Protein 6T5A (pdb70)

Organism: Human herpesvirus 1 (NCBI:txid10298)

B-factor: mean 45.21, std 16.69, range [22.16, 148.95]

InterPro domains:
  IPR007625 Herpesvirus UL51 [PF04540] (8-165)

Foldseek 3Di:
DDDDCVRPNDDDDDDDDDDDDPDDPPQDPCNVVVVVVLVVVVVVLVVLVVLLVVLVVQLVVLVVVDPPDCPSVVSNVVSVVSNVVSVVVVCVSVVD/DDDDCVRPNDDDDDDDDDDDDPDDPPQDPCNVVVVVVLVVVVVVLVVLVVLLVVLVVQLVVLVVVDPPDCVSVVSNVVSVVSNVVSVVVVCVSVVD/DDDDCVRPNDDDDDDDDDDDDPDDPPQDPCNVVVVVVLVVVVVVLVVLVVLLVVLVVQLVVLVVVDPPDCVSVVSNVVSVVSNVVSVVVVCVSVVD/DDDDCVRPNDDDDDDDDDDDDPDDPPQDPCNVVVVVVLVVVVVVLVVLVVLLVVLVVQLVVLVVVDPPDCPSVVSNVVSVVSNVVSVVVVCVSVVD/DVVVLVCVCVVVVNDSVRSVCVVLLQKAKALKFWWFADDLDQIATHLQQFQDWFADPVRFIWTQTPPHPPPDIDGLVRVLVVLVPDPRTQAIKIFMDGLVQQLQLAGVAFLVRSLVRIFGEDDPDSLSSVLSNLLSCLLQPFPVQLDPVNLVSLVVSLVVLVVVDDVVQPLSVNSSSNNLLSSQLSCVLNVHHGPDPVSNRVNSNVCCVQVVPPHDVVSCVSRPSYHGRPRRNNNSNVVDPSNVVSVSCSVVPVPPGHYSSCPDDDDDDDDDDDDD/DVVVLVCVCVVVVNDSVRSVCVVLLQKAKDPKWWWFADDLDQIATALQQFQDWFADPVRFIWTQGPPHPPPDIDGLVRVLVVLVPDPRTQAIKIFMDGLLQQLQLAGVAFLVRSLVRIFGEDDPDSLSSVLSNLLSCLLQPFPVQLDPVNLVSLVVSLVVLVVVDDVVQPLSVNSSSNNLLSSQLSCVLNVHHGPDPVSNRVNSNVCCVQVVPPHDVVSCVSRPSYHGRPRRNNNSNVVDPSNVVSVSCSVNPVDDGHYSSCPDDDDDDDDDDDDD/DVVVLVCVCVVVVNDSVRSVCVVLLQKAKAPKWWWFDDDPDQIATHLQQFQDWFADPVRFIWTQTPPHPPPDIDGLVRVLVVLVPDPRTQAIKIFMDGLVQQLQLAGVAFLVRSLVRIFGEDDPDSLSSVLSNLLSCLLQPFPVQLDPVNLVSLVVSLVVLVVVDDVVQVLSVNSSSNSLLSSQLSCVLNVHHGPDPVSNRVNSNVCCVQVVPPHDVVSCVSRPSYHGRPRRNNNSNVVDPSNVVSVSCSVVPVPPGHYSSCPDDDDDDDDDDDDD/DVVVLVCVCVVVVNDSVRSVCVVLLQKAKDPKWWWFDDDLDQIATALQQFQDWFADPVRFIWGQTPPHPPPDIDGLVRVLVVLVPDPRTQAIKIFMDGLVQQLQLAGVAFLVRSLVRIFGEDDPDSLSSVLSNLLSCLLQHFPVQLDPVNLVSLVVSLVVLVVVDDVVQPLSVNSSSNNLLSSQLSCVLNVHHGPDPVSNRVNSNVCCVQVVPPHDVVSCVSRPSYHGRPRRNNNSNVVDPSNVVSVSVSVSDPPDGHYSSCPDDDDDDDDDDDDD

Sequence (1488 aa):
AAVPPSEAEPRLQEALVVVNALLPAPITLDDDALGSLDDTRRLVKARALARTYHACMVNLERLARHHTIDGAVAAHQDKMRRLADTCMATILQMYMSAAVPPSEAEPRLQEALVVVNALLPAPITLDDDALGSLDDTRRLVKARALARTYHACMVNLERLARHHTIDGAVAAHQDKMRRLADTCMATILQMYMSAAVPPSEAEPRLQEALVVVVNALLPAPITLDDDALGSLDDTRRLVKARALARTYHACMVNLERLARHHTIDGAVAAHQDKMRRLADTCMATILQMYMSAAVPPSEAEPRLQEALVVVNALLPAPITLDDDALGSLDDTRRLVKARALARTYHACMVNLERLARHHTIDGAVAAHQDKMRRLADTCMATILQMYMSSAATILKQAIAGDRSLVEAAEAISQQTLLRLACEVRQVGDRQPRFTATSIARVDVAPGCRLRFVLDGSPEDAYVTSEDYFKRCCGQSSYRGFAVAVLTANEDHVHSLAVPPLVLLHRFSLFNPRDLLDFELACLLMYLENCPRSHATPSTFAKVLAWLGVAGRRTSPFERVRCLFLRSCHWVLNTLMFMVHVKPFDDEFVLPHWYMARYLLANNPPPVLSALFCCVAYNPAGIMGSCWASEEVRAPLVYWWLLSSEETTPPKKRQQTSSLFYQFCGSLEVLFQSAATILKQAIAGDRSLVEAAEAISQQTLLRLACEVRQVGDRQPRFTATSIARVDVAPGCRLRFVLDGSPEDAYVTSEDYFKRCCGQSSYRGFAVAVLTANEDHVHSLAVPPLVLLHRFSLFNPRDLLDFELACLLMYLENCPRSHATPSTFAKVLAWLGVAGRRTSPFERVRCLFLRSCHWVLNTLMFMVHVKPFDDEFVLPHWYMARYLLANNPPPVLSALFCCVAYNPAGIMGSCWASEEVRAPLVYWWLLSSEETTPPKKRQQTSSLFYQFCGSLEVLFQSAATILKQAIAGDRSLVEAAEAISQQTLLRLACEVRQVGDRQPRFTATSIARVDVAPGCRLRFVLDGSPEDAYVTSEDYFKRCCGQSSYRGFAVAVLTANEDHVHSLAVPPLVLLHRFSLFNPRDLLDFELACLLMYLENCPRSHATPSTFAKVLAWLGVAGRRTSPFERVRCLFLRSCHWVLNTLMFMVHVKPFDDEFVLPHWYMARYLLANNPPPVLSALFCCVAYNPAGIMGSCWASEEVRAPLVYWWLLSSEETTPPKKRQQTSSLFYQFCGSLEVLFQSAATILKQAIAGDRSLVEAAEAISQQTLLRLACEVRQVGDRQPRFTATSIARVDVAPGCRLRFVLDGSPEDAYVTSEDYFKRCCGQSSYRGFAVAVLTANEDHVHSLAVPPLVLLHRFSLFNPRDLLDFELACLLMYLENCPRSHATPSTFAKVLAWLGVAGRRTSPFERVRCLFLRSCHWVLNTLMFMVHVKPFDDEFVLPHWYMARYLLANNPPPVLSALFCCVAYNPAGIMGSCWASEEVRAPLVYWWLLSSEETTPPKKRQQTSSLFYQFCGSLEVLFQ

Nearest PDB structures (foldseek):
  6t5a-assembly1_A  TM=1.010E+00  e=5.845E-13  Human alphaherpesvirus 1
  6lqo-assembly2_I  TM=7.777E-01  e=2.747E-01  human gammaherpesvirus 4
  4biz-assembly3_B  TM=5.412E-01  e=2.516E+00  Escherichia coli K-12
  8tsh-assembly1_L  TM=7.565E-01  e=7.847E+00  Caldimonas thermodepolymerans
  7qhm-assembly1_J  TM=3.185E-01  e=4.313E+00  Corynebacterium glutamicum ATCC 13032

Radius of gyration: 37.14 Å; Cα contacts (8 Å, |Δi|>4): 2619; chains: 8; bounding box: 62×136×136 Å

Solvent-accessible surface area: 65880 Å² total; per-residue (Å²): 156,56,78,41,1,71,142,30,101,13,162,46,104,99,18,14,10,1,25,5,10,12,11,0,28,48,11,52,0,45,52,0,18,32,0,10,80,53,14,113,111,9,66,159,4,14,57,50,0,108,52,10,61,51,3,74,53,55,26,95,146,29,64,192,142,139,168,192,101,47,54,43,60,66,102,35,64,128,26,128,160,76,4,87,82,6,25,59,60,0,31,136,39,47,130,112,156,55,76,42,1,71,141,30,101,13,162,45,105,95,18,15,9,1,26,5,10,15,11,0,28,50,12,52,0,61,49,0,18,33,0,10,81,52,13,112,112,9,64,160,4,16,58,50,0,106,54,8,60,50,2,75,52,54,26,97,147,28,64,191,143,139,168,193,102,48,53,42,60,64,103,35,64,129,24,128,159,76,4,84,84,5,28,59,60,0,29,138,38,48,131,111,157,56,78,43,1,70,138,31,100,13,165,46,101,99,18,14,9,1,25,5,9,12,12,0,29,52,12,52,0,57,49,0,18,32,0,10,81,52,13,113,112,9,64,160,5,12,57,50,0,106,54,8,60,47,2,75,53,56,26,96,148,26,64,193,141,137,168,192,101,48,54,44,61,65,102,35,65,130,25,128,161,76,4,85,84,5,26,60,60,0,30,136,38,47,130,109,156,57,76,42,1,71,139,30,100,13,164,45,103,97,18,13,9,1,25,5,10,15,11,0,29,50,12,51,0,42,53,0,16,32,0,10,82,53,12,113,110,9,64,158,6,15,58,51,0,105,53,8,59,49,2,75,54,55,26,96,146,28,64,191,144,137,167,192,102,46,53,44,60,65,102,34,64,130,24,128,159,77,4,85,83,6,26,59,60,0,29,135,39,47,130,108,17,0,54,42,0,36,133,46,0,86,88,41,55,133,4,16,99,64,6,10,67,30,0,13,71,10,0,0,0,0,1,0,1,0,0,40,13,77,54,144,174,140,2,116,1,29,2,32,14,8,39,58,6,20,33,28,146,67,54,67,3,90,0,4,14,95,84,46,100,120,112,41,52,34,74,2,82,82,8,27,129,127,1,33,60,55,120,19,10,42,0,0,0,0,0,2,0,2,0,24,22,0,31,4,77,20,17,52,8,19,20,42,19,0,28,67,22,4,3,26,0,18,7,90,53,30,6,2,1,0,1,0,0,0,0,0,4,0,1,7,1,27,152,81,42,8,48,93,70,14,1,56,62,3,63,59,4,2,24,52,3,30,190,133,19,49,81,73,34,44,8,38,29,0,1,14,27,0,0,45,6,0,0,1,0,0,5,8,31,20,132,45,187,20,91,58,72,135,34,2,0,2,10,3,19,0,4,40,28,2,37,68,122,138,40,42,115,65,0,39,72,20,0,115,76,28,46,56,38,125,63,8,32,0,2,26,0,2,60,24,112,85,2,59,48,5,0,32,111,20,19,109,41,160,62,86,54,104,58,0,39,66,4,21,119,58,17,10,0,24,46,3,29,0,52,88,23,0,54,43,0,35,133,46,0,88,89,43,56,135,4,15,102,65,6,10,68,29,0,13,72,10,0,0,0,0,1,0,0,0,0,38,12,76,55,142,174,136,2,114,1,29,1,30,14,8,38,57,6,24,35,28,152,67,32,69,4,88,0,4,15,94,84,46,100,119,114,39,50,35,73,1,82,81,9,27,127,125,1,32,61,55,120,18,10,40,0,0,0,0,0,2,0,2,0,24,22,0,34,4,78,19,17,50,8,19,21,42,19,0,25,68,21,5,2,26,1,16,7,93,54,32,6,2,1,0,1,0,0,1,0,0,5,0,1,7,1,26,156,82,42,8,49,92,71,14,1,56,59,3,62,57,4,2,24,55,2,29,186,134,20,52,79,59,48,41,9,35,30,0,1,15,26,0,0,45,6,0,0,1,0,0,4,8,31,20,131,47,185,19,90,59,72,137,35,3,0,3,9,3,18,0,3,40,28,3,39,67,124,140,40,40,115,63,0,39,76,20,0,115,75,28,46,57,39,126,64,8,32,0,2,27,0,1,60,25,111,84,2,59,48,7,0,33,115,18,18,103,40,149,54,90,56,104,58,0,39,66,4,21,117,54,21,10,0,25,47,4,28,1,53,88,21,0,54,42,0,35,131,46,0,86,88,46,60,134,4,15,101,58,5,10,65,29,0,12,70,10,0,0,0,0,1,0,0,0,0,33,14,82,57,143,176,138,1,134,0,30,1,34,15,9,39,56,6,26,35,22,151,69,31,64,2,79,0,4,14,96,84,46,101,120,112,39,54,35,66,1,83,79,8,26,127,128,0,30,58,55,121,20,10,40,0,0,0,0,0,2,0,2,0,24,23,0,35,4,76,19,18,50,9,22,21,45,18,0,28,69,21,5,2,26,0,17,8,90,54,32,5,2,1,0,1,0,0,0,0,0,5,1,1,7,1,27,156,81,42,9,50,95,70,15,1,56,61,4,62,58,4,2,25,53,2,30,187,137,20,49,78,54,47,40,8,36,30,0,2,16,25,0,0,44,5,0,0,1,0,0,4,10,32,20,131,49,184,17,89,58,72,136,34,3,0,2,9,3,18,0,3,41,28,3,37,68,123,138,38,41,115,64,0,32,72,19,0,108,75,27,46,58,37,125,64,7,31,0,2,27,0,2,60,24,113,87,2,60,48,6,0,34,115,18,19,103,40,178,69,94,53,106,57,0,38,65,4,20,117,53,20,10,0,24,48,4,28,1,51,89,18,0,53,41,0,36,130,44,0,87,90,41,56,136,5,15,102,63,6,10,66,30,0,13,71,10,0,0,0,0,0,0,0,0,0,36,11,80,55,140,176,139,3,117,1,28,1,31,12,8,38,58,6,23,34,28,151,67,32,66,3,84,0,4,14,94,84,47,100,122,112,39,52,36,70,1,84,83,9,27,128,125,1,32,60,54,120,20,10,39,0,0,0,0,0,2,0,2,0,24,22,0,32,5,78,21,18,52,8,20,21,43,18,0,19,52,20,5,2,26,0,16,8,91,53,31,7,2,1,0,0,0,0,0,0,0,4,0,1,6,1,26,154,82,42,9,49,93,71,15,1,56,62,3,61,57,4,2,23,53,2,30,186,133,19,53,78,74,33,42,9,36,31,0,2,16,27,0,0,46,5,0,0,1,0,0,4,9,31,20,130,46,182,19,90,60,72,134,35,2,0,3,9,2,18,0,3,40,28,3,37,67,123,138,41,40,115,64,0,39,74,20,1,114,74,27,45,57,39,124,63,8,31,0,2,27,0,1,60,25,112,82,2,59,48,6,0,35,103,2,19,110,50,56,84,72,52,97,54,0,38,68,4,20,116,60,20,9,0,26,47,4,28,1,53,89

Secondary structure (DSSP, 8-state):
-PPPTTTS--EEEEEEEEEEESS-TT--HHHHHHHHHHHHHHHHTHHHHHHHHHHHHHHHHHHHH-----HHHHHHHHHHHHHHHHHHHHHHHH--/-PPPTTTS--EEEEEEEEEEESS-TT--HHHHHHHHHHHHHHHHTHHHHHHHHHHHHHHHHHHHH-----HHHHHHHHHHHHHHHHHHHHHHHH--/-PPPTTTS--EEEEEEEEEEESS-TT--HHHHHHHHHHHHHHHHTHHHHHHHHHHHHHHHHHHHH-----HHHHHHHHHHHHHHHHHHHHHHHH--/-PPPTTTS--EEEEEEEEEEESS-TT--HHHHHHHHHHHHHHHHTHHHHHHHHHHHHHHHHHHHH-----HHHHHHHHHHHHHHHHHHHHHHHH--/-HHHHHHHHHHHT--HHHHHHHHHTTEEEEEEEEEE--TTS--EEES-SEEEEEE-TTS-EEEEETTS-TT-EEEHHHHHHHHHT-TTEEEEEEEEEEGGGB-SSSBSS-HHHHGGGEEEE--SSHHHHHHHHHHHHHHH--GGG-SHHHHHHHHHHHHHHHHH--TT-HHHHHHHHHHHHHHHHHHHHTT---S-GGGS-HHHHHHHHHTSSS--HHHHTTT--EE--TT-GGGGGGG-HHHHHHHHHHHH-SSPPPBGGGSS-EEEEEEEEEE-/-HHHHHHHHHHHT--HHHHHHHHHTTEEEEEEEEEE-STTS--EEES-SEEEEEE-TTS-EEEEETTS-TT-EEEHHHHHHHHHT-TTEEEEEEEEEEGGGB-SSSBSS-HHHHGGGEEEE--SSHHHHHHHHHHHHHHH--GGG-SHHHHHHHHHHHHHHHHT--TT-HHHHHHHHHHHHHHHHHHHHTT---S-GGGS-HHHHHHHHHTSSS--HHHHTTT--EE--TT-GGGGGGG-HHHHHHHHHHHH-SSPPPBGGGSS-EEEEEEEEEE-/-HHHHHHHHHHHT--HHHHHHHHHTTEEEEEEEEEE--TTS--EEES-SEEEEEE-TTS-EEEEETTS-TT-EEEHHHHHHHHHT-TTEEEEEEEEEEGGGB-SSSBSS-HHHHTTTEEEE--SSHHHHHHHHHHHHHHH--GGG-SHHHHHHHHHHHHHHHHH--TT-HHHHHHHHHHHHHHHHHHHHTT---S-GGGS-HHHHHHHHHTSSS--HHHHTTT--EE--TT-GGGGGGG-HHHHHHHHHHHH-SSPPPBGGGSS-EEEEEEEEEE-/-HHHHHHHHHHHT--HHHHHHHHHTTEEEEEEEEEE-STTS--EEES-SEEEEEE-TTS-EEEEETTS-TT-EEEHHHHHHHHHT-TTEEEEEEEEEEGGGB-SSSBSS-HHHHTTTEEEE--SSHHHHHHHHHHHHHHH--GGG-SHHHHHHHHHHHHHHHHH--TT-HHHHHHHHHHHHHHHHHHHHTT---S-GGGS-HHHHHHHHHTSSS--HHHHTTT--EE--TT-GGGGGGG-HHHHHHHHHHHHH-SSPPBGGGSS-EEEEEEEEEE-

Structure (mmCIF, N/CA/C/O backbone):
data_6T5A
#
_entry.id   6T5A
#
_cell.length_a   79.51
_cell.length_b   106.3
_cell.length_c   106.01
_cell.angle_alpha   90
_cell.angle_beta   92.05
_cell.angle_gamma   90
#
_symmetry.space_group_name_H-M   'P 1 21 1'
#
loop_
_entity.id
_entity.type
_entity.pdbx_description
1 polymer 'Tegument protein UL51'
2 polymer 'Cytoplasmic envelopment protein 1'
3 non-polymer GLYCEROL
4 non-polymer 'CHLORIDE ION'
5 water water
#
loop_
_atom_site.group_PDB
_atom_site.id
_atom_site.type_symbol
_atom_site.label_atom_id
_atom_site.label_alt_id
_atom_site.label_comp_id
_atom_site.label_asym_id
_atom_site.label_entity_id
_atom_site.label_seq_id
_atom_site.pdbx_PDB_ins_code
_atom_site.Cartn_x
_atom_site.Cartn_y
_atom_site.Cartn_z
_atom_site.occupancy
_atom_site.B_iso_or_equiv
_atom_site.auth_seq_id
_atom_site.auth_comp_id
_atom_site.auth_asym_id
_atom_site.auth_atom_id
_atom_site.pdbx_PDB_model_num
ATOM 1 N N . ALA A 1 18 ? 30.194 57.601 86.096 1 64.08 24 ALA A N 1
ATOM 2 C CA . ALA A 1 18 ? 29.754 56.597 85.128 1 63.32 24 ALA A CA 1
ATOM 3 C C . ALA A 1 18 ? 29.456 55.235 85.778 1 65.33 24 ALA A C 1
ATOM 4 O O . ALA A 1 18 ? 28.605 54.494 85.273 1 65.4 24 ALA A O 1
ATOM 6 N N . ALA A 1 19 ? 30.173 54.91 86.877 1 58.61 25 ALA A N 1
ATOM 7 C CA . ALA A 1 19 ? 30.091 53.646 87.609 1 56.52 25 ALA A CA 1
ATOM 8 C C . ALA A 1 19 ? 28.718 53.328 88.184 1 52.68 25 ALA A C 1
ATOM 9 O O . ALA A 1 19 ? 28.088 54.174 88.827 1 52.66 25 ALA A O 1
ATOM 11 N N . VAL A 1 20 ? 28.258 52.095 87.947 1 42.58 26 VAL A N 1
ATOM 12 C CA . VAL A 1 20 ? 26.98 51.607 88.468 1 38.82 26 VAL A CA 1
ATOM 13 C C . VAL A 1 20 ? 27.273 50.895 89.804 1 34.9 26 VAL A C 1
ATOM 14 O O . VAL A 1 20 ? 28.022 49.921 89.822 1 34.18 26 VAL A O 1
ATOM 18 N N . PRO A 1 21 ? 26.751 51.396 90.934 1 28.79 27 PRO A N 1
ATOM 19 C CA . PRO A 1 21 ? 27.054 50.741 92.223 1 28.29 27 PRO A CA 1
ATOM 20 C C . PRO A 1 21 ? 26.339 49.395 92.372 1 28.81 27 PRO A C 1
ATOM 21 O O . PRO A 1 21 ? 25.275 49.213 91.772 1 28.24 27 PRO A O 1
ATOM 25 N N . PRO A 1 22 ? 26.845 48.478 93.223 1 27.14 28 PRO A N 1
ATOM 26 C CA . PRO A 1 22 ? 26.15 47.191 93.439 1 26.54 28 PRO A CA 1
ATOM 27 C C . PRO A 1 22 ? 24.682 47.357 93.828 1 31.79 28 PRO A C 1
ATOM 28 O O . PRO A 1 22 ? 23.861 46.58 93.374 1 29.76 28 PRO A O 1
ATOM 32 N N . SER A 1 23 ? 24.335 48.407 94.615 1 29.36 29 SER A N 1
ATOM 33 C CA . SER A 1 23 ? 22.952 48.646 95.038 1 29.01 29 SER A CA 1
ATOM 34 C C . SER A 1 23 ? 21.982 48.801 93.861 1 32.93 29 SER A C 1
ATOM 35 O O . SER A 1 23 ? 20.812 48.478 94.005 1 32.49 29 SER A O 1
ATOM 38 N N . GLU A 1 24 ? 22.479 49.23 92.69 1 30.77 30 GLU A N 1
ATOM 39 C CA . GLU A 1 24 ? 21.682 49.341 91.465 1 31.28 30 GLU A CA 1
ATOM 40 C C . GLU A 1 24 ? 21.851 48.135 90.527 1 34.62 30 GLU A C 1
ATOM 41 O O . GLU A 1 24 ? 20.923 47.786 89.818 1 35.33 30 GLU A O 1
ATOM 47 N N . ALA A 1 25 ? 23.024 47.506 90.502 1 30.28 31 ALA A N 1
ATOM 48 C CA . ALA A 1 25 ? 23.263 46.345 89.651 1 28.49 31 ALA A CA 1
ATOM 49 C C . ALA A 1 25 ? 24.169 45.416 90.425 1 31.7 31 ALA A C 1
ATOM 50 O O . ALA A 1 25 ? 25.402 45.549 90.404 1 30.25 31 ALA A O 1
ATOM 52 N N . GLU A 1 26 ? 23.534 44.524 91.198 1 28.45 32 GLU A N 1
ATOM 53 C CA . GLU A 1 26 ? 24.241 43.606 92.088 1 27.04 32 GLU A CA 1
ATOM 54 C C . GLU A 1 26 ? 25.2 42.72 91.346 1 29.99 32 GLU A C 1
ATOM 55 O O . GLU A 1 26 ? 24.823 42.115 90.341 1 29.33 32 GLU A O 1
ATOM 61 N N . PRO A 1 27 ? 26.458 42.653 91.808 1 27.05 33 PRO A N 1
ATOM 62 C CA . PRO A 1 27 ? 27.418 41.765 91.138 1 27.87 33 PRO A CA 1
ATOM 63 C C . PRO A 1 27 ? 27.088 40.294 91.368 1 34.28 33 PRO A C 1
ATOM 64 O O . PRO A 1 27 ? 26.404 39.933 92.335 1 33.39 33 PRO A O 1
ATOM 68 N N . ARG A 1 28 ? 27.561 39.448 90.449 1 32.25 34 ARG A N 1
ATOM 69 C CA . ARG A 1 28 ? 27.387 37.996 90.48 1 32.01 34 ARG A CA 1
ATOM 70 C C . ARG A 1 28 ? 28.795 37.396 90.525 1 35.78 34 ARG A C 1
ATOM 71 O O . ARG A 1 28 ? 29.728 37.923 89.896 1 33.11 34 ARG A O 1
ATOM 79 N N . LEU A 1 29 ? 28.944 36.323 91.289 1 33.18 35 LEU A N 1
ATOM 80 C CA . LEU A 1 29 ? 30.176 35.569 91.379 1 32.41 35 LEU A CA 1
ATOM 81 C C . LEU A 1 29 ? 29.893 34.138 90.932 1 35.23 35 LEU A C 1
ATOM 82 O O . LEU A 1 29 ? 29.057 33.471 91.54 1 34.58 35 LEU A O 1
ATOM 87 N N . GLN A 1 30 ? 30.587 33.677 89.877 1 30.37 36 GLN A N 1
ATOM 88 C CA . GLN A 1 30 ? 30.461 32.309 89.365 1 30.2 36 GLN A CA 1
ATOM 89 C C . GLN A 1 30 ? 31.78 31.611 89.598 1 33.33 36 GLN A C 1
ATOM 90 O O . GLN A 1 30 ? 32.834 32.216 89.372 1 31.03 36 GLN A O 1
ATOM 96 N N . GLU A 1 31 ? 31.738 30.34 90.057 1 31.14 37 GLU A N 1
ATOM 97 C CA . GLU A 1 31 ? 32.951 29.585 90.373 1 31.35 37 GLU A CA 1
ATOM 98 C C . GLU A 1 31 ? 32.923 28.229 89.71 1 33.73 37 GLU A C 1
ATOM 99 O O . GLU A 1 31 ? 31.866 27.608 89.604 1 34.34 37 GLU A O 1
ATOM 105 N N . ALA A 1 32 ? 34.095 27.745 89.3 1 26.64 38 ALA A N 1
ATOM 106 C CA . ALA A 1 32 ? 34.211 26.444 88.662 1 25.13 38 ALA A CA 1
ATOM 107 C C . ALA A 1 32 ? 35.599 25.89 88.861 1 28.82 38 ALA A C 1
ATOM 108 O O . ALA A 1 32 ? 36.538 26.625 89.147 1 27.08 38 ALA A O 1
ATOM 110 N N . LEU A 1 33 ? 35.741 24.601 88.611 1 25.68 39 LEU A N 1
ATOM 111 C CA . LEU A 1 33 ? 37.024 23.952 88.561 1 27.16 39 LEU A CA 1
ATOM 112 C C . LEU A 1 33 ? 37.245 23.811 87.041 1 30.12 39 LEU A C 1
ATOM 113 O O . LEU A 1 33 ? 36.331 23.425 86.319 1 27.08 39 LEU A O 1
ATOM 118 N N . VAL A 1 34 ? 38.406 24.218 86.548 1 27.78 40 VAL A N 1
ATOM 119 C CA . VAL A 1 34 ? 38.694 24.126 85.113 1 27.85 40 VAL A CA 1
ATOM 120 C C . VAL A 1 34 ? 39.867 23.189 84.851 1 29.43 40 VAL A C 1
ATOM 121 O O . VAL A 1 34 ? 40.805 23.137 85.653 1 29.44 40 VAL A O 1
ATOM 125 N N . VAL A 1 35 ? 39.787 22.41 83.76 1 23.63 41 VAL A N 1
ATOM 126 C CA . VAL A 1 35 ? 40.86 21.513 83.344 1 24.12 41 VAL A CA 1
ATOM 127 C C . VAL A 1 35 ? 41.117 21.832 81.873 1 28.27 41 VAL A C 1
ATOM 128 O O . VAL A 1 35 ? 40.216 21.751 81.04 1 28.65 41 VAL A O 1
ATOM 132 N N . VAL A 1 36 ? 42.349 22.217 81.572 1 26.36 42 VAL A N 1
ATOM 133 C CA . VAL A 1 36 ? 42.776 22.599 80.228 1 25.54 42 VAL A CA 1
ATOM 134 C C . VAL A 1 36 ? 43.92 21.683 79.828 1 28.31 42 VAL A C 1
ATOM 135 O O . VAL A 1 36 ? 44.844 21.484 80.626 1 28.42 42 VAL A O 1
ATOM 139 N N . ASN A 1 37 ? 43.857 21.101 78.614 1 24.16 43 ASN A N 1
ATOM 140 C CA . ASN A 1 37 ? 44.923 20.23 78.11 1 23.82 43 ASN A CA 1
ATOM 141 C C . ASN A 1 37 ? 45.16 20.533 76.63 1 28.32 43 ASN A C 1
ATOM 142 O O . ASN A 1 37 ? 44.216 20.49 75.847 1 27 43 ASN A O 1
ATOM 147 N N . ALA A 1 38 ? 46.417 20.764 76.236 1 26.14 44 ALA A N 1
ATOM 148 C CA . ALA A 1 38 ? 46.76 20.973 74.83 1 26.38 44 ALA A CA 1
ATOM 149 C C . ALA A 1 38 ? 46.444 19.706 74.026 1 30.05 44 ALA A C 1
ATOM 150 O O . ALA A 1 38 ? 46.603 18.583 74.516 1 29.1 44 ALA A O 1
ATOM 152 N N . LEU A 1 39 ? 45.984 19.877 72.8 1 28.13 45 LEU A N 1
ATOM 153 C CA . LEU A 1 39 ? 45.693 18.734 71.951 1 28.11 45 LEU A CA 1
ATOM 154 C C . LEU A 1 39 ? 46.977 18.162 71.375 1 30.07 45 LEU A C 1
ATOM 155 O O . LEU A 1 39 ? 47.102 16.953 71.191 1 29.65 45 LEU A O 1
ATOM 160 N N . LEU A 1 40 ? 47.919 19.045 71.05 1 25.41 46 LEU A N 1
ATOM 161 C CA . LEU A 1 40 ? 49.127 18.671 70.331 1 24.71 46 LEU A CA 1
ATOM 162 C C . LEU A 1 40 ? 50.41 18.927 71.107 1 30.15 46 LEU A C 1
ATOM 163 O O . LEU A 1 40 ? 50.459 19.867 71.917 1 27.47 46 LEU A O 1
ATOM 168 N N . PRO A 1 41 ? 51.46 18.108 70.839 1 28.89 47 PRO A N 1
ATOM 169 C CA . PRO A 1 41 ? 52.753 18.326 71.509 1 30.01 47 PRO A CA 1
ATOM 170 C C . PRO A 1 41 ? 53.473 19.556 70.951 1 35.2 47 PRO A C 1
ATOM 171 O O . PRO A 1 41 ? 53.581 19.717 69.723 1 33.28 47 PRO A O 1
ATOM 175 N N . ALA A 1 42 ? 53.983 20.416 71.859 1 31.85 48 ALA A N 1
ATOM 176 C CA . ALA A 1 42 ? 54.725 21.625 71.48 1 32.32 48 ALA A CA 1
ATOM 177 C C . ALA A 1 42 ? 56.019 21.224 70.74 1 36.56 48 ALA A C 1
ATOM 178 O O . ALA A 1 42 ? 56.608 20.195 71.087 1 35.96 48 ALA A O 1
ATOM 180 N N . PRO A 1 43 ? 56.47 21.98 69.711 1 34.57 49 PRO A N 1
ATOM 181 C CA . PRO A 1 43 ? 55.898 23.234 69.186 1 34.72 49 PRO A CA 1
ATOM 182 C C . PRO A 1 43 ? 54.936 23.04 67.999 1 37.91 49 PRO A C 1
ATOM 183 O O . PRO A 1 43 ? 54.779 23.968 67.209 1 38.39 49 PRO A O 1
ATOM 187 N N . ILE A 1 44 ? 54.315 21.84 67.847 1 33.29 50 ILE A N 1
ATOM 188 C CA . ILE A 1 44 ? 53.413 21.556 66.718 1 31.17 50 ILE A CA 1
ATOM 189 C C . ILE A 1 44 ? 52.153 22.394 66.869 1 33.43 50 ILE A C 1
ATOM 190 O O . ILE A 1 44 ? 51.527 22.38 67.932 1 31.33 50 ILE A O 1
ATOM 195 N N . THR A 1 45 ? 51.792 23.118 65.8 1 29.84 51 THR A N 1
ATOM 196 C CA . THR A 1 45 ? 50.614 23.994 65.809 1 29.81 51 THR A CA 1
ATOM 197 C C . THR A 1 45 ? 49.416 23.258 65.204 1 35.26 51 THR A C 1
ATOM 198 O O . THR A 1 45 ? 49.59 22.256 64.5 1 33.81 51 THR A O 1
ATOM 202 N N . LEU A 1 46 ? 48.204 23.794 65.418 1 31.81 52 LEU A N 1
ATOM 203 C CA . LEU A 1 46 ? 47.006 23.228 64.808 1 31.38 52 LEU A CA 1
ATOM 204 C C . LEU A 1 46 ? 47.113 23.262 63.263 1 34.05 52 LEU A C 1
ATOM 205 O O . LEU A 1 46 ? 46.74 22.274 62.619 1 33.26 52 LEU A O 1
ATOM 210 N N . ASP A 1 47 ? 47.664 24.373 62.68 1 30.58 53 ASP A N 1
ATOM 211 C CA A ASP A 1 47 ? 47.86 24.506 61.232 0.45 30.52 53 ASP A CA 1
ATOM 212 C CA B ASP A 1 47 ? 47.863 24.505 61.233 0.55 30.13 53 ASP A CA 1
ATOM 213 C C . ASP A 1 47 ? 48.778 23.393 60.721 1 33.49 53 ASP A C 1
ATOM 214 O O . ASP A 1 47 ? 48.542 22.857 59.64 1 32.06 53 ASP A O 1
ATOM 223 N N . ASP A 1 48 ? 49.847 23.061 61.489 1 31.25 54 ASP A N 1
ATOM 224 C CA . ASP A 1 48 ? 50.796 22.003 61.103 1 30.85 54 ASP A CA 1
ATOM 225 C C . ASP A 1 48 ? 50.094 20.649 61.024 1 31.95 54 ASP A C 1
ATOM 226 O O . ASP A 1 48 ? 50.292 19.911 60.072 1 30.64 54 ASP A O 1
ATOM 231 N N . ALA A 1 49 ? 49.332 20.302 62.071 1 29.1 55 ALA A N 1
ATOM 232 C CA . ALA A 1 49 ? 48.657 19.018 62.135 1 28.87 55 ALA A CA 1
ATOM 233 C C . ALA A 1 49 ? 47.517 18.923 61.127 1 31.15 55 ALA A C 1
ATOM 234 O O . ALA A 1 49 ? 47.345 17.861 60.546 1 30.47 55 ALA A O 1
ATOM 236 N N . LEU A 1 50 ? 46.79 20.038 60.85 1 27.76 56 LEU A N 1
ATOM 237 C CA . LEU A 1 50 ? 45.726 20.033 59.829 1 27.98 56 LEU A CA 1
ATOM 238 C C . LEU A 1 50 ? 46.332 19.912 58.423 1 30.8 56 LEU A C 1
ATOM 239 O O . LEU A 1 50 ? 45.755 19.233 57.576 1 30.38 56 LEU A O 1
ATOM 244 N N . GLY A 1 51 ? 47.49 20.551 58.202 1 28.08 57 GLY A N 1
ATOM 245 C CA . GLY A 1 51 ? 48.218 20.475 56.926 1 27.46 57 GLY A CA 1
ATOM 246 C C . GLY A 1 51 ? 48.713 19.059 56.687 1 30.85 57 GLY A C 1
ATOM 247 O O . GLY A 1 51 ? 48.633 18.55 55.567 1 28.39 57 GLY A O 1
ATOM 248 N N . SER A 1 52 ? 49.157 18.381 57.772 1 27.56 58 SER A N 1
ATOM 249 C CA . SER A 1 52 ? 49.61 16.987 57.714 1 27.11 58 SER A CA 1
ATOM 250 C C . SER A 1 52 ? 48.44 16.065 57.419 1 32.14 58 SER A C 1
ATOM 251 O O . SER A 1 52 ? 48.568 15.189 56.579 1 32.55 58 SER A O 1
ATOM 254 N N . LEU A 1 53 ? 47.282 16.296 58.062 1 29.59 59 LEU A N 1
ATOM 255 C CA . LEU A 1 53 ? 46.102 15.466 57.817 1 29.54 59 LEU A CA 1
ATOM 256 C C . LEU A 1 53 ? 45.675 15.585 56.344 1 31.76 59 LEU A C 1
ATOM 257 O O . LEU A 1 53 ? 45.31 14.584 55.746 1 31.34 59 LEU A O 1
ATOM 262 N N . ASP A 1 54 ? 45.772 16.79 55.761 1 28.9 60 ASP A N 1
ATOM 263 C CA . ASP A 1 54 ? 45.412 17.041 54.369 1 30.47 60 ASP A CA 1
ATOM 264 C C . ASP A 1 54 ? 46.402 16.386 53.416 1 34.45 60 ASP A C 1
ATOM 265 O O . ASP A 1 54 ? 45.978 15.788 52.435 1 35.31 60 ASP A O 1
ATOM 270 N N . ASP A 1 55 ? 47.716 16.512 53.689 1 29.21 61 ASP A N 1
ATOM 271 C CA . ASP A 1 55 ? 48.763 15.879 52.88 1 28.7 61 ASP A CA 1
ATOM 272 C C . ASP A 1 55 ? 48.6 14.357 52.905 1 33.16 61 ASP A C 1
ATOM 273 O O . ASP A 1 55 ? 48.68 13.714 51.845 1 32.6 61 ASP A O 1
ATOM 278 N N . THR A 1 56 ? 48.396 13.779 54.11 1 29.57 62 THR A N 1
ATOM 279 C CA . THR A 1 56 ? 48.216 12.34 54.298 1 29.25 62 THR A CA 1
ATOM 280 C C . THR A 1 56 ? 47.016 11.844 53.519 1 35.13 62 THR A C 1
ATOM 281 O O . THR A 1 56 ? 47.133 10.822 52.836 1 35.52 62 THR A O 1
ATOM 285 N N . ARG A 1 57 ? 45.879 12.572 53.578 1 32.36 63 ARG A N 1
ATOM 286 C CA . ARG A 1 57 ? 44.687 12.165 52.815 1 33.71 63 ARG A CA 1
ATOM 287 C C . ARG A 1 57 ? 44.942 12.194 51.292 1 38.56 63 ARG A C 1
ATOM 288 O O . ARG A 1 57 ? 44.529 11.264 50.592 1 39.16 63 ARG A O 1
ATOM 296 N N . ARG A 1 58 ? 45.701 13.185 50.803 1 35.65 64 ARG A N 1
ATOM 297 C CA . ARG A 1 58 ? 46.068 13.273 49.378 1 35.85 64 ARG A CA 1
ATOM 298 C C . ARG A 1 58 ? 47.029 12.131 48.996 1 38.99 64 ARG A C 1
ATOM 299 O O . ARG A 1 58 ? 46.9 11.56 47.913 1 37.68 64 ARG A O 1
ATOM 307 N N . LEU A 1 59 ? 47.973 11.792 49.904 1 33.7 65 LEU A N 1
ATOM 308 C CA . LEU A 1 59 ? 48.936 10.717 49.691 1 33.64 65 LEU A CA 1
ATOM 309 C C . LEU A 1 59 ? 48.302 9.324 49.76 1 36.88 65 LEU A C 1
ATOM 310 O O . LEU A 1 59 ? 48.764 8.428 49.07 1 34.87 65 LEU A O 1
ATOM 315 N N . VAL A 1 60 ? 47.254 9.147 50.589 1 35.3 66 VAL A N 1
ATOM 316 C CA . VAL A 1 60 ? 46.502 7.89 50.693 1 35.56 66 VAL A CA 1
ATOM 317 C C . VAL A 1 60 ? 45.768 7.667 49.354 1 40.16 66 VAL A C 1
ATOM 318 O O . VAL A 1 60 ? 45.764 6.543 48.841 1 39.98 66 VAL A O 1
ATOM 322 N N . LYS A 1 61 ? 45.207 8.742 48.768 1 37.45 67 LYS A N 1
ATOM 323 C CA . LYS A 1 61 ? 44.563 8.669 47.448 1 37.64 67 LYS A CA 1
ATOM 324 C C . LYS A 1 61 ? 45.597 8.358 46.364 1 41.13 67 LYS A C 1
ATOM 325 O O . LYS A 1 61 ? 45.331 7.532 45.489 1 41.9 67 LYS A O 1
ATOM 331 N N . ALA A 1 62 ? 46.808 8.96 46.471 1 35.66 68 ALA A N 1
ATOM 332 C CA . ALA A 1 62 ? 47.915 8.775 45.529 1 34.01 68 ALA A CA 1
ATOM 333 C C . ALA A 1 62 ? 48.509 7.359 45.533 1 36.47 68 ALA A C 1
ATOM 334 O O . ALA A 1 62 ? 49.321 7.059 44.658 1 35.78 68 ALA A O 1
ATOM 336 N N . ARG A 1 63 ? 48.123 6.495 46.501 1 33.25 69 ARG A N 1
ATOM 337 C CA . ARG A 1 63 ? 48.598 5.102 46.562 1 32.54 69 ARG A CA 1
ATOM 338 C C . ARG A 1 63 ? 48.241 4.382 45.262 1 36.06 69 ARG A C 1
ATOM 339 O O . ARG A 1 63 ? 49.045 3.597 44.783 1 35.72 69 ARG A O 1
ATOM 347 N N . ALA A 1 64 ? 47.074 4.71 44.656 1 32.92 70 ALA A N 1
ATOM 348 C CA . ALA A 1 64 ? 46.615 4.144 43.378 1 33.18 70 ALA A CA 1
ATOM 349 C C . ALA A 1 64 ? 47.631 4.389 42.257 1 38.08 70 ALA A C 1
ATOM 350 O O . ALA A 1 64 ? 47.881 3.478 41.458 1 37.51 70 ALA A O 1
ATOM 352 N N . LEU A 1 65 ? 48.24 5.597 42.229 1 34.47 71 LEU A N 1
ATOM 353 C CA . LEU A 1 65 ? 49.258 5.989 41.251 1 34.96 71 LEU A CA 1
ATOM 354 C C . LEU A 1 65 ? 50.566 5.243 41.457 1 35.09 71 LEU A C 1
ATOM 355 O O . LEU A 1 65 ? 51.187 4.829 40.476 1 33.35 71 LEU A O 1
ATOM 360 N N . ALA A 1 66 ? 51.007 5.104 42.726 1 31.15 72 ALA A N 1
ATOM 361 C CA . ALA A 1 66 ? 52.246 4.389 43.057 1 30.95 72 ALA A CA 1
ATOM 362 C C . ALA A 1 66 ? 52.08 2.878 42.718 1 33.19 72 ALA A C 1
ATOM 363 O O . ALA A 1 66 ? 52.998 2.258 42.19 1 31.59 72 ALA A O 1
ATOM 365 N N . ARG A 1 67 ? 50.891 2.312 42.998 1 30.22 73 ARG A N 1
ATOM 366 C CA . ARG A 1 67 ? 50.565 0.919 42.689 1 29.99 73 ARG A CA 1
ATOM 367 C C . ARG A 1 67 ? 50.547 0.692 41.154 1 33.59 73 ARG A C 1
ATOM 368 O O . ARG A 1 67 ? 51.068 -0.317 40.685 1 32.88 73 ARG A O 1
ATOM 376 N N . THR A 1 68 ? 49.964 1.637 40.389 1 30.6 74 THR A N 1
ATOM 377 C CA . THR A 1 68 ? 49.882 1.555 38.927 1 29.93 74 THR A CA 1
ATOM 378 C C . THR A 1 68 ? 51.277 1.63 38.307 1 34.12 74 THR A C 1
ATOM 379 O O . THR A 1 68 ? 51.6 0.831 37.426 1 32.22 74 THR A O 1
ATOM 383 N N . TYR A 1 69 ? 52.114 2.549 38.809 1 31.23 75 TYR A N 1
ATOM 384 C CA . TYR A 1 69 ? 53.504 2.695 38.372 1 30.43 75 TYR A CA 1
ATOM 385 C C . TYR A 1 69 ? 54.236 1.371 38.599 1 31.58 75 TYR A C 1
ATOM 386 O O . TYR A 1 69 ? 54.915 0.877 37.698 1 27.33 75 TYR A O 1
ATOM 395 N N . HIS A 1 70 ? 54.082 0.79 39.81 1 29.35 76 HIS A N 1
ATOM 396 C CA . HIS A 1 70 ? 54.689 -0.491 40.151 1 28.89 76 HIS A CA 1
ATOM 397 C C . HIS A 1 70 ? 54.242 -1.614 39.197 1 31.21 76 HIS A C 1
ATOM 398 O O . HIS A 1 70 ? 55.084 -2.395 38.76 1 30.3 76 HIS A O 1
ATOM 405 N N . ALA A 1 71 ? 52.934 -1.683 38.856 1 26.42 77 ALA A N 1
ATOM 406 C CA . ALA A 1 71 ? 52.43 -2.697 37.924 1 26.21 77 ALA A CA 1
ATOM 407 C C . ALA A 1 71 ? 53.093 -2.568 36.542 1 30.19 77 ALA A C 1
ATOM 408 O O . ALA A 1 71 ? 53.463 -3.589 35.935 1 29.23 77 ALA A O 1
ATOM 410 N N . CYS A 1 72 ? 53.292 -1.312 36.07 1 27.55 78 CYS A N 1
ATOM 411 C CA . CYS A 1 72 ? 53.982 -1.031 34.804 1 28.44 78 CYS A CA 1
ATOM 412 C C . CYS A 1 72 ? 55.382 -1.558 34.856 1 32.5 78 CYS A C 1
ATOM 413 O O . CYS A 1 72 ? 55.831 -2.155 33.879 1 29.69 78 CYS A O 1
ATOM 416 N N . MET A 1 73 ? 56.08 -1.319 35.98 1 29.92 79 MET A N 1
ATOM 417 C CA . MET A 1 73 ? 57.48 -1.729 36.143 1 31.12 79 MET A CA 1
ATOM 418 C C . MET A 1 73 ? 57.603 -3.261 36.21 1 35.79 79 MET A C 1
ATOM 419 O O . MET A 1 73 ? 58.53 -3.813 35.634 1 36.09 79 MET A O 1
ATOM 424 N N . VAL A 1 74 ? 56.642 -3.947 36.869 1 32.22 80 VAL A N 1
ATOM 425 C CA . VAL A 1 74 ? 56.626 -5.426 36.91 1 30.83 80 VAL A CA 1
ATOM 426 C C . VAL A 1 74 ? 56.407 -5.94 35.476 1 32.71 80 VAL A C 1
ATOM 427 O O . VAL A 1 74 ? 57.112 -6.856 35.042 1 29.71 80 VAL A O 1
ATOM 431 N N . ASN A 1 75 ? 55.454 -5.331 34.737 1 31.14 81 ASN A N 1
ATOM 432 C CA . ASN A 1 75 ? 55.191 -5.732 33.348 1 31.56 81 ASN A CA 1
ATOM 433 C C . ASN A 1 75 ? 56.415 -5.542 32.478 1 36.59 81 ASN A C 1
ATOM 434 O O . ASN A 1 75 ? 56.695 -6.405 31.667 1 37.99 81 ASN A O 1
ATOM 439 N N . LEU A 1 76 ? 57.176 -4.46 32.69 1 33.67 82 LEU A N 1
ATOM 440 C CA . LEU A 1 76 ? 58.427 -4.207 31.962 1 32.99 82 LEU A CA 1
ATOM 441 C C . LEU A 1 76 ? 59.472 -5.287 32.258 1 37.88 82 LEU A C 1
ATOM 442 O O . LEU A 1 76 ? 60.133 -5.76 31.336 1 36.85 82 LEU A O 1
ATOM 447 N N . GLU A 1 77 ? 59.58 -5.717 33.533 1 36.44 83 GLU A N 1
ATOM 448 C CA . GLU A 1 77 ? 60.499 -6.789 33.935 1 36.03 83 GLU A CA 1
ATOM 449 C C . GLU A 1 77 ? 60.07 -8.123 33.3 1 39.42 83 GLU A C 1
ATOM 450 O O . GLU A 1 77 ? 60.924 -8.858 32.801 1 40.25 83 GLU A O 1
ATOM 456 N N . ARG A 1 78 ? 58.748 -8.418 33.287 1 34.68 84 ARG A N 1
ATOM 457 C CA . ARG A 1 78 ? 58.207 -9.643 32.684 1 34.55 84 ARG A CA 1
ATOM 458 C C . ARG A 1 78 ? 58.491 -9.692 31.172 1 41.17 84 ARG A C 1
ATOM 459 O O . ARG A 1 78 ? 58.828 -10.759 30.641 1 40.73 84 ARG A O 1
ATOM 467 N N . LEU A 1 79 ? 58.376 -8.535 30.494 1 39.27 85 LEU A N 1
ATOM 468 C CA . LEU A 1 79 ? 58.634 -8.425 29.057 1 41.45 85 LEU A CA 1
ATOM 469 C C . LEU A 1 79 ? 60.112 -8.635 28.735 1 48.43 85 LEU A C 1
ATOM 470 O O . LEU A 1 79 ? 60.43 -9.307 27.747 1 48.69 85 LEU A O 1
ATOM 475 N N . ALA A 1 80 ? 61.008 -8.086 29.581 1 46.24 86 ALA A N 1
ATOM 476 C CA . ALA A 1 80 ? 62.46 -8.205 29.403 1 47.28 86 ALA A CA 1
ATOM 477 C C . ALA A 1 80 ? 62.975 -9.619 29.713 1 55.26 86 ALA A C 1
ATOM 478 O O . ALA A 1 80 ? 63.867 -10.097 29.02 1 56.2 86 ALA A O 1
ATOM 480 N N . ARG A 1 81 ? 62.406 -10.289 30.733 1 54.4 87 ARG A N 1
ATOM 481 C CA . ARG A 1 81 ? 62.808 -11.634 31.154 1 55.46 87 ARG A CA 1
ATOM 482 C C . ARG A 1 81 ? 62.346 -12.741 30.205 1 62.54 87 ARG A C 1
ATOM 483 O O . ARG A 1 81 ? 63.113 -13.668 29.95 1 62.74 87 ARG A O 1
ATOM 491 N N . HIS A 1 82 ? 61.102 -12.661 29.702 1 61.11 88 HIS A N 1
ATOM 492 C CA . HIS A 1 82 ? 60.519 -13.669 28.806 1 62.11 88 HIS A CA 1
ATOM 493 C C . HIS A 1 82 ? 61.032 -13.611 27.364 1 65.23 88 HIS A C 1
ATOM 494 O O . HIS A 1 82 ? 60.792 -14.553 26.6 1 65.83 88 HIS A O 1
ATOM 501 N N . HIS A 1 83 ? 61.724 -12.516 26.985 1 60.32 89 HIS A N 1
ATOM 502 C CA . HIS A 1 83 ? 62.237 -12.322 25.627 1 71.93 89 HIS A CA 1
ATOM 503 C C . HIS A 1 83 ? 63.686 -11.833 25.639 1 101.32 89 HIS A C 1
ATOM 504 O O . HIS A 1 83 ? 63.954 -10.671 25.94 1 65.68 89 HIS A O 1
ATOM 511 N N . THR A 1 90 ? 65.612 -7.822 14.82 1 48.83 96 THR A N 1
ATOM 512 C CA . THR A 1 90 ? 64.254 -8.353 14.719 1 46.89 96 THR A CA 1
ATOM 513 C C . THR A 1 90 ? 63.345 -7.509 13.835 1 45.71 96 THR A C 1
ATOM 514 O O . THR A 1 90 ? 63.472 -6.288 13.815 1 44.66 96 THR A O 1
ATOM 518 N N . ILE A 1 91 ? 62.395 -8.162 13.139 1 39.02 97 ILE A N 1
ATOM 519 C CA . ILE A 1 91 ? 61.373 -7.471 12.348 1 37.32 97 ILE A CA 1
ATOM 520 C C . ILE A 1 91 ? 60.015 -7.587 13.04 1 40.36 97 ILE A C 1
ATOM 521 O O . ILE A 1 91 ? 59.012 -7.07 12.548 1 39.7 97 ILE A O 1
ATOM 526 N N . ASP A 1 92 ? 59.988 -8.301 14.168 1 35.64 98 ASP A N 1
ATOM 527 C CA . ASP A 1 92 ? 58.796 -8.514 14.967 1 34.55 98 ASP A CA 1
ATOM 528 C C . ASP A 1 92 ? 58.775 -7.427 16.064 1 37.13 98 ASP A C 1
ATOM 529 O O . ASP A 1 92 ? 59.505 -7.538 17.06 1 35.5 98 ASP A O 1
ATOM 534 N N . GLY A 1 93 ? 57.938 -6.404 15.876 1 32.46 99 GLY A N 1
ATOM 535 C CA . GLY A 1 93 ? 57.85 -5.305 16.834 1 31.63 99 GLY A CA 1
ATOM 536 C C . GLY A 1 93 ? 56.911 -5.478 18.012 1 34.69 99 GLY A C 1
ATOM 537 O O . GLY A 1 93 ? 56.666 -4.496 18.709 1 33.35 99 GLY A O 1
ATOM 538 N N . ALA A 1 94 ? 56.329 -6.697 18.228 1 30.69 100 ALA A N 1
ATOM 539 C CA . ALA A 1 94 ? 55.324 -6.949 19.278 1 31.58 100 ALA A CA 1
ATOM 540 C C . ALA A 1 94 ? 55.785 -6.633 20.71 1 36.22 100 ALA A C 1
ATOM 541 O O . ALA A 1 94 ? 55.077 -5.926 21.435 1 35.25 100 ALA A O 1
ATOM 543 N N . VAL A 1 95 ? 56.964 -7.14 21.111 1 34.08 101 VAL A N 1
ATOM 544 C CA . VAL A 1 95 ? 57.512 -6.915 22.46 1 34.3 101 VAL A CA 1
ATOM 545 C C . VAL A 1 95 ? 57.771 -5.416 22.654 1 38.47 101 VAL A C 1
ATOM 546 O O . VAL A 1 95 ? 57.328 -4.853 23.656 1 38.11 101 VAL A O 1
ATOM 550 N N . ALA A 1 96 ? 58.413 -4.765 21.653 1 35.24 102 ALA A N 1
ATOM 551 C CA . ALA A 1 96 ? 58.691 -3.327 21.689 1 35.64 102 ALA A CA 1
ATOM 552 C C . ALA A 1 96 ? 57.414 -2.49 21.806 1 40.14 102 ALA A C 1
ATOM 553 O O . ALA A 1 96 ? 57.413 -1.52 22.557 1 39.57 102 ALA A O 1
ATOM 555 N N . ALA A 1 97 ? 56.314 -2.893 21.114 1 37.63 103 ALA A N 1
ATOM 556 C CA . ALA A 1 97 ? 55.027 -2.19 21.202 1 37.26 103 ALA A CA 1
ATOM 557 C C . ALA A 1 97 ? 54.46 -2.28 22.625 1 40.92 103 ALA A C 1
ATOM 558 O O . ALA A 1 97 ? 53.995 -1.273 23.14 1 40.05 103 ALA A O 1
ATOM 560 N N . HIS A 1 98 ? 54.557 -3.456 23.273 1 38.95 104 HIS A N 1
ATOM 561 C CA . HIS A 1 98 ? 54.109 -3.663 24.661 1 39.71 104 HIS A CA 1
ATOM 562 C C . HIS A 1 98 ? 54.938 -2.824 25.628 1 40.43 104 HIS A C 1
ATOM 563 O O . HIS A 1 98 ? 54.368 -2.175 26.493 1 38.88 104 HIS A O 1
ATOM 570 N N . GLN A 1 99 ? 56.285 -2.826 25.464 1 37 105 GLN A N 1
ATOM 571 C CA . GLN A 1 99 ? 57.201 -2.041 26.286 1 36.83 105 GLN A CA 1
ATOM 572 C C . GLN A 1 99 ? 56.888 -0.552 26.189 1 42.41 105 GLN A C 1
ATOM 573 O O . GLN A 1 99 ? 56.858 0.114 27.223 1 42.87 105 GLN A O 1
ATOM 579 N N . ASP A 1 100 ? 56.596 -0.044 24.969 1 38.9 106 ASP A N 1
ATOM 580 C CA . ASP A 1 100 ? 56.24 1.366 24.758 1 39.17 106 ASP A CA 1
ATOM 581 C C . ASP A 1 100 ? 54.98 1.75 25.535 1 40.48 106 ASP A C 1
ATOM 582 O O . ASP A 1 100 ? 54.956 2.806 26.149 1 38.17 106 ASP A O 1
ATOM 587 N N . LYS A 1 101 ? 53.95 0.883 25.523 1 37.55 107 LYS A N 1
ATOM 588 C CA . LYS A 1 101 ? 52.687 1.102 26.231 1 37.49 107 LYS A CA 1
ATOM 589 C C . LYS A 1 101 ? 52.907 1.182 27.756 1 40.14 107 LYS A C 1
ATOM 590 O O . LYS A 1 101 ? 52.339 2.055 28.413 1 39.84 107 LYS A O 1
ATOM 596 N N . MET A 1 102 ? 53.723 0.264 28.308 1 36.02 108 MET A N 1
ATOM 597 C CA . MET A 1 102 ? 54.028 0.222 29.735 1 35.88 108 MET A CA 1
ATOM 598 C C . MET A 1 102 ? 54.868 1.407 30.168 1 40.61 108 MET A C 1
ATOM 599 O O . MET A 1 102 ? 54.625 1.958 31.254 1 38.37 108 MET A O 1
ATOM 604 N N . ARG A 1 103 ? 55.841 1.808 29.311 1 38.57 109 ARG A N 1
ATOM 605 C CA . ARG A 1 103 ? 56.711 2.964 29.56 1 39.34 109 ARG A CA 1
ATOM 606 C C . ARG A 1 103 ? 55.904 4.256 29.577 1 42.78 109 ARG A C 1
ATOM 607 O O . ARG A 1 103 ? 56.116 5.082 30.46 1 41.4 109 ARG A O 1
ATOM 615 N N . ARG A 1 104 ? 54.949 4.41 28.645 1 40.26 110 ARG A N 1
ATOM 616 C CA . ARG A 1 104 ? 54.097 5.605 28.582 1 40 110 ARG A CA 1
ATOM 617 C C . ARG A 1 104 ? 53.148 5.718 29.785 1 44.27 110 ARG A C 1
ATOM 618 O O . ARG A 1 104 ? 52.975 6.821 30.317 1 43.96 110 ARG A O 1
ATOM 626 N N . LEU A 1 105 ? 52.531 4.595 30.209 1 39.92 111 LEU A N 1
ATOM 627 C CA . LEU A 1 105 ? 51.628 4.62 31.357 1 39.95 111 LEU A CA 1
ATOM 628 C C . LEU A 1 105 ? 52.401 4.929 32.645 1 42.7 111 LEU A C 1
ATOM 629 O O . LEU A 1 105 ? 51.935 5.755 33.435 1 42.26 111 LEU A O 1
ATOM 634 N N . ALA A 1 106 ? 53.609 4.332 32.82 1 37.47 112 ALA A N 1
ATOM 635 C CA . ALA A 1 106 ? 54.473 4.599 33.977 1 37.27 112 ALA A CA 1
ATOM 636 C C . ALA A 1 106 ? 54.87 6.086 33.994 1 40.81 112 ALA A C 1
ATOM 637 O O . ALA A 1 106 ? 54.804 6.716 35.05 1 39.83 112 ALA A O 1
ATOM 639 N N . ASP A 1 107 ? 55.221 6.658 32.813 1 38.02 113 ASP A N 1
ATOM 640 C CA . ASP A 1 107 ? 55.566 8.08 32.686 1 38.27 113 ASP A CA 1
ATOM 641 C C . ASP A 1 107 ? 54.404 8.978 33.117 1 42.37 113 ASP A C 1
ATOM 642 O O . ASP A 1 107 ? 54.627 9.954 33.827 1 40.81 113 ASP A O 1
ATOM 647 N N . THR A 1 108 ? 53.163 8.62 32.722 1 40.31 114 THR A N 1
ATOM 648 C CA . THR A 1 108 ? 51.942 9.354 33.091 1 40.83 114 THR A CA 1
ATOM 649 C C . THR A 1 108 ? 51.732 9.336 34.617 1 44.76 114 THR A C 1
ATOM 650 O O . THR A 1 108 ? 51.447 10.383 35.204 1 43.9 114 THR A O 1
ATOM 654 N N . CYS A 1 109 ? 51.921 8.158 35.255 1 42.08 115 CYS A N 1
ATOM 655 C CA . CYS A 1 109 ? 51.805 7.991 36.709 1 41.9 115 CYS A CA 1
ATOM 656 C C . CYS A 1 109 ? 52.823 8.841 37.41 1 46.86 115 CYS A C 1
ATOM 657 O O . CYS A 1 109 ? 52.486 9.526 38.371 1 45.81 115 CYS A O 1
ATOM 660 N N . MET A 1 110 ? 54.073 8.786 36.93 1 45.24 116 MET A N 1
ATOM 661 C CA . MET A 1 110 ? 55.191 9.535 37.475 1 46.47 116 MET A CA 1
ATOM 662 C C . MET A 1 110 ? 54.924 11.035 37.382 1 49.2 116 MET A C 1
ATOM 663 O O . MET A 1 110 ? 55.098 11.712 38.389 1 48.6 116 MET A O 1
ATOM 668 N N . ALA A 1 111 ? 54.443 11.533 36.208 1 45.72 117 ALA A N 1
ATOM 669 C CA . ALA A 1 111 ? 54.108 12.946 35.987 1 45.04 117 ALA A CA 1
ATOM 670 C C . ALA A 1 111 ? 53.05 13.457 36.979 1 48.32 117 ALA A C 1
ATOM 671 O O . ALA A 1 111 ? 53.207 14.556 37.506 1 47.8 117 ALA A O 1
ATOM 673 N N . THR A 1 112 ? 51.99 12.656 37.244 1 44.32 118 THR A N 1
ATOM 674 C CA . THR A 1 112 ? 50.914 13.007 38.183 1 44.04 118 THR A CA 1
ATOM 675 C C . THR A 1 112 ? 51.423 13.066 39.632 1 46.9 118 THR A C 1
ATOM 676 O O . THR A 1 112 ? 51.018 13.957 40.387 1 47.39 118 THR A O 1
ATOM 680 N N . ILE A 1 113 ? 52.301 12.111 40.017 1 41.37 119 ILE A N 1
ATOM 681 C CA . ILE A 1 113 ? 52.896 12.056 41.356 1 39.52 119 ILE A CA 1
ATOM 682 C C . ILE A 1 113 ? 53.796 13.282 41.551 1 43.28 119 ILE A C 1
ATOM 683 O O . ILE A 1 113 ? 53.699 13.941 42.587 1 42.23 119 ILE A O 1
ATOM 688 N N . LEU A 1 114 ? 54.628 13.61 40.539 1 42.13 120 LEU A N 1
ATOM 689 C CA . LEU A 1 114 ? 55.527 14.768 40.595 1 43.47 120 LEU A CA 1
ATOM 690 C C . LEU A 1 114 ? 54.781 16.092 40.724 1 49.82 120 LEU A C 1
ATOM 691 O O . LEU A 1 114 ? 55.259 16.973 41.434 1 50.9 120 LEU A O 1
ATOM 696 N N . GLN A 1 115 ? 53.612 16.222 40.068 1 46.38 121 GLN A N 1
ATOM 697 C CA . GLN A 1 115 ? 52.772 17.42 40.119 1 47.01 121 GLN A CA 1
ATOM 698 C C . GLN A 1 115 ? 52.216 17.629 41.535 1 52.62 121 GLN A C 1
ATOM 699 O O . GLN A 1 115 ? 52.214 18.76 42.029 1 53.27 121 GLN A O 1
ATOM 705 N N . MET A 1 116 ? 51.789 16.535 42.199 1 49.42 122 MET A N 1
ATOM 706 C CA . MET A 1 116 ? 51.299 16.565 43.581 1 48.51 122 MET A CA 1
ATOM 707 C C . MET A 1 116 ? 52.426 16.95 44.558 1 52.12 122 MET A C 1
ATOM 708 O O . MET A 1 116 ? 52.2 17.781 45.434 1 52.15 122 MET A O 1
ATOM 713 N N . TYR A 1 117 ? 53.63 16.367 44.395 1 47.55 123 TYR A N 1
ATOM 714 C CA . TYR A 1 117 ? 54.778 16.659 45.252 1 47.87 123 TYR A CA 1
ATOM 715 C C . TYR A 1 117 ? 55.334 18.063 45.022 1 60.24 123 TYR A C 1
ATOM 716 O O . TYR A 1 117 ? 55.524 18.813 45.981 1 59.77 123 TYR A O 1
ATOM 725 N N . MET A 1 118 ? 55.6 18.407 43.754 1 63.24 124 MET A N 1
ATOM 726 C CA . MET A 1 118 ? 56.14 19.701 43.332 1 66.24 124 MET A CA 1
ATOM 727 C C . MET A 1 118 ? 54.992 20.558 42.801 1 72.61 124 MET A C 1
ATOM 728 O O . MET A 1 118 ? 54.808 20.687 41.583 1 73.66 124 MET A O 1
ATOM 733 N N . SER A 1 119 ? 54.187 21.1 43.73 1 69.15 125 SER A N 1
ATOM 734 C CA . SER A 1 119 ? 53.037 21.949 43.422 1 103.97 125 SER A CA 1
ATOM 735 C C . SER A 1 119 ? 53.463 23.363 43.019 1 142.44 125 SER A C 1
ATOM 736 O O . SER A 1 119 ? 54.545 23.822 43.386 1 106.95 125 SER A O 1
ATOM 739 N N . ALA B 1 18 ? 29.275 24.24 105.576 1 65.79 24 ALA B N 1
ATOM 740 C CA . ALA B 1 18 ? 28.8 25.204 104.585 1 65.2 24 ALA B CA 1
ATOM 741 C C . ALA B 1 18 ? 28.671 24.597 103.177 1 67.51 24 ALA B C 1
ATOM 742 O O . ALA B 1 18 ? 27.849 25.072 102.388 1 68.27 24 ALA B O 1
ATOM 744 N N . ALA B 1 19 ? 29.489 23.567 102.863 1 60.92 25 ALA B N 1
ATOM 745 C CA . ALA B 1 19 ? 29.539 22.895 101.559 1 58.82 25 ALA B CA 1
ATOM 746 C C . ALA B 1 19 ? 28.234 22.21 101.161 1 55.34 25 ALA B C 1
ATOM 747 O O . ALA B 1 19 ? 27.626 21.502 101.965 1 56.26 25 ALA B O 1
ATOM 749 N N . VAL B 1 20 ? 27.815 22.424 99.911 1 44.69 26 VAL B N 1
ATOM 750 C CA . VAL B 1 20 ? 26.596 21.83 99.369 1 40.58 26 VAL B CA 1
ATOM 751 C C . VAL B 1 20 ? 26.979 20.508 98.674 1 35.32 26 VAL B C 1
ATOM 752 O O . VAL B 1 20 ? 27.755 20.528 97.72 1 33.4 26 VAL B O 1
ATOM 756 N N . PRO B 1 21 ? 26.482 19.354 99.154 1 30.82 27 PRO B N 1
ATOM 757 C CA . PRO B 1 21 ? 26.851 18.083 98.507 1 30.2 27 PRO B CA 1
ATOM 758 C C . PRO B 1 21 ? 26.186 17.909 97.137 1 29.54 27 PRO B C 1
ATOM 759 O O . PRO B 1 21 ? 25.107 18.48 96.912 1 28.51 27 PRO B O 1
ATOM 763 N N . PRO B 1 22 ? 26.752 17.072 96.249 1 27.47 28 PRO B N 1
ATOM 764 C CA . PRO B 1 22 ? 26.115 16.84 94.935 1 26.91 28 PRO B CA 1
ATOM 765 C C . PRO B 1 22 ? 24.662 16.382 95.044 1 31.33 28 PRO B C 1
ATOM 766 O O . PRO B 1 22 ? 23.852 16.812 94.245 1 29.75 28 PRO B O 1
ATOM 770 N N . SER B 1 23 ? 24.313 15.58 96.084 1 28.56 29 SER B N 1
ATOM 771 C CA . SER B 1 23 ? 22.935 15.094 96.271 1 27.53 29 SER B CA 1
ATOM 772 C C . SER B 1 23 ? 21.916 16.249 96.387 1 31.77 29 SER B C 1
ATOM 773 O O . SER B 1 23 ? 20.764 16.073 95.996 1 32.44 29 SER B O 1
ATOM 776 N N . GLU B 1 24 ? 22.357 17.432 96.84 1 29.25 30 GLU B N 1
ATOM 777 C CA . GLU B 1 24 ? 21.507 18.638 96.931 1 30.41 30 GLU B CA 1
ATOM 778 C C . GLU B 1 24 ? 21.685 19.597 95.733 1 35.79 30 GLU B C 1
ATOM 779 O O . GLU B 1 24 ? 20.745 20.281 95.355 1 36.83 30 GLU B O 1
ATOM 785 N N . ALA B 1 25 ? 22.872 19.662 95.144 1 31.59 31 ALA B N 1
ATOM 786 C CA . ALA B 1 25 ? 23.115 20.521 93.986 1 29.94 31 ALA B CA 1
ATOM 787 C C . ALA B 1 25 ? 24.083 19.766 93.085 1 32.52 31 ALA B C 1
ATOM 788 O O . ALA B 1 25 ? 25.309 19.832 93.262 1 30.14 31 ALA B O 1
ATOM 790 N N . GLU B 1 26 ? 23.514 18.972 92.174 1 28.33 32 GLU B N 1
ATOM 791 C CA . GLU B 1 26 ? 24.302 18.113 91.283 1 27.72 32 GLU B CA 1
ATOM 792 C C . GLU B 1 26 ? 25.267 18.903 90.431 1 31.61 32 GLU B C 1
ATOM 793 O O . GLU B 1 26 ? 24.879 19.9 89.818 1 30.2 32 GLU B O 1
ATOM 799 N N . PRO B 1 27 ? 26.545 18.504 90.419 1 29.59 33 PRO B N 1
ATOM 800 C CA . PRO B 1 27 ? 27.503 19.221 89.565 1 30.44 33 PRO B CA 1
ATOM 801 C C . PRO B 1 27 ? 27.233 18.995 88.079 1 34.98 33 PRO B C 1
ATOM 802 O O . PRO B 1 27 ? 26.622 17.993 87.684 1 34.94 33 PRO B O 1
ATOM 806 N N . ARG B 1 28 ? 27.681 19.95 87.262 1 31.67 34 ARG B N 1
ATOM 807 C CA . ARG B 1 28 ? 27.59 19.942 85.801 1 31.51 34 ARG B CA 1
ATOM 808 C C . ARG B 1 28 ? 29.015 19.948 85.26 1 35.14 34 ARG B C 1
ATOM 809 O O . ARG B 1 28 ? 29.91 20.592 85.836 1 31.69 34 ARG B O 1
ATOM 817 N N . LEU B 1 29 ? 29.228 19.193 84.176 1 32.84 35 LEU B N 1
ATOM 818 C CA . LEU B 1 29 ? 30.493 19.14 83.481 1 32.27 35 LEU B CA 1
ATOM 819 C C . LEU B 1 29 ? 30.246 19.549 82.039 1 35.07 35 LEU B C 1
ATOM 820 O O . LEU B 1 29 ? 29.458 18.907 81.366 1 35.03 35 LEU B O 1
ATOM 825 N N . GLN B 1 30 ? 30.908 20.615 81.579 1 30.42 36 GLN B N 1
ATOM 826 C CA . GLN B 1 30 ? 30.817 21.113 80.2 1 29.87 36 GLN B CA 1
ATOM 827 C C . GLN B 1 30 ? 32.188 20.946 79.586 1 34.3 36 GLN B C 1
ATOM 828 O O . GLN B 1 30 ? 33.195 21.225 80.25 1 32.49 36 GLN B O 1
ATOM 834 N N . GLU B 1 31 ? 32.237 20.476 78.327 1 31.47 37 GLU B N 1
ATOM 835 C CA . GLU B 1 31 ? 33.476 20.2 77.614 1 31.32 37 GLU B CA 1
ATOM 836 C C . GLU B 1 31 ? 33.473 20.849 76.251 1 33.22 37 GLU B C 1
ATOM 837 O O . GLU B 1 31 ? 32.447 20.865 75.571 1 32.42 37 GLU B O 1
ATOM 843 N N . ALA B 1 32 ? 34.626 21.364 75.847 1 27.36 38 ALA B N 1
ATOM 844 C CA . ALA B 1 32 ? 34.766 21.997 74.546 1 26.63 38 ALA B CA 1
ATOM 845 C C . ALA B 1 32 ? 36.175 21.858 74.04 1 30.77 38 ALA B C 1
ATOM 846 O O . ALA B 1 32 ? 37.104 21.659 74.815 1 28.96 38 ALA B O 1
ATOM 848 N N . LEU B 1 33 ? 36.335 22.063 72.731 1 27.36 39 LEU B N 1
ATOM 849 C CA . LEU B 1 33 ? 37.626 22.177 72.119 1 28.47 39 LEU B CA 1
ATOM 850 C C . LEU B 1 33 ? 37.785 23.706 71.993 1 31.11 39 LEU B C 1
ATOM 851 O O . LEU B 1 33 ? 36.859 24.384 71.559 1 30.01 39 LEU B O 1
ATOM 856 N N . VAL B 1 34 ? 38.917 24.246 72.429 1 27.46 40 VAL B N 1
ATOM 857 C CA . VAL B 1 34 ? 39.16 25.694 72.363 1 26.93 40 VAL B CA 1
ATOM 858 C C . VAL B 1 34 ? 40.353 25.999 71.475 1 28.85 40 VAL B C 1
ATOM 859 O O . VAL B 1 34 ? 41.318 25.233 71.455 1 27.89 40 VAL B O 1
ATOM 863 N N . VAL B 1 35 ? 40.268 27.094 70.72 1 24.39 41 VAL B N 1
ATOM 864 C CA . VAL B 1 35 ? 41.341 27.555 69.844 1 24.29 41 VAL B CA 1
ATOM 865 C C . VAL B 1 35 ? 41.543 29.016 70.159 1 28.35 41 VAL B C 1
ATOM 866 O O . VAL B 1 35 ? 40.614 29.811 70.048 1 28.19 41 VAL B O 1
ATOM 870 N N . VAL B 1 36 ? 42.754 29.363 70.57 1 26.35 42 VAL B N 1
ATOM 871 C CA . VAL B 1 36 ? 43.104 30.73 70.958 1 27.55 42 VAL B CA 1
ATOM 872 C C . VAL B 1 36 ? 44.263 31.181 70.082 1 29.6 42 VAL B C 1
ATOM 873 O O . VAL B 1 36 ? 45.213 30.424 69.905 1 29.01 42 VAL B O 1
ATOM 877 N N . ASN B 1 37 ? 44.176 32.395 69.518 1 26.18 43 ASN B N 1
ATOM 878 C CA . ASN B 1 37 ? 45.233 32.956 68.67 1 25.95 43 ASN B CA 1
ATOM 879 C C . ASN B 1 37 ? 45.393 34.427 68.977 1 29.96 43 ASN B C 1
ATOM 880 O O . ASN B 1 37 ? 44.409 35.162 68.902 1 29.56 43 ASN B O 1
ATOM 885 N N . ALA B 1 38 ? 46.631 34.869 69.28 1 24.99 44 ALA B N 1
ATOM 886 C CA . ALA B 1 38 ? 46.923 36.286 69.489 1 24.14 44 ALA B CA 1
ATOM 887 C C . ALA B 1 38 ? 46.642 37.068 68.208 1 28.6 44 ALA B C 1
ATOM 888 O O . ALA B 1 38 ? 46.904 36.594 67.097 1 28.16 44 ALA B O 1
ATOM 890 N N . LEU B 1 39 ? 46.111 38.277 68.358 1 25.3 45 LEU B N 1
ATOM 891 C CA . LEU B 1 39 ? 45.816 39.114 67.208 1 24.16 45 LEU B CA 1
ATOM 892 C C . LEU B 1 39 ? 47.095 39.761 66.691 1 28.55 45 LEU B C 1
ATOM 893 O O . LEU B 1 39 ? 47.261 39.931 65.483 1 29 45 LEU B O 1
ATOM 898 N N . LEU B 1 40 ? 47.993 40.131 67.616 1 24.07 46 LEU B N 1
ATOM 899 C CA . LEU B 1 40 ? 49.176 40.913 67.293 1 23.78 46 LEU B CA 1
ATOM 900 C C . LEU B 1 40 ? 50.489 40.198 67.58 1 30.41 46 LEU B C 1
ATOM 901 O O . LEU B 1 40 ? 50.547 39.389 68.511 1 28.53 46 LEU B O 1
ATOM 906 N N . PRO B 1 41 ? 51.551 40.507 66.786 1 29.29 47 PRO B N 1
ATOM 907 C CA . PRO B 1 41 ? 52.866 39.879 67.037 1 29.62 47 PRO B CA 1
ATOM 908 C C . PRO B 1 41 ? 53.527 40.447 68.289 1 34.49 47 PRO B C 1
ATOM 909 O O . PRO B 1 41 ? 53.607 41.667 68.451 1 32.5 47 PRO B O 1
ATOM 913 N N . ALA B 1 42 ? 54.044 39.553 69.161 1 32.37 48 ALA B N 1
ATOM 914 C CA . ALA B 1 42 ? 54.729 39.954 70.393 1 32.21 48 ALA B CA 1
ATOM 915 C C . ALA B 1 42 ? 56.005 40.75 70.037 1 34.85 48 ALA B C 1
ATOM 916 O O . ALA B 1 42 ? 56.643 40.422 69.037 1 34.81 48 ALA B O 1
ATOM 918 N N . PRO B 1 43 ? 56.397 41.784 70.824 1 31.62 49 PRO B N 1
ATOM 919 C CA . PRO B 1 43 ? 55.756 42.277 72.059 1 31.45 49 PRO B CA 1
ATOM 920 C C . PRO B 1 43 ? 54.759 43.429 71.832 1 33.98 49 PRO B C 1
ATOM 921 O O . PRO B 1 43 ? 54.543 44.216 72.752 1 33.27 49 PRO B O 1
ATOM 925 N N . ILE B 1 44 ? 54.174 43.557 70.614 1 30.57 50 ILE B N 1
ATOM 926 C CA . ILE B 1 44 ? 53.224 44.645 70.316 1 28.92 50 ILE B CA 1
ATOM 927 C C . ILE B 1 44 ? 51.952 44.456 71.119 1 31.25 50 ILE B C 1
ATOM 928 O O . ILE B 1 44 ? 51.357 43.381 71.077 1 29.89 50 ILE B O 1
ATOM 933 N N . THR B 1 45 ? 51.536 45.51 71.837 1 29.13 51 THR B N 1
ATOM 934 C CA . THR B 1 45 ? 50.337 45.478 72.675 1 28.65 51 THR B CA 1
ATOM 935 C C . THR B 1 45 ? 49.147 46.039 71.9 1 32.61 51 THR B C 1
ATOM 936 O O . THR B 1 45 ? 49.331 46.749 70.901 1 31.62 51 THR B O 1
ATOM 940 N N . LEU B 1 46 ? 47.93 45.782 72.396 1 29.74 52 LEU B N 1
ATOM 941 C CA . LEU B 1 46 ? 46.724 46.341 71.782 1 29.59 52 LEU B CA 1
ATOM 942 C C . LEU B 1 46 ? 46.772 47.891 71.824 1 32.51 52 LEU B C 1
ATOM 943 O O . LEU B 1 46 ? 46.415 48.527 70.829 1 32.08 52 LEU B O 1
ATOM 948 N N . ASP B 1 47 ? 47.259 48.485 72.955 1 29.88 53 ASP B N 1
ATOM 949 C CA A ASP B 1 47 ? 47.394 49.945 73.087 0.67 29.5 53 ASP B CA 1
ATOM 950 C CA B ASP B 1 47 ? 47.396 49.944 73.087 0.33 29.71 53 ASP B CA 1
ATOM 951 C C . ASP B 1 47 ? 48.325 50.492 72.002 1 32.09 53 ASP B C 1
ATOM 952 O O . ASP B 1 47 ? 48.055 51.551 71.449 1 30.06 53 ASP B O 1
ATOM 961 N N . ASP B 1 48 ? 49.437 49.783 71.719 1 28.86 54 ASP B N 1
ATOM 962 C CA . ASP B 1 48 ? 50.413 50.203 70.692 1 28.84 54 ASP B CA 1
ATOM 963 C C . ASP B 1 48 ? 49.764 50.248 69.307 1 30.53 54 ASP B C 1
ATOM 964 O O . ASP B 1 48 ? 49.956 51.202 68.567 1 29.7 54 ASP B O 1
ATOM 969 N N . ALA B 1 49 ? 49.041 49.186 68.943 1 26.8 55 ALA B N 1
ATOM 970 C CA . ALA B 1 49 ? 48.414 49.086 67.633 1 26.57 55 ALA B CA 1
ATOM 971 C C . ALA B 1 49 ? 47.249 50.046 67.489 1 30.14 55 ALA B C 1
ATOM 972 O O . ALA B 1 49 ? 47.097 50.626 66.418 1 30.14 55 ALA B O 1
ATOM 974 N N . LEU B 1 50 ? 46.487 50.302 68.576 1 26.66 56 LEU B N 1
ATOM 975 C CA . LEU B 1 50 ? 45.379 51.274 68.529 1 27.23 56 LEU B CA 1
ATOM 976 C C . LEU B 1 50 ? 45.925 52.702 68.428 1 30.81 56 LEU B C 1
ATOM 977 O O . LEU B 1 50 ? 45.338 53.52 67.724 1 29.5 56 LEU B O 1
ATOM 982 N N . GLY B 1 51 ? 47.042 52.974 69.116 1 27.03 57 GLY B N 1
ATOM 983 C CA . GLY B 1 51 ? 47.716 54.277 69.062 1 26.62 57 GLY B CA 1
ATOM 984 C C . GLY B 1 51 ? 48.254 54.532 67.663 1 29.67 57 GLY B C 1
ATOM 985 O O . GLY B 1 51 ? 48.17 55.652 67.147 1 27.28 57 GLY B O 1
ATOM 986 N N . SER B 1 52 ? 48.78 53.467 67.011 1 26.29 58 SER B N 1
ATOM 987 C CA . SER B 1 52 ? 49.27 53.553 65.634 1 25.24 58 SER B CA 1
ATOM 988 C C . SER B 1 52 ? 48.119 53.801 64.67 1 28.69 58 SER B C 1
ATOM 989 O O . SER B 1 52 ? 48.23 54.644 63.791 1 29.05 58 SER B O 1
ATOM 992 N N . LEU B 1 53 ? 46.992 53.112 64.853 1 25.92 59 LEU B N 1
ATOM 993 C CA . LEU B 1 53 ? 45.832 53.313 63.987 1 27.12 59 LEU B CA 1
ATOM 994 C C . LEU B 1 53 ? 45.323 54.768 64.099 1 31.98 59 LEU B C 1
ATOM 995 O O . LEU B 1 53 ? 44.968 55.358 63.085 1 31.54 59 LEU B O 1
ATOM 1000 N N . ASP B 1 54 ? 45.346 55.347 65.318 1 28.43 60 ASP B N 1
ATOM 1001 C CA . ASP B 1 54 ? 44.937 56.726 65.555 1 28.93 60 ASP B CA 1
ATOM 1002 C C . ASP B 1 54 ? 45.912 57.718 64.93 1 32.64 60 ASP B C 1
ATOM 1003 O O . ASP B 1 54 ? 45.463 58.671 64.314 1 33.33 60 ASP B O 1
ATOM 1008 N N . ASP B 1 55 ? 47.237 57.505 65.104 1 28.66 61 ASP B N 1
ATOM 1009 C CA . ASP B 1 55 ? 48.273 58.349 64.507 1 28.86 61 ASP B CA 1
ATOM 1010 C C . ASP B 1 55 ? 48.169 58.318 62.978 1 32.52 61 ASP B C 1
ATOM 1011 O O . ASP B 1 55 ? 48.224 59.367 62.338 1 31.08 61 ASP B O 1
ATOM 1016 N N . THR B 1 56 ? 48.021 57.121 62.402 1 29.95 62 THR B N 1
ATOM 1017 C CA . THR B 1 56 ? 47.905 56.925 60.953 1 30.05 62 THR B CA 1
ATOM 1018 C C . THR B 1 56 ? 46.69 57.661 60.415 1 35.67 62 THR B C 1
ATOM 1019 O O . THR B 1 56 ? 46.812 58.346 59.396 1 34.71 62 THR B O 1
ATOM 1023 N N . ARG B 1 57 ? 45.532 57.562 61.112 1 33.55 63 ARG B N 1
ATOM 1024 C CA . ARG B 1 57 ? 44.324 58.276 60.659 1 34.74 63 ARG B CA 1
ATOM 1025 C C . ARG B 1 57 ? 44.521 59.809 60.702 1 38.87 63 ARG B C 1
ATOM 1026 O O . ARG B 1 57 ? 44.116 60.5 59.766 1 39.37 63 ARG B O 1
ATOM 1034 N N . ARG B 1 58 ? 45.238 60.319 61.716 1 35.72 64 ARG B N 1
ATOM 1035 C CA . ARG B 1 58 ? 45.544 61.755 61.818 1 35.52 64 ARG B CA 1
ATOM 1036 C C . ARG B 1 58 ? 46.529 62.183 60.717 1 37.48 64 ARG B C 1
ATOM 1037 O O . ARG B 1 58 ? 46.375 63.263 60.145 1 37.23 64 ARG B O 1
ATOM 1045 N N . LEU B 1 59 ? 47.529 61.332 60.423 1 32.64 65 LEU B N 1
ATOM 1046 C CA . LEU B 1 59 ? 48.529 61.587 59.389 1 32.98 65 LEU B CA 1
ATOM 1047 C C . LEU B 1 59 ? 47.951 61.489 57.97 1 37.34 65 LEU B C 1
ATOM 1048 O O . LEU B 1 59 ? 48.436 62.183 57.081 1 36.3 65 LEU B O 1
ATOM 1053 N N . VAL B 1 60 ? 46.929 60.632 57.757 1 34.65 66 VAL B N 1
ATOM 1054 C CA . VAL B 1 60 ? 46.222 60.501 56.465 1 34.6 66 VAL B CA 1
ATOM 1055 C C . VAL B 1 60 ? 45.448 61.809 56.22 1 40.27 66 VAL B C 1
ATOM 1056 O O . VAL B 1 60 ? 45.465 62.33 55.101 1 40.7 66 VAL B O 1
ATOM 1060 N N . LYS B 1 61 ? 44.823 62.366 57.274 1 37.96 67 LYS B N 1
ATOM 1061 C CA . LYS B 1 61 ? 44.126 63.656 57.177 1 38.52 67 LYS B CA 1
ATOM 1062 C C . LYS B 1 61 ? 45.136 64.791 56.907 1 40.86 67 LYS B C 1
ATOM 1063 O O . LYS B 1 61 ? 44.867 65.663 56.079 1 41 67 LYS B O 1
ATOM 1069 N N . ALA B 1 62 ? 46.323 64.732 57.56 1 35.42 68 ALA B N 1
ATOM 1070 C CA . ALA B 1 62 ? 47.401 65.715 57.421 1 34.48 68 ALA B CA 1
ATOM 1071 C C . ALA B 1 62 ? 48.059 65.728 56.027 1 36.99 68 ALA B C 1
ATOM 1072 O O . ALA B 1 62 ? 48.846 66.635 55.752 1 36.09 68 ALA B O 1
ATOM 1074 N N . ARG B 1 63 ? 47.746 64.742 55.151 1 33.03 69 ARG B N 1
ATOM 1075 C CA . ARG B 1 63 ? 48.278 64.703 53.778 1 32.92 69 ARG B CA 1
ATOM 1076 C C . ARG B 1 63 ? 47.907 65.998 53.049 1 37.73 69 ARG B C 1
ATOM 1077 O O . ARG B 1 63 ? 48.733 66.513 52.303 1 37.15 69 ARG B O 1
ATOM 1085 N N . ALA B 1 64 ? 46.7 66.559 53.328 1 34.9 70 ALA B N 1
ATOM 1086 C CA . ALA B 1 64 ? 46.222 67.821 52.751 1 34.94 70 ALA B CA 1
ATOM 1087 C C . ALA B 1 64 ? 47.189 68.98 53.044 1 38.84 70 ALA B C 1
ATOM 1088 O O . ALA B 1 64 ? 47.454 69.793 52.158 1 38.33 70 ALA B O 1
ATOM 1090 N N . LEU B 1 65 ? 47.742 69.021 54.27 1 34.66 71 LEU B N 1
ATOM 1091 C CA . LEU B 1 65 ? 48.704 70.045 54.705 1 34.62 71 LEU B CA 1
ATOM 1092 C C . LEU B 1 65 ? 50.053 69.892 54.016 1 35.63 71 LEU B C 1
ATOM 1093 O O . LEU B 1 65 ? 50.651 70.899 53.623 1 34.08 71 LEU B O 1
ATOM 1098 N N . ALA B 1 66 ? 50.545 68.635 53.886 1 31.2 72 ALA B N 1
ATOM 1099 C CA . ALA B 1 66 ? 51.82 68.356 53.223 1 31.23 72 ALA B CA 1
ATOM 1100 C C . ALA B 1 66 ? 51.707 68.704 51.713 1 33.03 72 ALA B C 1
ATOM 1101 O O . ALA B 1 66 ? 52.631 69.268 51.125 1 31.26 72 ALA B O 1
ATOM 1103 N N . ARG B 1 67 ? 50.552 68.394 51.11 1 30.02 73 ARG B N 1
ATOM 1104 C CA . ARG B 1 67 ? 50.27 68.688 49.693 1 30.41 73 ARG B CA 1
ATOM 1105 C C . ARG B 1 67 ? 50.196 70.206 49.471 1 32.98 73 ARG B C 1
ATOM 1106 O O . ARG B 1 67 ? 50.736 70.697 48.48 1 31.98 73 ARG B O 1
ATOM 1114 N N . THR B 1 68 ? 49.543 70.945 50.396 1 29.32 74 THR B N 1
ATOM 1115 C CA . THR B 1 68 ? 49.407 72.408 50.3 1 29.11 74 THR B CA 1
ATOM 1116 C C . THR B 1 68 ? 50.774 73.082 50.428 1 35.28 74 THR B C 1
ATOM 1117 O O . THR B 1 68 ? 51.095 73.973 49.632 1 34.99 74 THR B O 1
ATOM 1121 N N . TYR B 1 69 ? 51.593 72.625 51.39 1 31.22 75 TYR B N 1
ATOM 1122 C CA . TYR B 1 69 ? 52.951 73.123 51.583 1 30.47 75 TYR B CA 1
ATOM 1123 C C . TYR B 1 69 ? 53.744 72.922 50.285 1 33.69 75 TYR B C 1
ATOM 1124 O O . TYR B 1 69 ? 54.412 73.845 49.816 1 33.65 75 TYR B O 1
ATOM 1133 N N . HIS B 1 70 ? 53.655 71.714 49.7 1 30.34 76 HIS B N 1
ATOM 1134 C CA . HIS B 1 70 ? 54.329 71.386 48.446 1 29.71 76 HIS B CA 1
ATOM 1135 C C . HIS B 1 70 ? 53.895 72.319 47.304 1 31.08 76 HIS B C 1
ATOM 1136 O O . HIS B 1 70 ? 54.743 72.783 46.556 1 29.71 76 HIS B O 1
ATOM 1143 N N . ALA B 1 71 ? 52.584 72.609 47.181 1 27.97 77 ALA B N 1
ATOM 1144 C CA . ALA B 1 71 ? 52.076 73.528 46.151 1 26.88 77 ALA B CA 1
ATOM 1145 C C . ALA B 1 71 ? 52.699 74.92 46.302 1 31.61 77 ALA B C 1
ATOM 1146 O O . ALA B 1 71 ? 53.085 75.528 45.294 1 31.28 77 ALA B O 1
ATOM 1148 N N . CYS B 1 72 ? 52.831 75.41 47.558 1 28.5 78 CYS B N 1
ATOM 1149 C CA . CYS B 1 72 ? 53.455 76.697 47.865 1 29.56 78 CYS B CA 1
ATOM 1150 C C . CYS B 1 72 ? 54.896 76.7 47.411 1 32.95 78 CYS B C 1
ATOM 1151 O O . CYS B 1 72 ? 55.341 77.681 46.83 1 31.93 78 CYS B O 1
ATOM 1154 N N . MET B 1 73 ? 55.625 75.604 47.683 1 30.96 79 MET B N 1
ATOM 1155 C CA . MET B 1 73 ? 57.038 75.482 47.325 1 31.11 79 MET B CA 1
ATOM 1156 C C . MET B 1 73 ? 57.219 75.421 45.793 1 34.75 79 MET B C 1
ATOM 1157 O O . MET B 1 73 ? 58.144 76.034 45.27 1 35.1 79 MET B O 1
ATOM 1162 N N . VAL B 1 74 ? 56.317 74.73 45.076 1 31.01 80 VAL B N 1
ATOM 1163 C CA . VAL B 1 74 ? 56.362 74.684 43.594 1 30.11 80 VAL B CA 1
ATOM 1164 C C . VAL B 1 74 ? 56.094 76.105 43.062 1 33.76 80 VAL B C 1
ATOM 1165 O O . VAL B 1 74 ? 56.81 76.563 42.172 1 32.87 80 VAL B O 1
ATOM 1169 N N . ASN B 1 75 ? 55.087 76.806 43.63 1 31.31 81 ASN B N 1
ATOM 1170 C CA . ASN B 1 75 ? 54.783 78.187 43.219 1 31.98 81 ASN B CA 1
ATOM 1171 C C . ASN B 1 75 ? 55.963 79.108 43.461 1 35.9 81 ASN B C 1
ATOM 1172 O O . ASN B 1 75 ? 56.242 79.94 42.613 1 37.3 81 ASN B O 1
ATOM 1177 N N . LEU B 1 76 ? 56.69 78.922 44.569 1 33.72 82 LEU B N 1
ATOM 1178 C CA . LEU B 1 76 ? 57.901 79.702 44.866 1 33.11 82 LEU B CA 1
ATOM 1179 C C . LEU B 1 76 ? 58.99 79.442 43.83 1 36.68 82 LEU B C 1
ATOM 1180 O O . LEU B 1 76 ? 59.633 80.387 43.386 1 37.11 82 LEU B O 1
ATOM 1185 N N . GLU B 1 77 ? 59.174 78.17 43.412 1 33.96 83 GLU B N 1
ATOM 1186 C CA . GLU B 1 77 ? 60.14 77.804 42.365 1 33.62 83 GLU B CA 1
ATOM 1187 C C . GLU B 1 77 ? 59.744 78.436 41.025 1 38.2 83 GLU B C 1
ATOM 1188 O O . GLU B 1 77 ? 60.609 78.972 40.33 1 38.46 83 GLU B O 1
ATOM 1194 N N . ARG B 1 78 ? 58.438 78.395 40.67 1 34.24 84 ARG B N 1
ATOM 1195 C CA . ARG B 1 78 ? 57.926 78.989 39.432 1 34.32 84 ARG B CA 1
ATOM 1196 C C . ARG B 1 78 ? 58.159 80.51 39.4 1 41.94 84 ARG B C 1
ATOM 1197 O O . ARG B 1 78 ? 58.527 81.054 38.351 1 40.47 84 ARG B O 1
ATOM 1205 N N . LEU B 1 79 ? 57.97 81.179 40.553 1 41.56 85 LEU B N 1
ATOM 1206 C CA . LEU B 1 79 ? 58.167 82.625 40.679 1 43.86 85 LEU B CA 1
ATOM 1207 C C . LEU B 1 79 ? 59.639 83.005 40.542 1 51.12 85 LEU B C 1
ATOM 1208 O O . LEU B 1 79 ? 59.947 84.002 39.886 1 51.79 85 LEU B O 1
ATOM 1213 N N . ALA B 1 80 ? 60.54 82.201 41.133 1 49.08 86 ALA B N 1
ATOM 1214 C CA . ALA B 1 80 ? 61.988 82.428 41.086 1 49.54 86 ALA B CA 1
ATOM 1215 C C . ALA B 1 80 ? 62.584 82.145 39.701 1 57.89 86 ALA B C 1
ATOM 1216 O O . ALA B 1 80 ? 63.473 82.871 39.275 1 57.9 86 ALA B O 1
ATOM 1218 N N . ARG B 1 81 ? 62.084 81.111 38.996 1 58.29 87 ARG B N 1
ATOM 1219 C CA . ARG B 1 81 ? 62.57 80.713 37.671 1 59.71 87 ARG B CA 1
ATOM 1220 C C . ARG B 1 81 ? 62.131 81.648 36.548 1 67.39 87 ARG B C 1
ATOM 1221 O O . ARG B 1 81 ? 62.932 81.937 35.658 1 67.92 87 ARG B O 1
ATOM 1229 N N . HIS B 1 82 ? 60.865 82.1 36.57 1 65.84 88 HIS B N 1
ATOM 1230 C CA . HIS B 1 82 ? 60.301 82.975 35.536 1 66.66 88 HIS B CA 1
ATOM 1231 C C . HIS B 1 82 ? 60.755 84.437 35.625 1 70.31 88 HIS B C 1
ATOM 1232 O O . HIS B 1 82 ? 60.53 85.195 34.68 1 70.23 88 HIS B O 1
ATOM 1239 N N . HIS B 1 83 ? 61.375 84.837 36.753 1 66.7 89 HIS B N 1
ATOM 1240 C CA . HIS B 1 83 ? 61.825 86.212 36.982 1 89.82 89 HIS B CA 1
ATOM 1241 C C . HIS B 1 83 ? 63.245 86.255 37.545 1 111.66 89 HIS B C 1
ATOM 1242 O O . HIS B 1 83 ? 63.464 85.959 38.718 1 72.21 89 HIS B O 1
ATOM 1249 N N . THR B 1 90 ? 64.632 97.082 41.551 1 50.91 96 THR B N 1
ATOM 1250 C CA . THR B 1 90 ? 63.291 97.156 40.96 1 49.38 96 THR B CA 1
ATOM 1251 C C . THR B 1 90 ? 62.314 98.003 41.78 1 48.87 96 THR B C 1
ATOM 1252 O O . THR B 1 90 ? 62.382 98.007 43.009 1 48.17 96 THR B O 1
ATOM 1256 N N . ILE B 1 91 ? 61.378 98.681 41.093 1 41.88 97 ILE B N 1
ATOM 1257 C CA . ILE B 1 91 ? 60.3 99.437 41.734 1 39.54 97 ILE B CA 1
ATOM 1258 C C . ILE B 1 91 ? 58.968 98.702 41.545 1 41.53 97 ILE B C 1
ATOM 1259 O O . ILE B 1 91 ? 57.926 99.168 42.008 1 40.56 97 ILE B O 1
ATOM 1264 N N . ASP B 1 92 ? 59.007 97.574 40.829 1 36.93 98 ASP B N 1
ATOM 1265 C CA . ASP B 1 92 ? 57.846 96.727 40.57 1 36.21 98 ASP B CA 1
ATOM 1266 C C . ASP B 1 92 ? 57.816 95.636 41.666 1 40.2 98 ASP B C 1
ATOM 1267 O O . ASP B 1 92 ? 58.588 94.677 41.601 1 38.47 98 ASP B O 1
ATOM 1272 N N . GLY B 1 93 ? 56.928 95.791 42.646 1 36.12 99 GLY B N 1
ATOM 1273 C CA . GLY B 1 93 ? 56.844 94.829 43.746 1 36.31 99 GLY B CA 1
ATOM 1274 C C . GLY B 1 93 ? 55.945 93.621 43.552 1 38.6 99 GLY B C 1
ATOM 1275 O O . GLY B 1 93 ? 55.688 92.913 44.527 1 37.79 99 GLY B O 1
ATOM 1276 N N . ALA B 1 94 ? 55.422 93.381 42.311 1 33.86 100 ALA B N 1
ATOM 1277 C CA . ALA B 1 94 ? 54.469 92.293 42.029 1 33.49 100 ALA B CA 1
ATOM 1278 C C . ALA B 1 94 ? 54.971 90.878 42.363 1 36.55 100 ALA B C 1
ATOM 1279 O O . ALA B 1 94 ? 54.266 90.133 43.045 1 35.01 100 ALA B O 1
ATOM 1281 N N . VAL B 1 95 ? 56.182 90.518 41.907 1 34.33 101 VAL B N 1
ATOM 1282 C CA . VAL B 1 95 ? 56.761 89.189 42.159 1 34.07 101 VAL B CA 1
ATOM 1283 C C . VAL B 1 95 ? 56.974 89.006 43.668 1 40.49 101 VAL B C 1
ATOM 1284 O O . VAL B 1 95 ? 56.547 87.988 44.22 1 40.16 101 VAL B O 1
ATOM 1288 N N . ALA B 1 96 ? 57.553 90.03 44.343 1 38.67 102 ALA B N 1
ATOM 1289 C CA . ALA B 1 96 ? 57.775 90.007 45.789 1 38.5 102 ALA B CA 1
ATOM 1290 C C . ALA B 1 96 ? 56.474 89.837 46.577 1 41.59 102 ALA B C 1
ATOM 1291 O O . ALA B 1 96 ? 56.463 89.077 47.549 1 40.81 102 ALA B O 1
ATOM 1293 N N . ALA B 1 97 ? 55.368 90.483 46.128 1 38.5 103 ALA B N 1
ATOM 1294 C CA . ALA B 1 97 ? 54.053 90.351 46.768 1 38.55 103 ALA B CA 1
ATOM 1295 C C . ALA B 1 97 ? 53.538 88.905 46.655 1 41.36 103 ALA B C 1
ATOM 1296 O O . ALA B 1 97 ? 53.046 88.367 47.644 1 38.88 103 ALA B O 1
ATOM 1298 N N . HIS B 1 98 ? 53.708 88.264 45.48 1 40.14 104 HIS B N 1
ATOM 1299 C CA . HIS B 1 98 ? 53.322 86.861 45.253 1 41.41 104 HIS B CA 1
ATOM 1300 C C . HIS B 1 98 ? 54.154 85.923 46.127 1 41.83 104 HIS B C 1
ATOM 1301 O O . HIS B 1 98 ? 53.593 85.034 46.757 1 41.18 104 HIS B O 1
ATOM 1308 N N . GLN B 1 99 ? 55.487 86.138 46.182 1 37.33 105 GLN B N 1
ATOM 1309 C CA . GLN B 1 99 ? 56.402 85.34 47.003 1 37.24 105 GLN B CA 1
ATOM 1310 C C . GLN B 1 99 ? 56.031 85.421 48.483 1 43.3 105 GLN B C 1
ATOM 1311 O O . GLN B 1 99 ? 56.008 84.386 49.149 1 42.94 105 GLN B O 1
ATOM 1317 N N . ASP B 1 100 ? 55.677 86.63 48.98 1 40.24 106 ASP B N 1
ATOM 1318 C CA . ASP B 1 100 ? 55.257 86.823 50.373 1 40.61 106 ASP B CA 1
ATOM 1319 C C . ASP B 1 100 ? 54.01 85.993 50.701 1 43.47 106 ASP B C 1
ATOM 1320 O O . ASP B 1 100 ? 53.965 85.372 51.761 1 43.05 106 ASP B O 1
ATOM 1325 N N . LYS B 1 101 ? 53.017 85.969 49.789 1 39.15 107 LYS B N 1
ATOM 1326 C CA . LYS B 1 101 ? 51.774 85.214 49.957 1 39.37 107 LYS B CA 1
ATOM 1327 C C . LYS B 1 101 ? 52.046 83.702 50.043 1 42.55 107 LYS B C 1
ATOM 1328 O O . LYS B 1 101 ? 51.46 83.023 50.896 1 42.85 107 LYS B O 1
ATOM 1334 N N . MET B 1 102 ? 52.924 83.182 49.158 1 37.18 108 MET B N 1
ATOM 1335 C CA . MET B 1 102 ? 53.28 81.764 49.125 1 36.58 108 MET B CA 1
ATOM 1336 C C . MET B 1 102 ? 54.095 81.355 50.344 1 41.31 108 MET B C 1
ATOM 1337 O O . MET B 1 102 ? 53.876 80.261 50.886 1 39.35 108 MET B O 1
ATOM 1342 N N . ARG B 1 103 ? 55.019 82.239 50.779 1 38.78 109 ARG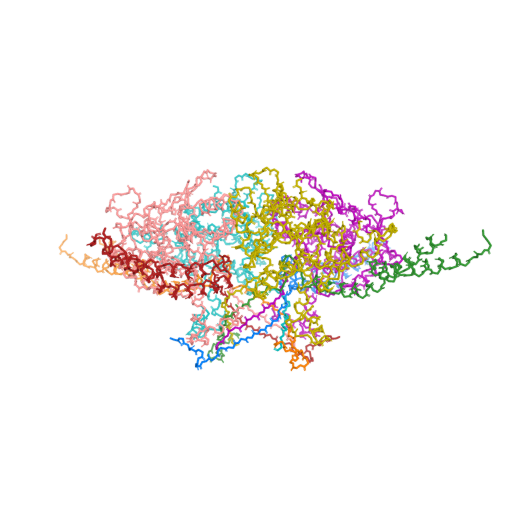 B N 1
ATOM 1343 C CA . ARG B 1 103 ? 55.845 82.017 51.971 1 39.86 109 ARG B CA 1
ATOM 1344 C C . ARG B 1 103 ? 54.99 81.974 53.233 1 42.35 109 ARG B C 1
ATOM 1345 O O . ARG B 1 103 ? 55.209 81.1 54.07 1 40.85 109 ARG B O 1
ATOM 1353 N N . ARG B 1 104 ? 53.989 82.874 53.348 1 39.73 110 ARG B N 1
ATOM 1354 C CA . ARG B 1 104 ? 53.085 82.901 54.507 1 39.72 110 ARG B CA 1
ATOM 1355 C C . ARG B 1 104 ? 52.18 81.664 54.578 1 43.36 110 ARG B C 1
ATOM 1356 O O . ARG B 1 104 ? 51.979 81.122 55.672 1 43.1 110 ARG B O 1
ATOM 1364 N N . LEU B 1 105 ? 51.632 81.22 53.432 1 39.52 111 LEU B N 1
ATOM 1365 C CA . LEU B 1 105 ? 50.77 80.039 53.414 1 39.72 111 LEU B CA 1
ATOM 1366 C C . LEU B 1 105 ? 51.574 78.781 53.757 1 42.49 111 LEU B C 1
ATOM 1367 O O . LEU B 1 105 ? 51.103 77.981 54.567 1 43.27 111 LEU B O 1
ATOM 1372 N N . ALA B 1 106 ? 52.807 78.652 53.218 1 38.11 112 ALA B N 1
ATOM 1373 C CA . ALA B 1 106 ? 53.702 77.529 53.525 1 38.02 112 ALA B CA 1
ATOM 1374 C C . ALA B 1 106 ? 54.036 77.527 55.031 1 41.81 112 ALA B C 1
ATOM 1375 O O . ALA B 1 106 ? 53.972 76.471 55.662 1 39.65 112 ALA B O 1
ATOM 1377 N N . ASP B 1 107 ? 54.308 78.718 55.618 1 39.59 113 ASP B N 1
ATOM 1378 C CA . ASP B 1 107 ? 54.587 78.861 57.053 1 40.14 113 ASP B CA 1
ATOM 1379 C C . ASP B 1 107 ? 53.406 78.381 57.895 1 44.32 113 ASP B C 1
ATOM 1380 O O . ASP B 1 107 ? 53.616 77.676 58.881 1 43.34 113 ASP B O 1
ATOM 1385 N N . THR B 1 108 ? 52.167 78.727 57.483 1 41.56 114 THR B N 1
ATOM 1386 C CA . THR B 1 108 ? 50.925 78.303 58.152 1 41.96 114 THR B CA 1
ATOM 1387 C C . THR B 1 108 ? 50.782 76.772 58.138 1 44.18 114 THR B C 1
ATOM 1388 O O . THR B 1 108 ? 50.481 76.178 59.179 1 42.92 114 THR B O 1
ATOM 1392 N N . CYS B 1 109 ? 51.041 76.14 56.968 1 41.31 115 CYS B N 1
ATOM 1393 C CA . CYS B 1 109 ? 51 74.684 56.793 1 40.68 115 CYS B CA 1
ATOM 1394 C C . CYS B 1 109 ? 52.017 74.028 57.673 1 45.09 115 CYS B C 1
ATOM 1395 O O . CYS B 1 109 ? 51.709 73.044 58.334 1 45.6 115 CYS B O 1
ATOM 1398 N N . MET B 1 110 ? 53.238 74.558 57.65 1 43.07 116 MET B N 1
ATOM 1399 C CA . MET B 1 110 ? 54.367 74.093 58.434 1 44.99 116 MET B CA 1
ATOM 1400 C C . MET B 1 110 ? 54.023 74.136 59.934 1 48.48 116 MET B C 1
ATOM 1401 O O . MET B 1 110 ? 54.18 73.123 60.605 1 47.9 116 MET B O 1
ATOM 1406 N N . ALA B 1 111 ? 53.485 75.279 60.428 1 45.29 117 ALA B N 1
ATOM 1407 C CA . ALA B 1 111 ? 53.09 75.467 61.827 1 44.81 117 ALA B CA 1
ATOM 1408 C C . ALA B 1 111 ? 52.053 74.433 62.296 1 47.56 117 ALA B C 1
ATOM 1409 O O . ALA B 1 111 ? 52.193 73.899 63.395 1 47.83 117 ALA B O 1
ATOM 1411 N N . THR B 1 112 ? 51.038 74.132 61.457 1 42.82 118 THR B N 1
ATOM 1412 C CA . THR B 1 112 ? 49.983 73.157 61.763 1 42.49 118 THR B CA 1
ATOM 1413 C C . THR B 1 112 ? 50.536 71.728 61.826 1 46.09 118 THR B C 1
ATOM 1414 O O . THR B 1 112 ? 50.127 70.951 62.701 1 46.37 118 THR B O 1
ATOM 1418 N N . ILE B 1 113 ? 51.461 71.382 60.905 1 40.39 119 ILE B N 1
ATOM 1419 C CA . ILE B 1 113 ? 52.096 70.059 60.869 1 38.85 119 ILE B CA 1
ATOM 1420 C C . ILE B 1 113 ? 52.951 69.881 62.127 1 43.77 119 ILE B C 1
ATOM 1421 O O . ILE B 1 113 ? 52.87 68.833 62.774 1 42.29 119 ILE B O 1
ATOM 1426 N N . LEU B 1 114 ? 53.748 70.913 62.481 1 42.02 120 LEU B N 1
ATOM 1427 C CA . LEU B 1 114 ? 54.611 70.881 63.667 1 43.01 120 LEU B CA 1
ATOM 1428 C C . LEU B 1 114 ? 53.827 70.717 64.961 1 48.91 120 LEU B C 1
ATOM 1429 O O . LEU B 1 114 ? 54.301 70.018 65.849 1 49.42 120 LEU B O 1
ATOM 1434 N N . GLN B 1 115 ? 52.634 71.339 65.057 1 46.41 121 GLN B N 1
ATOM 1435 C CA . GLN B 1 115 ? 51.761 71.267 66.231 1 47.09 121 GLN B CA 1
ATOM 1436 C C . GLN B 1 115 ? 51.241 69.835 66.418 1 53.25 121 GLN B C 1
ATOM 1437 O O . GLN B 1 115 ? 51.217 69.336 67.546 1 53.18 121 GLN B O 1
ATOM 1443 N N . MET B 1 116 ? 50.872 69.169 65.308 1 50.8 122 MET B N 1
ATOM 1444 C CA . MET B 1 116 ? 50.413 67.772 65.306 1 50.54 122 MET B CA 1
ATOM 1445 C C . MET B 1 116 ? 51.545 66.82 65.734 1 54.46 122 MET B C 1
ATOM 1446 O O . MET B 1 116 ? 51.305 65.915 66.533 1 55.37 122 MET B O 1
ATOM 1451 N N . TYR B 1 117 ? 52.763 67.018 65.196 1 49.59 123 TYR B N 1
ATOM 1452 C CA . TYR B 1 117 ? 53.919 66.183 65.524 1 48.99 123 TYR B CA 1
ATOM 1453 C C . TYR B 1 117 ? 54.417 66.427 66.945 1 60.48 123 TYR B C 1
ATOM 1454 O O . TYR B 1 117 ? 54.599 65.475 67.7 1 59.6 123 TYR B O 1
ATOM 1463 N N . MET B 1 118 ? 54.651 67.705 67.294 1 63.48 124 MET B N 1
ATOM 1464 C CA . MET B 1 118 ? 55.143 68.144 68.601 1 66.01 124 MET B CA 1
ATOM 1465 C C . MET B 1 118 ? 53.958 68.645 69.424 1 71.68 124 MET B C 1
ATOM 1466 O O . MET B 1 118 ? 53.744 69.856 69.552 1 71.97 124 MET B O 1
ATOM 1471 N N . SER B 1 119 ? 53.161 67.691 69.944 1 68.66 125 SER B N 1
ATOM 1472 C CA . SER B 1 119 ? 51.982 67.966 70.763 1 103.25 125 SER B CA 1
ATOM 1473 C C . SER B 1 119 ? 52.367 68.37 72.189 1 148.04 125 SER B C 1
ATOM 1474 O O . SER B 1 119 ? 53.446 68.024 72.671 1 115.02 125 SER B O 1
ATOM 1477 N N . ALA C 1 18 ? 31.279 38.414 52.8 1 64.12 24 ALA C N 1
ATOM 1478 C CA . ALA C 1 18 ? 30.749 37.434 53.75 1 63.41 24 ALA C CA 1
ATOM 1479 C C . ALA C 1 18 ? 30.488 38.036 55.143 1 64.93 24 ALA C C 1
ATOM 1480 O O . ALA C 1 18 ? 29.621 37.539 55.867 1 64.72 24 ALA C O 1
ATOM 1482 N N . ALA C 1 19 ? 31.259 39.081 55.518 1 58.31 25 ALA C N 1
ATOM 1483 C CA . ALA C 1 19 ? 31.191 39.741 56.824 1 56.04 25 ALA C CA 1
ATOM 1484 C C . ALA C 1 19 ? 29.851 40.406 57.121 1 52.73 25 ALA C C 1
ATOM 1485 O O . ALA C 1 19 ? 29.286 41.1 56.273 1 52.57 25 ALA C O 1
ATOM 1487 N N . VAL C 1 20 ? 29.347 40.178 58.337 1 44.22 26 VAL C N 1
ATOM 1488 C CA . VAL C 1 20 ? 28.084 40.753 58.796 1 40.9 26 VAL C CA 1
ATOM 1489 C C . VAL C 1 20 ? 28.39 42.075 59.507 1 37.23 26 VAL C C 1
ATOM 1490 O O . VAL C 1 20 ? 29.109 42.066 60.505 1 33.7 26 VAL C O 1
ATOM 1494 N N . PRO C 1 21 ? 27.913 43.224 58.985 1 32.81 27 PRO C N 1
ATOM 1495 C CA . PRO C 1 21 ? 28.222 44.5 59.653 1 32.65 27 PRO C CA 1
ATOM 1496 C C . PRO C 1 21 ? 27.46 44.664 60.973 1 32.97 27 PRO C C 1
ATOM 1497 O O . PRO C 1 21 ? 26.368 44.097 61.11 1 31.53 27 PRO C O 1
ATOM 1501 N N . PRO C 1 22 ? 27.964 45.486 61.911 1 30.57 28 PRO C N 1
ATOM 1502 C CA . PRO C 1 22 ? 27.237 45.716 63.176 1 29.87 28 PRO C CA 1
ATOM 1503 C C . PRO C 1 22 ? 25.79 46.167 62.963 1 34.48 28 PRO C C 1
ATOM 1504 O O . PRO C 1 22 ? 24.929 45.735 63.704 1 33.5 28 PRO C O 1
ATOM 1508 N N . SER C 1 23 ? 25.509 46.971 61.907 1 30.17 29 SER C N 1
ATOM 1509 C CA . SER C 1 23 ? 24.151 47.46 61.625 1 28.9 29 SER C CA 1
ATOM 1510 C C . SER C 1 23 ? 23.143 46.311 61.429 1 34.34 29 SER C C 1
ATOM 1511 O O . SER C 1 23 ? 21.966 46.491 61.731 1 33.69 29 SER C O 1
ATOM 1514 N N . GLU C 1 24 ? 23.619 45.118 61.012 1 31.25 30 GLU C N 1
ATOM 1515 C CA . GLU C 1 24 ? 22.782 43.914 60.86 1 31.34 30 GLU C CA 1
ATOM 1516 C C . GLU C 1 24 ? 22.878 42.962 62.062 1 35.58 30 GLU C C 1
ATOM 1517 O O . GLU C 1 24 ? 21.923 42.277 62.364 1 36.16 30 GLU C O 1
ATOM 1523 N N . ALA C 1 25 ? 24.023 42.89 62.731 1 32.24 31 ALA C N 1
ATOM 1524 C CA . ALA C 1 25 ? 24.183 42.03 63.9 1 31.51 31 ALA C CA 1
ATOM 1525 C C . ALA C 1 25 ? 25.075 42.78 64.871 1 34.19 31 ALA C C 1
ATOM 1526 O O . ALA C 1 25 ? 26.305 42.72 64.769 1 32.46 31 ALA C O 1
ATOM 1528 N N . GLU C 1 26 ? 24.444 43.585 65.741 1 31.04 32 GLU C N 1
ATOM 1529 C CA . GLU C 1 26 ? 25.168 44.433 66.684 1 29.87 32 GLU C CA 1
ATOM 1530 C C . GLU C 1 26 ? 26.081 43.639 67.585 1 32.79 32 GLU C C 1
ATOM 1531 O O . GLU C 1 26 ? 25.655 42.647 68.167 1 31.61 32 GLU C O 1
ATOM 1537 N N . PRO C 1 27 ? 27.352 44.044 67.702 1 30.29 33 PRO C N 1
ATOM 1538 C CA . PRO C 1 27 ? 28.244 43.317 68.613 1 30.18 33 PRO C CA 1
ATOM 1539 C C . PRO C 1 27 ? 27.878 43.559 70.074 1 34.7 33 PRO C C 1
ATOM 1540 O O . PRO C 1 27 ? 27.237 44.557 70.409 1 33.77 33 PRO C O 1
ATOM 1544 N N . ARG C 1 28 ? 28.27 42.619 70.935 1 31.25 34 ARG C N 1
ATOM 1545 C CA . ARG C 1 28 ? 28.044 42.661 72.387 1 30.57 34 ARG C CA 1
ATOM 1546 C C . ARG C 1 28 ? 29.429 42.637 73.037 1 33.52 34 ARG C C 1
ATOM 1547 O O . ARG C 1 28 ? 30.343 41.964 72.543 1 29.97 34 ARG C O 1
ATOM 1555 N N . LEU C 1 29 ? 29.578 43.391 74.119 1 31 35 LEU C N 1
ATOM 1556 C CA . LEU C 1 29 ? 30.791 43.433 74.905 1 30.82 35 LEU C CA 1
ATOM 1557 C C . LEU C 1 29 ? 30.435 43.011 76.325 1 35.06 35 LEU C C 1
ATOM 1558 O O . LEU C 1 29 ? 29.582 43.641 76.947 1 35.01 35 LEU C O 1
ATOM 1563 N N . GLN C 1 30 ? 31.077 41.942 76.823 1 30.24 36 GLN C N 1
ATOM 1564 C CA . GLN C 1 30 ? 30.873 41.432 78.18 1 29.79 36 GLN C CA 1
ATOM 1565 C C . GLN C 1 30 ? 32.186 41.62 78.915 1 33.05 36 GLN C C 1
ATOM 1566 O O . GLN C 1 30 ? 33.246 41.358 78.346 1 31 36 GLN C O 1
ATOM 1572 N N . GLU C 1 31 ? 32.118 42.084 80.171 1 31.26 37 GLU C N 1
ATOM 1573 C CA . GLU C 1 31 ? 33.298 42.363 80.991 1 30.93 37 GLU C CA 1
ATOM 1574 C C . GLU C 1 31 ? 33.165 41.692 82.341 1 32.46 37 GLU C C 1
ATOM 1575 O O . GLU C 1 31 ? 32.072 41.614 82.898 1 31.14 37 GLU C O 1
ATOM 1581 N N . ALA C 1 32 ? 34.293 41.233 82.882 1 26.21 38 ALA C N 1
ATOM 1582 C CA . ALA C 1 32 ? 34.325 40.567 84.177 1 25.48 38 ALA C CA 1
ATOM 1583 C C . ALA C 1 32 ? 35.709 40.689 84.767 1 29.8 38 ALA C C 1
ATOM 1584 O O . ALA C 1 32 ? 36.688 40.902 84.052 1 27.47 38 ALA C O 1
ATOM 1586 N N . LEU C 1 33 ? 35.785 40.5 86.066 1 27.5 39 LEU C N 1
ATOM 1587 C CA . LEU C 1 33 ? 37.024 40.382 86.791 1 28.97 39 LEU C CA 1
ATOM 1588 C C . LEU C 1 33 ? 37.172 38.847 86.934 1 32.32 39 LEU C C 1
ATOM 1589 O O . LEU C 1 33 ? 36.212 38.167 87.286 1 32.85 39 LEU C O 1
ATOM 1594 N N . VAL C 1 34 ? 38.345 38.314 86.616 1 26.85 40 VAL C N 1
ATOM 1595 C CA A VAL C 1 34 ? 38.592 36.872 86.701 0.58 26.07 40 VAL C CA 1
ATOM 1596 C CA B VAL C 1 34 ? 38.594 36.879 86.668 0.42 26.24 40 VAL C CA 1
ATOM 1597 C C . VAL C 1 34 ? 39.725 36.568 87.657 1 29.07 40 VAL C C 1
ATOM 1598 O O . VAL C 1 34 ? 40.675 37.348 87.756 1 28.44 40 VAL C O 1
ATOM 1605 N N . VAL C 1 35 ? 39.592 35.456 88.422 1 24.57 41 VAL C N 1
ATOM 1606 C CA . VAL C 1 35 ? 40.613 35.007 89.362 1 24.3 41 VAL C CA 1
ATOM 1607 C C . VAL C 1 35 ? 40.84 33.548 89.052 1 28.34 41 VAL C C 1
ATOM 1608 O O . VAL C 1 35 ? 39.9 32.759 89.081 1 27.31 41 VAL C O 1
ATOM 1612 N N . VAL C 1 36 ? 42.08 33.194 88.755 1 26.41 42 VAL C N 1
ATOM 1613 C CA . VAL C 1 36 ? 42.463 31.835 88.395 1 26.37 42 VAL C CA 1
ATOM 1614 C C . VAL C 1 36 ? 43.552 31.382 89.352 1 28.37 42 VAL C C 1
ATOM 1615 O O . VAL C 1 36 ? 44.501 32.129 89.571 1 27.85 42 VAL C O 1
ATOM 1619 N N . ASN C 1 37 ? 43.407 30.175 89.933 1 23.91 43 ASN C N 1
ATOM 1620 C CA . ASN C 1 37 ? 44.406 29.61 90.84 1 23.63 43 ASN C CA 1
ATOM 1621 C C . ASN C 1 37 ? 44.579 28.135 90.545 1 28.27 43 ASN C C 1
ATOM 1622 O O . ASN C 1 37 ? 43.594 27.395 90.578 1 28.4 43 ASN C O 1
ATOM 1627 N N . ALA C 1 38 ? 45.838 27.692 90.344 1 24.45 44 ALA C N 1
ATOM 1628 C CA . ALA C 1 38 ? 46.15 26.277 90.125 1 23.35 44 ALA C CA 1
ATOM 1629 C C . ALA C 1 38 ? 45.773 25.472 91.364 1 27.9 44 ALA C C 1
ATOM 1630 O O . ALA C 1 38 ? 45.929 25.946 92.498 1 26.9 44 ALA C O 1
ATOM 1632 N N . LEU C 1 39 ? 45.271 24.255 91.161 1 23.8 45 LEU C N 1
ATOM 1633 C CA . LEU C 1 39 ? 44.909 23.408 92.295 1 23.31 45 LEU C CA 1
ATOM 1634 C C . LEU C 1 39 ? 46.16 22.788 92.895 1 27.79 45 LEU C C 1
ATOM 1635 O O . LEU C 1 39 ? 46.249 22.608 94.11 1 27.61 45 LEU C O 1
ATOM 1640 N N . LEU C 1 40 ? 47.107 22.414 92.032 1 24.29 46 LEU C N 1
ATOM 1641 C CA . LEU C 1 40 ? 48.288 21.66 92.455 1 23.68 46 LEU C CA 1
ATOM 1642 C C . LEU C 1 40 ? 49.616 22.396 92.261 1 30.45 46 LEU C C 1
ATOM 1643 O O . LEU C 1 40 ? 49.736 23.209 91.341 1 29.31 46 LEU C O 1
ATOM 1648 N N . PRO C 1 41 ? 50.632 22.083 93.111 1 28.28 47 PRO C N 1
ATOM 1649 C CA . PRO C 1 41 ? 51.957 22.711 92.938 1 28.78 47 PRO C CA 1
ATOM 1650 C C . PRO C 1 41 ? 52.692 22.133 91.724 1 33.34 47 PRO C C 1
ATOM 1651 O O . PRO C 1 41 ? 52.724 20.91 91.529 1 32.17 47 PRO C O 1
ATOM 1655 N N . ALA C 1 42 ? 53.3 23.01 90.917 1 29.76 48 ALA C N 1
ATOM 1656 C CA . ALA C 1 42 ? 54.058 22.595 89.739 1 30.51 48 ALA C CA 1
ATOM 1657 C C . ALA C 1 42 ? 55.309 21.795 90.197 1 32.46 48 ALA C C 1
ATOM 1658 O O . ALA C 1 42 ? 55.872 22.126 91.238 1 31.92 48 ALA C O 1
ATOM 1660 N N . PRO C 1 43 ? 55.755 20.756 89.451 1 30.33 49 PRO C N 1
ATOM 1661 C CA . PRO C 1 43 ? 55.216 20.257 88.166 1 29.86 49 PRO C CA 1
ATOM 1662 C C . PRO C 1 43 ? 54.2 19.117 88.307 1 33.47 49 PRO C C 1
ATOM 1663 O O . PRO C 1 43 ? 54.051 18.341 87.36 1 33.53 49 PRO C O 1
ATOM 1667 N N . ILE C 1 44 ? 53.535 18.976 89.49 1 28.37 50 ILE C N 1
ATOM 1668 C CA . ILE C 1 44 ? 52.566 17.895 89.729 1 26.15 50 ILE C CA 1
ATOM 1669 C C . ILE C 1 44 ? 51.348 18.089 88.851 1 31.11 50 ILE C C 1
ATOM 1670 O O . ILE C 1 44 ? 50.745 19.174 88.857 1 30.19 50 ILE C O 1
ATOM 1675 N N . THR C 1 45 ? 50.981 17.033 88.116 1 28.69 51 THR C N 1
ATOM 1676 C CA . THR C 1 45 ? 49.836 17.08 87.205 1 28.43 51 THR C CA 1
ATOM 1677 C C . THR C 1 45 ? 48.592 16.514 87.883 1 31.56 51 THR C C 1
ATOM 1678 O O . THR C 1 45 ? 48.697 15.805 88.89 1 30.59 51 THR C O 1
ATOM 1682 N N . LEU C 1 46 ? 47.41 16.777 87.301 1 27.82 52 LEU C N 1
ATOM 1683 C CA . LEU C 1 46 ? 46.167 16.215 87.819 1 27.9 52 LEU C CA 1
ATOM 1684 C C . LEU C 1 46 ? 46.228 14.66 87.782 1 31.86 52 LEU C C 1
ATOM 1685 O O . LEU C 1 46 ? 45.797 14.022 88.753 1 30.47 52 LEU C O 1
ATOM 1690 N N . ASP C 1 47 ? 46.8 14.066 86.69 1 28.83 53 ASP C N 1
ATOM 1691 C CA A ASP C 1 47 ? 46.947 12.609 86.572 0.61 29.26 53 ASP C CA 1
ATOM 1692 C CA B ASP C 1 47 ? 46.947 12.609 86.572 0.39 29.43 53 ASP C CA 1
ATOM 1693 C C . ASP C 1 47 ? 47.797 12.062 87.724 1 32.14 53 ASP C C 1
ATOM 1694 O O . ASP C 1 47 ? 47.502 10.995 88.246 1 31.26 53 ASP C O 1
ATOM 1703 N N . ASP C 1 48 ? 48.878 12.781 88.098 1 28.33 54 ASP C N 1
ATOM 1704 C CA . ASP C 1 48 ? 49.772 12.363 89.192 1 28.25 54 ASP C CA 1
ATOM 1705 C C . ASP C 1 48 ? 49.017 12.316 90.521 1 30.98 54 ASP C C 1
ATOM 1706 O O . ASP C 1 48 ? 49.151 11.355 91.27 1 28.86 54 ASP C O 1
ATOM 1711 N N . ALA C 1 49 ? 48.262 13.388 90.83 1 26.49 55 ALA C N 1
ATOM 1712 C CA . ALA C 1 49 ? 47.533 13.474 92.086 1 26.03 55 ALA C CA 1
ATOM 1713 C C . ALA C 1 49 ? 46.357 12.504 92.129 1 29.78 55 ALA C C 1
ATOM 1714 O O . ALA C 1 49 ? 46.115 11.922 93.179 1 30.47 55 ALA C O 1
ATOM 1716 N N . LEU C 1 50 ? 45.679 12.254 90.985 1 26.14 56 LEU C N 1
ATOM 1717 C CA . LEU C 1 50 ? 44.58 11.27 90.939 1 26.2 56 LEU C CA 1
ATOM 1718 C C . LEU C 1 50 ? 45.13 9.85 91.09 1 29.89 56 LEU C C 1
ATOM 1719 O O . LEU C 1 50 ? 44.505 9.029 91.759 1 28.94 56 LEU C O 1
ATOM 1724 N N . GLY C 1 51 ? 46.294 9.585 90.487 1 28.62 57 GLY C N 1
ATOM 1725 C CA . GLY C 1 51 ? 46.97 8.28 90.594 1 28.7 57 GLY C CA 1
ATOM 1726 C C . GLY C 1 51 ? 47.398 8.025 92.032 1 32.07 57 GLY C C 1
ATOM 1727 O O . GLY C 1 51 ? 47.27 6.908 92.537 1 30.38 57 GLY C O 1
ATOM 1728 N N . SER C 1 52 ? 47.87 9.09 92.72 1 28.48 58 SER C N 1
ATOM 1729 C CA . SER C 1 52 ? 48.264 9.011 94.131 1 27.84 58 SER C CA 1
ATOM 1730 C C . SER C 1 52 ? 47.051 8.76 95.009 1 29.86 58 SER C C 1
ATOM 1731 O O . SER C 1 52 ? 47.116 7.917 95.891 1 28.96 58 SER C O 1
ATOM 1734 N N . LEU C 1 53 ? 45.927 9.438 94.735 1 27.43 59 LEU C N 1
ATOM 1735 C CA . LEU C 1 53 ? 44.707 9.233 95.517 1 27.84 59 LEU C CA 1
ATOM 1736 C C . LEU C 1 53 ? 44.228 7.781 95.383 1 31.25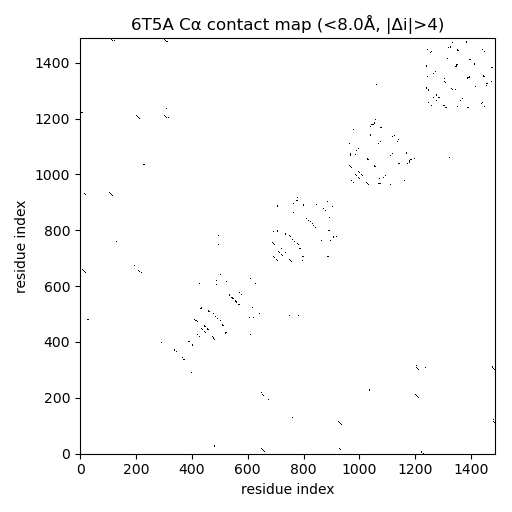 59 LEU C C 1
ATOM 1737 O O . LEU C 1 53 ? 43.8 7.202 96.371 1 30.32 59 LEU C O 1
ATOM 1742 N N . ASP C 1 54 ? 44.346 7.196 94.178 1 28.75 60 ASP C N 1
ATOM 1743 C CA . ASP C 1 54 ? 43.958 5.817 93.913 1 29.97 60 ASP C CA 1
ATOM 1744 C C . ASP C 1 54 ? 44.896 4.831 94.609 1 33.21 60 ASP C C 1
ATOM 1745 O O . ASP C 1 54 ? 44.42 3.864 95.189 1 34.14 60 ASP C O 1
ATOM 1750 N N . ASP C 1 55 ? 46.219 5.057 94.529 1 28.29 61 ASP C N 1
ATOM 1751 C CA . ASP C 1 55 ? 47.218 4.211 95.202 1 27.99 61 ASP C CA 1
ATOM 1752 C C . ASP C 1 55 ? 47.002 4.251 96.718 1 32.01 61 ASP C C 1
ATOM 1753 O O . ASP C 1 55 ? 47.014 3.205 97.359 1 32.25 61 ASP C O 1
ATOM 1758 N N . THR C 1 56 ? 46.799 5.453 97.282 1 29.04 62 THR C N 1
ATOM 1759 C CA . THR C 1 56 ? 46.575 5.655 98.721 1 29.39 62 THR C CA 1
ATOM 1760 C C . THR C 1 56 ? 45.331 4.91 99.17 1 34.52 62 THR C C 1
ATOM 1761 O O . THR C 1 56 ? 45.379 4.242 100.208 1 33.5 62 THR C O 1
ATOM 1765 N N . ARG C 1 57 ? 44.227 4.992 98.391 1 32.09 63 ARG C N 1
ATOM 1766 C CA . ARG C 1 57 ? 42.999 4.278 98.758 1 33.18 63 ARG C CA 1
ATOM 1767 C C . ARG C 1 57 ? 43.209 2.749 98.747 1 37.39 63 ARG C C 1
ATOM 1768 O O . ARG C 1 57 ? 42.745 2.063 99.664 1 36.12 63 ARG C O 1
ATOM 1776 N N . ARG C 1 58 ? 43.994 2.234 97.78 1 34.36 64 ARG C N 1
ATOM 1777 C CA . ARG C 1 58 ? 44.321 0.801 97.708 1 33.71 64 ARG C CA 1
ATOM 1778 C C . ARG C 1 58 ? 45.231 0.39 98.882 1 35.91 64 ARG C C 1
ATOM 1779 O O . ARG C 1 58 ? 45.049 -0.684 99.451 1 34.99 64 ARG C O 1
ATOM 1787 N N . LEU C 1 59 ? 46.191 1.258 99.245 1 31.86 65 LEU C N 1
ATOM 1788 C CA . LEU C 1 59 ? 47.124 1.011 100.352 1 32 65 LEU C CA 1
ATOM 1789 C C . LEU C 1 59 ? 46.456 1.117 101.728 1 36.17 65 LEU C C 1
ATOM 1790 O O . LEU C 1 59 ? 46.892 0.438 102.65 1 35.6 65 LEU C O 1
ATOM 1795 N N . VAL C 1 60 ? 45.406 1.961 101.865 1 33.54 66 VAL C N 1
ATOM 1796 C CA . VAL C 1 60 ? 44.619 2.095 103.099 1 34.11 66 VAL C CA 1
ATOM 1797 C C . VAL C 1 60 ? 43.843 0.778 103.295 1 38.35 66 VAL C C 1
ATOM 1798 O O . VAL C 1 60 ? 43.781 0.266 104.421 1 36.78 66 VAL C O 1
ATOM 1802 N N . LYS C 1 61 ? 43.301 0.209 102.199 1 36.35 67 LYS C N 1
ATOM 1803 C CA . LYS C 1 61 ? 42.599 -1.085 102.254 1 36.83 67 LYS C CA 1
ATOM 1804 C C . LYS C 1 61 ? 43.588 -2.21 102.602 1 40.38 67 LYS C C 1
ATOM 1805 O O . LYS C 1 61 ? 43.265 -3.071 103.42 1 40.4 67 LYS C O 1
ATOM 1811 N N . ALA C 1 62 ? 44.811 -2.152 102.038 1 36.06 68 ALA C N 1
ATOM 1812 C CA . ALA C 1 62 ? 45.891 -3.123 102.264 1 34.69 68 ALA C CA 1
ATOM 1813 C C . ALA C 1 62 ? 46.445 -3.121 103.704 1 35.6 68 ALA C C 1
ATOM 1814 O O . ALA C 1 62 ? 47.219 -4.013 104.045 1 33.79 68 ALA C O 1
ATOM 1816 N N . ARG C 1 63 ? 46.058 -2.137 104.548 1 32.49 69 ARG C N 1
ATOM 1817 C CA . ARG C 1 63 ? 46.504 -2.093 105.952 1 31.74 69 ARG C CA 1
ATOM 1818 C C . ARG C 1 63 ? 46.077 -3.389 106.66 1 35.69 69 ARG C C 1
ATOM 1819 O O . ARG C 1 63 ? 46.841 -3.901 107.466 1 34.63 69 ARG C O 1
ATOM 1827 N N . ALA C 1 64 ? 44.889 -3.947 106.299 1 31.86 70 ALA C N 1
ATOM 1828 C CA . ALA C 1 64 ? 44.37 -5.214 106.837 1 31.9 70 ALA C CA 1
ATOM 1829 C C . ALA C 1 64 ? 45.365 -6.367 106.624 1 36.2 70 ALA C C 1
ATOM 1830 O O . ALA C 1 64 ? 45.555 -7.178 107.534 1 34.46 70 ALA C O 1
ATOM 1832 N N . LEU C 1 65 ? 46.014 -6.413 105.434 1 33.19 71 LEU C N 1
ATOM 1833 C CA . LEU C 1 65 ? 47.005 -7.431 105.079 1 32.64 71 LEU C CA 1
ATOM 1834 C C . LEU C 1 65 ? 48.291 -7.273 105.865 1 31.83 71 LEU C C 1
ATOM 1835 O O . LEU C 1 65 ? 48.858 -8.274 106.297 1 30.18 71 LEU C O 1
ATOM 1840 N N . ALA C 1 66 ? 48.773 -6.022 106.027 1 27.49 72 ALA C N 1
ATOM 1841 C CA . ALA C 1 66 ? 50.007 -5.753 106.778 1 27.49 72 ALA C CA 1
ATOM 1842 C C . ALA C 1 66 ? 49.772 -6.081 108.288 1 30.6 72 ALA C C 1
ATOM 1843 O O . ALA C 1 66 ? 50.642 -6.639 108.945 1 29.59 72 ALA C O 1
ATOM 1845 N N . ARG C 1 67 ? 48.578 -5.757 108.808 1 28.15 73 ARG C N 1
ATOM 1846 C CA . ARG C 1 67 ? 48.186 -6.054 110.193 1 28.18 73 ARG C CA 1
ATOM 1847 C C . ARG C 1 67 ? 48.098 -7.578 110.417 1 31.99 73 ARG C C 1
ATOM 1848 O O . ARG C 1 67 ? 48.552 -8.067 111.45 1 31.17 73 ARG C O 1
ATOM 1856 N N . THR C 1 68 ? 47.525 -8.319 109.447 1 29.79 74 THR C N 1
ATOM 1857 C CA . THR C 1 68 ? 47.384 -9.786 109.533 1 29.33 74 THR C CA 1
ATOM 1858 C C . THR C 1 68 ? 48.749 -10.459 109.492 1 32.58 74 THR C C 1
ATOM 1859 O O . THR C 1 68 ? 49.005 -11.351 110.295 1 31.7 74 THR C O 1
ATOM 1863 N N . TYR C 1 69 ? 49.633 -10.004 108.601 1 29.34 75 TYR C N 1
ATOM 1864 C CA . TYR C 1 69 ? 51.01 -10.499 108.504 1 28.4 75 TYR C CA 1
ATOM 1865 C C . TYR C 1 69 ? 51.71 -10.279 109.859 1 30.87 75 TYR C C 1
ATOM 1866 O O . TYR C 1 69 ? 52.354 -11.179 110.371 1 29.54 75 TYR C O 1
ATOM 1875 N N . HIS C 1 70 ? 51.578 -9.07 110.431 1 28.05 76 HIS C N 1
ATOM 1876 C CA . HIS C 1 70 ? 52.157 -8.733 111.73 1 26.49 76 HIS C CA 1
ATOM 1877 C C . HIS C 1 70 ? 51.644 -9.675 112.83 1 28.05 76 HIS C C 1
ATOM 1878 O O . HIS C 1 70 ? 52.454 -10.164 113.62 1 26.08 76 HIS C O 1
ATOM 1885 N N . ALA C 1 71 ? 50.321 -9.97 112.84 1 24.38 77 ALA C N 1
ATOM 1886 C CA . ALA C 1 71 ? 49.7 -10.907 113.792 1 23.37 77 ALA C CA 1
ATOM 1887 C C . ALA C 1 71 ? 50.347 -12.304 113.701 1 28.48 77 ALA C C 1
ATOM 1888 O O . ALA C 1 71 ? 50.644 -12.913 114.737 1 27.57 77 ALA C O 1
ATOM 1890 N N . CYS C 1 72 ? 50.573 -12.794 112.466 1 25.52 78 CYS C N 1
ATOM 1891 C CA . CYS C 1 72 ? 51.236 -14.085 112.219 1 27.33 78 CYS C CA 1
ATOM 1892 C C . CYS C 1 72 ? 52.634 -14.053 112.772 1 31.04 78 CYS C C 1
ATOM 1893 O O . CYS C 1 72 ? 53.047 -15.021 113.39 1 30.82 78 CYS C O 1
ATOM 1896 N N . MET C 1 73 ? 53.387 -12.967 112.511 1 28.5 79 MET C N 1
ATOM 1897 C CA . MET C 1 73 ? 54.771 -12.852 112.994 1 27.96 79 MET C CA 1
ATOM 1898 C C . MET C 1 73 ? 54.821 -12.809 114.547 1 30.07 79 MET C C 1
ATOM 1899 O O . MET C 1 73 ? 55.747 -13.352 115.135 1 29.25 79 MET C O 1
ATOM 1904 N N . VAL C 1 74 ? 53.855 -12.145 115.201 1 26.7 80 VAL C N 1
ATOM 1905 C CA . VAL C 1 74 ? 53.816 -12.091 116.684 1 26.08 80 VAL C CA 1
ATOM 1906 C C . VAL C 1 74 ? 53.515 -13.506 117.192 1 30.14 80 VAL C C 1
ATOM 1907 O O . VAL C 1 74 ? 54.172 -13.97 118.134 1 28.77 80 VAL C O 1
ATOM 1911 N N . ASN C 1 75 ? 52.549 -14.204 116.543 1 27.8 81 ASN C N 1
ATOM 1912 C CA . ASN C 1 75 ? 52.223 -15.589 116.94 1 28.75 81 ASN C CA 1
ATOM 1913 C C . ASN C 1 75 ? 53.417 -16.513 116.795 1 33.95 81 ASN C C 1
ATOM 1914 O O . ASN C 1 75 ? 53.628 -17.342 117.666 1 34.64 81 ASN C O 1
ATOM 1919 N N . LEU C 1 76 ? 54.225 -16.331 115.737 1 32.3 82 LEU C N 1
ATOM 1920 C CA . LEU C 1 76 ? 55.449 -17.109 115.526 1 31.26 82 LEU C CA 1
ATOM 1921 C C . LEU C 1 76 ? 56.467 -16.845 116.637 1 35.24 82 LEU C C 1
ATOM 1922 O O . LEU C 1 76 ? 57.086 -17.786 117.128 1 33.46 82 LEU C O 1
ATOM 1927 N N . GLU C 1 77 ? 56.61 -15.575 117.07 1 33.09 83 GLU C N 1
ATOM 1928 C CA . GLU C 1 77 ? 57.508 -15.217 118.173 1 32.89 83 GLU C CA 1
ATOM 1929 C C . GLU C 1 77 ? 57.013 -15.843 119.491 1 37.37 83 GLU C C 1
ATOM 1930 O O . GLU C 1 77 ? 57.825 -16.376 120.245 1 37.57 83 GLU C O 1
ATOM 1936 N N . ARG C 1 78 ? 55.686 -15.812 119.745 1 33.12 84 ARG C N 1
ATOM 1937 C CA . ARG C 1 78 ? 55.087 -16.393 120.952 1 33.73 84 ARG C CA 1
ATOM 1938 C C . ARG C 1 78 ? 55.314 -17.914 121 1 39.18 84 ARG C C 1
ATOM 1939 O O . ARG C 1 78 ? 55.622 -18.459 122.07 1 38.64 84 ARG C O 1
ATOM 1947 N N . LEU C 1 79 ? 55.206 -18.582 119.838 1 37.77 85 LEU C N 1
ATOM 1948 C CA . LEU C 1 79 ? 55.416 -20.03 119.726 1 39.77 85 LEU C CA 1
ATOM 1949 C C . LEU C 1 79 ? 56.877 -20.408 119.968 1 47.91 85 LEU C C 1
ATOM 1950 O O . LEU C 1 79 ? 57.139 -21.409 120.639 1 48.28 85 LEU C O 1
ATOM 1955 N N . ALA C 1 80 ? 57.819 -19.598 119.442 1 46.08 86 ALA C N 1
ATOM 1956 C CA . ALA C 1 80 ? 59.257 -19.829 119.588 1 46.92 86 ALA C CA 1
ATOM 1957 C C . ALA C 1 80 ? 59.757 -19.552 121.009 1 54.39 86 ALA C C 1
ATOM 1958 O O . ALA C 1 80 ? 60.621 -20.277 121.491 1 53.99 86 ALA C O 1
ATOM 1960 N N . ARG C 1 81 ? 59.212 -18.515 121.677 1 54.21 87 ARG C N 1
ATOM 1961 C CA . ARG C 1 81 ? 59.605 -18.117 123.031 1 55.33 87 ARG C CA 1
ATOM 1962 C C . ARG C 1 81 ? 59.091 -19.058 124.118 1 62.71 87 ARG C C 1
ATOM 1963 O O . ARG C 1 81 ? 59.831 -19.351 125.057 1 62.65 87 ARG C O 1
ATOM 1971 N N . HIS C 1 82 ? 57.828 -19.508 124.01 1 61.91 88 HIS C N 1
ATOM 1972 C CA . HIS C 1 82 ? 57.192 -20.38 125.002 1 63.64 88 HIS C CA 1
ATOM 1973 C C . HIS C 1 82 ? 57.644 -21.843 124.943 1 68.45 88 HIS C C 1
ATOM 1974 O O . HIS C 1 82 ? 57.351 -22.599 125.871 1 69.08 88 HIS C O 1
ATOM 1981 N N . HIS C 1 83 ? 58.342 -22.245 123.864 1 65.01 89 HIS C N 1
ATOM 1982 C CA . HIS C 1 83 ? 58.798 -23.622 123.664 1 87.91 89 HIS C CA 1
ATOM 1983 C C . HIS C 1 83 ? 60.252 -23.67 123.192 1 109.16 89 HIS C C 1
ATOM 1984 O O . HIS C 1 83 ? 60.544 -23.383 122.033 1 69.92 89 HIS C O 1
ATOM 1991 N N . THR C 1 90 ? 61.858 -34.635 119.397 1 49.18 96 THR C N 1
ATOM 1992 C CA . THR C 1 90 ? 60.471 -34.666 119.858 1 47.29 96 THR C CA 1
ATOM 1993 C C . THR C 1 90 ? 59.563 -35.512 118.963 1 45.93 96 THR C C 1
ATOM 1994 O O . THR C 1 90 ? 59.741 -35.542 117.749 1 46.28 96 THR C O 1
ATOM 1998 N N . ILE C 1 91 ? 58.564 -36.161 119.566 1 38.41 97 ILE C N 1
ATOM 1999 C CA . ILE C 1 91 ? 57.534 -36.922 118.846 1 36.61 97 ILE C CA 1
ATOM 2000 C C . ILE C 1 91 ? 56.209 -36.175 118.911 1 39.59 97 ILE C C 1
ATOM 2001 O O . ILE C 1 91 ? 55.215 -36.634 118.359 1 38.68 97 ILE C O 1
ATOM 2006 N N . ASP C 1 92 ? 56.195 -35.04 119.622 1 35.57 98 ASP C N 1
ATOM 2007 C CA . ASP C 1 92 ? 55.026 -34.187 119.788 1 35.64 98 ASP C CA 1
ATOM 2008 C C . ASP C 1 92 ? 55.091 -33.091 118.7 1 39.66 98 ASP C C 1
ATOM 2009 O O . ASP C 1 92 ? 55.861 -32.142 118.833 1 39.01 98 ASP C O 1
ATOM 2014 N N . GLY C 1 93 ? 54.284 -33.229 117.646 1 35.75 99 GLY C N 1
ATOM 2015 C CA . GLY C 1 93 ? 54.3 -32.262 116.55 1 35.2 99 GLY C CA 1
ATOM 2016 C C . GLY C 1 93 ? 53.383 -31.055 116.682 1 37.42 99 GLY C C 1
ATOM 2017 O O . GLY C 1 93 ? 53.205 -30.336 115.696 1 35.48 99 GLY C O 1
ATOM 2018 N N . ALA C 1 94 ? 52.771 -30.82 117.886 1 33.4 100 ALA C N 1
ATOM 2019 C CA . ALA C 1 94 ? 51.793 -29.73 118.097 1 34.17 100 ALA C CA 1
ATOM 2020 C C . ALA C 1 94 ? 52.314 -28.318 117.799 1 38.53 100 ALA C C 1
ATOM 2021 O O . ALA C 1 94 ? 51.652 -27.563 117.072 1 38.24 100 ALA C O 1
ATOM 2023 N N . VAL C 1 95 ? 53.486 -27.961 118.356 1 35.03 101 VAL C N 1
ATOM 2024 C CA . VAL C 1 95 ? 54.079 -26.624 118.156 1 34.85 101 VAL C CA 1
ATOM 2025 C C . VAL C 1 95 ? 54.408 -26.43 116.672 1 39.45 101 VAL C C 1
ATOM 2026 O O . VAL C 1 95 ? 54.023 -25.408 116.099 1 39.46 101 VAL C O 1
ATOM 2030 N N . ALA C 1 96 ? 55.035 -27.451 116.038 1 36.33 102 ALA C N 1
ATOM 2031 C CA . ALA C 1 96 ? 55.37 -27.421 114.612 1 36.04 102 ALA C CA 1
ATOM 2032 C C . ALA C 1 96 ? 54.125 -27.255 113.723 1 39.88 102 ALA C C 1
ATOM 2033 O O . ALA C 1 96 ? 54.179 -26.503 112.752 1 39.28 102 ALA C O 1
ATOM 2035 N N . ALA C 1 97 ? 52.996 -27.898 114.084 1 37.4 103 ALA C N 1
ATOM 2036 C CA . ALA C 1 97 ? 51.737 -27.756 113.339 1 37.31 103 ALA C CA 1
ATOM 2037 C C . ALA C 1 97 ? 51.215 -26.311 113.419 1 42.13 103 ALA C C 1
ATOM 2038 O O . ALA C 1 97 ? 50.799 -25.768 112.398 1 41.62 103 ALA C O 1
ATOM 2040 N N . HIS C 1 98 ? 51.297 -25.672 114.607 1 39.51 104 HIS C N 1
ATOM 2041 C CA . HIS C 1 98 ? 50.899 -24.272 114.805 1 40.78 104 HIS C CA 1
ATOM 2042 C C . HIS C 1 98 ? 51.795 -23.331 114.001 1 39.84 104 HIS C C 1
ATOM 2043 O O . HIS C 1 98 ? 51.285 -22.433 113.342 1 38.48 104 HIS C O 1
ATOM 2050 N N . GLN C 1 99 ? 53.127 -23.548 114.047 1 34.99 105 GLN C N 1
ATOM 2051 C CA . GLN C 1 99 ? 54.104 -22.753 113.303 1 35.42 105 GLN C CA 1
ATOM 2052 C C . GLN C 1 99 ? 53.855 -22.835 111.802 1 40.18 105 GLN C C 1
ATOM 2053 O O . GLN C 1 99 ? 53.886 -21.798 111.142 1 40.21 105 GLN C O 1
ATOM 2059 N N . ASP C 1 100 ? 53.542 -24.047 111.274 1 36.98 106 ASP C N 1
ATOM 2060 C CA . ASP C 1 100 ? 53.23 -24.234 109.851 1 37.45 106 ASP C CA 1
ATOM 2061 C C . ASP C 1 100 ? 52.014 -23.403 109.424 1 41.9 106 ASP C C 1
ATOM 2062 O O . ASP C 1 100 ? 52.058 -22.785 108.362 1 41.59 106 ASP C O 1
ATOM 2067 N N . LYS C 1 101 ? 50.949 -23.377 110.255 1 37.96 107 LYS C N 1
ATOM 2068 C CA . LYS C 1 101 ? 49.72 -22.618 109.996 1 37.46 107 LYS C CA 1
ATOM 2069 C C . LYS C 1 101 ? 50.001 -21.112 109.927 1 40.45 107 LYS C C 1
ATOM 2070 O O . LYS C 1 101 ? 49.49 -20.439 109.028 1 40.99 107 LYS C O 1
ATOM 2076 N N . MET C 1 102 ? 50.797 -20.586 110.882 1 35.03 108 MET C N 1
ATOM 2077 C CA . MET C 1 102 ? 51.152 -19.172 110.944 1 34.03 108 MET C CA 1
ATOM 2078 C C . MET C 1 102 ? 52.055 -18.769 109.801 1 37.84 108 MET C C 1
ATOM 2079 O O . MET C 1 102 ? 51.876 -17.674 109.245 1 35.71 108 MET C O 1
ATOM 2084 N N . ARG C 1 103 ? 53.015 -19.656 109.438 1 35.52 109 ARG C N 1
ATOM 2085 C CA . ARG C 1 103 ? 53.934 -19.427 108.316 1 37.24 109 ARG C CA 1
ATOM 2086 C C . ARG C 1 103 ? 53.182 -19.371 106.994 1 39.8 109 ARG C C 1
ATOM 2087 O O . ARG C 1 103 ? 53.458 -18.492 106.184 1 39.87 109 ARG C O 1
ATOM 2095 N N . ARG C 1 104 ? 52.203 -20.272 106.793 1 36.92 110 ARG C N 1
ATOM 2096 C CA . ARG C 1 104 ? 51.396 -20.298 105.568 1 36.61 110 ARG C CA 1
ATOM 2097 C C . ARG C 1 104 ? 50.493 -19.062 105.433 1 40.3 110 ARG C C 1
ATOM 2098 O O . ARG C 1 104 ? 50.389 -18.514 104.333 1 39.49 110 ARG C O 1
ATOM 2106 N N . LEU C 1 105 ? 49.842 -18.626 106.536 1 36.47 111 LEU C N 1
ATOM 2107 C CA . LEU C 1 105 ? 48.983 -17.444 106.477 1 36.19 111 LEU C CA 1
ATOM 2108 C C . LEU C 1 105 ? 49.824 -16.181 106.208 1 39.49 111 LEU C C 1
ATOM 2109 O O . LEU C 1 105 ? 49.426 -15.369 105.367 1 39.2 111 LEU C O 1
ATOM 2114 N N . ALA C 1 106 ? 51.017 -16.058 106.851 1 35.91 112 ALA C N 1
ATOM 2115 C CA . ALA C 1 106 ? 51.92 -14.923 106.626 1 35.63 112 ALA C CA 1
ATOM 2116 C C . ALA C 1 106 ? 52.374 -14.912 105.154 1 39.39 112 ALA C C 1
ATOM 2117 O O . ALA C 1 106 ? 52.361 -13.853 104.527 1 37.2 112 ALA C O 1
ATOM 2119 N N . ASP C 1 107 ? 52.701 -16.097 104.586 1 37.65 113 ASP C N 1
ATOM 2120 C CA . ASP C 1 107 ? 53.094 -16.227 103.176 1 37.76 113 ASP C CA 1
ATOM 2121 C C . ASP C 1 107 ? 51.974 -15.76 102.245 1 41.53 113 ASP C C 1
ATOM 2122 O O . ASP C 1 107 ? 52.25 -15.062 101.281 1 41.04 113 ASP C O 1
ATOM 2127 N N . THR C 1 108 ? 50.71 -16.118 102.555 1 39.88 114 THR C N 1
ATOM 2128 C CA . THR C 1 108 ? 49.523 -15.703 101.785 1 40.18 114 THR C CA 1
ATOM 2129 C C . THR C 1 108 ? 49.364 -14.163 101.813 1 43.14 114 THR C C 1
ATOM 2130 O O . THR C 1 108 ? 49.142 -13.567 100.758 1 41.9 114 THR C O 1
ATOM 2134 N N . CYS C 1 109 ? 49.516 -13.524 103.007 1 40.13 115 CYS C N 1
ATOM 2135 C CA . CYS C 1 109 ? 49.458 -12.055 103.141 1 39.52 115 CYS C CA 1
ATOM 2136 C C . CYS C 1 109 ? 50.553 -11.418 102.335 1 43.12 115 CYS C C 1
ATOM 2137 O O . CYS C 1 109 ? 50.296 -10.457 101.621 1 43.82 115 CYS C O 1
ATOM 2140 N N . MET C 1 110 ? 51.777 -11.935 102.475 1 41.23 116 MET C N 1
ATOM 2141 C CA . MET C 1 110 ? 52.957 -11.455 101.763 1 43.25 116 MET C CA 1
ATOM 2142 C C . MET C 1 110 ? 52.742 -11.519 100.244 1 46.4 116 MET C C 1
ATOM 2143 O O . MET C 1 110 ? 52.979 -10.521 99.576 1 44.76 116 MET C O 1
ATOM 2148 N N . ALA C 1 111 ? 52.229 -12.66 99.724 1 44.34 117 ALA C N 1
ATOM 2149 C CA . ALA C 1 111 ? 51.938 -12.854 98.301 1 44.05 117 ALA C CA 1
ATOM 2150 C C . ALA C 1 111 ? 50.932 -11.826 97.762 1 47.95 117 ALA C C 1
ATOM 2151 O O . ALA C 1 111 ? 51.142 -11.296 96.67 1 48.97 117 ALA C O 1
ATOM 2153 N N . THR C 1 112 ? 49.859 -11.528 98.53 1 43.26 118 THR C N 1
ATOM 2154 C CA . THR C 1 112 ? 48.818 -10.564 98.141 1 42.74 118 THR C CA 1
ATOM 2155 C C . THR C 1 112 ? 49.368 -9.133 98.103 1 45.73 118 THR C C 1
ATOM 2156 O O . THR C 1 112 ? 49.026 -8.371 97.19 1 46.02 118 THR C O 1
ATOM 2160 N N . ILE C 1 113 ? 50.215 -8.772 99.089 1 39.89 119 ILE C N 1
ATOM 2161 C CA . ILE C 1 113 ? 50.841 -7.447 99.162 1 38.34 119 ILE C CA 1
ATOM 2162 C C . ILE C 1 113 ? 51.79 -7.281 97.972 1 41.85 119 ILE C C 1
ATOM 2163 O O . ILE C 1 113 ? 51.752 -6.244 97.317 1 41.25 119 ILE C O 1
ATOM 2168 N N . LEU C 1 114 ? 52.61 -8.308 97.682 1 40.08 120 LEU C N 1
ATOM 2169 C CA . LEU C 1 114 ? 53.557 -8.27 96.561 1 41.53 120 LEU C CA 1
ATOM 2170 C C . LEU C 1 114 ? 52.873 -8.117 95.21 1 47.79 120 LEU C C 1
ATOM 2171 O O . LEU C 1 114 ? 53.412 -7.421 94.354 1 48.4 120 LEU C O 1
ATOM 2176 N N . GLN C 1 115 ? 51.692 -8.745 95.027 1 45.07 121 GLN C N 1
ATOM 2177 C CA . GLN C 1 115 ? 50.907 -8.677 93.794 1 46.19 121 GLN C CA 1
ATOM 2178 C C . GLN C 1 115 ? 50.401 -7.247 93.567 1 52.25 121 GLN C C 1
ATOM 2179 O O . GLN C 1 115 ? 50.461 -6.755 92.439 1 53.07 121 GLN C O 1
ATOM 2185 N N . MET C 1 116 ? 49.945 -6.576 94.646 1 48.62 122 MET C N 1
ATOM 2186 C CA . MET C 1 116 ? 49.484 -5.185 94.611 1 47.62 122 MET C CA 1
ATOM 2187 C C . MET C 1 116 ? 50.643 -4.228 94.271 1 50.33 122 MET C C 1
ATOM 2188 O O . MET C 1 116 ? 50.464 -3.325 93.455 1 50.52 122 MET C O 1
ATOM 2193 N N . TYR C 1 117 ? 51.815 -4.422 94.9 1 45.19 123 TYR C N 1
ATOM 2194 C CA . TYR C 1 117 ? 52.987 -3.582 94.666 1 44.78 123 TYR C CA 1
ATOM 2195 C C . TYR C 1 117 ? 53.593 -3.823 93.287 1 56.61 123 TYR C C 1
ATOM 2196 O O . TYR C 1 117 ? 53.832 -2.868 92.554 1 55.52 123 TYR C O 1
ATOM 2205 N N . MET C 1 118 ? 53.856 -5.097 92.954 1 60.67 124 MET C N 1
ATOM 2206 C CA . MET C 1 118 ? 54.447 -5.529 91.683 1 64.41 124 MET C CA 1
ATOM 2207 C C . MET C 1 118 ? 53.332 -6.038 90.773 1 72.52 124 MET C C 1
ATOM 2208 O O . MET C 1 118 ? 53.134 -7.251 90.63 1 73.66 124 MET C O 1
ATOM 2213 N N . SER C 1 119 ? 52.567 -5.09 90.2 1 70.47 125 SER C N 1
ATOM 2214 C CA . SER C 1 119 ? 51.452 -5.372 89.296 1 106.01 125 SER C CA 1
ATOM 2215 C C . SER C 1 119 ? 51.939 -5.777 87.902 1 148.95 125 SER C C 1
ATOM 2216 O O . SER C 1 119 ? 53.042 -5.412 87.493 1 114.83 125 SER C O 1
ATOM 2219 N N . ALA D 1 18 ? 30.465 4.914 72.238 1 68.33 24 ALA D N 1
ATOM 2220 C CA . ALA D 1 18 ? 30.014 5.922 73.198 1 67.49 24 ALA D CA 1
ATOM 2221 C C . ALA D 1 18 ? 29.875 7.323 72.57 1 68.94 24 ALA D C 1
ATOM 2222 O O . ALA D 1 18 ? 29.067 8.125 73.047 1 69.02 24 ALA D O 1
ATOM 2224 N N . ALA D 1 19 ? 30.677 7.62 71.524 1 61.92 25 ALA D N 1
ATOM 2225 C CA . ALA D 1 19 ? 30.699 8.92 70.845 1 59.34 25 ALA D CA 1
ATOM 2226 C C . ALA D 1 19 ? 29.397 9.261 70.124 1 56.03 25 ALA D C 1
ATOM 2227 O O . ALA D 1 19 ? 28.837 8.423 69.408 1 56.88 25 ALA D O 1
ATOM 2229 N N . VAL D 1 20 ? 28.919 10.494 70.321 1 45.5 26 VAL D N 1
ATOM 2230 C CA . VAL D 1 20 ? 27.691 10.968 69.687 1 42.05 26 VAL D CA 1
ATOM 2231 C C . VAL D 1 20 ? 28.084 11.662 68.364 1 37.01 26 VAL D C 1
ATOM 2232 O O . VAL D 1 20 ? 28.825 12.644 68.396 1 34.18 26 VAL D O 1
ATOM 2236 N N . PRO D 1 21 ? 27.645 11.15 67.198 1 30.73 27 PRO D N 1
ATOM 2237 C CA . PRO D 1 21 ? 28.03 11.809 65.93 1 30.55 27 PRO D CA 1
ATOM 2238 C C . PRO D 1 21 ? 27.325 13.156 65.735 1 31.34 27 PRO D C 1
ATOM 2239 O O . PRO D 1 21 ? 26.217 13.338 66.26 1 31.15 27 PRO D O 1
ATOM 2243 N N . PRO D 1 22 ? 27.895 14.065 64.921 1 28.78 28 PRO D N 1
ATOM 2244 C CA . PRO D 1 22 ? 27.236 15.362 64.664 1 28.52 28 PRO D CA 1
ATOM 2245 C C . PRO D 1 22 ? 25.801 15.216 64.164 1 32.62 28 PRO D C 1
ATOM 2246 O O . PRO D 1 22 ? 24.96 15.998 64.562 1 31.76 28 PRO D O 1
ATOM 2250 N N . SER D 1 23 ? 25.506 14.18 63.348 1 30.09 29 SER D N 1
ATOM 2251 C CA . SER D 1 23 ? 24.155 13.953 62.816 1 29.03 29 SER D CA 1
ATOM 2252 C C . SER D 1 23 ? 23.098 13.803 63.928 1 34.14 29 SER D C 1
ATOM 2253 O O . SER D 1 23 ? 21.936 14.138 63.699 1 34.32 29 SER D O 1
ATOM 2256 N N . GLU D 1 24 ? 23.513 13.371 65.136 1 32.17 30 GLU D N 1
ATOM 2257 C CA . GLU D 1 24 ? 22.629 13.251 66.308 1 32.97 30 GLU D CA 1
ATOM 2258 C C . GLU D 1 24 ? 22.73 14.453 67.254 1 36.99 30 GLU D C 1
ATOM 2259 O O . GLU D 1 24 ? 21.752 14.81 67.888 1 38.2 30 GLU D O 1
ATOM 2265 N N . ALA D 1 25 ? 23.902 15.08 67.364 1 32.79 31 ALA D N 1
ATOM 2266 C CA . ALA D 1 25 ? 24.081 16.24 68.228 1 31.91 31 ALA D CA 1
ATOM 2267 C C . ALA D 1 25 ? 25.053 17.157 67.518 1 34.61 31 ALA D C 1
ATOM 2268 O O . ALA D 1 25 ? 26.28 17.003 67.63 1 33.14 31 ALA D O 1
ATOM 2270 N N . GLU D 1 26 ? 24.485 18.055 66.696 1 29.98 32 GLU D N 1
ATOM 2271 C CA . GLU D 1 26 ? 25.273 18.967 65.871 1 29.05 32 GLU D CA 1
ATOM 2272 C C . GLU D 1 26 ? 26.181 19.841 66.689 1 34.3 32 GLU D C 1
ATOM 2273 O O . GLU D 1 26 ? 25.731 20.44 67.671 1 34.22 32 GLU D O 1
ATOM 2279 N N . PRO D 1 27 ? 27.478 19.887 66.338 1 31.81 33 PRO D N 1
ATOM 2280 C CA . PRO D 1 27 ? 28.383 20.778 67.08 1 32.51 33 PRO D CA 1
ATOM 2281 C C . PRO D 1 27 ? 28.06 22.253 66.837 1 36.98 33 PRO D C 1
ATOM 2282 O O . PRO D 1 27 ? 27.448 22.616 65.825 1 35.38 33 PRO D O 1
ATOM 2286 N N . ARG D 1 28 ? 28.435 23.091 67.8 1 34.49 34 ARG D N 1
ATOM 2287 C CA . ARG D 1 28 ? 28.252 24.547 67.762 1 33.41 34 ARG D CA 1
ATOM 2288 C C . ARG D 1 28 ? 29.642 25.164 67.819 1 35.84 34 ARG D C 1
ATOM 2289 O O . ARG D 1 28 ? 30.525 24.642 68.507 1 32.59 34 ARG D O 1
ATOM 2297 N N . LEU D 1 29 ? 29.845 26.239 67.058 1 33.94 35 LEU D N 1
ATOM 2298 C CA . LEU D 1 29 ? 31.08 26.993 67.058 1 33.94 35 LEU D CA 1
ATOM 2299 C C . LEU D 1 29 ? 30.763 28.426 67.458 1 37.72 35 LEU D C 1
ATOM 2300 O O . LEU D 1 29 ? 29.978 29.085 66.784 1 38.44 35 LEU D O 1
ATOM 2305 N N . GLN D 1 30 ? 31.374 28.899 68.556 1 32.44 36 GLN D N 1
ATOM 2306 C CA . GLN D 1 30 ? 31.211 30.266 69.057 1 31.8 36 GLN D CA 1
ATOM 2307 C C . GLN D 1 30 ? 32.549 30.949 68.928 1 35.18 36 GLN D C 1
ATOM 2308 O O . GLN D 1 30 ? 33.573 30.344 69.242 1 32.37 36 GLN D O 1
ATOM 2314 N N . GLU D 1 31 ? 32.556 32.199 68.43 1 33.69 37 GLU D N 1
ATOM 2315 C CA . GLU D 1 31 ? 33.785 32.961 68.21 1 32.81 37 GLU D CA 1
ATOM 2316 C C . GLU D 1 31 ? 33.697 34.322 68.868 1 32.98 37 GLU D C 1
ATOM 2317 O O . GLU D 1 31 ? 32.638 34.948 68.876 1 32.9 37 GLU D O 1
ATOM 2323 N N . ALA D 1 32 ? 34.816 34.792 69.403 1 26.46 38 ALA D N 1
ATOM 2324 C CA . ALA D 1 32 ? 34.868 36.102 70.038 1 25.36 38 ALA D CA 1
ATOM 2325 C C . ALA D 1 32 ? 36.271 36.659 69.952 1 30.64 38 ALA D C 1
ATOM 2326 O O . ALA D 1 32 ? 37.228 35.925 69.74 1 30.61 38 ALA D O 1
ATOM 2328 N N . LEU D 1 33 ? 36.384 37.956 70.179 1 27.84 39 LEU D N 1
ATOM 2329 C CA . LEU D 1 33 ? 37.638 38.638 70.337 1 29.42 39 LEU D CA 1
ATOM 2330 C C . LEU D 1 33 ? 37.738 38.769 71.87 1 31.5 39 LEU D C 1
ATOM 2331 O O . LEU D 1 33 ? 36.776 39.17 72.511 1 29.83 39 LEU D O 1
ATOM 2336 N N . VAL D 1 34 ? 38.86 38.372 72.456 1 28.07 40 VAL D N 1
ATOM 2337 C CA . VAL D 1 34 ? 39.029 38.478 73.914 1 28.17 40 VAL D CA 1
ATOM 2338 C C . VAL D 1 34 ? 40.197 39.398 74.261 1 29.99 40 VAL D C 1
ATOM 2339 O O . VAL D 1 34 ? 41.171 39.446 73.52 1 29.76 40 VAL D O 1
ATOM 2343 N N . VAL D 1 35 ? 40.068 40.161 75.356 1 24.32 41 VAL D N 1
ATOM 2344 C CA . VAL D 1 35 ? 41.116 41.057 75.839 1 23.72 41 VAL D CA 1
ATOM 2345 C C . VAL D 1 35 ? 41.27 40.737 77.316 1 27.79 41 VAL D C 1
ATOM 2346 O O . VAL D 1 35 ? 40.311 40.824 78.072 1 27.52 41 VAL D O 1
ATOM 2350 N N . VAL D 1 36 ? 42.476 40.345 77.711 1 25.85 42 VAL D N 1
ATOM 2351 C CA . VAL D 1 36 ? 42.792 39.979 79.096 1 26.24 42 VAL D CA 1
ATOM 2352 C C . VAL D 1 36 ? 43.898 40.894 79.582 1 28.48 42 VAL D C 1
ATOM 2353 O O . VAL D 1 36 ? 44.861 41.096 78.847 1 28.82 42 VAL D O 1
ATOM 2357 N N . ASN D 1 37 ? 43.753 41.484 80.794 1 24.29 43 ASN D N 1
ATOM 2358 C CA . ASN D 1 37 ? 44.768 42.353 81.375 1 24.03 43 ASN D CA 1
ATOM 2359 C C . ASN D 1 37 ? 44.883 42.05 82.867 1 29.15 43 ASN D C 1
ATOM 2360 O O . ASN D 1 37 ? 43.88 42.11 83.573 1 27.24 43 ASN D O 1
ATOM 2365 N N . ALA D 1 38 ? 46.111 41.807 83.356 1 25.86 44 ALA D N 1
ATOM 2366 C CA . ALA D 1 38 ? 46.344 41.611 84.783 1 25.44 44 ALA D CA 1
ATOM 2367 C C . ALA D 1 38 ? 45.957 42.874 85.562 1 28.29 44 ALA D C 1
ATOM 2368 O O . ALA D 1 38 ? 46.17 44.006 85.103 1 26.7 44 ALA D O 1
ATOM 2370 N N . LEU D 1 39 ? 45.381 42.691 86.75 1 24.9 45 LEU D N 1
ATOM 2371 C CA . LEU D 1 39 ? 45.017 43.838 87.576 1 24.18 45 LEU D CA 1
ATOM 2372 C C . LEU D 1 39 ? 46.258 44.406 88.247 1 28.08 45 LEU D C 1
ATOM 2373 O O . LEU D 1 39 ? 46.373 45.616 88.423 1 28.16 45 LEU D O 1
ATOM 2378 N N . LEU D 1 40 ? 47.175 43.522 88.648 1 23.41 46 LEU D N 1
ATOM 2379 C CA . LEU D 1 40 ? 48.328 43.893 89.447 1 23.83 46 LEU D CA 1
ATOM 2380 C C . LEU D 1 40 ? 49.673 43.662 88.787 1 29.01 46 LEU D C 1
ATOM 2381 O O . LEU D 1 40 ? 49.8 42.734 87.99 1 29.01 46 LEU D O 1
ATOM 2386 N N . PRO D 1 41 ? 50.694 44.491 89.132 1 26.86 47 PRO D N 1
ATOM 2387 C CA . PRO D 1 41 ? 52.038 44.279 88.569 1 26.9 47 PRO D CA 1
ATOM 2388 C C . PRO D 1 41 ? 52.716 43.049 89.183 1 31.69 47 PRO D C 1
ATOM 2389 O O . PRO D 1 41 ? 52.714 42.87 90.413 1 29.95 47 PRO D O 1
ATOM 2393 N N . ALA D 1 42 ? 53.306 42.208 88.321 1 28.71 48 ALA D N 1
ATOM 2394 C CA . ALA D 1 42 ? 54.017 41 88.743 1 29.53 48 ALA D CA 1
ATOM 2395 C C . ALA D 1 42 ? 55.254 41.396 89.557 1 33.05 48 ALA D C 1
ATOM 2396 O O . ALA D 1 42 ? 55.865 42.43 89.248 1 31.34 48 ALA D O 1
ATOM 2398 N N . PRO D 1 43 ? 55.633 40.626 90.608 1 29.9 49 PRO D N 1
ATOM 2399 C CA . PRO D 1 43 ? 55.028 39.368 91.105 1 29.23 49 PRO D CA 1
ATOM 2400 C C . PRO D 1 43 ? 53.977 39.56 92.218 1 32.63 49 PRO D C 1
ATOM 2401 O O . PRO D 1 43 ? 53.765 38.638 93.009 1 33.3 49 PRO D O 1
ATOM 2405 N N . ILE D 1 44 ? 53.355 40.759 92.326 1 28.02 50 ILE D N 1
ATOM 2406 C CA . ILE D 1 44 ? 52.36 41.023 93.387 1 26.09 50 ILE D CA 1
ATOM 2407 C C . ILE D 1 44 ? 51.119 40.175 93.137 1 28.98 50 ILE D C 1
ATOM 2408 O O . ILE D 1 44 ? 50.611 40.145 92.013 1 27.99 50 ILE D O 1
ATOM 2413 N N . THR D 1 45 ? 50.653 39.486 94.183 1 25.91 51 THR D N 1
ATOM 2414 C CA . THR D 1 45 ? 49.485 38.612 94.097 1 25.68 51 THR D CA 1
ATOM 2415 C C . THR D 1 45 ? 48.249 39.326 94.612 1 30.04 51 THR D C 1
ATOM 2416 O O . THR D 1 45 ? 48.368 40.328 95.327 1 28.78 51 THR D O 1
ATOM 2420 N N . LEU D 1 46 ? 47.053 38.791 94.302 1 28.02 52 LEU D N 1
ATOM 2421 C CA . LEU D 1 46 ? 45.813 39.349 94.822 1 28.22 52 LEU D CA 1
ATOM 2422 C C . LEU D 1 46 ? 45.809 39.307 96.379 1 30.5 52 LEU D C 1
ATOM 2423 O O . LEU D 1 46 ? 45.398 40.285 97.001 1 29.42 52 LEU D O 1
ATOM 2428 N N . ASP D 1 47 ? 46.31 38.197 96.986 1 28.58 53 ASP D N 1
ATOM 2429 C CA A ASP D 1 47 ? 46.391 38.051 98.445 0.44 29.14 53 ASP D CA 1
ATOM 2430 C CA B ASP D 1 47 ? 46.394 38.053 98.445 0.56 28.73 53 ASP D CA 1
ATOM 2431 C C . ASP D 1 47 ? 47.263 39.166 99.035 1 31.48 53 ASP D C 1
ATOM 2432 O O . ASP D 1 47 ? 46.93 39.705 100.084 1 30.98 53 ASP D O 1
ATOM 2441 N N . ASP D 1 48 ? 48.389 39.501 98.359 1 28.15 54 ASP D N 1
ATOM 2442 C CA . ASP D 1 48 ? 49.314 40.558 98.818 1 27.91 54 ASP D CA 1
ATOM 2443 C C . ASP D 1 48 ? 48.613 41.915 98.842 1 31.19 54 ASP D C 1
ATOM 2444 O O . ASP D 1 48 ? 48.743 42.652 99.813 1 29.32 54 ASP D O 1
ATOM 2449 N N . ALA D 1 49 ? 47.93 42.263 97.74 1 28.67 55 ALA D N 1
ATOM 2450 C CA . ALA D 1 49 ? 47.261 43.549 97.613 1 27.65 55 ALA D CA 1
ATOM 2451 C C . ALA D 1 49 ? 46.053 43.656 98.521 1 30.17 55 ALA D C 1
ATOM 2452 O O . ALA D 1 49 ? 45.838 44.724 99.083 1 29.24 55 ALA D O 1
ATOM 2454 N N . LEU D 1 50 ? 45.307 42.544 98.744 1 27.27 56 LEU D N 1
ATOM 2455 C CA . LEU D 1 50 ? 44.171 42.551 99.683 1 27.77 56 LEU D CA 1
ATOM 2456 C C . LEU D 1 50 ? 44.656 42.68 101.126 1 30.48 56 LEU D C 1
ATOM 2457 O O . LEU D 1 50 ? 44.017 43.367 101.921 1 30.09 56 LEU D O 1
ATOM 2462 N N . GLY D 1 51 ? 45.778 42.027 101.442 1 26.63 57 GLY D N 1
ATOM 2463 C CA . GLY D 1 51 ? 46.395 42.111 102.768 1 26.15 57 GLY D CA 1
ATOM 2464 C C . GLY D 1 51 ? 46.892 43.521 103.039 1 29.7 57 GLY D C 1
ATOM 2465 O O . GLY D 1 51 ? 46.744 44.025 104.156 1 27.34 57 GLY D O 1
ATOM 2466 N N . SER D 1 52 ? 47.423 44.193 101.991 1 26.31 58 SER D N 1
ATOM 2467 C CA . SER D 1 52 ? 47.89 45.58 102.089 1 26.17 58 SER D CA 1
ATOM 2468 C C . SER D 1 52 ? 46.71 46.518 102.291 1 29.71 58 SER D C 1
ATOM 2469 O O . SER D 1 52 ? 46.777 47.392 103.14 1 29.45 58 SER D O 1
ATOM 2472 N N . LEU D 1 53 ? 45.606 46.301 101.557 1 27.51 59 LEU D N 1
ATOM 2473 C CA . LEU D 1 53 ? 44.419 47.135 101.713 1 27.12 59 LEU D CA 1
ATOM 2474 C C . LEU D 1 53 ? 43.868 47.007 103.149 1 31.15 59 LEU D C 1
ATOM 2475 O O . LEU D 1 53 ? 43.469 48.012 103.734 1 30.24 59 LEU D O 1
ATOM 2480 N N . ASP D 1 54 ? 43.907 45.793 103.732 1 27.73 60 ASP D N 1
ATOM 2481 C CA . ASP D 1 54 ? 43.451 45.553 105.099 1 28.9 60 ASP D CA 1
ATOM 2482 C C . ASP D 1 54 ? 44.38 46.201 106.125 1 32.68 60 ASP D C 1
ATOM 2483 O O . ASP D 1 54 ? 43.889 46.809 107.065 1 32.33 60 ASP D O 1
ATOM 2488 N N . ASP D 1 55 ? 45.712 46.055 105.966 1 29.71 61 ASP D N 1
ATOM 2489 C CA . ASP D 1 55 ? 46.697 46.686 106.849 1 29.43 61 ASP D CA 1
ATOM 2490 C C . ASP D 1 55 ? 46.539 48.21 106.813 1 32.36 61 ASP D C 1
ATOM 2491 O O . ASP D 1 55 ? 46.533 48.836 107.871 1 33.05 61 ASP D O 1
ATOM 2496 N N . THR D 1 56 ? 46.433 48.802 105.599 1 29.01 62 THR D N 1
ATOM 2497 C CA . THR D 1 56 ? 46.284 50.242 105.394 1 28.68 62 THR D CA 1
ATOM 2498 C C . THR D 1 56 ? 45.026 50.747 106.073 1 34.4 62 THR D C 1
ATOM 2499 O O . THR D 1 56 ? 45.083 51.781 106.747 1 32.99 62 THR D O 1
ATOM 2503 N N . ARG D 1 57 ? 43.893 50.007 105.936 1 31.65 63 ARG D N 1
ATOM 2504 C CA . ARG D 1 57 ? 42.65 50.428 106.597 1 33.39 63 ARG D CA 1
ATOM 2505 C C . ARG D 1 57 ? 42.791 50.399 108.137 1 38.53 63 ARG D C 1
ATOM 2506 O O . ARG D 1 57 ? 42.331 51.333 108.812 1 38.65 63 ARG D O 1
ATOM 2514 N N . ARG D 1 58 ? 43.521 49.405 108.676 1 34.18 64 ARG D N 1
ATOM 2515 C CA . ARG D 1 58 ? 43.771 49.317 110.13 1 34.35 64 ARG D CA 1
ATOM 2516 C C . ARG D 1 58 ? 44.703 50.458 110.588 1 36.18 64 ARG D C 1
ATOM 2517 O O . ARG D 1 58 ? 44.501 51.026 111.66 1 33.86 64 ARG D O 1
ATOM 2525 N N . LEU D 1 59 ? 45.714 50.789 109.761 1 32.04 65 LEU D N 1
ATOM 2526 C CA . LEU D 1 59 ? 46.672 51.852 110.054 1 32.17 65 LEU D CA 1
ATOM 2527 C C . LEU D 1 59 ? 46.057 53.251 109.934 1 37.31 65 LEU D C 1
ATOM 2528 O O . LEU D 1 59 ? 46.476 54.149 110.656 1 36.31 65 LEU D O 1
ATOM 2533 N N . VAL D 1 60 ? 45.057 53.431 109.041 1 34.76 66 VAL D N 1
ATOM 2534 C CA . VAL D 1 60 ? 44.315 54.694 108.881 1 34.62 66 VAL D CA 1
ATOM 2535 C C . VAL D 1 60 ? 43.483 54.91 110.162 1 39.28 66 VAL D C 1
ATOM 2536 O O . VAL D 1 60 ? 43.443 56.033 110.686 1 38.07 66 VAL D O 1
ATOM 2540 N N . LYS D 1 61 ? 42.877 53.832 110.7 1 36.71 67 LYS D N 1
ATOM 2541 C CA . LYS D 1 61 ? 42.125 53.908 111.962 1 37.24 67 LYS D CA 1
ATOM 2542 C C . LYS D 1 61 ? 43.068 54.23 113.13 1 39.56 67 LYS D C 1
ATOM 2543 O O . LYS D 1 61 ? 42.737 55.078 113.966 1 39.04 67 LYS D O 1
ATOM 2549 N N . ALA D 1 62 ? 44.273 53.614 113.131 1 34.13 68 ALA D N 1
ATOM 2550 C CA . ALA D 1 62 ? 45.313 53.797 114.15 1 33.1 68 ALA D CA 1
ATOM 2551 C C . ALA D 1 62 ? 45.921 55.208 114.179 1 36.66 68 ALA D C 1
ATOM 2552 O O . ALA D 1 62 ? 46.674 55.506 115.103 1 37 68 ALA D O 1
ATOM 2554 N N . ARG D 1 63 ? 45.621 56.069 113.182 1 33.8 69 ARG D N 1
ATOM 2555 C CA . ARG D 1 63 ? 46.113 57.461 113.149 1 33.71 69 ARG D CA 1
ATOM 2556 C C . ARG D 1 63 ? 45.674 58.19 114.426 1 36.42 69 ARG D C 1
ATOM 2557 O O . ARG D 1 63 ? 46.459 58.961 114.979 1 34.88 69 ARG D O 1
ATOM 2565 N N . ALA D 1 64 ? 44.463 57.875 114.935 1 33.08 70 ALA D N 1
ATOM 2566 C CA . ALA D 1 64 ? 43.917 58.442 116.184 1 33.16 70 ALA D CA 1
ATOM 2567 C C . ALA D 1 64 ? 44.86 58.184 117.378 1 37.99 70 ALA D C 1
ATOM 2568 O O . ALA D 1 64 ? 45.071 59.084 118.186 1 37.43 70 ALA D O 1
ATOM 2570 N N . LEU D 1 65 ? 45.454 56.974 117.445 1 35.38 71 LEU D N 1
ATOM 2571 C CA . LEU D 1 65 ? 46.389 56.575 118.503 1 35.47 71 LEU D CA 1
ATOM 2572 C C . LEU D 1 65 ? 47.718 57.308 118.392 1 34.49 71 LEU D C 1
ATOM 2573 O O . LEU D 1 65 ? 48.266 57.714 119.413 1 33.12 71 LEU D O 1
ATOM 2578 N N . ALA D 1 66 ? 48.253 57.447 117.156 1 30.45 72 ALA D N 1
ATOM 2579 C CA . ALA D 1 66 ? 49.517 58.138 116.921 1 29.88 72 ALA D CA 1
ATOM 2580 C C . ALA D 1 66 ? 49.345 59.652 117.246 1 31.8 72 ALA D C 1
ATOM 2581 O O . ALA D 1 66 ? 50.234 60.272 117.834 1 29.85 72 ALA D O 1
ATOM 2583 N N . ARG D 1 67 ? 48.189 60.223 116.882 1 28.27 73 ARG D N 1
ATOM 2584 C CA . ARG D 1 67 ? 47.857 61.629 117.162 1 28.05 73 ARG D CA 1
ATOM 2585 C C . ARG D 1 67 ? 47.726 61.858 118.68 1 30.36 73 ARG D C 1
ATOM 2586 O O . ARG D 1 67 ? 48.194 62.876 119.179 1 30.1 73 ARG D O 1
ATOM 2594 N N . THR D 1 68 ? 47.075 60.92 119.402 1 26.97 74 THR D N 1
ATOM 2595 C CA . THR D 1 68 ? 46.888 61.012 120.858 1 26.36 74 THR D CA 1
ATOM 2596 C C . THR D 1 68 ? 48.236 60.921 121.578 1 31.1 74 THR D C 1
ATOM 2597 O O . THR D 1 68 ? 48.504 61.725 122.477 1 29.7 74 THR D O 1
ATOM 2601 N N . TYR D 1 69 ? 49.097 59.994 121.139 1 27.69 75 TYR D N 1
ATOM 2602 C CA . TYR D 1 69 ? 50.45 59.836 121.681 1 27.33 75 TYR D CA 1
ATOM 2603 C C . TYR D 1 69 ? 51.215 61.148 121.51 1 30.66 75 TYR D C 1
ATOM 2604 O O . TYR D 1 69 ? 51.832 61.63 122.459 1 28.49 75 TYR D O 1
ATOM 2613 N N . HIS D 1 70 ? 51.153 61.733 120.296 1 27.74 76 HIS D N 1
ATOM 2614 C CA . HIS D 1 70 ? 51.787 63.008 119.998 1 26.75 76 HIS D CA 1
ATOM 2615 C C . HIS D 1 70 ? 51.281 64.142 120.921 1 29.06 76 HIS D C 1
ATOM 2616 O O . HIS D 1 70 ? 52.097 64.911 121.411 1 28.99 76 HIS D O 1
ATOM 2623 N N . ALA D 1 71 ? 49.959 64.236 121.168 1 25.87 77 ALA D N 1
ATOM 2624 C CA . ALA D 1 71 ? 49.391 65.245 122.084 1 26.14 77 ALA D CA 1
ATOM 2625 C C . ALA D 1 71 ? 49.944 65.099 123.514 1 29.23 77 ALA D C 1
ATOM 2626 O O . ALA D 1 71 ? 50.245 66.107 124.164 1 28.89 77 ALA D O 1
ATOM 2628 N N . CYS D 1 72 ? 50.116 63.857 123.987 1 26.15 78 CYS D N 1
ATOM 2629 C CA . CYS D 1 72 ? 50.693 63.582 125.302 1 28.42 78 CYS D CA 1
ATOM 2630 C C . CYS D 1 72 ? 52.128 64.073 125.326 1 32.58 78 CYS D C 1
ATOM 2631 O O . CYS D 1 72 ? 52.542 64.645 126.326 1 32.26 78 CYS D O 1
ATOM 2634 N N . MET D 1 73 ? 52.883 63.85 124.236 1 28.77 79 MET D N 1
ATOM 2635 C CA . MET D 1 73 ? 54.299 64.247 124.167 1 29.17 79 MET D CA 1
ATOM 2636 C C . MET D 1 73 ? 54.434 65.774 124.123 1 33.16 79 MET D C 1
ATOM 2637 O O . MET D 1 73 ? 55.322 66.317 124.77 1 32.4 79 MET D O 1
ATOM 2642 N N . VAL D 1 74 ? 53.533 66.469 123.403 1 29.18 80 VAL D N 1
ATOM 2643 C CA . VAL D 1 74 ? 53.526 67.945 123.356 1 28.57 80 VAL D CA 1
ATOM 2644 C C . VAL D 1 74 ? 53.199 68.46 124.767 1 31.54 80 VAL D C 1
ATOM 2645 O O . VAL D 1 74 ? 53.873 69.371 125.25 1 31.8 80 VAL D O 1
ATOM 2649 N N . ASN D 1 75 ? 52.191 67.854 125.435 1 27.83 81 ASN D N 1
ATOM 2650 C CA . ASN D 1 75 ? 51.832 68.259 126.812 1 28.35 81 ASN D CA 1
ATOM 2651 C C . ASN D 1 75 ? 52.982 68.064 127.762 1 32.9 81 ASN D C 1
ATOM 2652 O O . ASN D 1 75 ? 53.198 68.925 128.6 1 34.14 81 ASN D O 1
ATOM 2657 N N . LEU D 1 76 ? 53.753 66.981 127.602 1 30.72 82 LEU D N 1
ATOM 2658 C CA . LEU D 1 76 ? 54.946 66.724 128.417 1 30.8 82 LEU D CA 1
ATOM 2659 C C . LEU D 1 76 ? 56.011 67.796 128.195 1 34.99 82 LEU D C 1
ATOM 2660 O O . LEU D 1 76 ? 56.61 68.266 129.161 1 35.23 82 LEU D O 1
ATOM 2665 N N . GLU D 1 77 ? 56.219 68.218 126.927 1 31.67 83 GLU D N 1
ATOM 2666 C CA . GLU D 1 77 ? 57.169 69.286 126.593 1 31.18 83 GLU D CA 1
ATOM 2667 C C . GLU D 1 77 ? 56.708 70.62 127.205 1 34.95 83 GLU D C 1
ATOM 2668 O O . GLU D 1 77 ? 57.53 71.341 127.769 1 35.94 83 GLU D O 1
ATOM 2674 N N . ARG D 1 78 ? 55.392 70.931 127.121 1 31.15 84 ARG D N 1
ATOM 2675 C CA . ARG D 1 78 ? 54.817 72.158 127.683 1 31.7 84 ARG D CA 1
ATOM 2676 C C . ARG D 1 78 ? 54.987 72.202 129.21 1 39.48 84 ARG D C 1
ATOM 2677 O O . ARG D 1 78 ? 55.3 73.264 129.758 1 39 84 ARG D O 1
ATOM 2685 N N . LEU D 1 79 ? 54.816 71.045 129.882 1 37.41 85 LEU D N 1
ATOM 2686 C CA . LEU D 1 79 ? 54.963 70.935 131.333 1 39.36 85 LEU D CA 1
ATOM 2687 C C . LEU D 1 79 ? 56.413 71.129 131.762 1 47.12 85 LEU D C 1
ATOM 2688 O O . LEU D 1 79 ? 56.663 71.794 132.774 1 47.23 85 LEU D O 1
ATOM 2693 N N . ALA D 1 80 ? 57.364 70.57 130.985 1 44.3 86 ALA D N 1
ATOM 2694 C CA . ALA D 1 80 ? 58.798 70.67 131.273 1 44.97 86 ALA D CA 1
ATOM 2695 C C . ALA D 1 80 ? 59.354 72.072 131.007 1 53.46 86 ALA D C 1
ATOM 2696 O O . ALA D 1 80 ? 60.205 72.531 131.763 1 53.8 86 ALA D O 1
ATOM 2698 N N . ARG D 1 81 ? 58.867 72.756 129.949 1 53.33 87 ARG D N 1
ATOM 2699 C CA . ARG D 1 81 ? 59.314 74.098 129.562 1 54.71 87 ARG D CA 1
ATOM 2700 C C . ARG D 1 81 ? 58.797 75.209 130.476 1 63.47 87 ARG D C 1
ATOM 2701 O O . ARG D 1 81 ? 59.552 76.126 130.795 1 63.99 87 ARG D O 1
ATOM 2709 N N . HIS D 1 82 ? 57.52 75.138 130.886 1 62.49 88 HIS D N 1
ATOM 2710 C CA . HIS D 1 82 ? 56.885 76.149 131.741 1 63.6 88 HIS D CA 1
ATOM 2711 C C . HIS D 1 82 ? 57.29 76.079 133.218 1 67.27 88 HIS D C 1
ATOM 2712 O O . HIS D 1 82 ? 56.998 77.015 133.968 1 67.47 88 HIS D O 1
ATOM 2719 N N . HIS D 1 83 ? 57.943 74.979 133.64 1 63.24 89 HIS D N 1
ATOM 2720 C CA . HIS D 1 83 ? 58.351 74.77 135.033 1 85.07 89 HIS D CA 1
ATOM 2721 C C . HIS D 1 83 ? 59.789 74.26 135.127 1 109.27 89 HIS D C 1
ATOM 2722 O O . HIS D 1 83 ? 60.06 73.094 134.842 1 70.47 89 HIS D O 1
ATOM 2729 N N . THR D 1 90 ? 60.887 70.417 146.064 1 52.95 96 THR D N 1
ATOM 2730 C CA . THR D 1 90 ? 59.516 70.938 146.066 1 51.28 96 THR D CA 1
ATOM 2731 C C . THR D 1 90 ? 58.549 70.082 146.876 1 49.77 96 THR D C 1
ATOM 2732 O O . THR D 1 90 ? 58.676 68.862 146.892 1 49.76 96 THR D O 1
ATOM 2736 N N . ILE D 1 91 ? 57.56 70.725 147.516 1 42.73 97 ILE D N 1
ATOM 2737 C CA . ILE D 1 91 ? 56.483 70.033 148.235 1 40.62 97 ILE D CA 1
ATOM 2738 C C . ILE D 1 91 ? 55.174 70.16 147.449 1 41.83 97 ILE D C 1
ATOM 2739 O O . ILE D 1 91 ? 54.141 69.644 147.867 1 40.03 97 ILE D O 1
ATOM 2744 N N . ASP D 1 92 ? 55.227 70.87 146.314 1 37.55 98 ASP D N 1
ATOM 2745 C CA . ASP D 1 92 ? 54.085 71.077 145.435 1 36.88 98 ASP D CA 1
ATOM 2746 C C . ASP D 1 92 ? 54.137 69.992 144.339 1 39.93 98 ASP D C 1
ATOM 2747 O O . ASP D 1 92 ? 54.923 70.113 143.396 1 38.53 98 ASP D O 1
ATOM 2752 N N . GLY D 1 93 ? 53.294 68.96 144.461 1 35.13 99 GLY D N 1
ATOM 2753 C CA . GLY D 1 93 ? 53.306 67.869 143.485 1 35.44 99 GLY D CA 1
ATOM 2754 C C . GLY D 1 93 ? 52.434 68.03 142.25 1 38.07 99 GLY D C 1
ATOM 2755 O O . GLY D 1 93 ? 52.239 67.048 141.536 1 36.81 99 GLY D O 1
ATOM 2756 N N . ALA D 1 94 ? 51.869 69.244 141.994 1 33.37 100 ALA D N 1
ATOM 2757 C CA . ALA D 1 94 ? 50.933 69.487 140.878 1 33.49 100 ALA D CA 1
ATOM 2758 C C . ALA D 1 94 ? 51.497 69.17 139.478 1 37.58 100 ALA D C 1
ATOM 2759 O O . ALA D 1 94 ? 50.838 68.47 138.703 1 35.81 100 ALA D O 1
ATOM 2761 N N . VAL D 1 95 ? 52.704 69.675 139.161 1 34.8 101 VAL D N 1
ATOM 2762 C CA . VAL D 1 95 ? 53.347 69.441 137.856 1 34.74 101 VAL D CA 1
ATOM 2763 C C . VAL D 1 95 ? 53.615 67.945 137.682 1 40.46 101 VAL D C 1
ATOM 2764 O O . VAL D 1 95 ? 53.246 67.382 136.646 1 40.1 101 VAL D O 1
ATOM 2768 N N . ALA D 1 96 ? 54.179 67.29 138.732 1 38.43 102 ALA D N 1
ATOM 2769 C CA . ALA D 1 96 ? 54.452 65.846 138.717 1 38.58 102 ALA D CA 1
ATOM 2770 C C . ALA D 1 96 ? 53.179 65.017 138.506 1 43.03 102 ALA D C 1
ATOM 2771 O O . ALA D 1 96 ? 53.222 64.038 137.758 1 43.08 102 ALA D O 1
ATOM 2773 N N . ALA D 1 97 ? 52.041 65.432 139.11 1 39.2 103 ALA D N 1
ATOM 2774 C CA . ALA D 1 97 ? 50.759 64.74 138.925 1 38.79 103 ALA D CA 1
ATOM 2775 C C . ALA D 1 97 ? 50.298 64.833 137.464 1 42.71 103 ALA D C 1
ATOM 2776 O O . ALA D 1 97 ? 49.853 63.829 136.915 1 42.76 103 ALA D O 1
ATOM 2778 N N . HIS D 1 98 ? 50.457 66.009 136.823 1 40.37 104 HIS D N 1
ATOM 2779 C CA . HIS D 1 98 ? 50.108 66.216 135.41 1 41.29 104 HIS D CA 1
ATOM 2780 C C . HIS D 1 98 ? 51.003 65.366 134.505 1 41.89 104 HIS D C 1
ATOM 2781 O O . HIS D 1 98 ? 50.499 64.73 133.591 1 41.07 104 HIS D O 1
ATOM 2788 N N . GLN D 1 99 ? 52.33 65.352 134.77 1 37.13 105 GLN D N 1
ATOM 2789 C CA . GLN D 1 99 ? 53.299 64.564 134.013 1 36.85 105 GLN D CA 1
ATOM 2790 C C . GLN D 1 99 ? 52.975 63.081 134.085 1 41.64 105 GLN D C 1
ATOM 2791 O O . GLN D 1 99 ? 53.018 62.415 133.051 1 40.71 105 GLN D O 1
ATOM 2797 N N . ASP D 1 100 ? 52.593 62.572 135.289 1 38.17 106 ASP D N 1
ATOM 2798 C CA . ASP D 1 100 ? 52.212 61.169 135.47 1 38.63 106 ASP D CA 1
ATOM 2799 C C . ASP D 1 100 ? 51.006 60.792 134.604 1 42.09 106 ASP D C 1
ATOM 2800 O O . ASP D 1 100 ? 51.021 59.729 133.985 1 41.58 106 ASP D O 1
ATOM 2805 N N . LYS D 1 101 ? 49.985 61.665 134.544 1 37.84 107 LYS D N 1
ATOM 2806 C CA . LYS D 1 101 ? 48.779 61.456 133.736 1 37.87 107 LYS D CA 1
ATOM 2807 C C . LYS D 1 101 ? 49.112 61.37 132.232 1 41.34 107 LYS D C 1
ATOM 2808 O O . LYS D 1 101 ? 48.582 60.498 131.537 1 42.15 107 LYS D O 1
ATOM 2814 N N . MET D 1 102 ? 49.975 62.278 131.741 1 35.77 108 MET D N 1
ATOM 2815 C CA . MET D 1 102 ? 50.383 62.318 130.337 1 35.1 108 MET D CA 1
ATOM 2816 C C . MET D 1 102 ? 51.249 61.126 129.969 1 38.59 108 MET D C 1
ATOM 2817 O O . MET D 1 102 ? 51.084 60.567 128.878 1 37.06 108 MET D O 1
ATOM 2822 N N . ARG D 1 103 ? 52.15 60.725 130.89 1 35.71 109 ARG D N 1
ATOM 2823 C CA . ARG D 1 103 ? 53.028 59.563 130.708 1 36.76 109 ARG D CA 1
ATOM 2824 C C . ARG D 1 103 ? 52.217 58.275 130.637 1 40.61 109 ARG D C 1
ATOM 2825 O O . ARG D 1 103 ? 52.505 57.441 129.787 1 40.1 109 ARG D O 1
ATOM 2833 N N . ARG D 1 104 ? 51.189 58.127 131.501 1 38.29 110 ARG D N 1
ATOM 2834 C CA . ARG D 1 104 ? 50.328 56.938 131.507 1 39.25 110 ARG D CA 1
ATOM 2835 C C . ARG D 1 104 ? 49.472 56.827 130.238 1 43.48 110 ARG D C 1
ATOM 2836 O O . ARG D 1 104 ? 49.333 55.728 129.696 1 43.03 110 ARG D O 1
ATOM 2844 N N . LEU D 1 105 ? 48.893 57.947 129.772 1 40.16 111 LEU D N 1
ATOM 2845 C CA . LEU D 1 105 ? 48.078 57.928 128.555 1 39.77 111 LEU D CA 1
ATOM 2846 C C . LEU D 1 105 ? 48.95 57.615 127.329 1 42.01 111 LEU D C 1
ATOM 2847 O O . LEU D 1 105 ? 48.544 56.79 126.508 1 41.23 111 LEU D O 1
ATOM 2852 N N . ALA D 1 106 ? 50.172 58.205 127.249 1 37.21 112 ALA D N 1
ATOM 2853 C CA . ALA D 1 106 ? 51.116 57.924 126.149 1 36.59 112 ALA D CA 1
ATOM 2854 C C . ALA D 1 106 ? 51.503 56.436 126.167 1 40 112 ALA D C 1
ATOM 2855 O O . ALA D 1 106 ? 51.515 55.804 125.11 1 37.64 112 ALA D O 1
ATOM 2857 N N . ASP D 1 107 ? 51.751 55.862 127.373 1 39.14 113 ASP D N 1
ATOM 2858 C CA . ASP D 1 107 ? 52.081 54.438 127.527 1 39.09 113 ASP D CA 1
ATOM 2859 C C . ASP D 1 107 ? 50.946 53.555 127.008 1 43.34 113 ASP D C 1
ATOM 2860 O O . ASP D 1 107 ? 51.211 52.575 126.31 1 42.33 113 ASP D O 1
ATOM 2865 N N . THR D 1 108 ? 49.68 53.924 127.321 1 41.66 114 THR D N 1
ATOM 2866 C CA . THR D 1 108 ? 48.479 53.201 126.87 1 41.93 114 THR D CA 1
ATOM 2867 C C . THR D 1 108 ? 48.38 53.212 125.333 1 44.67 114 THR D C 1
ATOM 2868 O O . THR D 1 108 ? 48.136 52.166 124.73 1 44.11 114 THR D O 1
ATOM 2872 N N . CYS D 1 109 ? 48.641 54.379 124.714 1 40.93 115 CYS D N 1
ATOM 2873 C CA . CYS D 1 109 ? 48.636 54.54 123.259 1 40.39 115 CYS D CA 1
ATOM 2874 C C . CYS D 1 109 ? 49.698 53.682 122.64 1 42.85 115 CYS D C 1
ATOM 2875 O O . CYS D 1 109 ? 49.44 53.015 121.642 1 42.25 115 CYS D O 1
ATOM 2878 N N . MET D 1 110 ? 50.904 53.733 123.218 1 40.32 116 MET D N 1
ATOM 2879 C CA . MET D 1 110 ? 52.062 52.965 122.772 1 42.2 116 MET D CA 1
ATOM 2880 C C . MET D 1 110 ? 51.762 51.471 122.827 1 45.03 116 MET D C 1
ATOM 2881 O O . MET D 1 110 ? 52.017 50.788 121.846 1 44.28 116 MET D O 1
ATOM 2886 N N . ALA D 1 111 ? 51.182 50.98 123.951 1 42.69 117 ALA D N 1
ATOM 2887 C CA . ALA D 1 111 ? 50.822 49.573 124.136 1 42.62 117 ALA D CA 1
ATOM 2888 C C . ALA D 1 111 ? 49.839 49.083 123.057 1 47.46 117 ALA D C 1
ATOM 2889 O O . ALA D 1 111 ? 50.031 47.992 122.526 1 48.62 117 ALA D O 1
ATOM 2891 N N . THR D 1 112 ? 48.81 49.888 122.726 1 43.51 118 THR D N 1
ATOM 2892 C CA . THR D 1 112 ? 47.799 49.556 121.711 1 43.16 118 THR D CA 1
ATOM 2893 C C . THR D 1 112 ? 48.402 49.494 120.296 1 45.08 118 THR D C 1
ATOM 2894 O O . THR D 1 112 ? 48.044 48.609 119.517 1 45.31 118 THR D O 1
ATOM 2898 N N . ILE D 1 113 ? 49.305 50.432 119.97 1 39.3 119 ILE D N 1
ATOM 2899 C CA . ILE D 1 113 ? 49.989 50.487 118.678 1 37.61 119 ILE D CA 1
ATOM 2900 C C . ILE D 1 113 ? 50.897 49.265 118.54 1 41.59 119 ILE D C 1
ATOM 2901 O O . ILE D 1 113 ? 50.883 48.614 117.496 1 40.51 119 ILE D O 1
ATOM 2906 N N . LEU D 1 114 ? 51.661 48.944 119.602 1 41.47 120 LEU D N 1
ATOM 2907 C CA . LEU D 1 114 ? 52.562 47.78 119.6 1 42.96 120 LEU D CA 1
ATOM 2908 C C . LEU D 1 114 ? 51.825 46.459 119.417 1 48.3 120 LEU D C 1
ATOM 2909 O O . LEU D 1 114 ? 52.351 45.576 118.745 1 48.6 120 LEU D O 1
ATOM 2914 N N . GLN D 1 115 ? 50.615 46.33 119.999 1 46.02 121 GLN D N 1
ATOM 2915 C CA . GLN D 1 115 ? 49.777 45.134 119.896 1 46.9 121 GLN D CA 1
ATOM 2916 C C . GLN D 1 115 ? 49.317 44.926 118.447 1 51.8 121 GLN D C 1
ATOM 2917 O O . GLN D 1 115 ? 49.347 43.798 117.958 1 52.74 121 GLN D O 1
ATOM 2923 N N . MET D 1 116 ? 48.933 46.014 117.762 1 48.4 122 MET D N 1
ATOM 2924 C CA . MET D 1 116 ? 48.529 46.001 116.349 1 47.3 122 MET D CA 1
ATOM 2925 C C . MET D 1 116 ? 49.709 45.609 115.44 1 50.64 122 MET D C 1
ATOM 2926 O O . MET D 1 116 ? 49.531 44.795 114.53 1 51.08 122 MET D O 1
ATOM 2931 N N . TYR D 1 117 ? 50.897 46.188 115.679 1 45.12 123 TYR D N 1
ATOM 2932 C CA . TYR D 1 117 ? 52.089 45.895 114.887 1 45.06 123 TYR D CA 1
ATOM 2933 C C . TYR D 1 117 ? 52.625 44.493 115.151 1 57.99 123 TYR D C 1
ATOM 2934 O O . TYR D 1 117 ? 52.86 43.742 114.204 1 57.56 123 TYR D O 1
ATOM 2943 N N . MET D 1 118 ? 52.828 44.154 116.435 1 61.22 124 MET D N 1
ATOM 2944 C CA . MET D 1 118 ? 53.348 42.863 116.892 1 64.33 124 MET D CA 1
ATOM 2945 C C . MET D 1 118 ? 52.173 42.001 117.362 1 70.68 124 MET D C 1
ATOM 2946 O O . MET D 1 118 ? 51.921 41.873 118.568 1 71.05 124 MET D O 1
ATOM 2951 N N . SER D 1 119 ? 51.421 41.458 116.389 1 67.83 125 SER D N 1
ATOM 2952 C CA . SER D 1 119 ? 50.26 40.603 116.631 1 102.86 125 SER D CA 1
ATOM 2953 C C . SER D 1 119 ? 50.68 39.191 117.049 1 143.35 125 SER D C 1
ATOM 2954 O O . SER D 1 119 ? 51.779 38.739 116.724 1 107.93 125 SER D O 1
ATOM 2957 N N . SER E 2 11 ? 40.882 27.914 61.759 1 45.16 11 SER E N 1
ATOM 2958 C CA . SER E 2 11 ? 41.167 26.492 61.897 1 42.65 11 SER E CA 1
ATOM 2959 C C . SER E 2 11 ? 40.077 25.735 62.67 1 39.14 11 SER E C 1
ATOM 2960 O O . SER E 2 11 ? 39.876 24.566 62.37 1 36.85 11 SER E O 1
ATOM 2963 N N . ALA E 2 12 ? 39.352 26.38 63.633 1 34.13 12 ALA E N 1
ATOM 2964 C CA . ALA E 2 12 ? 38.247 25.71 64.353 1 33.72 12 ALA E CA 1
ATOM 2965 C C . ALA E 2 12 ? 37.08 25.43 63.408 1 35.13 12 ALA E C 1
ATOM 2966 O O . ALA E 2 12 ? 36.424 24.398 63.549 1 33.46 12 ALA E O 1
ATOM 2968 N N . ALA E 2 13 ? 36.843 26.336 62.428 1 31.87 13 ALA E N 1
ATOM 2969 C CA . ALA E 2 13 ? 35.814 26.164 61.391 1 30.88 13 ALA E CA 1
ATOM 2970 C C . ALA E 2 13 ? 36.171 24.936 60.519 1 32.61 13 ALA E C 1
ATOM 2971 O O . ALA E 2 13 ? 35.276 24.24 60.073 1 30.54 13 ALA E O 1
ATOM 2973 N N . THR E 2 14 ? 37.47 24.648 60.325 1 30.22 14 THR E N 1
ATOM 2974 C CA . THR E 2 14 ? 37.942 23.479 59.573 1 30.66 14 THR E CA 1
ATOM 2975 C C . THR E 2 14 ? 37.61 22.196 60.335 1 34.82 14 THR E C 1
ATOM 2976 O O . THR E 2 14 ? 37.135 21.243 59.727 1 33.81 14 THR E O 1
ATOM 2980 N N . ILE E 2 15 ? 37.822 22.186 61.67 1 31.66 15 ILE E N 1
ATOM 2981 C CA . ILE E 2 15 ? 37.506 21.027 62.513 1 30.78 15 ILE E CA 1
ATOM 2982 C C . ILE E 2 15 ? 36.003 20.754 62.451 1 32.48 15 ILE E C 1
ATOM 2983 O O . ILE E 2 15 ? 35.599 19.604 62.313 1 31.84 15 ILE E O 1
ATOM 2988 N N . LEU E 2 16 ? 35.189 21.814 62.577 1 28.79 16 LEU E N 1
ATOM 2989 C CA . LEU E 2 16 ? 33.733 21.735 62.53 1 28.8 16 LEU E CA 1
ATOM 2990 C C . LEU E 2 16 ? 33.291 21.13 61.193 1 30.8 16 LEU E C 1
ATOM 2991 O O . LEU E 2 16 ? 32.481 20.204 61.181 1 29.85 16 LEU E O 1
ATOM 2996 N N . LYS E 2 17 ? 33.817 21.651 60.08 1 28.89 17 LYS E N 1
ATOM 2997 C CA . LYS E 2 17 ? 33.502 21.15 58.723 1 29.7 17 LYS E CA 1
ATOM 2998 C C . LYS E 2 17 ? 33.892 19.66 58.586 1 33.28 17 LYS E C 1
ATOM 2999 O O . LYS E 2 17 ? 33.105 18.869 58.078 1 33.04 17 LYS E O 1
ATOM 3005 N N . GLN E 2 18 ? 35.08 19.282 59.072 1 29.18 18 GLN E N 1
ATOM 3006 C CA . GLN E 2 18 ? 35.56 17.89 59.02 1 28.96 18 GLN E CA 1
ATOM 3007 C C . GLN E 2 18 ? 34.708 16.956 59.866 1 31.99 18 GLN E C 1
ATOM 3008 O O . GLN E 2 18 ? 34.389 15.861 59.422 1 32.81 18 GLN E O 1
ATOM 3014 N N . ALA E 2 19 ? 34.318 17.386 61.075 1 29.06 19 ALA E N 1
ATOM 3015 C CA . ALA E 2 19 ? 33.485 16.587 61.96 1 27.21 19 ALA E CA 1
ATOM 3016 C C . ALA E 2 19 ? 32.129 16.318 61.285 1 30.98 19 ALA E C 1
ATOM 3017 O O . ALA E 2 19 ? 31.707 15.167 61.215 1 30.6 19 ALA E O 1
ATOM 3019 N N . ILE E 2 20 ? 31.482 17.354 60.741 1 28.5 20 ILE E N 1
ATOM 3020 C CA . ILE E 2 20 ? 30.184 17.209 60.058 1 28.58 20 ILE E CA 1
ATOM 3021 C C . ILE E 2 20 ? 30.305 16.356 58.785 1 33.82 20 ILE E C 1
ATOM 3022 O O . ILE E 2 20 ? 29.501 15.435 58.59 1 32.54 20 ILE E O 1
ATOM 3027 N N . ALA E 2 21 ? 31.28 16.672 57.917 1 31.5 21 ALA E N 1
ATOM 3028 C CA . ALA E 2 21 ? 31.467 15.966 56.635 1 31.76 21 ALA E CA 1
ATOM 3029 C C . ALA E 2 21 ? 31.725 14.457 56.789 1 35.19 21 ALA E C 1
ATOM 3030 O O . ALA E 2 21 ? 31.231 13.675 55.978 1 34.96 21 ALA E O 1
ATOM 3032 N N . GLY E 2 22 ? 32.484 14.064 57.818 1 31.89 22 GLY E N 1
ATOM 3033 C CA . GLY E 2 22 ? 32.787 12.663 58.073 1 31.64 22 GLY E CA 1
ATOM 3034 C C . GLY E 2 22 ? 31.854 12.019 59.078 1 34.8 22 GLY E C 1
ATOM 3035 O O . GLY E 2 22 ? 31.921 10.815 59.288 1 33.82 22 GLY E O 1
ATOM 3036 N N . ASP E 2 23 ? 30.933 12.807 59.652 1 31.12 23 ASP E N 1
ATOM 3037 C CA . ASP E 2 23 ? 30.009 12.43 60.739 1 31.61 23 ASP E CA 1
ATOM 3038 C C . ASP E 2 23 ? 30.808 11.875 61.927 1 33.25 23 ASP E C 1
ATOM 3039 O O . ASP E 2 23 ? 30.499 10.816 62.472 1 31.59 23 ASP E O 1
ATOM 3044 N N . ARG E 2 24 ? 31.907 12.565 62.261 1 29.62 24 ARG E N 1
ATOM 3045 C CA . ARG E 2 24 ? 32.787 12.169 63.366 1 28.36 24 ARG E CA 1
ATOM 3046 C C . ARG E 2 24 ? 32.539 13.111 64.527 1 31.16 24 ARG E C 1
ATOM 3047 O O . ARG E 2 24 ? 32.441 14.311 64.308 1 29.39 24 ARG E O 1
ATOM 3055 N N . SER E 2 25 ? 32.432 12.587 65.762 1 26.7 25 SER E N 1
ATOM 3056 C CA . SER E 2 25 ? 32.241 13.437 66.949 1 26.61 25 SER E CA 1
ATOM 3057 C C . SER E 2 25 ? 33.437 14.405 67.044 1 30.95 25 SER E C 1
ATOM 3058 O O . SER E 2 25 ? 34.46 14.166 66.403 1 30.1 25 SER E O 1
ATOM 3061 N N . LEU E 2 26 ? 33.327 15.48 67.826 1 28.97 26 LEU E N 1
ATOM 3062 C CA . LEU E 2 26 ? 34.473 16.402 67.971 1 28.87 26 LEU E CA 1
ATOM 3063 C C . LEU E 2 26 ? 35.698 15.693 68.571 1 33.9 26 LEU E C 1
ATOM 3064 O O . LEU E 2 26 ? 36.823 16.025 68.212 1 32.67 26 LEU E O 1
ATOM 3069 N N . VAL E 2 27 ? 35.472 14.693 69.455 1 33.16 27 VAL E N 1
ATOM 3070 C CA . VAL E 2 27 ? 36.531 13.872 70.063 1 34.2 27 VAL E CA 1
ATOM 3071 C C . VAL E 2 27 ? 37.249 13.086 68.945 1 33.34 27 VAL E C 1
ATOM 3072 O O . VAL E 2 27 ? 38.476 13.079 68.888 1 32.07 27 VAL E O 1
ATOM 3076 N N . GLU E 2 28 ? 36.486 12.47 68.042 1 28.75 28 GLU E N 1
ATOM 3077 C CA . GLU E 2 28 ? 37.04 11.71 66.912 1 27.79 28 GLU E CA 1
ATOM 3078 C C . GLU E 2 28 ? 37.754 12.633 65.93 1 31.7 28 GLU E C 1
ATOM 3079 O O . GLU E 2 28 ? 38.837 12.295 65.449 1 31.69 28 GLU E O 1
ATOM 3085 N N . ALA E 2 29 ? 37.177 13.814 65.662 1 27.56 29 ALA E N 1
ATOM 3086 C CA . ALA E 2 29 ? 37.803 14.768 64.733 1 28.06 29 ALA E CA 1
ATOM 3087 C C . ALA E 2 29 ? 39.144 15.253 65.304 1 32.59 29 ALA E C 1
ATOM 3088 O O . ALA E 2 29 ? 40.132 15.312 64.577 1 31.5 29 ALA E O 1
ATOM 3090 N N . ALA E 2 30 ? 39.191 15.541 66.624 1 30.1 30 ALA E N 1
ATOM 3091 C CA . ALA E 2 30 ? 40.418 16.003 67.288 1 29.37 30 ALA E CA 1
ATOM 3092 C C . ALA E 2 30 ? 41.465 14.888 67.323 1 32.54 30 ALA E C 1
ATOM 3093 O O . ALA E 2 30 ? 42.653 15.158 67.128 1 31.55 30 ALA E O 1
ATOM 3095 N N . GLU E 2 31 ? 41.03 13.637 67.578 1 29.02 31 GLU E N 1
ATOM 3096 C CA . GLU E 2 31 ? 41.934 12.478 67.595 1 29.68 31 GLU E CA 1
ATOM 3097 C C . GLU E 2 31 ? 42.6 12.263 66.222 1 32.39 31 GLU E C 1
ATOM 3098 O O . GLU E 2 31 ? 43.793 11.958 66.176 1 32.16 31 GLU E O 1
ATOM 3104 N N . ALA E 2 32 ? 41.856 12.462 65.114 1 28.87 32 ALA E N 1
ATOM 3105 C CA . ALA E 2 32 ? 42.419 12.311 63.753 1 28.16 32 ALA E CA 1
ATOM 3106 C C . ALA E 2 32 ? 43.531 13.34 63.512 1 32.79 32 ALA E C 1
ATOM 3107 O O . ALA E 2 32 ? 44.543 13.026 62.895 1 31.74 32 ALA E O 1
ATOM 3109 N N . ILE E 2 33 ? 43.364 14.556 64.051 1 29.94 33 ILE E N 1
ATOM 3110 C CA . ILE E 2 33 ? 44.36 15.622 63.95 1 28.5 33 ILE E CA 1
ATOM 3111 C C . ILE E 2 33 ? 45.582 15.268 64.815 1 31.55 33 ILE E C 1
ATOM 3112 O O . ILE E 2 33 ? 46.707 15.297 64.299 1 30.63 33 ILE E O 1
ATOM 3117 N N . SER E 2 34 ? 45.378 14.926 66.114 1 28.11 34 SER E N 1
ATOM 3118 C CA . SER E 2 34 ? 46.513 14.586 66.99 1 27.96 34 SER E CA 1
ATOM 3119 C C . SER E 2 34 ? 47.276 13.329 66.547 1 32.5 34 SER E C 1
ATOM 3120 O O . SER E 2 34 ? 48.488 13.238 66.765 1 29.94 34 SER E O 1
ATOM 3123 N N . GLN E 2 35 ? 46.586 12.389 65.878 1 31.45 35 GLN E N 1
ATOM 3124 C CA . GLN E 2 35 ? 47.211 11.16 65.372 1 30.7 35 GLN E CA 1
ATOM 3125 C C . GLN E 2 35 ? 48.245 11.413 64.272 1 32.64 35 GLN E C 1
ATOM 3126 O O . GLN E 2 35 ? 49.056 10.536 64.004 1 31.07 35 GLN E O 1
ATOM 3132 N N . GLN E 2 36 ? 48.281 12.645 63.701 1 29.59 36 GLN E N 1
ATOM 3133 C CA . GLN E 2 36 ? 49.284 13.015 62.696 1 28.62 36 GLN E CA 1
ATOM 3134 C C . GLN E 2 36 ? 50.642 13.288 63.343 1 31.94 36 GLN E C 1
ATOM 3135 O O . GLN E 2 36 ? 51.634 13.368 62.63 1 30.48 36 GLN E O 1
ATOM 3141 N N . THR E 2 37 ? 50.695 13.431 64.683 1 27.91 37 THR E N 1
ATOM 3142 C CA . THR E 2 37 ? 51.956 13.716 65.377 1 26.43 37 THR E CA 1
ATOM 3143 C C . THR E 2 37 ? 52.595 12.428 65.875 1 29.69 37 THR E C 1
ATOM 3144 O O . THR E 2 37 ? 51.901 11.475 66.243 1 28.97 37 THR E O 1
ATOM 3148 N N . LEU E 2 38 ? 53.933 12.404 65.889 1 25.98 38 LEU E N 1
ATOM 3149 C CA . LEU E 2 38 ? 54.669 11.246 66.37 1 24.76 38 LEU E CA 1
ATOM 3150 C C . LEU E 2 38 ? 56.033 11.729 66.765 1 28.54 38 LEU E C 1
ATOM 3151 O O . LEU E 2 38 ? 56.431 12.842 66.406 1 27.03 38 LEU E O 1
ATOM 3156 N N . LEU E 2 39 ? 56.744 10.881 67.482 1 26.56 39 LEU E N 1
ATOM 3157 C CA . LEU E 2 39 ? 58.126 11.082 67.873 1 26.05 39 LEU E CA 1
ATOM 3158 C C . LEU E 2 39 ? 58.99 10.2 67.003 1 31.51 39 LEU E C 1
ATOM 3159 O O . LEU E 2 39 ? 58.589 9.087 66.662 1 33.58 39 LEU E O 1
ATOM 3164 N N . ARG E 2 40 ? 60.16 10.708 66.624 1 29.17 40 ARG E N 1
ATOM 3165 C CA . ARG E 2 40 ? 61.117 9.974 65.8 1 29.77 40 ARG E CA 1
ATOM 3166 C C . ARG E 2 40 ? 62.495 10.252 66.332 1 32.35 40 ARG E C 1
ATOM 3167 O O . ARG E 2 40 ? 62.645 11.13 67.18 1 32.13 40 ARG E O 1
ATOM 3175 N N . LEU E 2 41 ? 63.513 9.528 65.828 1 31.22 41 LEU E N 1
ATOM 3176 C CA . LEU E 2 41 ? 64.922 9.74 66.185 1 31.95 41 LEU E CA 1
ATOM 3177 C C . LEU E 2 41 ? 65.191 9.502 67.671 1 35.94 41 LEU E C 1
ATOM 3178 O O . LEU E 2 41 ? 65.986 10.212 68.3 1 36.49 41 LEU E O 1
ATOM 3183 N N . ALA E 2 42 ? 64.545 8.476 68.222 1 31.87 42 ALA E N 1
ATOM 3184 C CA . ALA E 2 42 ? 64.7 8.102 69.62 1 31.65 42 ALA E CA 1
ATOM 3185 C C . ALA E 2 42 ? 66.109 7.584 69.851 1 36.09 42 ALA E C 1
ATOM 3186 O O . ALA E 2 42 ? 66.593 6.735 69.104 1 35.11 42 ALA E O 1
ATOM 3188 N N . CYS E 2 43 ? 66.789 8.138 70.848 1 33.93 43 CYS E N 1
ATOM 3189 C CA . CYS E 2 43 ? 68.157 7.736 71.175 1 34.21 43 CYS E CA 1
ATOM 3190 C C . CYS E 2 43 ? 68.473 8.038 72.619 1 40.76 43 CYS E C 1
ATOM 3191 O O . CYS E 2 43 ? 67.908 8.971 73.2 1 40.72 43 CYS E O 1
ATOM 3194 N N . GLU E 2 44 ? 69.389 7.261 73.193 1 36.91 44 GLU E N 1
ATOM 3195 C CA . GLU E 2 44 ? 69.831 7.469 74.561 1 37.43 44 GLU E CA 1
ATOM 3196 C C . GLU E 2 44 ? 70.965 8.488 74.551 1 42.81 44 GLU E C 1
ATOM 3197 O O . GLU E 2 44 ? 71.875 8.389 73.715 1 42.08 44 GLU E O 1
ATOM 3203 N N . VAL E 2 45 ? 70.92 9.46 75.488 1 39.72 45 VAL E N 1
ATOM 3204 C CA . VAL E 2 45 ? 71.958 10.491 75.604 1 38.9 45 VAL E CA 1
ATOM 3205 C C . VAL E 2 45 ? 72.862 10.176 76.781 1 43.04 45 VAL E C 1
ATOM 3206 O O . VAL E 2 45 ? 72.379 10.014 77.901 1 41.48 45 VAL E O 1
ATOM 3210 N N . ARG E 2 46 ? 74.178 10.098 76.521 1 41.76 46 ARG E N 1
ATOM 3211 C CA . ARG E 2 46 ? 75.187 9.882 77.551 1 42.54 46 ARG E CA 1
ATOM 3212 C C . ARG E 2 46 ? 76.241 10.957 77.427 1 49.23 46 ARG E C 1
ATOM 3213 O O . ARG E 2 46 ? 76.737 11.204 76.324 1 47.19 46 ARG E O 1
ATOM 3221 N N . GLN E 2 47 ? 76.583 11.604 78.556 1 49.53 47 GLN E N 1
ATOM 3222 C CA . GLN E 2 47 ? 77.599 12.651 78.583 1 50.97 47 GLN E CA 1
ATOM 3223 C C . GLN E 2 47 ? 78.289 12.688 79.934 1 60.39 47 GLN E C 1
ATOM 3224 O O . GLN E 2 47 ? 77.618 12.794 80.969 1 59.48 47 GLN E O 1
ATOM 3230 N N . VAL E 2 48 ? 79.638 12.606 79.914 1 61.71 48 VAL E N 1
ATOM 3231 C CA . VAL E 2 48 ? 80.48 12.642 81.11 1 63.47 48 VAL E CA 1
ATOM 3232 C C . VAL E 2 48 ? 80.912 14.098 81.303 1 73.02 48 VAL E C 1
ATOM 3233 O O . VAL E 2 48 ? 81.751 14.598 80.55 1 73.45 48 VAL E O 1
ATOM 3237 N N . GLY E 2 49 ? 80.292 14.767 82.278 1 72.68 49 GLY E N 1
ATOM 3238 C CA . GLY E 2 49 ? 80.545 16.169 82.597 1 73.96 49 GLY E CA 1
ATOM 3239 C C . GLY E 2 49 ? 80.195 17.083 81.441 1 80.78 49 GLY E C 1
ATOM 3240 O O . GLY E 2 49 ? 79.053 17.081 80.966 1 80.11 49 GLY E O 1
ATOM 3241 N N . ASP E 2 50 ? 81.198 17.839 80.953 1 79.4 50 ASP E N 1
ATOM 3242 C CA . ASP E 2 50 ? 81.033 18.743 79.814 1 79.8 50 ASP E CA 1
ATOM 3243 C C . ASP E 2 50 ? 81.764 18.228 78.551 1 82.02 50 ASP E C 1
ATOM 3244 O O . ASP E 2 50 ? 81.917 18.971 77.576 1 82.59 50 ASP E O 1
ATOM 3249 N N . ARG E 2 51 ? 82.167 16.938 78.559 1 75.62 51 ARG E N 1
ATOM 3250 C CA . ARG E 2 51 ? 82.853 16.279 77.442 1 74.05 51 ARG E CA 1
ATOM 3251 C C . ARG E 2 51 ? 81.896 16.032 76.258 1 74.25 51 ARG E C 1
ATOM 3252 O O . ARG E 2 51 ? 80.724 16.416 76.327 1 73.7 51 ARG E O 1
ATOM 3260 N N . GLN E 2 52 ? 82.409 15.425 75.164 1 67.94 52 GLN E N 1
ATOM 3261 C CA . GLN E 2 52 ? 81.649 15.134 73.951 1 66.22 52 GLN E CA 1
ATOM 3262 C C . GLN E 2 52 ? 80.479 14.173 74.25 1 65.61 52 GLN E C 1
ATOM 3263 O O . GLN E 2 52 ? 80.714 13.093 74.803 1 65.01 52 GLN E O 1
ATOM 3269 N N . PRO E 2 53 ? 79.213 14.575 73.968 1 58.94 53 PRO E N 1
ATOM 3270 C CA . PRO E 2 53 ? 78.077 13.674 74.249 1 56.81 53 PRO E CA 1
ATOM 3271 C C . PRO E 2 53 ? 77.982 12.529 73.248 1 56.97 53 PRO E C 1
ATOM 3272 O O . PRO E 2 53 ? 78.528 12.623 72.15 1 56.62 53 PRO E O 1
ATOM 3276 N N . ARG E 2 54 ? 77.255 11.467 73.616 1 51.22 54 ARG E N 1
ATOM 3277 C CA . ARG E 2 54 ? 77.021 10.289 72.778 1 49.52 54 ARG E CA 1
ATOM 3278 C C . ARG E 2 54 ? 75.521 10.065 72.654 1 48.99 54 ARG E C 1
ATOM 3279 O O . ARG E 2 54 ? 74.803 10.101 73.654 1 47.55 54 ARG E O 1
ATOM 3287 N N . PHE E 2 55 ? 75.062 9.836 71.422 1 42.82 55 PHE E N 1
ATOM 3288 C CA . PHE E 2 55 ? 73.667 9.596 71.067 1 41.19 55 PHE E CA 1
ATOM 3289 C C . PHE E 2 55 ? 73.622 8.18 70.497 1 44.05 55 PHE E C 1
ATOM 3290 O O . PHE E 2 55 ? 74.213 7.914 69.444 1 43.31 55 PHE E O 1
ATOM 3298 N N . THR E 2 56 ? 73.011 7.252 71.253 1 39.22 56 THR E N 1
ATOM 3299 C CA . THR E 2 56 ? 72.965 5.837 70.898 1 38.92 56 THR E CA 1
ATOM 3300 C C . THR E 2 56 ? 71.544 5.355 70.68 1 42.4 56 THR E C 1
ATOM 3301 O O . THR E 2 56 ? 70.726 5.403 71.603 1 42.01 56 THR E O 1
ATOM 3305 N N . ALA E 2 57 ? 71.28 4.822 69.487 1 38.05 57 ALA E N 1
ATOM 3306 C CA . ALA E 2 57 ? 69.972 4.276 69.125 1 38.37 57 ALA E CA 1
ATOM 3307 C C . ALA E 2 57 ? 70.082 2.757 68.865 1 42.35 57 ALA E C 1
ATOM 3308 O O . ALA E 2 57 ? 69.098 2.111 68.507 1 41.73 57 ALA E O 1
ATOM 3310 N N . THR E 2 58 ? 71.276 2.191 69.081 1 40.69 58 THR E N 1
ATOM 3311 C CA . THR E 2 58 ? 71.576 0.773 68.829 1 41.14 58 THR E CA 1
ATOM 3312 C C . THR E 2 58 ? 71.576 -0.139 70.066 1 47.84 58 THR E C 1
ATOM 3313 O O . THR E 2 58 ? 71.794 -1.354 69.924 1 46.53 58 THR E O 1
ATOM 3317 N N . SER E 2 59 ? 71.357 0.437 71.268 1 46.16 59 SER E N 1
ATOM 3318 C CA . SER E 2 59 ? 71.418 -0.26 72.569 1 46.43 59 SER E CA 1
ATOM 3319 C C . SER E 2 59 ? 70.61 -1.55 72.672 1 51.7 59 SER E C 1
ATOM 3320 O O . SER E 2 59 ? 71.051 -2.472 73.349 1 51.96 59 SER E O 1
ATOM 3323 N N . ILE E 2 60 ? 69.435 -1.613 72.035 1 50.48 60 ILE E N 1
ATOM 3324 C CA . ILE E 2 60 ? 68.583 -2.807 72.081 1 50.9 60 ILE E CA 1
ATOM 3325 C C . ILE E 2 60 ? 68.611 -3.546 70.741 1 54.89 60 ILE E C 1
ATOM 3326 O O . ILE E 2 60 ? 68.093 -3.05 69.734 1 53.41 60 ILE E O 1
ATOM 3331 N N . ALA E 2 61 ? 69.232 -4.729 70.749 1 52.4 61 ALA E N 1
ATOM 3332 C CA . ALA E 2 61 ? 69.379 -5.595 69.583 1 52.93 61 ALA E CA 1
ATOM 3333 C C . ALA E 2 61 ? 68.143 -6.463 69.349 1 58.12 61 ALA E C 1
ATOM 3334 O O . ALA E 2 61 ? 67.826 -6.771 68.2 1 58.11 61 ALA E O 1
ATOM 3336 N N . ARG E 2 62 ? 67.461 -6.88 70.431 1 55.35 62 ARG E N 1
ATOM 3337 C CA . ARG E 2 62 ? 66.292 -7.753 70.349 1 55.41 62 ARG E CA 1
ATOM 3338 C C . ARG E 2 62 ? 65.282 -7.441 71.446 1 60.16 62 ARG E C 1
ATOM 3339 O O . ARG E 2 62 ? 65.663 -7.017 72.536 1 59.57 62 ARG E O 1
ATOM 3347 N N . VAL E 2 63 ? 63.99 -7.656 71.153 1 57.94 63 VAL E N 1
ATOM 3348 C CA . VAL E 2 63 ? 62.888 -7.449 72.096 1 58.3 63 VAL E CA 1
ATOM 3349 C C . VAL E 2 63 ? 62.059 -8.742 72.196 1 65.21 63 VAL E C 1
ATOM 3350 O O . VAL E 2 63 ? 61.846 -9.412 71.188 1 65.54 63 VAL E O 1
ATOM 3354 N N . ASP E 2 64 ? 61.633 -9.105 73.419 1 63.24 64 ASP E N 1
ATOM 3355 C CA . ASP E 2 64 ? 60.76 -10.25 73.689 1 63.93 64 ASP E CA 1
ATOM 3356 C C . ASP E 2 64 ? 59.777 -9.898 74.813 1 69.64 64 ASP E C 1
ATOM 3357 O O . ASP E 2 64 ? 60.051 -9.006 75.62 1 68.36 64 ASP E O 1
ATOM 3362 N N . VAL E 2 65 ? 58.619 -10.57 74.83 1 69.11 65 VAL E N 1
ATOM 3363 C CA . VAL E 2 65 ? 57.564 -10.353 75.82 1 70.6 65 VAL E CA 1
ATOM 3364 C C . VAL E 2 65 ? 57.527 -11.535 76.808 1 79.23 65 VAL E C 1
ATOM 3365 O O . VAL E 2 65 ? 57.372 -12.687 76.391 1 78.58 65 VAL E O 1
ATOM 3369 N N . ALA E 2 66 ? 57.693 -11.238 78.115 1 79.42 66 ALA E N 1
ATOM 3370 C CA . ALA E 2 66 ? 57.687 -12.212 79.217 1 80.74 66 ALA E CA 1
ATOM 3371 C C . ALA E 2 66 ? 56.271 -12.816 79.456 1 87.98 66 ALA E C 1
ATOM 3372 O O . ALA E 2 66 ? 55.299 -12.23 78.964 1 87.12 66 ALA E O 1
ATOM 3374 N N . PRO E 2 67 ? 56.108 -13.951 80.213 1 87.25 67 PRO E N 1
ATOM 3375 C CA . PRO E 2 67 ? 54.75 -14.504 80.432 1 87.73 67 PRO E CA 1
ATOM 3376 C C . PRO E 2 67 ? 53.719 -13.525 81.014 1 92.8 67 PRO E C 1
ATOM 3377 O O . PRO E 2 67 ? 52.552 -13.571 80.614 1 92.94 67 PRO E O 1
ATOM 3381 N N . GLY E 2 68 ? 54.165 -12.635 81.908 1 89.14 68 GLY E N 1
ATOM 3382 C CA . GLY E 2 68 ? 53.32 -11.618 82.532 1 88.93 68 GLY E CA 1
ATOM 3383 C C . GLY E 2 68 ? 53.256 -10.314 81.757 1 92.58 68 GLY E C 1
ATOM 3384 O O . GLY E 2 68 ? 53.066 -9.248 82.353 1 92.59 68 GLY E O 1
ATOM 3385 N N . CYS E 2 69 ? 53.413 -10.4 80.414 1 88.18 69 CYS E N 1
ATOM 3386 C CA . CYS E 2 69 ? 53.41 -9.309 79.427 1 87.53 69 CYS E CA 1
ATOM 3387 C C . CYS E 2 69 ? 54.31 -8.105 79.814 1 86.97 69 CYS E C 1
ATOM 3388 O O . CYS E 2 69 ? 53.891 -6.945 79.743 1 86.41 69 CYS E O 1
ATOM 3391 N N . ARG E 2 70 ? 55.558 -8.405 80.212 1 79.88 70 ARG E N 1
ATOM 3392 C CA . ARG E 2 70 ? 56.586 -7.415 80.539 1 77.7 70 ARG E CA 1
ATOM 3393 C C . ARG E 2 70 ? 57.673 -7.528 79.477 1 75.5 70 ARG E C 1
ATOM 3394 O O . ARG E 2 70 ? 57.966 -8.63 79.004 1 75.27 70 ARG E O 1
ATOM 3402 N N . LEU E 2 71 ? 58.268 -6.401 79.102 1 66.47 71 LEU E N 1
ATOM 3403 C CA . LEU E 2 71 ? 59.304 -6.379 78.077 1 63.74 71 LEU E CA 1
ATOM 3404 C C . LEU E 2 71 ? 60.667 -6.861 78.576 1 62.45 71 LEU E C 1
ATOM 3405 O O . LEU E 2 71 ? 61.057 -6.565 79.704 1 60.74 71 LEU E O 1
ATOM 3410 N N . ARG E 2 72 ? 61.376 -7.627 77.739 1 56.49 72 ARG E N 1
ATOM 3411 C CA . ARG E 2 72 ? 62.743 -8.083 78.014 1 54.92 72 ARG E CA 1
ATOM 3412 C C . ARG E 2 72 ? 63.619 -7.804 76.791 1 55.17 72 ARG E C 1
ATOM 3413 O O . ARG E 2 72 ? 63.117 -7.8 75.659 1 53.07 72 ARG E O 1
ATOM 3421 N N . PHE E 2 73 ? 64.897 -7.47 77.017 1 50.78 73 PHE E N 1
ATOM 3422 C CA . PHE E 2 73 ? 65.762 -7.086 75.901 1 50.29 73 PHE E CA 1
ATOM 3423 C C . PHE E 2 73 ? 67.079 -7.818 75.831 1 55.48 73 PHE E C 1
ATOM 3424 O O . PHE E 2 73 ? 67.654 -8.176 76.856 1 56.09 73 PHE E O 1
ATOM 3432 N N . VAL E 2 74 ? 67.606 -7.945 74.612 1 52.14 74 VAL E N 1
ATOM 3433 C CA . VAL E 2 74 ? 68.958 -8.433 74.393 1 52.2 74 VAL E CA 1
ATOM 3434 C C . VAL E 2 74 ? 69.67 -7.139 74.035 1 56.63 74 VAL E C 1
ATOM 3435 O O . VAL E 2 74 ? 69.275 -6.465 73.08 1 57.02 74 VAL E O 1
ATOM 3439 N N . LEU E 2 75 ? 70.65 -6.746 74.843 1 53.24 75 LEU E N 1
ATOM 3440 C CA . LEU E 2 75 ? 71.383 -5.508 74.605 1 53.78 75 LEU E CA 1
ATOM 3441 C C . LEU E 2 75 ? 72.461 -5.694 73.541 1 61.62 75 LEU E C 1
ATOM 3442 O O . LEU E 2 75 ? 72.865 -6.83 73.273 1 61.37 75 LEU E O 1
ATOM 3447 N N . ASP E 2 76 ? 72.898 -4.586 72.908 1 60.59 76 ASP E N 1
ATOM 3448 C CA . ASP E 2 76 ? 73.94 -4.596 71.883 1 61.75 76 ASP E CA 1
ATOM 3449 C C . ASP E 2 76 ? 75.268 -5.075 72.476 1 70.05 76 ASP E C 1
ATOM 3450 O O . ASP E 2 76 ? 75.713 -4.544 73.496 1 70.4 76 ASP E O 1
ATOM 3455 N N . GLY E 2 77 ? 75.86 -6.089 71.847 1 68.98 77 GLY E N 1
ATOM 3456 C CA . GLY E 2 77 ? 77.121 -6.676 72.283 1 70.39 77 GLY E CA 1
ATOM 3457 C C . GLY E 2 77 ? 76.974 -7.893 73.175 1 77.63 77 GLY E C 1
ATOM 3458 O O . GLY E 2 77 ? 77.949 -8.623 73.384 1 78.35 77 GLY E O 1
ATOM 3459 N N . SER E 2 78 ? 75.759 -8.118 73.718 1 75.36 78 SER E N 1
ATOM 3460 C CA . SER E 2 78 ? 75.446 -9.25 74.595 1 75.68 78 SER E CA 1
ATOM 3461 C C . SER E 2 78 ? 75.147 -10.525 73.782 1 80.92 78 SER E C 1
ATOM 3462 O O . SER E 2 78 ? 74.69 -10.4 72.644 1 80.44 78 SER E O 1
ATOM 3465 N N . PRO E 2 79 ? 75.351 -11.754 74.335 1 78.95 79 PRO E N 1
ATOM 3466 C CA . PRO E 2 79 ? 75.024 -12.975 73.561 1 79.35 79 PRO E CA 1
ATOM 3467 C C . PRO E 2 79 ? 73.565 -13.006 73.093 1 84.75 79 PRO E C 1
ATOM 3468 O O . PRO E 2 79 ? 72.685 -12.488 73.787 1 84.35 79 PRO E O 1
ATOM 3472 N N . GLU E 2 80 ? 73.332 -13.582 71.897 1 81.91 80 GLU E N 1
ATOM 3473 C CA . GLU E 2 80 ? 72.057 -13.694 71.171 1 82 80 GLU E CA 1
ATOM 3474 C C . GLU E 2 80 ? 70.813 -13.963 72.038 1 85.67 80 GLU E C 1
ATOM 3475 O O . GLU E 2 80 ? 69.759 -13.381 71.772 1 84.97 80 GLU E O 1
ATOM 3481 N N . ASP E 2 81 ? 70.934 -14.846 73.042 1 82.46 81 ASP E N 1
ATOM 3482 C CA . ASP E 2 81 ? 69.839 -15.239 73.934 1 82.43 81 ASP E CA 1
ATOM 3483 C C . ASP E 2 81 ? 70.048 -14.795 75.395 1 85.11 81 ASP E C 1
ATOM 3484 O O . ASP E 2 81 ? 69.484 -15.409 76.308 1 85.72 81 ASP E O 1
ATOM 3489 N N . ALA E 2 82 ? 70.852 -13.738 75.617 1 79.41 82 ALA E N 1
ATOM 3490 C CA . ALA E 2 82 ? 71.104 -13.216 76.96 1 77.96 82 ALA E CA 1
ATOM 3491 C C . ALA E 2 82 ? 70.227 -11.986 77.21 1 78.27 82 ALA E C 1
ATOM 3492 O O . ALA E 2 82 ? 70.636 -10.845 76.974 1 77.6 82 ALA E O 1
ATOM 3494 N N . TYR E 2 83 ? 68.988 -12.247 77.65 1 72.22 83 TYR E N 1
ATOM 3495 C CA . TYR E 2 83 ? 67.986 -11.226 77.934 1 70.55 83 TYR E CA 1
ATOM 3496 C C . TYR E 2 83 ? 68.161 -10.582 79.296 1 71.77 83 TYR E C 1
ATOM 3497 O O . TYR E 2 83 ? 68.595 -11.225 80.247 1 71.4 83 TYR E O 1
ATOM 3506 N N . VAL E 2 84 ? 67.796 -9.307 79.378 1 66.67 84 VAL E N 1
ATOM 3507 C CA . VAL E 2 84 ? 67.755 -8.508 80.596 1 65.39 84 VAL E CA 1
ATOM 3508 C C . VAL E 2 84 ? 66.306 -8.021 80.7 1 65.1 84 VAL E C 1
ATOM 3509 O O . VAL E 2 84 ? 65.69 -7.73 79.67 1 63.94 84 VAL E O 1
ATOM 3513 N N . THR E 2 85 ? 65.743 -7.968 81.915 1 58.78 85 THR E N 1
ATOM 3514 C CA . THR E 2 85 ? 64.378 -7.456 82.073 1 56.76 85 THR E CA 1
ATOM 3515 C C . THR E 2 85 ? 64.436 -5.947 81.819 1 56.43 85 THR E C 1
ATOM 3516 O O . THR E 2 85 ? 65.487 -5.337 82.04 1 54.66 85 THR E O 1
ATOM 3520 N N . SER E 2 86 ? 63.326 -5.352 81.343 1 51.5 86 SER E N 1
ATOM 3521 C CA . SER E 2 86 ? 63.263 -3.91 81.106 1 50.46 86 SER E CA 1
ATOM 3522 C C . SER E 2 86 ? 63.496 -3.153 82.421 1 54.63 86 SER E C 1
ATOM 3523 O O . SER E 2 86 ? 64.11 -2.09 82.402 1 54.03 86 SER E O 1
ATOM 3526 N N . GLU E 2 87 ? 63.06 -3.741 83.561 1 51.81 87 GLU E N 1
ATOM 3527 C CA . GLU E 2 87 ? 63.247 -3.187 84.897 1 51.51 87 GLU E CA 1
ATOM 3528 C C . GLU E 2 87 ? 64.737 -3.088 85.253 1 54.74 87 GLU E C 1
ATOM 3529 O O . GLU E 2 87 ? 65.169 -2.033 85.722 1 54.37 87 GLU E O 1
ATOM 3535 N N . ASP E 2 88 ? 65.515 -4.174 85.031 1 50.06 88 ASP E N 1
ATOM 3536 C CA . ASP E 2 88 ? 66.957 -4.182 85.303 1 49.71 88 ASP E CA 1
ATOM 3537 C C . ASP E 2 88 ? 67.698 -3.152 84.411 1 51.46 88 ASP E C 1
ATOM 3538 O O . ASP E 2 88 ? 68.581 -2.455 84.906 1 50.49 88 ASP E O 1
ATOM 3543 N N . TYR E 2 89 ? 67.293 -3.014 83.126 1 47.51 89 TYR E N 1
ATOM 3544 C CA . TYR E 2 89 ? 67.888 -2.024 82.213 1 46.29 89 TYR E CA 1
ATOM 3545 C C . TYR E 2 89 ? 67.516 -0.578 82.625 1 49.73 89 TYR E C 1
ATOM 3546 O O . TYR E 2 89 ? 68.353 0.325 82.526 1 49.24 89 TYR E O 1
ATOM 3555 N N . PHE E 2 90 ? 66.289 -0.383 83.15 1 46.86 90 PHE E N 1
ATOM 3556 C CA . PHE E 2 90 ? 65.813 0.905 83.68 1 47.14 90 PHE E CA 1
ATOM 3557 C C . PHE E 2 90 ? 66.658 1.315 84.897 1 51.78 90 PHE E C 1
ATOM 3558 O O . PHE E 2 90 ? 67.132 2.453 84.945 1 50.22 90 PHE E O 1
ATOM 3566 N N . LYS E 2 91 ? 66.903 0.367 85.838 1 50.64 91 LYS E N 1
ATOM 3567 C CA . LYS E 2 91 ? 67.717 0.595 87.045 1 51.03 91 LYS E CA 1
ATOM 3568 C C . LYS E 2 91 ? 69.177 0.918 86.691 1 55.79 91 LYS E C 1
ATOM 3569 O O . LYS E 2 91 ? 69.767 1.817 87.287 1 55.14 91 LYS E O 1
ATOM 3575 N N . ARG E 2 92 ? 69.752 0.176 85.724 1 52.83 92 ARG E N 1
ATOM 3576 C CA . ARG E 2 92 ? 71.123 0.355 85.239 1 52.22 92 ARG E CA 1
ATOM 3577 C C . ARG E 2 92 ? 71.302 1.774 84.655 1 53.55 92 ARG E C 1
ATOM 3578 O O . ARG E 2 92 ? 72.282 2.442 84.983 1 52.77 92 ARG E O 1
ATOM 3586 N N . CYS E 2 93 ? 70.35 2.232 83.821 1 48.14 93 CYS E N 1
ATOM 3587 C CA . CYS E 2 93 ? 70.387 3.568 83.216 1 47.15 93 CYS E CA 1
ATOM 3588 C C . CYS E 2 93 ? 70.234 4.665 84.272 1 51.87 93 CYS E C 1
ATOM 3589 O O . CYS E 2 93 ? 70.997 5.631 84.247 1 52.07 93 CYS E O 1
ATOM 3592 N N . CYS E 2 94 ? 69.297 4.487 85.235 1 48.29 94 CYS E N 1
ATOM 3593 C CA . CYS E 2 94 ? 69.07 5.441 86.33 1 48.47 94 CYS E CA 1
ATOM 3594 C C . CYS E 2 94 ? 70.292 5.577 87.24 1 54.3 94 CYS E C 1
ATOM 3595 O O . CYS E 2 94 ? 70.51 6.644 87.817 1 55.21 94 CYS E O 1
ATOM 3598 N N . GLY E 2 95 ? 71.075 4.504 87.336 1 51.08 95 GLY E N 1
ATOM 3599 C CA . GLY E 2 95 ? 72.292 4.436 88.136 1 50.73 95 GLY E CA 1
ATOM 3600 C C . GLY E 2 95 ? 73.551 4.927 87.446 1 55.65 95 GLY E C 1
ATOM 3601 O O . GLY E 2 95 ? 74.595 5.044 88.099 1 54.97 95 GLY E O 1
ATOM 3602 N N . GLN E 2 96 ? 73.481 5.203 86.126 1 53.17 96 GLN E N 1
ATOM 3603 C CA . GLN E 2 96 ? 74.618 5.709 85.341 1 53.25 96 GLN E CA 1
ATOM 3604 C C . GLN E 2 96 ? 74.65 7.237 85.421 1 55.78 96 GLN E C 1
ATOM 3605 O O . GLN E 2 96 ? 73.709 7.89 84.96 1 54.06 96 GLN E O 1
ATOM 3611 N N . SER E 2 97 ? 75.734 7.804 85.984 1 51.87 97 SER E N 1
ATOM 3612 C CA . SER E 2 97 ? 75.897 9.255 86.129 1 51.61 97 SER E CA 1
ATOM 3613 C C . SER E 2 97 ? 75.945 10.003 84.786 1 54.22 97 SER E C 1
ATOM 3614 O O . SER E 2 97 ? 75.491 11.148 84.715 1 54.68 97 SER E O 1
ATOM 3617 N N . SER E 2 98 ? 76.443 9.344 83.719 1 48.74 98 SER E N 1
ATOM 3618 C CA . SER E 2 98 ? 76.526 9.934 82.382 1 47.28 98 SER E CA 1
ATOM 3619 C C . SER E 2 98 ? 75.19 9.934 81.652 1 50.46 98 SER E C 1
ATOM 3620 O O . SER E 2 98 ? 75.025 10.725 80.725 1 50.42 98 SER E O 1
ATOM 3623 N N . TYR E 2 99 ? 74.257 9.03 82.034 1 45.22 99 TYR E N 1
ATOM 3624 C CA . TYR E 2 99 ? 72.939 8.895 81.407 1 44.35 99 TYR E CA 1
ATOM 3625 C C . TYR E 2 99 ? 72.081 10.145 81.611 1 45.5 99 TYR E C 1
ATOM 3626 O O . TYR E 2 99 ? 71.902 10.591 82.745 1 44.75 99 TYR E O 1
ATOM 3635 N N . ARG E 2 100 ? 71.57 10.72 80.507 1 40.08 100 ARG E N 1
ATOM 3636 C CA . ARG E 2 100 ? 70.782 11.956 80.546 1 39.15 100 ARG E CA 1
ATOM 3637 C C . ARG E 2 100 ? 69.322 11.792 80.146 1 41.88 100 ARG E C 1
ATOM 3638 O O . ARG E 2 100 ? 68.546 12.74 80.286 1 41.75 100 ARG E O 1
ATOM 3646 N N . GLY E 2 101 ? 68.962 10.597 79.69 1 36.42 101 GLY E N 1
ATOM 3647 C CA . GLY E 2 101 ? 67.615 10.271 79.234 1 35.17 101 GLY E CA 1
ATOM 3648 C C . GLY E 2 101 ? 67.589 10 77.743 1 35.69 101 GLY E C 1
ATOM 3649 O O . GLY E 2 101 ? 68.62 9.687 77.156 1 34.31 101 GLY E O 1
ATOM 3650 N N . PHE E 2 102 ? 66.411 10.129 77.117 1 31.14 102 PHE E N 1
ATOM 3651 C CA . PHE E 2 102 ? 66.256 9.919 75.676 1 31.03 102 PHE E CA 1
ATOM 3652 C C . PHE E 2 102 ? 66.025 11.238 74.936 1 35.8 102 PHE E C 1
ATOM 3653 O O . PHE E 2 102 ? 65.249 12.069 75.393 1 35.39 102 PHE E O 1
ATOM 3661 N N . ALA E 2 103 ? 66.656 11.406 73.771 1 31.96 103 ALA E N 1
ATOM 3662 C CA . ALA E 2 103 ? 66.367 12.564 72.933 1 31.66 103 ALA E CA 1
ATOM 3663 C C . ALA E 2 103 ? 65.368 12.049 71.903 1 33.83 103 ALA E C 1
ATOM 3664 O O . ALA E 2 103 ? 65.482 10.9 71.455 1 31.8 103 ALA E O 1
ATOM 3666 N N . VAL E 2 104 ? 64.359 12.862 71.588 1 31.47 104 VAL E N 1
ATOM 3667 C CA . VAL E 2 104 ? 63.32 12.543 70.596 1 31.21 104 VAL E CA 1
ATOM 3668 C C . VAL E 2 104 ? 62.991 13.809 69.817 1 34.79 104 VAL E C 1
ATOM 3669 O O . VAL E 2 104 ? 63.096 14.906 70.377 1 34.46 104 VAL E O 1
ATOM 3673 N N . ALA E 2 105 ? 62.57 13.661 68.551 1 30.32 105 ALA E N 1
ATOM 3674 C CA . ALA E 2 105 ? 62.136 14.801 67.734 1 30.32 105 ALA E CA 1
ATOM 3675 C C . ALA E 2 105 ? 60.656 14.621 67.446 1 32.86 105 ALA E C 1
ATOM 3676 O O . ALA E 2 105 ? 60.238 13.519 67.098 1 33.45 105 ALA E O 1
ATOM 3678 N N . VAL E 2 106 ? 59.865 15.683 67.622 1 28.83 106 VAL E N 1
ATOM 3679 C CA . VAL E 2 106 ? 58.432 15.649 67.35 1 27.04 106 VAL E CA 1
ATOM 3680 C C . VAL E 2 106 ? 58.199 16.102 65.91 1 31.26 106 VAL E C 1
ATOM 3681 O O . VAL E 2 106 ? 58.801 17.079 65.47 1 30.1 106 VAL E O 1
ATOM 3685 N N . LEU E 2 107 ? 57.351 15.363 65.167 1 26.5 107 LEU E N 1
ATOM 3686 C CA . LEU E 2 107 ? 57.068 15.62 63.761 1 25.85 107 LEU E CA 1
ATOM 3687 C C . LEU E 2 107 ? 55.612 15.389 63.505 1 30.08 107 LEU E C 1
ATOM 3688 O O . LEU E 2 107 ? 54.928 14.811 64.339 1 30.07 107 LEU E O 1
ATOM 3693 N N . THR E 2 108 ? 55.162 15.761 62.308 1 27.41 108 THR E N 1
ATOM 3694 C CA . THR E 2 108 ? 53.866 15.372 61.766 1 26.56 108 THR E CA 1
ATOM 3695 C C . THR E 2 108 ? 54.218 14.326 60.706 1 29.29 108 THR E C 1
ATOM 3696 O O . THR E 2 108 ? 55.338 14.358 60.184 1 28.53 108 THR E O 1
ATOM 3700 N N . ALA E 2 109 ? 53.312 13.36 60.443 1 24.52 109 ALA E N 1
ATOM 3701 C CA . ALA E 2 109 ? 53.533 12.232 59.502 1 26.07 109 ALA E CA 1
ATOM 3702 C C . ALA E 2 109 ? 53.973 12.649 58.077 1 29.34 109 ALA E C 1
ATOM 3703 O O . ALA E 2 109 ? 54.785 11.955 57.428 1 26.29 109 ALA E O 1
ATOM 3705 N N . ASN E 2 110 ? 53.48 13.809 57.611 1 28.15 110 ASN E N 1
ATOM 3706 C CA . ASN E 2 110 ? 53.829 14.33 56.281 1 28.33 110 ASN E CA 1
ATOM 3707 C C . ASN E 2 110 ? 55.275 14.814 56.177 1 31.9 110 ASN E C 1
ATOM 3708 O O . ASN E 2 110 ? 55.764 15.001 55.071 1 31.98 110 ASN E O 1
ATOM 3713 N N . GLU E 2 111 ? 55.96 15.019 57.316 1 28.83 111 GLU E N 1
ATOM 3714 C CA . GLU E 2 111 ? 57.354 15.515 57.329 1 28.11 111 GLU E CA 1
ATOM 3715 C C . GLU E 2 111 ? 58.406 14.401 57.161 1 33.13 111 GLU E C 1
ATOM 3716 O O . GLU E 2 111 ? 59.562 14.701 56.86 1 31.75 111 GLU E O 1
ATOM 3722 N N . ASP E 2 112 ? 58.04 13.137 57.433 1 29.55 112 ASP E N 1
ATOM 3723 C CA . ASP E 2 112 ? 58.991 12.034 57.306 1 28.81 112 ASP E CA 1
ATOM 3724 C C . ASP E 2 112 ? 59.065 11.619 55.812 1 33.4 112 ASP E C 1
ATOM 3725 O O . ASP E 2 112 ? 58.153 10.961 55.312 1 33.42 112 ASP E O 1
ATOM 3730 N N . HIS E 2 113 ? 60.141 12.027 55.125 1 31.03 113 HIS E N 1
ATOM 3731 C CA . HIS E 2 113 ? 60.33 11.778 53.686 1 31.89 113 HIS E CA 1
ATOM 3732 C C . HIS E 2 113 ? 61.294 10.61 53.387 1 35.39 113 HIS E C 1
ATOM 3733 O O . HIS E 2 113 ? 61.945 10.599 52.332 1 36.31 113 HIS E O 1
ATOM 3740 N N . VAL E 2 114 ? 61.349 9.606 54.3 1 31.76 114 VAL E N 1
ATOM 3741 C CA . VAL E 2 114 ? 62.103 8.342 54.167 1 32.28 114 VAL E CA 1
ATOM 3742 C C . VAL E 2 114 ? 63.629 8.527 54.318 1 38.17 114 VAL E C 1
ATOM 3743 O O . VAL E 2 114 ? 64.184 8.048 55.312 1 38.85 114 VAL E O 1
ATOM 3747 N N . HIS E 2 115 ? 64.306 9.17 53.347 1 35.92 115 HIS E N 1
ATOM 3748 C CA . HIS E 2 115 ? 65.757 9.38 53.435 1 36.55 115 HIS E CA 1
ATOM 3749 C C . HIS E 2 115 ? 66.102 10.796 53.932 1 41.53 115 HIS E C 1
ATOM 3750 O O . HIS E 2 115 ? 67.27 11.17 54.013 1 42.45 115 HIS E O 1
ATOM 3757 N N . SER E 2 116 ? 65.078 11.58 54.259 1 36.8 116 SER E N 1
ATOM 3758 C CA . SER E 2 116 ? 65.211 12.946 54.763 1 35.87 116 SER E CA 1
ATOM 3759 C C . SER E 2 116 ? 63.95 13.318 55.54 1 39.49 116 SER E C 1
ATOM 3760 O O . SER E 2 116 ? 62.949 12.583 55.505 1 36.25 116 SER E O 1
ATOM 3763 N N . LEU E 2 117 ? 64.015 14.454 56.258 1 35.29 117 LEU E N 1
ATOM 3764 C CA . LEU E 2 117 ? 62.874 15.025 56.962 1 33.92 117 LEU E CA 1
ATOM 3765 C C . LEU E 2 117 ? 62.593 16.348 56.268 1 38.06 117 LEU E C 1
ATOM 3766 O O . LEU E 2 117 ? 63.537 17.072 55.95 1 38.12 117 LEU E O 1
ATOM 3771 N N . ALA E 2 118 ? 61.315 16.662 55.994 1 34.68 118 ALA E N 1
ATOM 3772 C CA . ALA E 2 118 ? 60.976 17.924 55.333 1 35.98 118 ALA E CA 1
ATOM 3773 C C . ALA E 2 118 ? 60.916 19.049 56.366 1 41.89 118 ALA E C 1
ATOM 3774 O O . ALA E 2 118 ? 59.964 19.827 56.404 1 43.21 118 ALA E O 1
ATOM 3776 N N . VAL E 2 119 ? 61.935 19.114 57.221 1 37.14 119 VAL E N 1
ATOM 3777 C CA . VAL E 2 119 ? 62.051 20.106 58.284 1 35.75 119 VAL E CA 1
ATOM 3778 C C . VAL E 2 119 ? 63.451 20.722 58.138 1 38.2 119 VAL E C 1
ATOM 3779 O O . VAL E 2 119 ? 64.428 19.993 58.322 1 36.86 119 VAL E O 1
ATOM 3783 N N . PRO E 2 120 ? 63.595 22.034 57.795 1 33.98 120 PRO E N 1
ATOM 3784 C CA . PRO E 2 120 ? 64.947 22.616 57.701 1 33.47 120 PRO E CA 1
ATOM 3785 C C . PRO E 2 120 ? 65.773 22.407 58.986 1 38.21 120 PRO E C 1
ATOM 3786 O O . PRO E 2 120 ? 65.202 22.396 60.081 1 36.68 120 PRO E O 1
ATOM 3790 N N . PRO E 2 121 ? 67.119 22.232 58.888 1 36.38 121 PRO E N 1
ATOM 3791 C CA . PRO E 2 121 ? 67.919 21.961 60.106 1 35.97 121 PRO E CA 1
ATOM 3792 C C . PRO E 2 121 ? 67.744 22.942 61.278 1 39.66 121 PRO E C 1
ATOM 3793 O O . PRO E 2 121 ? 67.745 22.517 62.434 1 36.63 121 PRO E O 1
ATOM 3797 N N . LEU E 2 122 ? 67.585 24.247 60.987 1 37.65 122 LEU E N 1
ATOM 3798 C CA . LEU E 2 122 ? 67.402 25.245 62.041 1 37.35 122 LEU E CA 1
ATOM 3799 C C . LEU E 2 122 ? 66.019 25.173 62.68 1 40.57 122 LEU E C 1
ATOM 3800 O O . LEU E 2 122 ? 65.871 25.566 63.824 1 42.67 122 LEU E O 1
ATOM 3805 N N . VAL E 2 123 ? 65.033 24.605 61.971 1 34.81 123 VAL E N 1
ATOM 3806 C CA . VAL E 2 123 ? 63.684 24.371 62.483 1 33.75 123 VAL E CA 1
ATOM 3807 C C . VAL E 2 123 ? 63.714 23.075 63.32 1 35.96 123 VAL E C 1
ATOM 3808 O O . VAL E 2 123 ? 63.12 23.031 64.399 1 34.83 123 VAL E O 1
ATOM 3812 N N . LEU E 2 124 ? 64.423 22.027 62.826 1 32.86 124 LEU E N 1
ATOM 3813 C CA . LEU E 2 124 ? 64.54 20.738 63.522 1 32.5 124 LEU E CA 1
ATOM 3814 C C . LEU E 2 124 ? 65.132 20.887 64.919 1 36.33 124 LEU E C 1
ATOM 3815 O O . LEU E 2 124 ? 64.712 20.185 65.839 1 35.22 124 LEU E O 1
ATOM 3820 N N . LEU E 2 125 ? 66.053 21.846 65.086 1 34.9 125 LEU E N 1
ATOM 3821 C CA . LEU E 2 125 ? 66.684 22.231 66.355 1 36.44 125 LEU E CA 1
ATOM 3822 C C . LEU E 2 125 ? 65.626 22.426 67.448 1 41.14 125 LEU E C 1
ATOM 3823 O O . LEU E 2 125 ? 65.849 22.059 68.605 1 42.43 125 LEU E O 1
ATOM 3828 N N . HIS E 2 126 ? 64.476 23.024 67.074 1 36.79 126 HIS E N 1
ATOM 3829 C CA . HIS E 2 126 ? 63.376 23.344 67.979 1 36.82 126 HIS E CA 1
ATOM 3830 C C . HIS E 2 126 ? 62.346 22.212 68.141 1 37.82 126 HIS E C 1
ATOM 3831 O O . HIS E 2 126 ? 61.37 22.378 68.886 1 36.45 126 HIS E O 1
ATOM 3838 N N . ARG E 2 127 ? 62.583 21.051 67.486 1 32.39 127 ARG E N 1
ATOM 3839 C CA . ARG E 2 127 ? 61.695 19.881 67.587 1 31.68 127 ARG E CA 1
ATOM 3840 C C . ARG E 2 127 ? 62.191 18.832 68.583 1 33.41 127 ARG E C 1
ATOM 3841 O O . ARG E 2 127 ? 61.454 17.9 68.898 1 32.87 127 ARG E O 1
ATOM 3849 N N . PHE E 2 128 ? 63.434 18.96 69.061 1 29.44 128 PHE E N 1
ATOM 3850 C CA . PHE E 2 128 ? 63.978 17.998 70.013 1 29.37 128 PHE E CA 1
ATOM 3851 C C . PHE E 2 128 ? 63.555 18.315 71.422 1 34.46 128 PHE E C 1
ATOM 3852 O O . PHE E 2 128 ? 63.413 19.488 71.792 1 34.87 128 PHE E O 1
ATOM 3860 N N . SER E 2 129 ? 63.362 17.257 72.215 1 30.23 129 SER E N 1
ATOM 3861 C CA . SER E 2 129 ? 63.06 17.346 73.64 1 29.34 129 SER E CA 1
ATOM 3862 C C . SER E 2 129 ? 63.757 16.19 74.337 1 34.76 129 SER E C 1
ATOM 3863 O O . SER E 2 129 ? 64.13 15.192 73.695 1 34.09 129 SER E O 1
ATOM 3866 N N . LEU E 2 130 ? 64.023 16.368 75.628 1 32.46 130 LEU E N 1
ATOM 3867 C CA . LEU E 2 130 ? 64.712 15.383 76.444 1 31.95 130 LEU E CA 1
ATOM 3868 C C . LEU E 2 130 ? 63.688 14.663 77.316 1 34.84 130 LEU E C 1
ATOM 3869 O O . LEU E 2 130 ? 62.957 15.31 78.078 1 34.92 130 LEU E O 1
ATOM 3874 N N . PHE E 2 131 ? 63.67 13.332 77.235 1 29.71 131 PHE E N 1
ATOM 3875 C CA . PHE E 2 131 ? 62.726 12.504 77.973 1 31.5 131 PHE E CA 1
ATOM 3876 C C . PHE E 2 131 ? 63.389 11.815 79.128 1 38.71 131 PHE E C 1
ATOM 3877 O O . PHE E 2 131 ? 64.387 11.115 78.943 1 38.23 131 PHE E O 1
ATOM 3885 N N . ASN E 2 132 ? 62.848 12.033 80.331 1 37.38 132 ASN E N 1
ATOM 3886 C CA . ASN E 2 132 ? 63.33 11.361 81.522 1 38.53 132 ASN E CA 1
ATOM 3887 C C . ASN E 2 132 ? 62.173 10.486 81.987 1 42.69 132 ASN E C 1
ATOM 3888 O O . ASN E 2 132 ? 61.207 11.006 82.551 1 41.33 132 ASN E O 1
ATOM 3893 N N . PRO E 2 133 ? 62.208 9.174 81.64 1 40.46 133 PRO E N 1
ATOM 3894 C CA . PRO E 2 133 ? 61.106 8.278 82.01 1 40.55 133 PRO E CA 1
ATOM 3895 C C . PRO E 2 133 ? 60.729 8.38 83.482 1 44.28 133 PRO E C 1
ATOM 3896 O O . PRO E 2 133 ? 61.598 8.381 84.354 1 42.78 133 PRO E O 1
ATOM 3900 N N . ARG E 2 134 ? 59.433 8.586 83.726 1 41.49 134 ARG E N 1
ATOM 3901 C CA . ARG E 2 134 ? 58.831 8.786 85.046 1 42.61 134 ARG E CA 1
ATOM 3902 C C . ARG E 2 134 ? 58.635 7.446 85.772 1 46.61 134 ARG E C 1
ATOM 3903 O O . ARG E 2 134 ? 58.632 7.41 86.997 1 47.03 134 ARG E O 1
ATOM 3911 N N . ASP E 2 135 ? 58.498 6.348 85.01 1 43.33 135 ASP E N 1
ATOM 3912 C CA . ASP E 2 135 ? 58.316 4.978 85.51 1 43.55 135 ASP E CA 1
ATOM 3913 C C . ASP E 2 135 ? 58.76 3.949 84.452 1 46.84 135 ASP E C 1
ATOM 3914 O O . ASP E 2 135 ? 59.204 4.334 83.371 1 44.03 135 ASP E O 1
ATOM 3919 N N . LEU E 2 136 ? 58.596 2.646 84.75 1 44.6 136 LEU E N 1
ATOM 3920 C CA . LEU E 2 136 ? 58.979 1.562 83.852 1 43.85 136 LEU E CA 1
ATOM 3921 C C . LEU E 2 136 ? 58.27 1.597 82.504 1 47.22 136 LEU E C 1
ATOM 3922 O O . LEU E 2 136 ? 58.948 1.459 81.483 1 45.57 136 LEU E O 1
ATOM 3927 N N . LEU E 2 137 ? 56.928 1.776 82.487 1 44.75 137 LEU E N 1
ATOM 3928 C CA . LEU E 2 137 ? 56.16 1.826 81.229 1 45.19 137 LEU E CA 1
ATOM 3929 C C . LEU E 2 137 ? 56.686 2.896 80.262 1 47.73 137 LEU E C 1
ATOM 3930 O O . LEU E 2 137 ? 56.86 2.607 79.08 1 47.21 137 LEU E O 1
ATOM 3935 N N . ASP E 2 138 ? 57.006 4.096 80.781 1 43.61 138 ASP E N 1
ATOM 3936 C CA . ASP E 2 138 ? 57.6 5.204 80.02 1 42.64 138 ASP E CA 1
ATOM 3937 C C . ASP E 2 138 ? 58.922 4.768 79.398 1 43.57 138 ASP E C 1
ATOM 3938 O O . ASP E 2 138 ? 59.18 5.076 78.241 1 41.55 138 ASP E O 1
ATOM 3943 N N . PHE E 2 139 ? 59.79 4.121 80.207 1 40.21 139 PHE E N 1
ATOM 3944 C CA . PHE E 2 139 ? 61.1 3.634 79.766 1 39.52 139 PHE E CA 1
ATOM 3945 C C . PHE E 2 139 ? 60.959 2.589 78.659 1 42.26 139 PHE E C 1
ATOM 3946 O O . PHE E 2 139 ? 61.661 2.686 77.657 1 41.84 139 PHE E O 1
ATOM 3954 N N . GLU E 2 140 ? 60.026 1.62 78.832 1 37.11 140 GLU E N 1
ATOM 3955 C CA . GLU E 2 140 ? 59.744 0.549 77.873 1 36.24 140 GLU E CA 1
ATOM 3956 C C . GLU E 2 140 ? 59.288 1.111 76.523 1 39.67 140 GLU E C 1
ATOM 3957 O O . GLU E 2 140 ? 59.731 0.63 75.488 1 37.92 140 GLU E O 1
ATOM 3963 N N . LEU E 2 141 ? 58.409 2.132 76.548 1 37.54 141 LEU E N 1
ATOM 3964 C CA . LEU E 2 141 ? 57.899 2.806 75.347 1 36.92 141 LEU E CA 1
ATOM 3965 C C . LEU E 2 141 ? 58.993 3.49 74.547 1 38.34 141 LEU E C 1
ATOM 3966 O O . LEU E 2 141 ? 59.005 3.382 73.312 1 36.16 141 LEU E O 1
ATOM 3971 N N . ALA E 2 142 ? 59.916 4.188 75.243 1 35.68 142 ALA E N 1
ATOM 3972 C CA . ALA E 2 142 ? 61.035 4.866 74.595 1 35.68 142 ALA E CA 1
ATOM 3973 C C . ALA E 2 142 ? 61.998 3.82 74.011 1 38.91 142 ALA E C 1
ATOM 3974 O O . ALA E 2 142 ? 62.467 3.983 72.888 1 37.77 142 ALA E O 1
ATOM 3976 N N . CYS E 2 143 ? 62.264 2.744 74.772 1 36.25 143 CYS E N 1
ATOM 3977 C CA . CYS E 2 143 ? 63.11 1.62 74.373 1 36.18 143 CYS E CA 1
ATOM 3978 C C . CYS E 2 143 ? 62.538 0.929 73.12 1 40.16 143 CYS E C 1
ATOM 3979 O O . CYS E 2 143 ? 63.289 0.644 72.193 1 39.31 143 CYS E O 1
ATOM 3982 N N . LEU E 2 144 ? 61.209 0.684 73.097 1 37.87 144 LEU E N 1
ATOM 3983 C CA . LEU E 2 144 ? 60.515 0.032 71.984 1 37.87 144 LEU E CA 1
ATOM 3984 C C . LEU E 2 144 ? 60.52 0.889 70.726 1 39.64 144 LEU E C 1
ATOM 3985 O O . LEU E 2 144 ? 60.767 0.361 69.645 1 40.26 144 LEU E O 1
ATOM 3990 N N . LEU E 2 145 ? 60.273 2.207 70.863 1 32.06 145 LEU E N 1
ATOM 3991 C CA . LEU E 2 145 ? 60.314 3.118 69.723 1 30.43 145 LEU E CA 1
ATOM 3992 C C . LEU E 2 145 ? 61.708 3.091 69.09 1 35.13 145 LEU E C 1
ATOM 3993 O O . LEU E 2 145 ? 61.83 2.969 67.875 1 36 145 LEU E O 1
ATOM 3998 N N . MET E 2 146 ? 62.747 3.215 69.915 1 31.35 146 MET E N 1
ATOM 3999 C CA . MET E 2 146 ? 64.126 3.201 69.461 1 31.63 146 MET E CA 1
ATOM 4000 C C . MET E 2 146 ? 64.456 1.86 68.78 1 36.65 146 MET E C 1
ATOM 4001 O O . MET E 2 146 ? 65.082 1.855 67.716 1 35.26 146 MET E O 1
ATOM 4006 N N . TYR E 2 147 ? 64.01 0.73 69.377 1 34.82 147 TYR E N 1
ATOM 4007 C CA . TYR E 2 147 ? 64.23 -0.599 68.81 1 34.68 147 TYR E CA 1
ATOM 4008 C C . TYR E 2 147 ? 63.606 -0.722 67.404 1 37.63 147 TYR E C 1
ATOM 4009 O O . TYR E 2 147 ? 64.267 -1.194 66.47 1 37.16 147 TYR E O 1
ATOM 4018 N N . LEU E 2 148 ? 62.316 -0.346 67.283 1 33.01 148 LEU E N 1
ATOM 4019 C CA . LEU E 2 148 ? 61.558 -0.436 66.039 1 32.5 148 LEU E CA 1
ATOM 4020 C C . LEU E 2 148 ? 62.167 0.407 64.923 1 35.8 148 LEU E C 1
ATOM 4021 O O . LEU E 2 148 ? 62.138 -0.011 63.771 1 34.59 148 LEU E O 1
ATOM 4026 N N . GLU E 2 149 ? 62.702 1.595 65.262 1 32.38 149 GLU E N 1
ATOM 4027 C CA . GLU E 2 149 ? 63.302 2.482 64.265 1 32.33 149 GLU E CA 1
ATOM 4028 C C . GLU E 2 149 ? 64.613 1.897 63.737 1 38 149 GLU E C 1
ATOM 4029 O O . GLU E 2 149 ? 64.999 2.188 62.613 1 36.2 149 GLU E O 1
ATOM 4035 N N . ASN E 2 150 ? 65.307 1.094 64.558 1 37.57 150 ASN E N 1
ATOM 4036 C CA . ASN E 2 150 ? 66.621 0.548 64.211 1 38.44 150 ASN E CA 1
ATOM 4037 C C . ASN E 2 150 ? 66.612 -0.936 63.894 1 42.76 150 ASN E C 1
ATOM 4038 O O . ASN E 2 150 ? 67.666 -1.502 63.606 1 43.85 150 ASN E O 1
ATOM 4043 N N . CYS E 2 151 ? 65.422 -1.553 63.9 1 39.99 151 CYS E N 1
ATOM 4044 C CA . CYS E 2 151 ? 65.219 -2.978 63.639 1 41.19 151 CYS E CA 1
ATOM 4045 C C . CYS E 2 151 ? 65.671 -3.395 62.223 1 44.38 151 CYS E C 1
ATOM 4046 O O . CYS E 2 151 ? 65.158 -2.858 61.247 1 41.2 151 CYS E O 1
ATOM 4049 N N . PRO E 2 152 ? 66.628 -4.346 62.091 1 43.38 152 PRO E N 1
ATOM 4050 C CA . PRO E 2 152 ? 67.035 -4.786 60.743 1 43.91 152 PRO E CA 1
ATOM 4051 C C . PRO E 2 152 ? 66.057 -5.822 60.163 1 49.54 152 PRO E C 1
ATOM 4052 O O . PRO E 2 152 ? 65.177 -6.304 60.886 1 46.95 152 PRO E O 1
ATOM 4056 N N . ARG E 2 153 ? 66.245 -6.2 58.874 1 49.61 153 ARG E N 1
ATOM 4057 C CA . ARG E 2 153 ? 65.43 -7.204 58.165 1 50.65 153 ARG E CA 1
ATOM 4058 C C . ARG E 2 153 ? 65.293 -8.534 58.913 1 55.2 153 ARG E C 1
ATOM 4059 O O . ARG E 2 153 ? 64.194 -9.088 58.958 1 54.63 153 ARG E O 1
ATOM 4067 N N . SER E 2 154 ? 66.398 -9.032 59.505 1 52.97 154 SER E N 1
ATOM 4068 C CA . SER E 2 154 ? 66.46 -10.302 60.237 1 53.37 154 SER E CA 1
ATOM 4069 C C . SER E 2 154 ? 65.459 -10.418 61.384 1 57.62 154 SER E C 1
ATOM 4070 O O . SER E 2 154 ? 64.962 -11.519 61.644 1 56.72 154 SER E O 1
ATOM 4073 N N . HIS E 2 155 ? 65.167 -9.293 62.069 1 54.56 155 HIS E N 1
ATOM 4074 C CA . HIS E 2 155 ? 64.241 -9.299 63.198 1 55.04 155 HIS E CA 1
ATOM 4075 C C . HIS E 2 155 ? 62.841 -8.78 62.85 1 56.98 155 HIS E C 1
ATOM 4076 O O . HIS E 2 155 ? 61.938 -8.887 63.682 1 55.32 155 HIS E O 1
ATOM 4083 N N . ALA E 2 156 ? 62.652 -8.257 61.62 1 52.78 156 ALA E N 1
ATOM 4084 C CA . ALA E 2 156 ? 61.36 -7.756 61.147 1 52.45 156 ALA E CA 1
ATOM 4085 C C . ALA E 2 156 ? 60.563 -8.963 60.62 1 55.44 156 ALA E C 1
ATOM 4086 O O . ALA E 2 156 ? 60.398 -9.149 59.416 1 55.13 156 ALA E O 1
ATOM 4088 N N . THR E 2 157 ? 60.091 -9.794 61.551 1 52.21 157 THR E N 1
ATOM 4089 C CA . THR E 2 157 ? 59.394 -11.045 61.265 1 52.73 157 THR E CA 1
ATOM 4090 C C . THR E 2 157 ? 57.961 -11.058 61.816 1 57.47 157 THR E C 1
ATOM 4091 O O . THR E 2 157 ? 57.705 -10.366 62.812 1 56.62 157 THR E O 1
ATOM 4095 N N . PRO E 2 158 ? 57.054 -11.916 61.253 1 53.79 158 PRO E N 1
ATOM 4096 C CA . PRO E 2 158 ? 55.681 -12.013 61.794 1 53.43 158 PRO E CA 1
ATOM 4097 C C . PRO E 2 158 ? 55.603 -12.243 63.306 1 56.89 158 PRO E C 1
ATOM 4098 O O . PRO E 2 158 ? 54.761 -11.627 63.96 1 56.12 158 PRO E O 1
ATOM 4102 N N . SER E 2 159 ? 56.501 -13.097 63.86 1 53.49 159 SER E N 1
ATOM 4103 C CA . SER E 2 159 ? 56.583 -13.41 65.289 1 53.19 159 SER E CA 1
ATOM 4104 C C . SER E 2 159 ? 56.857 -12.149 66.116 1 57.34 159 SER E C 1
ATOM 4105 O O . SER E 2 159 ? 56.128 -11.887 67.075 1 57.6 159 SER E O 1
ATOM 4108 N N . THR E 2 160 ? 57.875 -11.349 65.718 1 52.8 160 THR E N 1
ATOM 4109 C CA . THR E 2 160 ? 58.216 -10.082 66.368 1 51.85 160 THR E CA 1
ATOM 4110 C C . THR E 2 160 ? 57.018 -9.119 66.279 1 54.29 160 THR E C 1
ATOM 4111 O O . THR E 2 160 ? 56.666 -8.5 67.286 1 54.7 160 THR E O 1
ATOM 4115 N N . PHE E 2 161 ? 56.387 -9.01 65.086 1 48.52 161 PHE E N 1
ATOM 4116 C CA . PHE E 2 161 ? 55.238 -8.125 64.868 1 46.92 161 PHE E CA 1
ATOM 4117 C C . PHE E 2 161 ? 54.061 -8.461 65.798 1 51.57 161 PHE E C 1
ATOM 4118 O O . PHE E 2 161 ? 53.502 -7.554 66.413 1 51.16 161 PHE E O 1
ATOM 4126 N N . ALA E 2 162 ? 53.735 -9.765 65.939 1 48.6 162 ALA E N 1
ATOM 4127 C CA . ALA E 2 162 ? 52.665 -10.263 66.803 1 48.41 162 ALA E CA 1
ATOM 4128 C C . ALA E 2 162 ? 52.921 -9.923 68.282 1 52.58 162 ALA E C 1
ATOM 4129 O O . ALA E 2 162 ? 52.008 -9.444 68.956 1 52.38 162 ALA E O 1
ATOM 4131 N N . LYS E 2 163 ? 54.164 -10.14 68.769 1 49.75 163 LYS E N 1
ATOM 4132 C CA . LYS E 2 163 ? 54.578 -9.885 70.16 1 50.17 163 LYS E CA 1
ATOM 4133 C C . LYS E 2 163 ? 54.511 -8.401 70.486 1 53.06 163 LYS E C 1
ATOM 4134 O O . LYS E 2 163 ? 54.001 -8.029 71.548 1 51.87 163 LYS E O 1
ATOM 4140 N N . VAL E 2 164 ? 55.009 -7.556 69.555 1 49.28 164 VAL E N 1
ATOM 4141 C CA . VAL E 2 164 ? 55.009 -6.098 69.697 1 48.04 164 VAL E CA 1
ATOM 4142 C C . VAL E 2 164 ? 53.565 -5.575 69.757 1 51.42 164 VAL E C 1
ATOM 4143 O O . VAL E 2 164 ? 53.246 -4.834 70.682 1 52.32 164 VAL E O 1
ATOM 4147 N N . LEU E 2 165 ? 52.686 -6.015 68.837 1 47.98 165 LEU E N 1
ATOM 4148 C CA . LEU E 2 165 ? 51.276 -5.592 68.817 1 47.53 165 LEU E CA 1
ATOM 4149 C C . LEU E 2 165 ? 50.539 -5.983 70.094 1 51.75 165 LEU E C 1
ATOM 4150 O O . LEU E 2 165 ? 49.797 -5.16 70.644 1 51.21 165 LEU E O 1
ATOM 4155 N N . ALA E 2 166 ? 50.735 -7.236 70.556 1 49 166 ALA E N 1
ATOM 4156 C CA . ALA E 2 166 ? 50.125 -7.747 71.782 1 49.25 166 ALA E CA 1
ATOM 4157 C C . ALA E 2 166 ? 50.549 -6.898 72.983 1 53.25 166 ALA E C 1
ATOM 4158 O O . ALA E 2 166 ? 49.69 -6.503 73.769 1 54.18 166 ALA E O 1
ATOM 4160 N N . TRP E 2 167 ? 51.853 -6.567 73.088 1 48.46 167 TRP E N 1
ATOM 4161 C CA . TRP E 2 167 ? 52.369 -5.73 74.174 1 47.35 167 TRP E CA 1
ATOM 4162 C C . TRP E 2 167 ? 51.774 -4.317 74.099 1 49.87 167 TRP E C 1
ATOM 4163 O O . TRP E 2 167 ? 51.336 -3.794 75.128 1 50.21 167 TRP E O 1
ATOM 4174 N N . LEU E 2 168 ? 51.72 -3.72 72.884 1 43.87 168 LEU E N 1
ATOM 4175 C CA . LEU E 2 168 ? 51.137 -2.392 72.663 1 43.42 168 LEU E CA 1
ATOM 4176 C C . LEU E 2 168 ? 49.656 -2.353 73.024 1 49.71 168 LEU E C 1
ATOM 4177 O O . LEU E 2 168 ? 49.183 -1.337 73.529 1 49.85 168 LEU E O 1
ATOM 4182 N N . GLY E 2 169 ? 48.959 -3.466 72.795 1 48.21 169 GLY E N 1
ATOM 4183 C CA . GLY E 2 169 ? 47.551 -3.618 73.143 1 49.33 169 GLY E CA 1
ATOM 4184 C C . GLY E 2 169 ? 47.339 -3.569 74.644 1 56.56 169 GLY E C 1
ATOM 4185 O O . GLY E 2 169 ? 46.433 -2.878 75.121 1 57.17 169 GLY E O 1
ATOM 4186 N N . VAL E 2 170 ? 48.207 -4.271 75.403 1 54.09 170 VAL E N 1
ATOM 4187 C CA . VAL E 2 170 ? 48.168 -4.315 76.868 1 54.16 170 VAL E CA 1
ATOM 4188 C C . VAL E 2 170 ? 48.552 -2.931 77.432 1 58.18 170 VAL E C 1
ATOM 4189 O O . VAL E 2 170 ? 47.871 -2.425 78.332 1 58.11 170 VAL E O 1
ATOM 4193 N N . ALA E 2 171 ? 49.603 -2.301 76.862 1 53.91 171 ALA E N 1
ATOM 4194 C CA . ALA E 2 171 ? 50.044 -0.962 77.27 1 53.59 171 ALA E CA 1
ATOM 4195 C C . ALA E 2 171 ? 48.944 0.087 76.988 1 56.8 171 ALA E C 1
ATOM 4196 O O . ALA E 2 171 ? 48.694 0.95 77.835 1 55.84 171 ALA E O 1
ATOM 4198 N N . GLY E 2 172 ? 48.273 -0.045 75.842 1 52.96 172 GLY E N 1
ATOM 4199 C CA . GLY E 2 172 ? 47.18 0.826 75.42 1 53.25 172 GLY E CA 1
ATOM 4200 C C . GLY E 2 172 ? 45.979 0.801 76.346 1 59.62 172 GLY E C 1
ATOM 4201 O O . GLY E 2 172 ? 45.41 1.855 76.644 1 59.33 172 GLY E O 1
ATOM 4202 N N . ARG E 2 173 ? 45.593 -0.41 76.823 1 58.41 173 ARG E N 1
ATOM 4203 C CA . ARG E 2 173 ? 44.472 -0.624 77.751 1 59.31 173 ARG E CA 1
ATOM 4204 C C . ARG E 2 173 ? 44.736 -0.026 79.144 1 65.18 173 ARG E C 1
ATOM 4205 O O . ARG E 2 173 ? 43.796 0.399 79.815 1 65.15 173 ARG E O 1
ATOM 4213 N N . ARG E 2 174 ? 46.018 0.043 79.548 1 62.96 174 ARG E N 1
ATOM 4214 C CA . ARG E 2 174 ? 46.491 0.635 80.803 1 63.26 174 ARG E CA 1
ATOM 4215 C C . ARG E 2 174 ? 46.52 2.174 80.72 1 68.1 174 ARG E C 1
ATOM 4216 O O . ARG E 2 174 ? 46.599 2.835 81.758 1 68.71 174 ARG E O 1
ATOM 4224 N N . THR E 2 175 ? 46.497 2.733 79.487 1 64.13 175 THR E N 1
ATOM 4225 C CA . THR E 2 175 ? 46.621 4.165 79.197 1 63.42 175 THR E CA 1
ATOM 4226 C C . THR E 2 175 ? 45.311 4.867 78.814 1 67.17 175 THR E C 1
ATOM 4227 O O . THR E 2 175 ? 44.622 4.425 77.892 1 67.36 175 THR E O 1
ATOM 4231 N N . SER E 2 176 ? 45.021 6.011 79.476 1 62.57 176 SER E N 1
ATOM 4232 C CA . SER E 2 176 ? 43.854 6.853 79.189 1 61.93 176 SER E CA 1
ATOM 4233 C C . SER E 2 176 ? 44.245 7.961 78.178 1 64.92 176 SER E C 1
ATOM 4234 O O . SER E 2 176 ? 45.405 8.383 78.188 1 64.52 176 SER E O 1
ATOM 4237 N N . PRO E 2 177 ? 43.309 8.482 77.337 1 60.6 177 PRO E N 1
ATOM 4238 C CA . PRO E 2 177 ? 43.69 9.534 76.366 1 59.84 177 PRO E CA 1
ATOM 4239 C C . PRO E 2 177 ? 44.18 10.857 76.965 1 62.95 177 PRO E C 1
ATOM 4240 O O . PRO E 2 177 ? 44.702 11.698 76.224 1 61.87 177 PRO E O 1
ATOM 4244 N N . PHE E 2 178 ? 44.029 11.033 78.3 1 59.09 178 PHE E N 1
ATOM 4245 C CA . PHE E 2 178 ? 44.465 12.222 79.03 1 58.5 178 PHE E CA 1
ATOM 4246 C C . PHE E 2 178 ? 45.929 12.102 79.482 1 56.84 178 PHE E C 1
ATOM 4247 O O . PHE E 2 178 ? 46.5 13.079 79.978 1 57.07 178 PHE E O 1
ATOM 4255 N N . GLU E 2 179 ? 46.545 10.913 79.262 1 48.31 179 GLU E N 1
ATOM 4256 C CA . GLU E 2 179 ? 47.973 10.632 79.485 1 45.63 179 GLU E CA 1
ATOM 4257 C C . GLU E 2 179 ? 48.615 10.857 78.103 1 45.32 179 GLU E C 1
ATOM 4258 O O . GLU E 2 179 ? 48.979 9.916 77.394 1 43.27 179 GLU E O 1
ATOM 4264 N N . ARG E 2 180 ? 48.699 12.138 77.728 1 40.2 180 ARG E N 1
ATOM 4265 C CA . ARG E 2 180 ? 49.102 12.66 76.426 1 39.03 180 ARG E CA 1
ATOM 4266 C C . ARG E 2 180 ? 50.473 12.197 75.943 1 38.68 180 ARG E C 1
ATOM 4267 O O . ARG E 2 180 ? 50.626 11.869 74.762 1 36.16 180 ARG E O 1
ATOM 4275 N N . VAL E 2 181 ? 51.467 12.168 76.848 1 33.58 181 VAL E N 1
ATOM 4276 C CA . VAL E 2 181 ? 52.829 11.76 76.501 1 33.13 181 VAL E CA 1
ATOM 4277 C C . VAL E 2 181 ? 52.899 10.242 76.222 1 38.08 181 VAL E C 1
ATOM 4278 O O . VAL E 2 181 ? 53.501 9.847 75.218 1 37.22 181 VAL E O 1
ATOM 4282 N N . ARG E 2 182 ? 52.268 9.403 77.09 1 36.02 182 ARG E N 1
ATOM 4283 C CA . ARG E 2 182 ? 52.239 7.941 76.889 1 35.74 182 ARG E CA 1
ATOM 4284 C C . ARG E 2 182 ? 51.572 7.622 75.549 1 37.64 182 ARG E C 1
ATOM 4285 O O . ARG E 2 182 ? 52.086 6.798 74.799 1 36.49 182 ARG E O 1
ATOM 4293 N N . CYS E 2 183 ? 50.437 8.291 75.256 1 36.01 183 CYS E N 1
ATOM 4294 C CA . CYS E 2 183 ? 49.68 8.158 74.006 1 37.85 183 CYS E CA 1
ATOM 4295 C C . CYS E 2 183 ? 50.55 8.52 72.807 1 39 183 CYS E C 1
ATOM 4296 O O . CYS E 2 183 ? 50.513 7.819 71.801 1 39.2 183 CYS E O 1
ATOM 4299 N N . LEU E 2 184 ? 51.35 9.597 72.926 1 33.21 184 LEU E N 1
ATOM 4300 C CA . LEU E 2 184 ? 52.256 10.032 71.869 1 31.72 184 LEU E CA 1
ATOM 4301 C C . LEU E 2 184 ? 53.289 8.942 71.573 1 34.35 184 LEU E C 1
ATOM 4302 O O . LEU E 2 184 ? 53.496 8.61 70.404 1 33.49 184 LEU E O 1
ATOM 4307 N N . PHE E 2 185 ? 53.907 8.36 72.614 1 30.69 185 PHE E N 1
ATOM 4308 C CA . PHE E 2 185 ? 54.888 7.27 72.423 1 31.52 185 PHE E CA 1
ATOM 4309 C C . PHE E 2 185 ? 54.222 6.006 71.839 1 36.41 185 PHE E C 1
ATOM 4310 O O . PHE E 2 185 ? 54.794 5.36 70.953 1 37.12 185 PHE E O 1
ATOM 4318 N N . LEU E 2 186 ? 52.996 5.69 72.304 1 33.81 186 LEU E N 1
ATOM 4319 C CA . LEU E 2 186 ? 52.227 4.535 71.825 1 34.8 186 LEU E CA 1
ATOM 4320 C C . LEU E 2 186 ? 51.92 4.647 70.326 1 38.64 186 LEU E C 1
ATOM 4321 O O . LEU E 2 186 ? 52.207 3.701 69.59 1 36.98 186 LEU E O 1
ATOM 4326 N N . ARG E 2 187 ? 51.359 5.796 69.872 1 35.88 187 ARG E N 1
ATOM 4327 C CA . ARG E 2 187 ? 51.051 5.948 68.446 1 34.72 187 ARG E CA 1
ATOM 4328 C C . ARG E 2 187 ? 52.323 6.014 67.599 1 36.01 187 ARG E C 1
ATOM 4329 O O . ARG E 2 187 ? 52.313 5.516 66.477 1 34.69 187 ARG E O 1
ATOM 4337 N N . SER E 2 188 ? 53.434 6.559 68.149 1 31 188 SER E N 1
ATOM 4338 C CA . SER E 2 188 ? 54.719 6.582 67.437 1 28.75 188 SER E CA 1
ATOM 4339 C C . SER E 2 188 ? 55.154 5.127 67.168 1 31.32 188 SER E C 1
ATOM 4340 O O . SER E 2 188 ? 55.612 4.821 66.066 1 28.22 188 SER E O 1
ATOM 4343 N N . CYS E 2 189 ? 54.95 4.222 68.152 1 30.4 189 CYS E N 1
ATOM 4344 C CA . CYS E 2 189 ? 55.274 2.795 67.984 1 30.98 189 CYS E CA 1
ATOM 4345 C C . CYS E 2 189 ? 54.398 2.178 66.9 1 34.39 189 CYS E C 1
ATOM 4346 O O . CYS E 2 189 ? 54.91 1.415 66.095 1 33.89 189 CYS E O 1
ATOM 4349 N N . HIS E 2 190 ? 53.083 2.527 66.859 1 31.21 190 HIS E N 1
ATOM 4350 C CA . HIS E 2 190 ? 52.17 2.021 65.836 1 30.42 190 HIS E CA 1
ATOM 4351 C C . HIS E 2 190 ? 52.569 2.487 64.422 1 33.13 190 HIS E C 1
ATOM 4352 O O . HIS E 2 190 ? 52.516 1.672 63.501 1 30.85 190 HIS E O 1
ATOM 4359 N N . TRP E 2 191 ? 52.979 3.782 64.254 1 29.43 191 TRP E N 1
ATOM 4360 C CA . TRP E 2 191 ? 53.43 4.306 62.96 1 28.32 191 TRP E CA 1
ATOM 4361 C C . TRP E 2 191 ? 54.676 3.534 62.506 1 32.17 191 TRP E C 1
ATOM 4362 O O . TRP E 2 191 ? 54.75 3.116 61.359 1 30.71 191 TRP E O 1
ATOM 4373 N N . VAL E 2 192 ? 55.68 3.408 63.386 1 30.06 192 VAL E N 1
ATOM 4374 C CA . VAL E 2 192 ? 56.951 2.766 63.031 1 29.62 192 VAL E CA 1
ATOM 4375 C C . VAL E 2 192 ? 56.753 1.271 62.765 1 35.39 192 VAL E C 1
ATOM 4376 O O . VAL E 2 192 ? 57.282 0.752 61.773 1 34.22 192 VAL E O 1
ATOM 4380 N N . LEU E 2 193 ? 55.942 0.602 63.6 1 33.66 193 LEU E N 1
ATOM 4381 C CA . LEU E 2 193 ? 55.652 -0.83 63.444 1 33.42 193 LEU E CA 1
ATOM 4382 C C . LEU E 2 193 ? 54.95 -1.149 62.115 1 36.07 193 LEU E C 1
ATOM 4383 O O . LEU E 2 193 ? 55.398 -2.035 61.38 1 34.89 193 LEU E O 1
ATOM 4388 N N . ASN E 2 194 ? 53.833 -0.456 61.828 1 30.86 194 ASN E N 1
ATOM 4389 C CA . ASN E 2 194 ? 53.063 -0.716 60.612 1 30.09 194 ASN E CA 1
ATOM 4390 C C . ASN E 2 194 ? 53.83 -0.366 59.349 1 32.56 194 ASN E C 1
ATOM 4391 O O . ASN E 2 194 ? 53.718 -1.092 58.374 1 31.23 194 ASN E O 1
ATOM 4396 N N . THR E 2 195 ? 54.661 0.697 59.39 1 29.56 195 THR E N 1
ATOM 4397 C CA . THR E 2 195 ? 55.496 1.067 58.242 1 29.32 195 THR E CA 1
ATOM 4398 C C . THR E 2 195 ? 56.567 0.003 58.034 1 33.69 195 THR E C 1
ATOM 4399 O O . THR E 2 195 ? 56.8 -0.399 56.903 1 32.46 195 THR E O 1
ATOM 4403 N N . LEU E 2 196 ? 57.169 -0.496 59.13 1 32.17 196 LEU E N 1
ATOM 4404 C CA . LEU E 2 196 ? 58.179 -1.563 59.081 1 32.53 196 LEU E CA 1
ATOM 4405 C C . LEU E 2 196 ? 57.642 -2.821 58.412 1 36.11 196 LEU E C 1
ATOM 4406 O O . LEU E 2 196 ? 58.328 -3.396 57.563 1 36.68 196 LEU E O 1
ATOM 4411 N N . MET E 2 197 ? 56.414 -3.239 58.787 1 33.77 197 MET E N 1
ATOM 4412 C CA . MET E 2 197 ? 55.732 -4.425 58.223 1 32.79 197 MET E CA 1
ATOM 4413 C C . MET E 2 197 ? 55.528 -4.213 56.724 1 37.09 197 MET E C 1
ATOM 4414 O O . MET E 2 197 ? 55.882 -5.081 55.922 1 37.54 197 MET E O 1
ATOM 4419 N N . PHE E 2 198 ? 55.024 -3.031 56.345 1 33.03 198 PHE E N 1
ATOM 4420 C CA . PHE E 2 198 ? 54.819 -2.669 54.942 1 32.48 198 PHE E CA 1
ATOM 4421 C C . PHE E 2 198 ? 56.121 -2.749 54.142 1 37.41 198 PHE E C 1
ATOM 4422 O O . PHE E 2 198 ? 56.133 -3.32 53.056 1 37.22 198 PHE E O 1
ATOM 4430 N N . MET E 2 199 ? 57.222 -2.203 54.698 1 34.75 199 MET E N 1
ATOM 4431 C CA . MET E 2 199 ? 58.535 -2.173 54.031 1 33.64 199 MET E CA 1
ATOM 4432 C C . MET E 2 199 ? 59.131 -3.553 53.808 1 38 199 MET E C 1
ATOM 4433 O O . MET E 2 199 ? 59.886 -3.733 52.847 1 38.34 199 MET E O 1
ATOM 4438 N N . VAL E 2 200 ? 58.753 -4.538 54.646 1 37.27 200 VAL E N 1
ATOM 4439 C CA . VAL E 2 200 ? 59.21 -5.938 54.467 1 37.51 200 VAL E CA 1
ATOM 4440 C C . VAL E 2 200 ? 58.147 -6.773 53.713 1 41.93 200 VAL E C 1
ATOM 4441 O O . VAL E 2 200 ? 58.216 -8 53.704 1 42.77 200 VAL E O 1
ATOM 4445 N N . HIS E 2 201 ? 57.186 -6.098 53.052 1 39.72 201 HIS E N 1
ATOM 4446 C CA . HIS E 2 201 ? 56.145 -6.73 52.21 1 39.62 201 HIS E CA 1
ATOM 4447 C C . HIS E 2 201 ? 55.232 -7.677 52.999 1 45.16 201 HIS E C 1
ATOM 4448 O O . HIS E 2 201 ? 54.779 -8.707 52.493 1 45.44 201 HIS E O 1
ATOM 4455 N N . VAL E 2 202 ? 54.954 -7.303 54.237 1 42.61 202 VAL E N 1
ATOM 4456 C CA . VAL E 2 202 ? 54.042 -8.003 55.127 1 43.01 202 VAL E CA 1
ATOM 4457 C C . VAL E 2 202 ? 52.845 -7.045 55.252 1 46.87 202 VAL E C 1
ATOM 4458 O O . VAL E 2 202 ? 53.038 -5.819 55.269 1 46.15 202 VAL E O 1
ATOM 4462 N N . LYS E 2 203 ? 51.615 -7.602 55.247 1 42.33 203 LYS E N 1
ATOM 4463 C CA . LYS E 2 203 ? 50.389 -6.826 55.391 1 41.39 203 LYS E CA 1
ATOM 4464 C C . LYS E 2 203 ? 50.401 -6.155 56.777 1 43 203 LYS E C 1
ATOM 4465 O O . LYS E 2 203 ? 50.479 -6.849 57.795 1 42.25 203 LYS E O 1
ATOM 4471 N N . PRO E 2 204 ? 50.354 -4.803 56.835 1 37.85 204 PRO E N 1
ATOM 4472 C CA . PRO E 2 204 ? 50.333 -4.138 58.143 1 37.31 204 PRO E CA 1
ATOM 4473 C C . PRO E 2 204 ? 49.057 -4.454 58.913 1 42.36 204 PRO E C 1
ATOM 4474 O O . PRO E 2 204 ? 48.017 -4.734 58.309 1 41.77 204 PRO E O 1
ATOM 4478 N N . PHE E 2 205 ? 49.133 -4.386 60.245 1 41.04 205 PHE E N 1
ATOM 4479 C CA . PHE E 2 205 ? 47.975 -4.575 61.118 1 41.52 205 PHE E CA 1
ATOM 4480 C C . PHE E 2 205 ? 46.954 -3.469 60.85 1 44.98 205 PHE E C 1
ATOM 4481 O O . PHE E 2 205 ? 45.756 -3.731 60.865 1 44.73 205 PHE E O 1
ATOM 4489 N N . ASP E 2 206 ? 47.446 -2.242 60.57 1 40.67 206 ASP E N 1
ATOM 4490 C CA . ASP E 2 206 ? 46.629 -1.073 60.264 1 40.07 206 ASP E CA 1
ATOM 4491 C C . ASP E 2 206 ? 47.33 -0.236 59.185 1 41.05 206 ASP E C 1
ATOM 4492 O O . ASP E 2 206 ? 48.309 0.452 59.474 1 37.52 206 ASP E O 1
ATOM 4497 N N . ASP E 2 207 ? 46.831 -0.301 57.934 1 39.27 207 ASP E N 1
ATOM 4498 C CA . ASP E 2 207 ? 47.461 0.434 56.829 1 38.98 207 ASP E CA 1
ATOM 4499 C C . ASP E 2 207 ? 47.319 1.966 56.968 1 38.64 207 ASP E C 1
ATOM 4500 O O . ASP E 2 207 ? 48.044 2.696 56.301 1 36.92 207 ASP E O 1
ATOM 4505 N N . GLU E 2 208 ? 46.452 2.448 57.888 1 34.34 208 GLU E N 1
ATOM 4506 C CA . GLU E 2 208 ? 46.314 3.877 58.175 1 33.6 208 GLU E CA 1
ATOM 4507 C C . GLU E 2 208 ? 47.542 4.351 58.976 1 35.39 208 GLU E C 1
ATOM 4508 O O . GLU E 2 208 ? 47.816 5.55 59.011 1 34.64 208 GLU E O 1
ATOM 4514 N N . PHE E 2 209 ? 48.296 3.401 59.574 1 30.9 209 PHE E N 1
ATOM 4515 C CA . PHE E 2 209 ? 49.528 3.685 60.323 1 31.16 209 PHE E CA 1
ATOM 4516 C C . PHE E 2 209 ? 50.817 3.422 59.526 1 32.62 209 PHE E C 1
ATOM 4517 O O . PHE E 2 209 ? 51.902 3.382 60.109 1 32.76 209 PHE E O 1
ATOM 4525 N N . VAL E 2 210 ? 50.716 3.333 58.186 1 29.09 210 VAL E N 1
ATOM 4526 C CA . VAL E 2 210 ? 51.905 3.286 57.34 1 27.32 210 VAL E CA 1
ATOM 4527 C C . VAL E 2 210 ? 52.209 4.765 57.011 1 29.78 210 VAL E C 1
ATOM 4528 O O . VAL E 2 210 ? 51.335 5.47 56.491 1 28.41 210 VAL E O 1
ATOM 4532 N N . LEU E 2 211 ? 53.427 5.231 57.312 1 24.53 211 LEU E N 1
ATOM 4533 C CA . LEU E 2 211 ? 53.82 6.615 57.053 1 26 211 LEU E CA 1
ATOM 4534 C C . LEU E 2 211 ? 53.583 6.936 55.571 1 29 211 LEU E C 1
ATOM 4535 O O . LEU E 2 211 ? 53.913 6.104 54.74 1 27.35 211 LEU E O 1
ATOM 4540 N N . PRO E 2 212 ? 52.872 8.043 55.243 1 27.21 212 PRO E N 1
ATOM 4541 C CA . PRO E 2 212 ? 52.387 8.239 53.864 1 26.86 212 PRO E CA 1
ATOM 4542 C C . PRO E 2 212 ? 53.446 8.332 52.778 1 31.96 212 PRO E C 1
ATOM 4543 O O . PRO E 2 212 ? 53.199 7.83 51.679 1 30.73 212 PRO E O 1
ATOM 4547 N N . HIS E 2 213 ? 54.617 8.949 53.077 1 29.2 213 HIS E N 1
ATOM 4548 C CA . HIS E 2 213 ? 55.718 9.049 52.102 1 27.69 213 HIS E CA 1
ATOM 4549 C C . HIS E 2 213 ? 56.425 7.711 51.921 1 32.34 213 HIS E C 1
ATOM 4550 O O . HIS E 2 213 ? 56.92 7.421 50.826 1 32.78 213 HIS E O 1
ATOM 4557 N N . TRP E 2 214 ? 56.433 6.874 52.972 1 30.5 214 TRP E N 1
ATOM 4558 C CA . TRP E 2 214 ? 57.017 5.516 52.931 1 30.03 214 TRP E CA 1
ATOM 4559 C C . TRP E 2 214 ? 56.165 4.598 52.053 1 32.65 214 TRP E C 1
ATOM 4560 O O . TRP E 2 214 ? 56.702 3.74 51.35 1 30.79 214 TRP E O 1
ATOM 4571 N N . TYR E 2 215 ? 54.822 4.792 52.079 1 30.36 215 TYR E N 1
ATOM 4572 C CA . TYR E 2 215 ? 53.941 3.995 51.238 1 30.21 215 TYR E CA 1
ATOM 4573 C C . TYR E 2 215 ? 54.29 4.243 49.764 1 33.37 215 TYR E C 1
ATOM 4574 O O . TYR E 2 215 ? 54.394 3.284 48.985 1 32.65 215 TYR E O 1
ATOM 4583 N N . MET E 2 216 ? 54.52 5.521 49.406 1 29.69 216 MET E N 1
ATOM 4584 C CA . MET E 2 216 ? 54.896 5.939 48.062 1 29.3 216 MET E CA 1
ATOM 4585 C C . MET E 2 216 ? 56.302 5.45 47.702 1 34.01 216 MET E C 1
ATOM 4586 O O . MET E 2 216 ? 56.494 4.892 46.625 1 32.52 216 MET E O 1
ATOM 4591 N N . ALA E 2 217 ? 57.283 5.658 48.602 1 32.88 217 ALA E N 1
ATOM 4592 C CA . ALA E 2 217 ? 58.681 5.285 48.363 1 32.26 217 ALA E CA 1
ATOM 4593 C C . ALA E 2 217 ? 58.911 3.798 48.099 1 35.3 217 ALA E C 1
ATOM 4594 O O . ALA E 2 217 ? 59.716 3.467 47.227 1 36.48 217 ALA E O 1
ATOM 4596 N N . ARG E 2 218 ? 58.195 2.902 48.797 1 31.84 218 ARG E N 1
ATOM 4597 C CA . ARG E 2 218 ? 58.372 1.474 48.545 1 32.58 218 ARG E CA 1
ATOM 4598 C C . ARG E 2 218 ? 58.084 1.115 47.084 1 36.44 218 ARG E C 1
ATOM 4599 O O . ARG E 2 218 ? 58.806 0.325 46.506 1 36.56 218 ARG E O 1
ATOM 4607 N N . TYR E 2 219 ? 57.073 1.735 46.485 1 32.38 219 TYR E N 1
ATOM 4608 C CA . TYR E 2 219 ? 56.751 1.501 45.084 1 33.2 219 TYR E CA 1
ATOM 4609 C C . TYR E 2 219 ? 57.658 2.255 44.133 1 38.89 219 TYR E C 1
ATOM 4610 O O . TYR E 2 219 ? 58.178 1.662 43.191 1 39.52 219 TYR E O 1
ATOM 4619 N N . LEU E 2 220 ? 57.85 3.562 44.376 1 37.01 220 LEU E N 1
ATOM 4620 C CA . LEU E 2 220 ? 58.619 4.431 43.481 1 36.82 220 LEU E CA 1
ATOM 4621 C C . LEU E 2 220 ? 60.13 4.179 43.478 1 43.46 220 LEU E C 1
ATOM 4622 O O . LEU E 2 220 ? 60.761 4.379 42.442 1 43.71 220 LEU E O 1
ATOM 4627 N N . LEU E 2 221 ? 60.706 3.708 44.598 1 41.8 221 LEU E N 1
ATOM 4628 C CA . LEU E 2 221 ? 62.155 3.46 44.681 1 42.05 221 LEU E CA 1
ATOM 4629 C C . LEU E 2 221 ? 62.533 1.971 44.682 1 50.23 221 LEU E C 1
ATOM 4630 O O . LEU E 2 221 ? 63.682 1.64 44.991 1 51.37 221 LEU E O 1
ATOM 4635 N N . ALA E 2 222 ? 61.581 1.081 44.327 1 48.54 222 ALA E N 1
ATOM 4636 C CA . ALA E 2 222 ? 61.747 -0.381 44.358 1 49.88 222 ALA E CA 1
ATOM 4637 C C . ALA E 2 222 ? 62.993 -0.92 43.659 1 58.77 222 ALA E C 1
ATOM 4638 O O . ALA E 2 222 ? 63.695 -1.754 44.238 1 60.04 222 ALA E O 1
ATOM 4640 N N . ASN E 2 223 ? 63.254 -0.477 42.413 1 56.91 223 ASN E N 1
ATOM 4641 C CA . ASN E 2 223 ? 64.383 -0.965 41.631 1 57.39 223 ASN E CA 1
ATOM 4642 C C . ASN E 2 223 ? 64.842 0.078 40.627 1 62.67 223 ASN E C 1
ATOM 4643 O O . ASN E 2 223 ? 64.04 0.525 39.799 1 63 223 ASN E O 1
ATOM 4648 N N . ASN E 2 224 ? 66.148 0.429 40.673 1 59.28 224 ASN E N 1
ATOM 4649 C CA . ASN E 2 224 ? 66.802 1.41 39.791 1 58.5 224 ASN E CA 1
ATOM 4650 C C . ASN E 2 224 ? 65.889 2.643 39.527 1 59.24 224 ASN E C 1
ATOM 4651 O O . ASN E 2 224 ? 65.492 2.883 38.378 1 59.72 224 ASN E O 1
ATOM 4656 N N . PRO E 2 225 ? 65.464 3.381 40.587 1 52.08 225 PRO E N 1
ATOM 4657 C CA . PRO E 2 225 ? 64.562 4.52 40.358 1 51.48 225 PRO E CA 1
ATOM 4658 C C . PRO E 2 225 ? 65.181 5.65 39.535 1 56.2 225 PRO E C 1
ATOM 4659 O O . PRO E 2 225 ? 66.396 5.863 39.636 1 56 225 PRO E O 1
ATOM 4663 N N . PRO E 2 226 ? 64.393 6.393 38.722 1 53.15 226 PRO E N 1
ATOM 4664 C CA . PRO E 2 226 ? 64.985 7.534 38 1 53.22 226 PRO E CA 1
ATOM 4665 C C . PRO E 2 226 ? 65.319 8.665 38.986 1 56.48 226 PRO E C 1
ATOM 4666 O O . PRO E 2 226 ? 64.603 8.805 39.984 1 57.05 226 PRO E O 1
ATOM 4670 N N . PRO E 2 227 ? 66.393 9.465 38.752 1 52.14 227 PRO E N 1
ATOM 4671 C CA . PRO E 2 227 ? 66.737 10.555 39.695 1 51.32 227 PRO E CA 1
ATOM 4672 C C . PRO E 2 227 ? 65.568 11.435 40.15 1 54.49 227 PRO E C 1
ATOM 4673 O O . PRO E 2 227 ? 65.494 11.779 41.334 1 54.11 227 PRO E O 1
ATOM 4677 N N . VAL E 2 228 ? 64.638 11.758 39.223 1 50.11 228 VAL E N 1
ATOM 4678 C CA . VAL E 2 228 ? 63.446 12.582 39.465 1 49.35 228 VAL E CA 1
ATOM 4679 C C . VAL E 2 228 ? 62.542 11.995 40.59 1 48.7 228 VAL E C 1
ATOM 4680 O O . VAL E 2 228 ? 61.945 12.767 41.347 1 47.09 228 VAL E O 1
ATOM 4684 N N . LEU E 2 229 ? 62.491 10.646 40.732 1 43.65 229 LEU E N 1
ATOM 4685 C CA . LEU E 2 229 ? 61.724 9.988 41.803 1 42 229 LEU E CA 1
ATOM 4686 C C . LEU E 2 229 ? 62.505 9.947 43.103 1 45.65 229 LEU E C 1
ATOM 4687 O O . LEU E 2 229 ? 61.938 10.214 44.168 1 43.99 229 LEU E O 1
ATOM 4692 N N . SER E 2 230 ? 63.815 9.645 43.023 1 44.49 230 SER E N 1
ATOM 4693 C CA . SER E 2 230 ? 64.708 9.619 44.189 1 44.82 230 SER E CA 1
ATOM 4694 C C . SER E 2 230 ? 64.789 11.005 44.85 1 48.13 230 SER E C 1
ATOM 4695 O O . SER E 2 230 ? 64.882 11.09 46.07 1 48.58 230 SER E O 1
ATOM 4698 N N . ALA E 2 231 ? 64.695 12.081 44.041 1 45.27 231 ALA E N 1
ATOM 4699 C CA . ALA E 2 231 ? 64.744 13.483 44.487 1 45.1 231 ALA E CA 1
ATOM 4700 C C . ALA E 2 231 ? 63.613 13.862 45.449 1 47.97 231 ALA E C 1
ATOM 4701 O O . ALA E 2 231 ? 63.791 14.773 46.258 1 47.51 231 ALA E O 1
ATOM 4703 N N . LEU E 2 232 ? 62.462 13.149 45.384 1 43.71 232 LEU E N 1
ATOM 4704 C CA . LEU E 2 232 ? 61.309 13.395 46.265 1 43.06 232 LEU E CA 1
ATOM 4705 C C . LEU E 2 232 ? 61.577 12.981 47.713 1 44.83 232 LEU E C 1
ATOM 4706 O O . LEU E 2 232 ? 60.876 13.423 48.625 1 44.66 232 LEU E O 1
ATOM 4711 N N . PHE E 2 233 ? 62.573 12.12 47.92 1 39.84 233 PHE E N 1
ATOM 4712 C CA . PHE E 2 233 ? 62.871 11.535 49.222 1 39.1 233 PHE E CA 1
ATOM 4713 C C . PHE E 2 233 ? 64.295 11.771 49.729 1 46.55 233 PHE E C 1
ATOM 4714 O O . PHE E 2 233 ? 64.526 11.67 50.933 1 47.03 233 PHE E O 1
ATOM 4722 N N . CYS E 2 234 ? 65.234 12.078 48.809 1 44.64 234 CYS E N 1
ATOM 4723 C CA . CYS E 2 234 ? 66.688 12.248 48.984 1 80.67 234 CYS E CA 1
ATOM 4724 C C . CYS E 2 234 ? 67.35 10.901 49.251 1 120.21 234 CYS E C 1
ATOM 4725 O O . CYS E 2 234 ? 68.551 10.733 49.055 1 87.51 234 CYS E O 1
ATOM 4728 N N . CYS E 2 253 ? 79.492 11.11 66.666 1 64.53 253 CYS E N 1
ATOM 4729 C CA . CYS E 2 253 ? 79.036 10.785 68.015 1 63.85 253 CYS E CA 1
ATOM 4730 C C . CYS E 2 253 ? 77.57 10.274 68.065 1 62.15 253 CYS E C 1
ATOM 4731 O O . CYS E 2 253 ? 77.015 10.102 69.157 1 60.78 253 CYS E O 1
ATOM 4734 N N . VAL E 2 254 ? 76.975 9.996 66.885 1 55.07 254 VAL E N 1
ATOM 4735 C CA . VAL E 2 254 ? 75.614 9.47 66.743 1 53.61 254 VAL E CA 1
ATOM 4736 C C . VAL E 2 254 ? 75.676 8.018 66.211 1 54.92 254 VAL E C 1
ATOM 4737 O O . VAL E 2 254 ? 76.055 7.788 65.06 1 54.96 254 VAL E O 1
ATOM 4741 N N . ALA E 2 255 ? 75.311 7.049 67.063 1 48.24 255 ALA E N 1
ATOM 4742 C CA . ALA E 2 255 ? 75.283 5.63 66.725 1 46.54 255 ALA E CA 1
ATOM 4743 C C . ALA E 2 255 ? 73.841 5.193 66.453 1 49.28 255 ALA E C 1
ATOM 4744 O O . ALA E 2 255 ? 72.968 5.331 67.315 1 49.47 255 ALA E O 1
ATOM 4746 N N . TYR E 2 256 ? 73.585 4.738 65.227 1 44.5 256 TYR E N 1
ATOM 4747 C CA . TYR E 2 256 ? 72.297 4.225 64.758 1 43.65 256 TYR E CA 1
ATOM 4748 C C . TYR E 2 256 ? 72.601 2.968 63.952 1 46.8 256 TYR E C 1
ATOM 4749 O O . TYR E 2 256 ? 73.756 2.759 63.584 1 45.94 256 TYR E O 1
ATOM 4758 N N . ASN E 2 257 ? 71.61 2.094 63.743 1 43.88 257 ASN E N 1
ATOM 4759 C CA . ASN E 2 257 ? 71.857 0.866 62.992 1 43.68 257 ASN E CA 1
ATOM 4760 C C . ASN E 2 257 ? 71.798 1.198 61.486 1 47.33 257 ASN E C 1
ATOM 4761 O O . ASN E 2 257 ? 70.73 1.571 61 1 44.02 257 ASN E O 1
ATOM 4766 N N . PRO E 2 258 ? 72.916 1.075 60.723 1 46.82 258 PRO E N 1
ATOM 4767 C CA . PRO E 2 258 ? 72.845 1.387 59.278 1 47.35 258 PRO E CA 1
ATOM 4768 C C . PRO E 2 258 ? 71.934 0.443 58.487 1 52.1 258 PRO E C 1
ATOM 4769 O O . PRO E 2 258 ? 71.465 0.814 57.416 1 51.9 258 PRO E O 1
ATOM 4773 N N . ALA E 2 259 ? 71.67 -0.761 59.036 1 48.64 259 ALA E N 1
ATOM 4774 C CA . ALA E 2 259 ? 70.779 -1.772 58.461 1 47.79 259 ALA E CA 1
ATOM 4775 C C . ALA E 2 259 ? 69.335 -1.64 59.017 1 49.36 259 ALA E C 1
ATOM 4776 O O . ALA E 2 259 ? 68.471 -2.454 58.686 1 48.87 259 ALA E O 1
ATOM 4778 N N . GLY E 2 260 ? 69.093 -0.619 59.847 1 44.66 260 GLY E N 1
ATOM 4779 C CA . GLY E 2 260 ? 67.773 -0.351 60.407 1 43.26 260 GLY E CA 1
ATOM 4780 C C . GLY E 2 260 ? 66.841 0.108 59.301 1 44.23 260 GLY E C 1
ATOM 4781 O O . GLY E 2 260 ? 67.106 1.133 58.668 1 43.01 260 GLY E O 1
ATOM 4782 N N . ILE E 2 261 ? 65.784 -0.676 59.022 1 39.33 261 ILE E N 1
ATOM 4783 C CA . ILE E 2 261 ? 64.824 -0.373 57.942 1 38.87 261 ILE E CA 1
ATOM 4784 C C . ILE E 2 261 ? 64.132 0.979 58.138 1 38.41 261 ILE E C 1
ATOM 4785 O O . ILE E 2 261 ? 64.042 1.749 57.191 1 37.11 261 ILE E O 1
ATOM 4790 N N . MET E 2 262 ? 63.674 1.281 59.36 1 33.46 262 MET E N 1
ATOM 4791 C CA . MET E 2 262 ? 62.959 2.529 59.645 1 31.44 262 MET E CA 1
ATOM 4792 C C . MET E 2 262 ? 63.852 3.703 60.075 1 35.79 262 MET E C 1
ATOM 4793 O O . MET E 2 262 ? 63.35 4.784 60.363 1 35.59 262 MET E O 1
ATOM 4798 N N . GLY E 2 263 ? 65.158 3.486 60.126 1 33.9 263 GLY E N 1
ATOM 4799 C CA . GLY E 2 263 ? 66.089 4.514 60.576 1 33.75 263 GLY E CA 1
ATOM 4800 C C . GLY E 2 263 ? 66.808 5.293 59.505 1 38.83 263 GLY E C 1
ATOM 4801 O O . GLY E 2 263 ? 67.749 6.007 59.838 1 38.48 263 GLY E O 1
ATOM 4802 N N . SER E 2 264 ? 66.39 5.189 58.219 1 37.18 264 SER E N 1
ATOM 4803 C CA . SER E 2 264 ? 67.086 5.868 57.106 1 37.88 264 SER E CA 1
ATOM 4804 C C . SER E 2 264 ? 67.189 7.401 57.243 1 45.26 264 SER E C 1
ATOM 4805 O O . SER E 2 264 ? 68.133 7.955 56.678 1 45.99 264 SER E O 1
ATOM 4808 N N . CYS E 2 265 ? 66.308 8.073 58.032 1 44.14 265 CYS E N 1
ATOM 4809 C CA . CYS E 2 265 ? 66.424 9.536 58.268 1 46.99 265 CYS E CA 1
ATOM 4810 C C . CYS E 2 265 ? 67.714 9.9 59.007 1 49.38 265 CYS E C 1
ATOM 4811 O O . CYS E 2 265 ? 68.237 10.995 58.797 1 49.9 265 CYS E O 1
ATOM 4814 N N . TRP E 2 266 ? 68.251 8.963 59.828 1 42.63 266 TRP E N 1
ATOM 4815 C CA . TRP E 2 266 ? 69.49 9.158 60.575 1 41.07 266 TRP E CA 1
ATOM 4816 C C . TRP E 2 266 ? 70.705 9.421 59.683 1 47.08 266 TRP E C 1
ATOM 4817 O O . TRP E 2 266 ? 71.657 10.038 60.153 1 46.03 266 TRP E O 1
ATOM 4828 N N . ALA E 2 267 ? 70.702 8.924 58.418 1 44.83 267 ALA E N 1
ATOM 4829 C CA . ALA E 2 267 ? 71.84 9.092 57.503 1 45.24 267 ALA E CA 1
ATOM 4830 C C . ALA E 2 267 ? 72.141 10.56 57.157 1 48.96 267 ALA E C 1
ATOM 4831 O O . ALA E 2 267 ? 73.298 10.911 56.951 1 50.15 267 ALA E O 1
ATOM 4833 N N . SER E 2 268 ? 71.102 11.402 57.119 1 44.74 268 SER E N 1
ATOM 4834 C CA . SER E 2 268 ? 71.154 12.823 56.782 1 44.77 268 SER E CA 1
ATOM 4835 C C . SER E 2 268 ? 71.909 13.666 57.81 1 48.83 268 SER E C 1
ATOM 4836 O O . SER E 2 268 ? 71.607 13.62 59.015 1 47.57 268 SER E O 1
ATOM 4839 N N . GLU E 2 269 ? 72.877 14.462 57.32 1 45.16 269 GLU E N 1
ATOM 4840 C CA . GLU E 2 269 ? 73.65 15.407 58.13 1 45.4 269 GLU E CA 1
ATOM 4841 C C . GLU E 2 269 ? 72.706 16.535 58.617 1 46.59 269 GLU E C 1
ATOM 4842 O O . GLU E 2 269 ? 72.957 17.133 59.657 1 45.21 269 GLU E O 1
ATOM 4848 N N . GLU E 2 270 ? 71.616 16.795 57.868 1 42.42 270 GLU E N 1
ATOM 4849 C CA . GLU E 2 270 ? 70.595 17.798 58.201 1 42.89 270 GLU E CA 1
ATOM 4850 C C . GLU E 2 270 ? 69.68 17.326 59.339 1 45.07 270 GLU E C 1
ATOM 4851 O O . GLU E 2 270 ? 68.798 18.069 59.768 1 44.8 270 GLU E O 1
ATOM 4857 N N . VAL E 2 271 ? 69.902 16.084 59.825 1 40.37 271 VAL E N 1
ATOM 4858 C CA . VAL E 2 271 ? 69.204 15.472 60.954 1 39.53 271 VAL E CA 1
ATOM 4859 C C . VAL E 2 271 ? 70.173 15.378 62.152 1 42.96 271 VAL E C 1
ATOM 4860 O O . VAL E 2 271 ? 69.822 15.823 63.242 1 41.86 271 VAL E O 1
ATOM 4864 N N . ARG E 2 272 ? 71.399 14.836 61.938 1 39.65 272 ARG E N 1
ATOM 4865 C CA . ARG E 2 272 ? 72.401 14.626 62.997 1 39.06 272 ARG E CA 1
ATOM 4866 C C . ARG E 2 272 ? 73.066 15.897 63.516 1 42.4 272 ARG E C 1
ATOM 4867 O O . ARG E 2 272 ? 73.261 15.994 64.729 1 41.69 272 ARG E O 1
ATOM 4875 N N . ALA E 2 273 ? 73.452 16.848 62.633 1 39.4 273 ALA E N 1
ATOM 4876 C CA . ALA E 2 273 ? 74.081 18.097 63.107 1 39.5 273 ALA E CA 1
ATOM 4877 C C . ALA E 2 273 ? 73.108 18.903 64.004 1 42.89 273 ALA E C 1
ATOM 4878 O O . ALA E 2 273 ? 73.525 19.262 65.106 1 42.91 273 ALA E O 1
ATOM 4880 N N . PRO E 2 274 ? 71.792 19.076 63.663 1 38.47 274 PRO E N 1
ATOM 4881 C CA . PRO E 2 274 ? 70.881 19.758 64.595 1 37.71 274 PRO E CA 1
ATOM 4882 C C . PRO E 2 274 ? 70.742 19.057 65.948 1 41.94 274 PRO E C 1
ATOM 4883 O O . PRO E 2 274 ? 70.592 19.759 66.947 1 40.85 274 PRO E O 1
ATOM 4887 N N . LEU E 2 275 ? 70.766 17.696 65.993 1 38.27 275 LEU E N 1
ATOM 4888 C CA . LEU E 2 275 ? 70.654 16.955 67.261 1 37.43 275 LEU E CA 1
ATOM 4889 C C . LEU E 2 275 ? 71.805 17.319 68.202 1 42.6 275 LEU E C 1
ATOM 4890 O O . LEU E 2 275 ? 71.567 17.647 69.361 1 41.74 275 LEU E O 1
ATOM 4895 N N . VAL E 2 276 ? 73.035 17.281 67.685 1 41.12 276 VAL E N 1
ATOM 4896 C CA . VAL E 2 276 ? 74.249 17.6 68.434 1 41.75 276 VAL E CA 1
ATOM 4897 C C . VAL E 2 276 ? 74.243 19.085 68.85 1 48.29 276 VAL E C 1
ATOM 4898 O O . VAL E 2 276 ? 74.479 19.392 70.02 1 48.16 276 VAL E O 1
ATOM 4902 N N . TYR E 2 277 ? 73.929 19.988 67.903 1 46.97 277 TYR E N 1
ATOM 4903 C CA . TYR E 2 277 ? 73.877 21.427 68.171 1 47.34 277 TYR E CA 1
ATOM 4904 C C . TYR E 2 277 ? 72.802 21.76 69.2 1 48.13 277 TYR E C 1
ATOM 4905 O O . TYR E 2 277 ? 73.059 22.572 70.081 1 48.37 277 TYR E O 1
ATOM 4914 N N . TRP E 2 278 ? 71.634 21.08 69.136 1 42.28 278 TRP E N 1
ATOM 4915 C CA . TRP E 2 278 ? 70.553 21.249 70.116 1 40.8 278 TRP E CA 1
ATOM 4916 C C . TRP E 2 278 ? 71.087 20.861 71.497 1 45.64 278 TRP E C 1
ATOM 4917 O O . TRP E 2 278 ? 70.894 21.605 72.458 1 44.94 278 TRP E O 1
ATOM 4928 N N . TRP E 2 279 ? 71.781 19.718 71.586 1 43.32 279 TRP E N 1
ATOM 4929 C CA . TRP E 2 279 ? 72.326 19.264 72.859 1 43.86 279 TRP E CA 1
ATOM 4930 C C . TRP E 2 279 ? 73.361 20.212 73.475 1 50.19 279 TRP E C 1
ATOM 4931 O O . TRP E 2 279 ? 73.361 20.4 74.695 1 47.68 279 TRP E O 1
ATOM 4942 N N A LEU E 2 280 ? 74.316 20.675 72.648 0.54 49.08 280 LEU E N 1
ATOM 4943 N N B LEU E 2 280 ? 74.14 20.912 72.642 0.45 48.1 280 LEU E N 1
ATOM 4944 C CA A LEU E 2 280 ? 75.434 21.524 73.064 0.54 50.34 280 LEU E CA 1
ATOM 4945 C CA B LEU E 2 280 ? 75.163 21.83 73.143 0.45 48.8 280 LEU E CA 1
ATOM 4946 C C A LEU E 2 280 ? 75.019 22.915 73.536 0.54 56.49 280 LEU E C 1
ATOM 4947 C C B LEU E 2 280 ? 74.735 23.317 73.224 0.45 54.23 280 LEU E C 1
ATOM 4948 O O A LEU E 2 280 ? 75.762 23.528 74.308 0.54 56.58 280 LEU E O 1
ATOM 4949 O O B LEU E 2 280 ? 75.371 24.069 73.966 0.45 54.23 280 LEU E O 1
ATOM 4958 N N A SER E 2 281 ? 73.843 23.408 73.084 0.54 54.3 281 SER E N 1
ATOM 4959 N N B SER E 2 281 ? 73.667 23.74 72.509 0.45 51.51 281 SER E N 1
ATOM 4960 C CA A SER E 2 281 ? 73.311 24.722 73.452 0.54 54.94 281 SER E CA 1
ATOM 4961 C CA B SER E 2 281 ? 73.231 25.146 72.506 0.45 51.74 281 SER E CA 1
ATOM 4962 C C A SER E 2 281 ? 73.075 24.838 74.958 0.54 61.02 281 SER E C 1
ATOM 4963 C C B SER E 2 281 ? 71.9 25.438 73.225 0.45 56.79 281 SER E C 1
ATOM 4964 O O A SER E 2 281 ? 72.577 23.9 75.587 0.54 60.39 281 SER E O 1
ATOM 4965 O O B SER E 2 281 ? 71.708 26.569 73.677 0.45 56.06 281 SER E O 1
ATOM 4970 N N A GLU E 2 282 ? 73.454 25.989 75.527 0.54 59.61 282 GLU E N 1
ATOM 4971 N N B GLU E 2 282 ? 70.983 24.454 73.315 0.45 54.81 282 GLU E N 1
ATOM 4972 C CA A GLU E 2 282 ? 73.326 26.278 76.956 0.54 60.23 282 GLU E CA 1
ATOM 4973 C CA B GLU E 2 282 ? 69.692 24.653 73.981 0.45 55.43 282 GLU E CA 1
ATOM 4974 C C A GLU E 2 282 ? 71.899 26.667 77.369 0.54 63.49 282 GLU E C 1
ATOM 4975 C C B GLU E 2 282 ? 69.885 24.702 75.5 0.45 61.31 282 GLU E C 1
ATOM 4976 O O A GLU E 2 282 ? 71.606 26.682 78.566 0.54 63.22 282 GLU E O 1
ATOM 4977 O O B GLU E 2 282 ? 70.118 23.669 76.131 0.45 61.16 282 GLU E O 1
ATOM 4988 N N A THR E 2 283 ? 71.01 26.937 76.383 0.54 59.65 283 THR E N 1
ATOM 4989 N N B THR E 2 283 ? 69.831 25.919 76.069 0.45 59.2 283 THR E N 1
ATOM 4990 C CA A THR E 2 283 ? 69.593 27.271 76.597 0.54 59.04 283 THR E CA 1
ATOM 4991 C CA B THR E 2 283 ? 70.005 26.159 77.507 0.45 59.59 283 THR E CA 1
ATOM 4992 C C A THR E 2 283 ? 68.876 26.029 77.182 0.54 60.6 283 THR E C 1
ATOM 4993 C C B THR E 2 283 ? 68.776 25.625 78.282 0.45 63.44 283 THR E C 1
ATOM 4994 O O A THR E 2 283 ? 69.008 24.945 76.597 0.54 58.79 283 THR E O 1
ATOM 4995 O O B THR E 2 283 ? 68.959 24.667 79.037 0.45 63.72 283 THR E O 1
ATOM 5002 N N A PRO E 2 284 ? 68.13 26.158 78.319 0.54 56.22 284 PRO E N 1
ATOM 5003 N N B PRO E 2 284 ? 67.525 26.143 78.098 0.45 58.78 284 PRO E N 1
ATOM 5004 C CA A PRO E 2 284 ? 67.442 24.979 78.897 0.54 55.47 284 PRO E CA 1
ATOM 5005 C CA B PRO E 2 284 ? 66.39 25.553 78.823 0.45 57.8 284 PRO E CA 1
ATOM 5006 C C A PRO E 2 284 ? 66.627 24.165 77.892 0.54 56.65 284 PRO E C 1
ATOM 5007 C C B PRO E 2 284 ? 65.743 24.453 77.971 0.45 58.94 284 PRO E C 1
ATOM 5008 O O A PRO E 2 284 ? 66.028 24.719 76.967 0.54 56.17 284 PRO E O 1
ATOM 5009 O O B PRO E 2 284 ? 64.733 24.689 77.293 0.45 58.54 284 PRO E O 1
ATOM 5016 N N A LYS E 2 285 ? 66.647 22.842 78.06 0.54 50.94 285 LYS E N 1
ATOM 5017 N N B LYS E 2 285 ? 66.371 23.258 77.971 0.45 52.86 285 LYS E N 1
ATOM 5018 C CA A LYS E 2 285 ? 65.969 21.914 77.163 0.54 49.44 285 LYS E CA 1
ATOM 5019 C CA B LYS E 2 285 ? 65.927 22.087 77.208 0.45 51.35 285 LYS E CA 1
ATOM 5020 C C A LYS E 2 285 ? 64.523 21.653 77.517 0.54 51.4 285 LYS E C 1
ATOM 5021 C C B LYS E 2 285 ? 64.499 21.693 77.53 0.45 52.23 285 LYS E C 1
ATOM 5022 O O A LYS E 2 285 ? 64.17 21.57 78.695 0.54 51.43 285 LYS E O 1
ATOM 5023 O O B LYS E 2 285 ? 64.129 21.601 78.703 0.45 52.16 285 LYS E O 1
ATOM 5034 N N . ARG E 2 286 ? 63.692 21.498 76.482 1 46.35 286 ARG E N 1
ATOM 5035 C CA . ARG E 2 286 ? 62.286 21.152 76.617 1 44.4 286 ARG E CA 1
ATOM 5036 C C . ARG E 2 286 ? 62.228 19.697 77.08 1 43.39 286 ARG E C 1
ATOM 5037 O O . ARG E 2 286 ? 62.984 18.866 76.576 1 41.71 286 ARG E O 1
ATOM 5045 N N . GLN E 2 287 ? 61.372 19.421 78.074 1 37.1 287 GLN E N 1
ATOM 5046 C CA A GLN E 2 287 ? 61.17 18.091 78.645 0.45 35.7 287 GLN E CA 1
ATOM 5047 C CA B GLN E 2 287 ? 61.206 18.072 78.602 0.55 35.94 287 GLN E CA 1
ATOM 5048 C C . GLN E 2 287 ? 60.05 17.426 77.869 1 37.28 287 GLN E C 1
ATOM 5049 O O . GLN E 2 287 ? 58.998 18.04 77.706 1 35.05 287 GLN E O 1
ATOM 5060 N N . THR E 2 288 ? 60.262 16.203 77.359 1 33.42 288 THR E N 1
ATOM 5061 C CA . THR E 2 288 ? 59.211 15.494 76.608 1 32.1 288 THR E CA 1
ATOM 5062 C C . THR E 2 288 ? 57.944 15.328 77.462 1 36.3 288 THR E C 1
ATOM 5063 O O . THR E 2 288 ? 56.836 15.349 76.921 1 35.16 288 THR E O 1
ATOM 5067 N N . SER E 2 289 ? 58.112 15.144 78.791 1 34.05 289 SER E N 1
ATOM 5068 C CA . SER E 2 289 ? 56.956 14.959 79.68 1 34.85 289 SER E CA 1
ATOM 5069 C C . SER E 2 289 ? 56.097 16.237 79.818 1 39.17 289 SER E C 1
ATOM 5070 O O . SER E 2 289 ? 54.962 16.158 80.3 1 39.64 289 SER E O 1
ATOM 5073 N N . SER E 2 290 ? 56.608 17.391 79.326 1 36.51 290 SER E N 1
ATOM 5074 C CA . SER E 2 290 ? 55.932 18.697 79.351 1 36.04 290 SER E CA 1
ATOM 5075 C C . SER E 2 290 ? 55.457 19.202 77.97 1 38.01 290 SER E C 1
ATOM 5076 O O . SER E 2 290 ? 55.059 20.369 77.85 1 37.23 290 SER E O 1
ATOM 5079 N N . LEU E 2 291 ? 55.481 18.337 76.922 1 32.96 291 LEU E N 1
ATOM 5080 C CA . LEU E 2 291 ? 55.049 18.744 75.566 1 30.97 291 LEU E CA 1
ATOM 5081 C C . LEU E 2 291 ? 53.605 19.228 75.482 1 33.76 291 LEU E C 1
ATOM 5082 O O . LEU E 2 291 ? 53.281 20.032 74.613 1 32.37 291 LEU E O 1
ATOM 5087 N N . PHE E 2 292 ? 52.739 18.714 76.365 1 31.9 292 PHE E N 1
ATOM 5088 C CA . PHE E 2 292 ? 51.321 19.056 76.372 1 31.04 292 PHE E CA 1
ATOM 5089 C C . PHE E 2 292 ? 50.976 19.944 77.543 1 33.42 292 PHE E C 1
ATOM 5090 O O . PHE E 2 292 ? 50.92 19.48 78.68 1 34.23 292 PHE E O 1
ATOM 5098 N N . TYR E 2 293 ? 50.77 21.237 77.275 1 29.84 293 TYR E N 1
ATOM 5099 C CA . TYR E 2 293 ? 50.381 22.183 78.314 1 29.36 293 TYR E CA 1
ATOM 5100 C C . TYR E 2 293 ? 49.152 21.674 79.064 1 34.17 293 TYR E C 1
ATOM 5101 O O . TYR E 2 293 ? 48.201 21.183 78.447 1 33.26 293 TYR E O 1
ATOM 5110 N N . GLN E 2 294 ? 49.183 21.79 80.394 1 30.41 294 GLN E N 1
ATOM 5111 C CA . GLN E 2 294 ? 48.043 21.479 81.226 1 30.18 294 GLN E CA 1
ATOM 5112 C C . GLN E 2 294 ? 47.832 22.539 82.279 1 32.96 294 GLN E C 1
ATOM 5113 O O . GLN E 2 294 ? 48.794 23.084 82.824 1 32.78 294 GLN E O 1
ATOM 5119 N N . PHE E 2 295 ? 46.562 22.826 82.569 1 28.37 295 PHE E N 1
ATOM 5120 C CA . PHE E 2 295 ? 46.153 23.662 83.676 1 27.12 295 PHE E CA 1
ATOM 5121 C C . PHE E 2 295 ? 44.994 22.982 84.382 1 32.19 295 PHE E C 1
ATOM 5122 O O . PHE E 2 295 ? 44.061 22.516 83.724 1 31.91 295 PHE E O 1
ATOM 5130 N N . CYS E 2 296 ? 45.051 22.929 85.717 1 27.55 296 CYS E N 1
ATOM 5131 C CA . CYS E 2 296 ? 43.938 22.462 86.513 1 27.57 296 CYS E CA 1
ATOM 5132 C C . CYS E 2 296 ? 43.817 23.41 87.697 1 28.17 296 CYS E C 1
ATOM 5133 O O . CYS E 2 296 ? 44.796 23.662 88.405 1 27.17 296 CYS E O 1
ATOM 5136 N N . GLY E 2 297 ? 42.642 23.984 87.876 1 23.67 297 GLY E N 1
ATOM 5137 C CA . GLY E 2 297 ? 42.474 24.921 88.983 1 22.65 297 GLY E CA 1
ATOM 5138 C C . GLY E 2 297 ? 41.119 25.565 89.084 1 27.08 297 GLY E C 1
ATOM 5139 O O . GLY E 2 297 ? 40.185 25.167 88.399 1 27.15 297 GLY E O 1
ATOM 5140 N N . SER E 2 298 ? 40.993 26.514 89.993 1 25.55 298 SER E N 1
ATOM 5141 C CA . SER E 2 298 ? 39.725 27.199 90.199 1 25.27 298 SER E CA 1
ATOM 5142 C C . SER E 2 298 ? 39.627 28.41 89.277 1 27.99 298 SER E C 1
ATOM 5143 O O . SER E 2 298 ? 40.63 29.065 88.972 1 25.77 298 SER E O 1
ATOM 5146 N N . LEU E 2 299 ? 38.413 28.678 88.806 1 27.11 299 LEU E N 1
ATOM 5147 C CA . LEU E 2 299 ? 38.112 29.839 87.988 1 27.61 299 LEU E CA 1
ATOM 5148 C C . LEU E 2 299 ? 36.984 30.585 88.669 1 29.62 299 LEU E C 1
ATOM 5149 O O . LEU E 2 299 ? 35.938 29.999 88.915 1 29.72 299 LEU E O 1
ATOM 5154 N N . GLU E 2 300 ? 37.208 31.859 89.023 1 26.29 300 GLU E N 1
ATOM 5155 C CA . GLU E 2 300 ? 36.187 32.714 89.616 1 26.52 300 GLU E CA 1
ATOM 5156 C C . GLU E 2 300 ? 35.926 33.873 88.673 1 30.35 300 GLU E C 1
ATOM 5157 O O . GLU E 2 300 ? 36.869 34.521 88.227 1 27.91 300 GLU E O 1
ATOM 5163 N N . VAL E 2 301 ? 34.639 34.133 88.37 1 27.81 301 VAL E N 1
ATOM 5164 C CA . VAL E 2 301 ? 34.224 35.191 87.438 1 27.54 301 VAL E CA 1
ATOM 5165 C C . VAL E 2 301 ? 33.294 36.136 88.178 1 29.82 301 VAL E C 1
ATOM 5166 O O . VAL E 2 301 ? 32.262 35.699 88.674 1 29.57 301 VAL E O 1
ATOM 5170 N N . LEU E 2 302 ? 33.651 37.421 88.248 1 26.82 302 LEU E N 1
ATOM 5171 C CA . LEU E 2 302 ? 32.861 38.455 88.931 1 28.94 302 LEU E CA 1
ATOM 5172 C C . LEU E 2 302 ? 32.386 39.475 87.921 1 31.41 302 LEU E C 1
ATOM 5173 O O . LEU E 2 302 ? 33.215 40.044 87.218 1 31.05 302 LEU E O 1
ATOM 5178 N N . PHE E 2 303 ? 31.079 39.771 87.878 1 27.77 303 PHE E N 1
ATOM 5179 C CA . PHE E 2 303 ? 30.55 40.762 86.926 1 28.53 303 PHE E CA 1
ATOM 5180 C C . PHE E 2 303 ? 29.277 41.402 87.427 1 32.53 303 PHE E C 1
ATOM 5181 O O . PHE E 2 303 ? 28.588 40.82 88.265 1 32.14 303 PHE E O 1
ATOM 5189 N N . GLN E 2 304 ? 28.947 42.581 86.889 1 31.08 304 GLN E N 1
ATOM 5190 C CA . GLN E 2 304 ? 27.721 43.324 87.183 1 29.18 304 GLN E CA 1
ATOM 5191 C C . GLN E 2 304 ? 26.843 43.358 85.932 1 44.55 304 GLN E C 1
ATOM 5192 O O . GLN E 2 304 ? 27.343 42.99 84.849 1 50.68 304 GLN E O 1
ATOM 5199 N N . SER F 2 11 ? 40.262 49.081 76.267 1 46.8 11 SER F N 1
ATOM 5200 C CA . SER F 2 11 ? 40.619 48.967 74.86 1 44.41 11 SER F CA 1
ATOM 5201 C C . SER F 2 11 ? 39.604 48.145 74.038 1 40.86 11 SER F C 1
ATOM 5202 O O . SER F 2 11 ? 39.446 48.445 72.865 1 39.84 11 SER F O 1
ATOM 5205 N N . ALA F 2 12 ? 38.888 47.157 74.642 1 35.04 12 ALA F N 1
ATOM 5206 C CA . ALA F 2 12 ? 37.85 46.397 73.916 1 33.87 12 ALA F CA 1
ATOM 5207 C C . ALA F 2 12 ? 36.655 47.289 73.598 1 34.95 12 ALA F C 1
ATOM 5208 O O . ALA F 2 12 ? 36.063 47.146 72.533 1 33.53 12 ALA F O 1
ATOM 5210 N N . ALA F 2 13 ? 36.336 48.248 74.502 1 31.11 13 ALA F N 1
ATOM 5211 C CA . ALA F 2 13 ? 35.286 49.247 74.28 1 31 13 ALA F CA 1
ATOM 5212 C C . ALA F 2 13 ? 35.655 50.145 73.078 1 33.2 13 ALA F C 1
ATOM 5213 O O . ALA F 2 13 ? 34.769 50.564 72.347 1 31.2 13 ALA F O 1
ATOM 5215 N N . THR F 2 14 ? 36.958 50.397 72.854 1 30.36 14 THR F N 1
ATOM 5216 C CA . THR F 2 14 ? 37.452 51.176 71.707 1 30.56 14 THR F CA 1
ATOM 5217 C C . THR F 2 14 ? 37.206 50.412 70.402 1 33.53 14 THR F C 1
ATOM 5218 O O . THR F 2 14 ? 36.755 51.008 69.427 1 33.09 14 THR F O 1
ATOM 5222 N N . ILE F 2 15 ? 37.477 49.096 70.391 1 29.19 15 ILE F N 1
ATOM 5223 C CA . ILE F 2 15 ? 37.236 48.247 69.214 1 27.85 15 ILE F CA 1
ATOM 5224 C C . ILE F 2 15 ? 35.735 48.243 68.884 1 31.58 15 ILE F C 1
ATOM 5225 O O . ILE F 2 15 ? 35.363 48.36 67.723 1 31.45 15 ILE F O 1
ATOM 5230 N N . LEU F 2 16 ? 34.893 48.086 69.91 1 29.1 16 LEU F N 1
ATOM 5231 C CA . LEU F 2 16 ? 33.436 48.072 69.77 1 28.67 16 LEU F CA 1
ATOM 5232 C C . LEU F 2 16 ? 32.963 49.393 69.152 1 31.82 16 LEU F C 1
ATOM 5233 O O . LEU F 2 16 ? 32.178 49.368 68.202 1 30.91 16 LEU F O 1
ATOM 5238 N N . LYS F 2 17 ? 33.444 50.534 69.687 1 29.01 17 LYS F N 1
ATOM 5239 C CA . LYS F 2 17 ? 33.099 51.873 69.191 1 30.57 17 LYS F CA 1
ATOM 5240 C C . LYS F 2 17 ? 33.525 52.032 67.716 1 34.11 17 LYS F C 1
ATOM 5241 O O . LYS F 2 17 ? 32.737 52.514 66.908 1 33.51 17 LYS F O 1
ATOM 5247 N N . GLN F 2 18 ? 34.744 51.588 67.373 1 29.85 18 GLN F N 1
ATOM 5248 C CA . GLN F 2 18 ? 35.275 51.655 66.004 1 30.15 18 GLN F CA 1
ATOM 5249 C C . GLN F 2 18 ? 34.481 50.785 65.037 1 33.43 18 GLN F C 1
ATOM 5250 O O . GLN F 2 18 ? 34.172 51.227 63.938 1 34.09 18 GLN F O 1
ATOM 5256 N N . ALA F 2 19 ? 34.137 49.557 65.446 1 28.06 19 ALA F N 1
ATOM 5257 C CA . ALA F 2 19 ? 33.356 48.647 64.615 1 26.97 19 ALA F CA 1
ATOM 5258 C C . ALA F 2 19 ? 31.985 49.284 64.301 1 31.36 19 ALA F C 1
ATOM 5259 O O . ALA F 2 19 ? 31.611 49.352 63.136 1 30.46 19 ALA F O 1
ATOM 5261 N N . ILE F 2 20 ? 31.277 49.795 65.323 1 27.47 20 ILE F N 1
ATOM 5262 C CA . ILE F 2 20 ? 29.963 50.437 65.129 1 27.8 20 ILE F CA 1
ATOM 5263 C C . ILE F 2 20 ? 30.072 51.719 64.29 1 32.1 20 ILE F C 1
ATOM 5264 O O . ILE F 2 20 ? 29.295 51.892 63.348 1 31.93 20 ILE F O 1
ATOM 5269 N N . ALA F 2 21 ? 31.004 52.622 64.644 1 29.11 21 ALA F N 1
ATOM 5270 C CA . ALA F 2 21 ? 31.163 53.908 63.95 1 29.98 21 ALA F CA 1
ATOM 5271 C C . ALA F 2 21 ? 31.45 53.771 62.45 1 31.97 21 ALA F C 1
ATOM 5272 O O . ALA F 2 21 ? 30.92 54.558 61.667 1 30.57 21 ALA F O 1
ATOM 5274 N N . GLY F 2 22 ? 32.273 52.786 62.073 1 28.85 22 GLY F N 1
ATOM 5275 C CA . GLY F 2 22 ? 32.64 52.538 60.683 1 28.99 22 GLY F CA 1
ATOM 5276 C C . GLY F 2 22 ? 31.759 51.512 59.999 1 33.92 22 GLY F C 1
ATOM 5277 O O . GLY F 2 22 ? 31.87 51.316 58.793 1 33.56 22 GLY F O 1
ATOM 5278 N N . ASP F 2 23 ? 30.84 50.891 60.762 1 30.9 23 ASP F N 1
ATOM 5279 C CA . ASP F 2 23 ? 29.965 49.776 60.353 1 30.29 23 ASP F CA 1
ATOM 5280 C C . ASP F 2 23 ? 30.836 48.62 59.813 1 33 23 ASP F C 1
ATOM 5281 O O . ASP F 2 23 ? 30.574 48.068 58.746 1 31.93 23 ASP F O 1
ATOM 5286 N N . ARG F 2 24 ? 31.925 48.322 60.535 1 28.88 24 ARG F N 1
ATOM 5287 C CA . ARG F 2 24 ? 32.859 47.246 60.167 1 28.26 24 ARG F CA 1
ATOM 5288 C C . ARG F 2 24 ? 32.626 46.08 61.108 1 31.51 24 ARG F C 1
ATOM 5289 O O . ARG F 2 24 ? 32.482 46.295 62.317 1 30.02 24 ARG F O 1
ATOM 5297 N N . SER F 2 25 ? 32.585 44.843 60.58 1 28.14 25 SER F N 1
ATOM 5298 C CA . SER F 2 25 ? 32.415 43.651 61.429 1 27.58 25 SER F CA 1
ATOM 5299 C C . SER F 2 25 ? 33.57 43.59 62.433 1 30.45 25 SER F C 1
ATOM 5300 O O . SER F 2 25 ? 34.58 44.251 62.223 1 29 25 SER F O 1
ATOM 5303 N N . LEU F 2 26 ? 33.448 42.804 63.504 1 28.73 26 LEU F N 1
ATOM 5304 C CA . LEU F 2 26 ? 34.56 42.687 64.467 1 28.97 26 LEU F CA 1
ATOM 5305 C C . LEU F 2 26 ? 35.834 42.136 63.797 1 34.23 26 LEU F C 1
ATOM 5306 O O . LEU F 2 26 ? 36.936 42.54 64.17 1 32.84 26 LEU F O 1
ATOM 5311 N N . VAL F 2 27 ? 35.674 41.243 62.792 1 32.54 27 VAL F N 1
ATOM 5312 C CA . VAL F 2 27 ? 36.794 40.675 62.007 1 33.09 27 VAL F CA 1
ATOM 5313 C C . VAL F 2 27 ? 37.503 41.826 61.253 1 33.61 27 VAL F C 1
ATOM 5314 O O . VAL F 2 27 ? 38.728 41.934 61.309 1 31.55 27 VAL F O 1
ATOM 5318 N N . GLU F 2 28 ? 36.727 42.707 60.61 1 29.69 28 GLU F N 1
ATOM 5319 C CA . GLU F 2 28 ? 37.262 43.862 59.878 1 28.93 28 GLU F CA 1
ATOM 5320 C C . GLU F 2 28 ? 37.899 44.865 60.823 1 32.09 28 GLU F C 1
ATOM 5321 O O . GLU F 2 28 ? 38.969 45.404 60.515 1 31.42 28 GLU F O 1
ATOM 5327 N N . ALA F 2 29 ? 37.269 45.105 61.999 1 27.64 29 ALA F N 1
ATOM 5328 C CA . ALA F 2 29 ? 37.826 46.054 62.962 1 27.19 29 ALA F CA 1
ATOM 5329 C C . ALA F 2 29 ? 39.163 45.529 63.503 1 31.75 29 ALA F C 1
ATOM 5330 O O . ALA F 2 29 ? 40.113 46.287 63.602 1 31.9 29 ALA F O 1
ATOM 5332 N N . ALA F 2 30 ? 39.25 44.217 63.793 1 29.32 30 ALA F N 1
ATOM 5333 C CA . ALA F 2 30 ? 40.489 43.597 64.295 1 29.03 30 ALA F CA 1
ATOM 5334 C C . ALA F 2 30 ? 41.58 43.613 63.224 1 32.69 30 ALA F C 1
ATOM 5335 O O . ALA F 2 30 ? 42.751 43.852 63.545 1 31.52 30 ALA F O 1
ATOM 5337 N N . GLU F 2 31 ? 41.201 43.37 61.948 1 27.86 31 GLU F N 1
ATOM 5338 C CA . GLU F 2 31 ? 42.144 43.394 60.828 1 28.26 31 GLU F CA 1
ATOM 5339 C C . GLU F 2 31 ? 42.761 44.781 60.644 1 31.93 31 GLU F C 1
ATOM 5340 O O . GLU F 2 31 ? 43.959 44.873 60.375 1 30.75 31 GLU F O 1
ATOM 5346 N N . ALA F 2 32 ? 41.959 45.862 60.808 1 29.04 32 ALA F N 1
ATOM 5347 C CA . ALA F 2 32 ? 42.465 47.241 60.694 1 28.96 32 ALA F CA 1
ATOM 5348 C C . ALA F 2 32 ? 43.53 47.523 61.765 1 31.82 32 ALA F C 1
ATOM 5349 O O . ALA F 2 32 ? 44.522 48.194 61.494 1 30.1 32 ALA F O 1
ATOM 5351 N N . ILE F 2 33 ? 43.342 46.974 62.973 1 29.25 33 ILE F N 1
ATOM 5352 C CA . ILE F 2 33 ? 44.294 47.118 64.064 1 27.88 33 ILE F CA 1
ATOM 5353 C C . ILE F 2 33 ? 45.568 46.306 63.751 1 31.63 33 ILE F C 1
ATOM 5354 O O . ILE F 2 33 ? 46.672 46.86 63.832 1 29.39 33 ILE F O 1
ATOM 5359 N N . SER F 2 34 ? 45.428 45.001 63.41 1 29.65 34 SER F N 1
ATOM 5360 C CA . SER F 2 34 ? 46.609 44.164 63.115 1 30.52 34 SER F CA 1
ATOM 5361 C C . SER F 2 34 ? 47.397 44.641 61.881 1 33.01 34 SER F C 1
ATOM 5362 O O . SER F 2 34 ? 48.622 44.467 61.832 1 31.08 34 SER F O 1
ATOM 5365 N N . GLN F 2 35 ? 46.712 45.283 60.918 1 29.26 35 GLN F N 1
ATOM 5366 C CA . GLN F 2 35 ? 47.369 45.82 59.716 1 28.84 35 GLN F CA 1
ATOM 5367 C C . GLN F 2 35 ? 48.358 46.954 60.016 1 31.55 35 GLN F C 1
ATOM 5368 O O . GLN F 2 35 ? 49.195 47.266 59.171 1 29.47 35 GLN F O 1
ATOM 5374 N N . GLN F 2 36 ? 48.317 47.522 61.245 1 28.37 36 GLN F N 1
ATOM 5375 C CA . GLN F 2 36 ? 49.273 48.555 61.649 1 27.33 36 GLN F CA 1
ATOM 5376 C C . GLN F 2 36 ? 50.646 47.961 61.979 1 31.44 36 GLN F C 1
ATOM 5377 O O . GLN F 2 36 ? 51.611 48.714 62.087 1 30.78 36 GLN F O 1
ATOM 5383 N N . THR F 2 37 ? 50.747 46.627 62.122 1 27.63 37 THR F N 1
ATOM 5384 C CA . THR F 2 37 ? 52.016 45.968 62.446 1 26.86 37 THR F CA 1
ATOM 5385 C C . THR F 2 37 ? 52.721 45.488 61.19 1 31.08 37 THR F C 1
ATOM 5386 O O . THR F 2 37 ? 52.075 45.118 60.209 1 31.03 37 THR F O 1
ATOM 5390 N N . LEU F 2 38 ? 54.054 45.525 61.208 1 26.33 38 LEU F N 1
ATOM 5391 C CA . LEU F 2 38 ? 54.853 45.087 60.07 1 25.49 38 LEU F CA 1
ATOM 5392 C C . LEU F 2 38 ? 56.225 44.745 60.6 1 28.83 38 LEU F C 1
ATOM 5393 O O . LEU F 2 38 ? 56.557 45.099 61.731 1 28.82 38 LEU F O 1
ATOM 5398 N N . LEU F 2 39 ? 56.995 44.047 59.786 1 26.67 39 LEU F N 1
ATOM 5399 C CA . LEU F 2 39 ? 58.378 43.706 60.04 1 26.03 39 LEU F CA 1
ATOM 5400 C C . LEU F 2 39 ? 59.236 44.62 59.194 1 32.28 39 LEU F C 1
ATOM 5401 O O . LEU F 2 39 ? 58.855 44.957 58.069 1 34.11 39 LEU F O 1
ATOM 5406 N N . ARG F 2 40 ? 60.374 45.044 59.743 1 30.02 40 ARG F N 1
ATOM 5407 C CA . ARG F 2 40 ? 61.333 45.91 59.05 1 30.43 40 ARG F CA 1
ATOM 5408 C C . ARG F 2 40 ? 62.726 45.426 59.376 1 33.27 40 ARG F C 1
ATOM 5409 O O . ARG F 2 40 ? 62.872 44.571 60.24 1 33.78 40 ARG F O 1
ATOM 5417 N N . LEU F 2 41 ? 63.756 45.991 58.711 1 30.1 41 LEU F N 1
ATOM 5418 C CA . LEU F 2 41 ? 65.166 45.683 58.965 1 30.47 41 LEU F CA 1
ATOM 5419 C C . LEU F 2 41 ? 65.507 44.199 58.734 1 36.39 41 LEU F C 1
ATOM 5420 O O . LEU F 2 41 ? 66.312 43.602 59.467 1 35.54 41 LEU F O 1
ATOM 5425 N N . ALA F 2 42 ? 64.91 43.619 57.683 1 34.04 42 ALA F N 1
ATOM 5426 C CA . ALA F 2 42 ? 65.134 42.233 57.312 1 33.89 42 ALA F CA 1
ATOM 5427 C C . ALA F 2 42 ? 66.568 42.055 56.854 1 37.41 42 ALA F C 1
ATOM 5428 O O . ALA F 2 42 ? 67.067 42.839 56.043 1 36.63 42 ALA F O 1
ATOM 5430 N N . CYS F 2 43 ? 67.259 41.065 57.433 1 33.28 43 CYS F N 1
ATOM 5431 C CA . CYS F 2 43 ? 68.657 40.782 57.086 1 32.55 43 CYS F CA 1
ATOM 5432 C C . CYS F 2 43 ? 69.009 39.347 57.401 1 38.44 43 CYS F C 1
ATOM 5433 O O . CYS F 2 43 ? 68.428 38.749 58.308 1 38.93 43 CYS F O 1
ATOM 5436 N N . GLU F 2 44 ? 69.957 38.791 56.657 1 35.37 44 GLU F N 1
ATOM 5437 C CA . GLU F 2 44 ? 70.45 37.435 56.862 1 35.81 44 GLU F CA 1
ATOM 5438 C C . GLU F 2 44 ? 71.529 37.498 57.93 1 42.39 44 GLU F C 1
ATOM 5439 O O . GLU F 2 44 ? 72.394 38.381 57.861 1 41.91 44 GLU F O 1
ATOM 5445 N N . VAL F 2 45 ? 71.491 36.561 58.907 1 39.39 45 VAL F N 1
ATOM 5446 C CA . VAL F 2 45 ? 72.488 36.488 59.979 1 38.64 45 VAL F CA 1
ATOM 5447 C C . VAL F 2 45 ? 73.453 35.334 59.7 1 44.62 45 VAL F C 1
ATOM 5448 O O . VAL F 2 45 ? 73.012 34.204 59.501 1 43.3 45 VAL F O 1
ATOM 5452 N N . ARG F 2 46 ? 74.766 35.613 59.742 1 43.78 46 ARG F N 1
ATOM 5453 C CA . ARG F 2 46 ? 75.814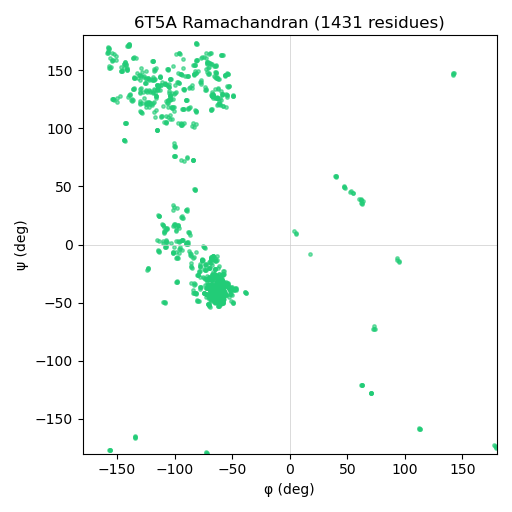 34.612 59.584 1 44.96 46 ARG F CA 1
ATOM 5454 C C . ARG F 2 46 ? 76.817 34.756 60.705 1 52.97 46 ARG F C 1
ATOM 5455 O O . ARG F 2 46 ? 77.269 35.868 60.99 1 53.43 46 ARG F O 1
ATOM 5463 N N . GLN F 2 47 ? 77.149 33.634 61.361 1 50.79 47 GLN F N 1
ATOM 5464 C CA . GLN F 2 47 ? 78.12 33.628 62.444 1 51.99 47 GLN F CA 1
ATOM 5465 C C . GLN F 2 47 ? 78.876 32.315 62.459 1 59.66 47 GLN F C 1
ATOM 5466 O O . GLN F 2 47 ? 78.267 31.243 62.457 1 58.93 47 GLN F O 1
ATOM 5472 N N . VAL F 2 48 ? 80.206 32.41 62.464 1 60.52 48 VAL F N 1
ATOM 5473 C CA . VAL F 2 48 ? 81.092 31.246 62.526 1 61.94 48 VAL F CA 1
ATOM 5474 C C . VAL F 2 48 ? 81.476 31.082 64 1 69.75 48 VAL F C 1
ATOM 5475 O O . VAL F 2 48 ? 82.256 31.877 64.522 1 68.69 48 VAL F O 1
ATOM 5479 N N . GLY F 2 49 ? 80.868 30.093 64.657 1 70.12 49 GLY F N 1
ATOM 5480 C CA . GLY F 2 49 ? 81.066 29.802 66.074 1 71.62 49 GLY F CA 1
ATOM 5481 C C . GLY F 2 49 ? 80.624 30.957 66.951 1 79.13 49 GLY F C 1
ATOM 5482 O O . GLY F 2 49 ? 79.466 31.394 66.88 1 79.23 49 GLY F O 1
ATOM 5483 N N . ASP F 2 50 ? 81.565 31.489 67.749 1 77.56 50 ASP F N 1
ATOM 5484 C CA . ASP F 2 50 ? 81.321 32.639 68.622 1 78.12 50 ASP F CA 1
ATOM 5485 C C . ASP F 2 50 ? 82.069 33.901 68.134 1 80.96 50 ASP F C 1
ATOM 5486 O O . ASP F 2 50 ? 82.195 34.877 68.881 1 81.19 50 ASP F O 1
ATOM 5491 N N . ARG F 2 51 ? 82.523 33.891 66.861 1 75.59 51 ARG F N 1
ATOM 5492 C CA . ARG F 2 51 ? 83.211 35.019 66.222 1 74.44 51 ARG F CA 1
ATOM 5493 C C . ARG F 2 51 ? 82.228 36.174 65.918 1 75.73 51 ARG F C 1
ATOM 5494 O O . ARG F 2 51 ? 81.042 36.075 66.248 1 75.09 51 ARG F O 1
ATOM 5502 N N . GLN F 2 52 ? 82.727 37.268 65.309 1 70.54 52 GLN F N 1
ATOM 5503 C CA . GLN F 2 52 ? 81.935 38.452 64.972 1 69.41 52 GLN F CA 1
ATOM 5504 C C . GLN F 2 52 ? 80.798 38.112 63.983 1 69.92 52 GLN F C 1
ATOM 5505 O O . GLN F 2 52 ? 81.075 37.543 62.924 1 69.9 52 GLN F O 1
ATOM 5511 N N . PRO F 2 53 ? 79.516 38.405 64.318 1 63.47 53 PRO F N 1
ATOM 5512 C CA . PRO F 2 53 ? 78.424 38.082 63.38 1 61.34 53 PRO F CA 1
ATOM 5513 C C . PRO F 2 53 ? 78.337 39.052 62.202 1 59.97 53 PRO F C 1
ATOM 5514 O O . PRO F 2 53 ? 78.87 40.159 62.277 1 59.38 53 PRO F O 1
ATOM 5518 N N . ARG F 2 54 ? 77.65 38.64 61.126 1 52.74 54 ARG F N 1
ATOM 5519 C CA . ARG F 2 54 ? 77.444 39.456 59.928 1 51.06 54 ARG F CA 1
ATOM 5520 C C . ARG F 2 54 ? 75.949 39.567 59.638 1 50.51 54 ARG F C 1
ATOM 5521 O O . ARG F 2 54 ? 75.24 38.556 59.661 1 50 54 ARG F O 1
ATOM 5529 N N . PHE F 2 55 ? 75.474 40.797 59.38 1 43.2 55 PHE F N 1
ATOM 5530 C CA . PHE F 2 55 ? 74.069 41.096 59.085 1 41.57 55 PHE F CA 1
ATOM 5531 C C . PHE F 2 55 ? 74.065 41.623 57.651 1 45.78 55 PHE F C 1
ATOM 5532 O O . PHE F 2 55 ? 74.745 42.605 57.348 1 45.25 55 PHE F O 1
ATOM 5540 N N . THR F 2 56 ? 73.419 40.888 56.742 1 41.46 56 THR F N 1
ATOM 5541 C CA . THR F 2 56 ? 73.451 41.236 55.325 1 40.95 56 THR F CA 1
ATOM 5542 C C . THR F 2 56 ? 72.053 41.444 54.782 1 44.55 56 THR F C 1
ATOM 5543 O O . THR F 2 56 ? 71.244 40.517 54.787 1 44.24 56 THR F O 1
ATOM 5547 N N . ALA F 2 57 ? 71.774 42.659 54.305 1 41.16 57 ALA F N 1
ATOM 5548 C CA . ALA F 2 57 ? 70.469 42.986 53.717 1 41.1 57 ALA F CA 1
ATOM 5549 C C . ALA F 2 57 ? 70.604 43.204 52.198 1 46.65 57 ALA F C 1
ATOM 5550 O O . ALA F 2 57 ? 69.616 43.479 51.516 1 46.87 57 ALA F O 1
ATOM 5552 N N . THR F 2 58 ? 71.834 43.043 51.678 1 44.43 58 THR F N 1
ATOM 5553 C CA . THR F 2 58 ? 72.219 43.273 50.277 1 45.74 58 THR F CA 1
ATOM 5554 C C . THR F 2 58 ? 72.299 42.023 49.393 1 52.9 58 THR F C 1
ATOM 5555 O O . THR F 2 58 ? 72.515 42.157 48.185 1 52.57 58 THR F O 1
ATOM 5559 N N . SER F 2 59 ? 72.151 40.825 49.986 1 51.44 59 SER F N 1
ATOM 5560 C CA . SER F 2 59 ? 72.264 39.518 49.32 1 52.38 59 SER F CA 1
ATOM 5561 C C . SER F 2 59 ? 71.495 39.386 47.998 1 57.74 59 SER F C 1
ATOM 5562 O O . SER F 2 59 ? 72.011 38.761 47.075 1 57.86 59 SER F O 1
ATOM 5565 N N . ILE F 2 60 ? 70.287 39.981 47.898 1 55.49 60 ILE F N 1
ATOM 5566 C CA . ILE F 2 60 ? 69.473 39.937 46.674 1 55.57 60 ILE F CA 1
ATOM 5567 C C . ILE F 2 60 ? 69.524 41.285 45.922 1 60.16 60 ILE F C 1
ATOM 5568 O O . ILE F 2 60 ? 68.997 42.293 46.402 1 59 60 ILE F O 1
ATOM 5573 N N . ALA F 2 61 ? 70.159 41.281 44.743 1 57.67 61 ALA F N 1
ATOM 5574 C CA . ALA F 2 61 ? 70.306 42.46 43.888 1 58.06 61 ALA F CA 1
ATOM 5575 C C . ALA F 2 61 ? 69.099 42.666 42.961 1 62.59 61 ALA F C 1
ATOM 5576 O O . ALA F 2 61 ? 68.764 43.809 42.633 1 62.25 61 ALA F O 1
ATOM 5578 N N . ARG F 2 62 ? 68.472 41.564 42.516 1 60.02 62 ARG F N 1
ATOM 5579 C CA . ARG F 2 62 ? 67.34 41.609 41.592 1 60.28 62 ARG F CA 1
ATOM 5580 C C . ARG F 2 62 ? 66.357 40.472 41.859 1 65.09 62 ARG F C 1
ATOM 5581 O O . ARG F 2 62 ? 66.758 39.394 42.304 1 64.8 62 ARG F O 1
ATOM 5589 N N . VAL F 2 63 ? 65.067 40.72 41.59 1 62.52 63 VAL F N 1
ATOM 5590 C CA . VAL F 2 63 ? 63.99 39.739 41.743 1 62.82 63 VAL F CA 1
ATOM 5591 C C . VAL F 2 63 ? 63.219 39.629 40.414 1 69.51 63 VAL F C 1
ATOM 5592 O O . VAL F 2 63 ? 62.993 40.639 39.746 1 69.39 63 VAL F O 1
ATOM 5596 N N . ASP F 2 64 ? 62.857 38.399 40.023 1 67.74 64 ASP F N 1
ATOM 5597 C CA . ASP F 2 64 ? 62.064 38.116 38.83 1 69.09 64 ASP F CA 1
ATOM 5598 C C . ASP F 2 64 ? 61.135 36.941 39.121 1 77.29 64 ASP F C 1
ATOM 5599 O O . ASP F 2 64 ? 61.442 36.107 39.976 1 76.9 64 ASP F O 1
ATOM 5604 N N . VAL F 2 65 ? 59.985 36.901 38.443 1 77.72 65 VAL F N 1
ATOM 5605 C CA . VAL F 2 65 ? 58.986 35.847 38.623 1 79.65 65 VAL F CA 1
ATOM 5606 C C . VAL F 2 65 ? 59.051 34.865 37.443 1 88.42 65 VAL F C 1
ATOM 5607 O O . VAL F 2 65 ? 59.013 35.288 36.283 1 88.72 65 VAL F O 1
ATOM 5611 N N . ALA F 2 66 ? 59.171 33.557 37.75 1 87.7 66 ALA F N 1
ATOM 5612 C CA . ALA F 2 66 ? 59.241 32.464 36.769 1 88.89 66 ALA F CA 1
ATOM 5613 C C . ALA F 2 66 ? 57.858 32.198 36.102 1 95.87 66 ALA F C 1
ATOM 5614 O O . ALA F 2 66 ? 56.851 32.657 36.652 1 95.34 66 ALA F O 1
ATOM 5616 N N . PRO F 2 67 ? 57.761 31.455 34.951 1 94.9 67 PRO F N 1
ATOM 5617 C CA . PRO F 2 67 ? 56.434 31.21 34.337 1 95.34 67 PRO F CA 1
ATOM 5618 C C . PRO F 2 67 ? 55.376 30.591 35.263 1 100.02 67 PRO F C 1
ATOM 5619 O O . PRO F 2 67 ? 54.203 30.961 35.169 1 99.86 67 PRO F O 1
ATOM 5623 N N . GLY F 2 68 ? 55.802 29.696 36.162 1 96.23 68 GLY F N 1
ATOM 5624 C CA . GLY F 2 68 ? 54.929 29.042 37.136 1 95.51 68 GLY F CA 1
ATOM 5625 C C . GLY F 2 68 ? 54.8 29.795 38.449 1 97.76 68 GLY F C 1
ATOM 5626 O O . GLY F 2 68 ? 54.591 29.182 39.501 1 97.86 68 GLY F O 1
ATOM 5627 N N . CYS F 2 69 ? 54.924 31.136 38.384 1 92.12 69 CYS F N 1
ATOM 5628 C CA . CYS F 2 69 ? 54.86 32.11 39.483 1 90.99 69 CYS F CA 1
ATOM 5629 C C . CYS F 2 69 ? 55.715 31.725 40.726 1 91.42 69 CYS F C 1
ATOM 5630 O O . CYS F 2 69 ? 55.245 31.764 41.87 1 90.6 69 CYS F O 1
ATOM 5633 N N . ARG F 2 70 ? 56.984 31.37 40.476 1 85.4 70 ARG F N 1
ATOM 5634 C CA . ARG F 2 70 ? 57.977 31.062 41.509 1 83.45 70 ARG F CA 1
ATOM 5635 C C . ARG F 2 70 ? 59.037 32.155 41.45 1 82.32 70 ARG F C 1
ATOM 5636 O O . ARG F 2 70 ? 59.364 32.643 40.364 1 83.02 70 ARG F O 1
ATOM 5644 N N . LEU F 2 71 ? 59.576 32.538 42.6 1 73.16 71 LEU F N 1
ATOM 5645 C CA . LEU F 2 71 ? 60.579 33.594 42.666 1 70.53 71 LEU F CA 1
ATOM 5646 C C . LEU F 2 71 ? 61.978 33.137 42.251 1 70.25 71 LEU F C 1
ATOM 5647 O O . LEU F 2 71 ? 62.388 32.027 42.578 1 69.27 71 LEU F O 1
ATOM 5652 N N . ARG F 2 72 ? 62.702 33.99 41.514 1 64.12 72 ARG F N 1
ATOM 5653 C CA . ARG F 2 72 ? 64.102 33.766 41.138 1 62.46 72 ARG F CA 1
ATOM 5654 C C . ARG F 2 72 ? 64.898 35.041 41.439 1 62.87 72 ARG F C 1
ATOM 5655 O O . ARG F 2 72 ? 64.345 36.143 41.335 1 61.67 72 ARG F O 1
ATOM 5663 N N . PHE F 2 73 ? 66.157 34.892 41.889 1 57.77 73 PHE F N 1
ATOM 5664 C CA . PHE F 2 73 ? 66.981 36.029 42.3 1 57.31 73 PHE F CA 1
ATOM 5665 C C . PHE F 2 73 ? 68.325 36.145 41.612 1 63.2 73 PHE F C 1
ATOM 5666 O O . PHE F 2 73 ? 68.96 35.134 41.323 1 63.45 73 PHE F O 1
ATOM 5674 N N . VAL F 2 74 ? 68.803 37.386 41.441 1 61.77 74 VAL F N 1
ATOM 5675 C CA . VAL F 2 74 ? 70.167 37.661 40.998 1 62.78 74 VAL F CA 1
ATOM 5676 C C . VAL F 2 74 ? 70.82 38.039 42.316 1 67.74 74 VAL F C 1
ATOM 5677 O O . VAL F 2 74 ? 70.362 38.974 42.984 1 68.07 74 VAL F O 1
ATOM 5681 N N . LEU F 2 75 ? 71.814 37.263 42.738 1 64.47 75 LEU F N 1
ATOM 5682 C CA . LEU F 2 75 ? 72.49 37.513 44.005 1 64.7 75 LEU F CA 1
ATOM 5683 C C . LEU F 2 75 ? 73.533 38.617 43.871 1 71.17 75 LEU F C 1
ATOM 5684 O O . LEU F 2 75 ? 73.965 38.915 42.754 1 71.02 75 LEU F O 1
ATOM 5689 N N . ASP F 2 76 ? 73.904 39.253 45.001 1 69.94 76 ASP F N 1
ATOM 5690 C CA . ASP F 2 76 ? 74.907 40.319 45.039 1 70.84 76 ASP F CA 1
ATOM 5691 C C . ASP F 2 76 ? 76.274 39.777 44.607 1 78.91 76 ASP F C 1
ATOM 5692 O O . ASP F 2 76 ? 76.736 38.771 45.153 1 78.69 76 ASP F O 1
ATOM 5697 N N . GLY F 2 77 ? 76.879 40.433 43.618 1 78.15 77 GLY F N 1
ATOM 5698 C CA . GLY F 2 77 ? 78.178 40.053 43.073 1 79.5 77 GLY F CA 1
ATOM 5699 C C . GLY F 2 77 ? 78.111 39.16 41.85 1 87.39 77 GLY F C 1
ATOM 5700 O O . GLY F 2 77 ? 79.12 38.992 41.158 1 87.68 77 GLY F O 1
ATOM 5701 N N . SER F 2 78 ? 76.928 38.575 41.575 1 86.13 78 SER F N 1
ATOM 5702 C CA . SER F 2 78 ? 76.693 37.689 40.43 1 86.8 78 SER F CA 1
ATOM 5703 C C . SER F 2 78 ? 76.408 38.495 39.15 1 93.35 78 SER F C 1
ATOM 5704 O O . SER F 2 78 ? 75.905 39.616 39.262 1 92.61 78 SER F O 1
ATOM 5707 N N . PRO F 2 79 ? 76.681 37.952 37.927 1 92.72 79 PRO F N 1
ATOM 5708 C CA . PRO F 2 79 ? 76.377 38.718 36.696 1 93.43 79 PRO F CA 1
ATOM 5709 C C . PRO F 2 79 ? 74.906 39.14 36.609 1 99.36 79 PRO F C 1
ATOM 5710 O O . PRO F 2 79 ? 74.029 38.418 37.089 1 98.76 79 PRO F O 1
ATOM 5714 N N . GLU F 2 80 ? 74.657 40.332 36.026 1 97.46 80 GLU F N 1
ATOM 5715 C CA . GLU F 2 80 ? 73.361 41.014 35.866 1 97.99 80 GLU F CA 1
ATOM 5716 C C . GLU F 2 80 ? 72.159 40.105 35.548 1 102.7 80 GLU F C 1
ATOM 5717 O O . GLU F 2 80 ? 71.075 40.33 36.093 1 102.46 80 GLU F O 1
ATOM 5723 N N . ASP F 2 81 ? 72.347 39.109 34.661 1 99.66 81 ASP F N 1
ATOM 5724 C CA . ASP F 2 81 ? 71.301 38.179 34.228 1 99.34 81 ASP F CA 1
ATOM 5725 C C . ASP F 2 81 ? 71.545 36.724 34.678 1 101.57 81 ASP F C 1
ATOM 5726 O O . ASP F 2 81 ? 71.041 35.79 34.042 1 101.92 81 ASP F O 1
ATOM 5731 N N . ALA F 2 82 ? 72.308 36.53 35.772 1 95.46 82 ALA F N 1
ATOM 5732 C CA . ALA F 2 82 ? 72.585 35.193 36.298 1 93.82 82 ALA F CA 1
ATOM 5733 C C . ALA F 2 82 ? 71.669 34.911 37.493 1 93.12 82 ALA F C 1
ATOM 5734 O O . ALA F 2 82 ? 72.029 35.151 38.648 1 92.74 82 ALA F O 1
ATOM 5736 N N . TYR F 2 83 ? 70.455 34.438 37.187 1 86.02 83 TYR F N 1
ATOM 5737 C CA . TYR F 2 83 ? 69.426 34.117 38.17 1 83.92 83 TYR F CA 1
ATOM 5738 C C . TYR F 2 83 ? 69.616 32.752 38.799 1 84.34 83 TYR F C 1
ATOM 5739 O O . TYR F 2 83 ? 70.077 31.816 38.147 1 84.05 83 TYR F O 1
ATOM 5748 N N . VAL F 2 84 ? 69.213 32.644 40.064 1 78.07 84 VAL F N 1
ATOM 5749 C CA . VAL F 2 84 ? 69.176 31.409 40.841 1 76.27 84 VAL F CA 1
ATOM 5750 C C . VAL F 2 84 ? 67.715 31.264 41.288 1 75.49 84 VAL F C 1
ATOM 5751 O O . VAL F 2 84 ? 67.072 32.276 41.579 1 74.18 84 VAL F O 1
ATOM 5755 N N . THR F 2 85 ? 67.178 30.031 41.318 1 68.79 85 THR F N 1
ATOM 5756 C CA . THR F 2 85 ? 65.798 29.831 41.782 1 66.54 85 THR F CA 1
ATOM 5757 C C . THR F 2 85 ? 65.775 30.09 43.297 1 65.37 85 THR F C 1
ATOM 5758 O O . THR F 2 85 ? 66.802 29.904 43.958 1 63.84 85 THR F O 1
ATOM 5762 N N . SER F 2 86 ? 64.622 30.508 43.844 1 59.35 86 SER F N 1
ATOM 5763 C CA . SER F 2 86 ? 64.496 30.721 45.29 1 58.16 86 SER F CA 1
ATOM 5764 C C . SER F 2 86 ? 64.745 29.399 46.051 1 62.26 86 SER F C 1
ATOM 5765 O O . SER F 2 86 ? 65.284 29.427 47.156 1 61.7 86 SER F O 1
ATOM 5768 N N . GLU F 2 87 ? 64.395 28.249 45.423 1 59.02 87 GLU F N 1
ATOM 5769 C CA . GLU F 2 87 ? 64.607 26.918 45.975 1 59.02 87 GLU F CA 1
ATOM 5770 C C . GLU F 2 87 ? 66.107 26.626 46.12 1 62.94 87 GLU F C 1
ATOM 5771 O O . GLU F 2 87 ? 66.522 26.161 47.184 1 62.54 87 GLU F O 1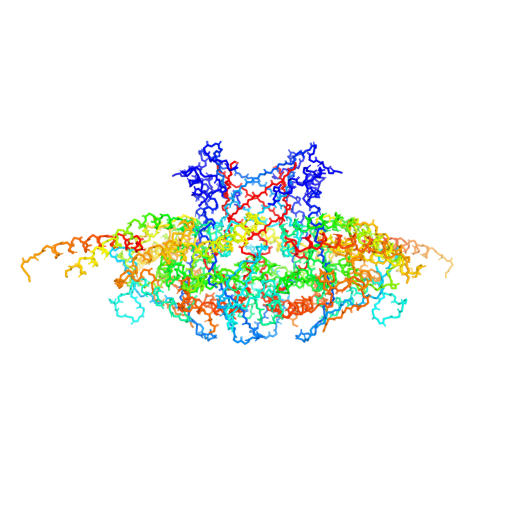
ATOM 5777 N N . ASP F 2 88 ? 66.917 26.911 45.067 1 59.05 88 ASP F N 1
ATOM 5778 C CA . ASP F 2 88 ? 68.367 26.692 45.11 1 58.93 88 ASP F CA 1
ATOM 5779 C C . ASP F 2 88 ? 69.053 27.589 46.149 1 59.36 88 ASP F C 1
ATOM 5780 O O . ASP F 2 88 ? 69.973 27.133 46.827 1 57.82 88 ASP F O 1
ATOM 5785 N N . TYR F 2 89 ? 68.571 28.842 46.308 1 55.24 89 TYR F N 1
ATOM 5786 C CA . TYR F 2 89 ? 69.108 29.765 47.309 1 54.61 89 TYR F CA 1
ATOM 5787 C C . TYR F 2 89 ? 68.699 29.335 48.739 1 58.68 89 TYR F C 1
ATOM 5788 O O . TYR F 2 89 ? 69.501 29.46 49.671 1 58.14 89 TYR F O 1
ATOM 5797 N N . PHE F 2 90 ? 67.481 28.764 48.89 1 55.33 90 PHE F N 1
ATOM 5798 C CA . PHE F 2 90 ? 66.98 28.217 50.161 1 55.16 90 PHE F CA 1
ATOM 5799 C C . PHE F 2 90 ? 67.854 27.022 50.595 1 59.42 90 PHE F C 1
ATOM 5800 O O . PHE F 2 90 ? 68.292 26.985 51.745 1 58.38 90 PHE F O 1
ATOM 5808 N N . LYS F 2 91 ? 68.161 26.093 49.658 1 56.53 91 LYS F N 1
ATOM 5809 C CA . LYS F 2 91 ? 69.005 24.911 49.909 1 56.7 91 LYS F CA 1
ATOM 5810 C C . LYS F 2 91 ? 70.44 25.309 50.285 1 62.29 91 LYS F C 1
ATOM 5811 O O . LYS F 2 91 ? 71.022 24.718 51.199 1 62.04 91 LYS F O 1
ATOM 5817 N N . ARG F 2 92 ? 71.007 26.305 49.567 1 59.27 92 ARG F N 1
ATOM 5818 C CA . ARG F 2 92 ? 72.355 26.831 49.792 1 58.67 92 ARG F CA 1
ATOM 5819 C C . ARG F 2 92 ? 72.47 27.409 51.219 1 59.58 92 ARG F C 1
ATOM 5820 O O . ARG F 2 92 ? 73.44 27.11 51.917 1 58.82 92 ARG F O 1
ATOM 5828 N N . CYS F 2 93 ? 71.476 28.212 51.644 1 53.77 93 CYS F N 1
ATOM 5829 C CA . CYS F 2 93 ? 71.445 28.819 52.977 1 53.11 93 CYS F CA 1
ATOM 5830 C C . CYS F 2 93 ? 71.288 27.761 54.068 1 57.99 93 CYS F C 1
ATOM 5831 O O . CYS F 2 93 ? 72.012 27.818 55.064 1 57.94 93 CYS F O 1
ATOM 5834 N N . CYS F 2 94 ? 70.384 26.772 53.86 1 54.4 94 CYS F N 1
ATOM 5835 C CA . CYS F 2 94 ? 70.155 25.669 54.806 1 54.09 94 CYS F CA 1
ATOM 5836 C C . CYS F 2 94 ? 71.392 24.802 54.993 1 57.27 94 CYS F C 1
ATOM 5837 O O . CYS F 2 94 ? 71.583 24.246 56.076 1 56.73 94 CYS F O 1
ATOM 5840 N N . GLY F 2 95 ? 72.216 24.718 53.951 1 53.91 95 GLY F N 1
ATOM 5841 C CA . GLY F 2 95 ? 73.458 23.953 53.949 1 53.96 95 GLY F CA 1
ATOM 5842 C C . GLY F 2 95 ? 74.674 24.683 54.488 1 58.56 95 GLY F C 1
ATOM 5843 O O . GLY F 2 95 ? 75.722 24.058 54.658 1 58.87 95 GLY F O 1
ATOM 5844 N N . GLN F 2 96 ? 74.565 26.011 54.734 1 55.92 96 GLN F N 1
ATOM 5845 C CA . GLN F 2 96 ? 75.664 26.828 55.271 1 55.79 96 GLN F CA 1
ATOM 5846 C C . GLN F 2 96 ? 75.648 26.759 56.798 1 57.63 96 GLN F C 1
ATOM 5847 O O . GLN F 2 96 ? 74.673 27.197 57.412 1 56.03 96 GLN F O 1
ATOM 5853 N N . SER F 2 97 ? 76.732 26.238 57.408 1 53.59 97 SER F N 1
ATOM 5854 C CA . SER F 2 97 ? 76.851 26.105 58.867 1 53.29 97 SER F CA 1
ATOM 5855 C C . SER F 2 97 ? 76.819 27.452 59.611 1 55.48 97 SER F C 1
ATOM 5856 O O . SER F 2 97 ? 76.335 27.509 60.738 1 55.91 97 SER F O 1
ATOM 5859 N N . SER F 2 98 ? 77.271 28.531 58.959 1 50.3 98 SER F N 1
ATOM 5860 C CA . SER F 2 98 ? 77.311 29.887 59.518 1 48.95 98 SER F CA 1
ATOM 5861 C C . SER F 2 98 ? 75.954 30.558 59.497 1 50.74 98 SER F C 1
ATOM 5862 O O . SER F 2 98 ? 75.691 31.417 60.339 1 50.57 98 SER F O 1
ATOM 5865 N N . TYR F 2 99 ? 75.091 30.169 58.545 1 45.01 99 TYR F N 1
ATOM 5866 C CA . TYR F 2 99 ? 73.748 30.731 58.379 1 43.88 99 TYR F CA 1
ATOM 5867 C C . TYR F 2 99 ? 72.849 30.489 59.604 1 45.5 99 TYR F C 1
ATOM 5868 O O . TYR F 2 99 ? 72.699 29.347 60.05 1 45.26 99 TYR F O 1
ATOM 5877 N N . ARG F 2 100 ? 72.274 31.57 60.157 1 40.19 100 ARG F N 1
ATOM 5878 C CA . ARG F 2 100 ? 71.444 31.496 61.366 1 39.75 100 ARG F CA 1
ATOM 5879 C C . ARG F 2 100 ? 69.976 31.85 61.146 1 43.22 100 ARG F C 1
ATOM 5880 O O . ARG F 2 100 ? 69.169 31.706 62.068 1 43.44 100 ARG F O 1
ATOM 5888 N N . GLY F 2 101 ? 69.643 32.285 59.934 1 38.98 101 GLY F N 1
ATOM 5889 C CA . GLY F 2 101 ? 68.291 32.704 59.569 1 37.77 101 GLY F CA 1
ATOM 5890 C C . GLY F 2 101 ? 68.223 34.192 59.292 1 39.21 101 GLY F C 1
ATOM 5891 O O . GLY F 2 101 ? 69.25 34.815 58.998 1 37.75 101 GLY F O 1
ATOM 5892 N N . PHE F 2 102 ? 67.009 34.778 59.385 1 33.89 102 PHE F N 1
ATOM 5893 C CA . PHE F 2 102 ? 66.806 36.214 59.179 1 32.2 102 PHE F CA 1
ATOM 5894 C C . PHE F 2 102 ? 66.504 36.948 60.479 1 36.59 102 PHE F C 1
ATOM 5895 O O . PHE F 2 102 ? 65.716 36.463 61.283 1 36.69 102 PHE F O 1
ATOM 5903 N N . ALA F 2 103 ? 67.095 38.13 60.682 1 33.2 103 ALA F N 1
ATOM 5904 C CA . ALA F 2 103 ? 66.73 38.961 61.823 1 32.44 103 ALA F CA 1
ATOM 5905 C C . ALA F 2 103 ? 65.712 39.955 61.264 1 33.96 103 ALA F C 1
ATOM 5906 O O . ALA F 2 103 ? 65.844 40.398 60.119 1 32.35 103 ALA F O 1
ATOM 5908 N N . VAL F 2 104 ? 64.662 40.235 62.036 1 30.61 104 VAL F N 1
ATOM 5909 C CA . VAL F 2 104 ? 63.606 41.188 61.678 1 30.15 104 VAL F CA 1
ATOM 5910 C C . VAL F 2 104 ? 63.213 41.954 62.927 1 32.05 104 VAL F C 1
ATOM 5911 O O . VAL F 2 104 ? 63.292 41.403 64.026 1 31.76 104 VAL F O 1
ATOM 5915 N N . ALA F 2 105 ? 62.762 43.206 62.763 1 27.82 105 ALA F N 1
ATOM 5916 C CA . ALA F 2 105 ? 62.273 44.007 63.89 1 26.97 105 ALA F CA 1
ATOM 5917 C C . ALA F 2 105 ? 60.795 44.241 63.638 1 31 105 ALA F C 1
ATOM 5918 O O . ALA F 2 105 ? 60.438 44.649 62.53 1 30.29 105 ALA F O 1
ATOM 5920 N N . VAL F 2 106 ? 59.951 44.026 64.672 1 26.91 106 VAL F N 1
ATOM 5921 C CA . VAL F 2 106 ? 58.507 44.234 64.588 1 25.37 106 VAL F CA 1
ATOM 5922 C C . VAL F 2 106 ? 58.189 45.658 65.03 1 29.35 106 VAL F C 1
ATOM 5923 O O . VAL F 2 106 ? 58.73 46.112 66.028 1 28.29 106 VAL F O 1
ATOM 5927 N N . LEU F 2 107 ? 57.33 46.369 64.264 1 27.21 107 LEU F N 1
ATOM 5928 C CA . LEU F 2 107 ? 56.988 47.77 64.528 1 27.25 107 LEU F CA 1
ATOM 5929 C C . LEU F 2 107 ? 55.537 47.98 64.254 1 30.41 107 LEU F C 1
ATOM 5930 O O . LEU F 2 107 ? 54.906 47.13 63.652 1 29.87 107 LEU F O 1
ATOM 5935 N N . THR F 2 108 ? 55.025 49.162 64.623 1 28.27 108 THR F N 1
ATOM 5936 C CA . THR F 2 108 ? 53.722 49.665 64.191 1 26.39 108 THR F CA 1
ATOM 5937 C C . THR F 2 108 ? 54.071 50.74 63.162 1 27.41 108 THR F C 1
ATOM 5938 O O . THR F 2 108 ? 55.174 51.303 63.224 1 25.48 108 THR F O 1
ATOM 5942 N N . ALA F 2 109 ? 53.194 50.974 62.179 1 24.31 109 ALA F N 1
ATOM 5943 C CA . ALA F 2 109 ? 53.43 51.916 61.055 1 26.26 109 ALA F CA 1
ATOM 5944 C C . ALA F 2 109 ? 53.801 53.36 61.481 1 28.86 109 ALA F C 1
ATOM 5945 O O . ALA F 2 109 ? 54.629 54.024 60.821 1 25.9 109 ALA F O 1
ATOM 5947 N N . ASN F 2 110 ? 53.239 53.82 62.614 1 26.79 110 ASN F N 1
ATOM 5948 C CA . ASN F 2 110 ? 53.509 55.158 63.152 1 27.37 110 ASN F CA 1
ATOM 5949 C C . ASN F 2 110 ? 54.944 55.316 63.69 1 30.32 110 ASN F C 1
ATOM 5950 O O . ASN F 2 110 ? 55.373 56.435 63.927 1 30.88 110 ASN F O 1
ATOM 5955 N N . GLU F 2 111 ? 55.667 54.21 63.893 1 27.74 111 GLU F N 1
ATOM 5956 C CA . GLU F 2 111 ? 57.038 54.235 64.44 1 27.48 111 GLU F CA 1
ATOM 5957 C C . GLU F 2 111 ? 58.123 54.448 63.367 1 31.98 111 GLU F C 1
ATOM 5958 O O . GLU F 2 111 ? 59.263 54.803 63.698 1 30.69 111 GLU F O 1
ATOM 5964 N N . ASP F 2 112 ? 57.81 54.197 62.104 1 27.63 112 ASP F N 1
ATOM 5965 C CA . ASP F 2 112 ? 58.84 54.355 61.076 1 26.8 112 ASP F CA 1
ATOM 5966 C C . ASP F 2 112 ? 58.892 55.853 60.659 1 31.56 112 ASP F C 1
ATOM 5967 O O . ASP F 2 112 ? 57.966 56.337 60.006 1 29.97 112 ASP F O 1
ATOM 5972 N N . HIS F 2 113 ? 59.921 56.584 61.117 1 30.27 113 HIS F N 1
ATOM 5973 C CA . HIS F 2 113 ? 60.029 58.022 60.828 1 31.95 113 HIS F CA 1
ATOM 5974 C C . HIS F 2 113 ? 61.025 58.333 59.71 1 35.61 113 HIS F C 1
ATOM 5975 O O . HIS F 2 113 ? 61.652 59.405 59.724 1 34.97 113 HIS F O 1
ATOM 5982 N N . VAL F 2 114 ? 61.133 57.415 58.705 1 32 114 VAL F N 1
ATOM 5983 C CA . VAL F 2 114 ? 61.923 57.574 57.473 1 32.24 114 VAL F CA 1
ATOM 5984 C C . VAL F 2 114 ? 63.444 57.477 57.722 1 39.64 114 VAL F C 1
ATOM 5985 O O . VAL F 2 114 ? 64.04 56.481 57.309 1 41.11 114 VAL F O 1
ATOM 5989 N N . HIS F 2 115 ? 64.075 58.489 58.344 1 37.41 115 HIS F N 1
ATOM 5990 C CA . HIS F 2 115 ? 65.523 58.452 58.608 1 38.13 115 HIS F CA 1
ATOM 5991 C C . HIS F 2 115 ? 65.833 57.954 60.034 1 42.74 115 HIS F C 1
ATOM 5992 O O . HIS F 2 115 ? 66.989 57.9 60.45 1 44.32 115 HIS F O 1
ATOM 5999 N N . SER F 2 116 ? 64.787 57.591 60.776 1 37.49 116 SER F N 1
ATOM 6000 C CA . SER F 2 116 ? 64.892 57.079 62.141 1 35.44 116 SER F CA 1
ATOM 6001 C C . SER F 2 116 ? 63.653 56.265 62.467 1 37.78 116 SER F C 1
ATOM 6002 O O . SER F 2 116 ? 62.659 56.3 61.724 1 35.66 116 SER F O 1
ATOM 6005 N N . LEU F 2 117 ? 63.709 55.538 63.592 1 33.28 117 LEU F N 1
ATOM 6006 C CA . LEU F 2 117 ? 62.567 54.796 64.123 1 32.41 117 LEU F CA 1
ATOM 6007 C C . LEU F 2 117 ? 62.223 55.466 65.443 1 37.36 117 LEU F C 1
ATOM 6008 O O . LEU F 2 117 ? 63.139 55.819 66.197 1 37.16 117 LEU F O 1
ATOM 6013 N N . ALA F 2 118 ? 60.924 55.695 65.716 1 33.99 118 ALA F N 1
ATOM 6014 C CA . ALA F 2 118 ? 60.518 56.343 66.964 1 35.36 118 ALA F CA 1
ATOM 6015 C C . ALA F 2 118 ? 60.452 55.309 68.086 1 40.61 118 ALA F C 1
ATOM 6016 O O . ALA F 2 118 ? 59.472 55.236 68.826 1 41.83 118 ALA F O 1
ATOM 6018 N N . VAL F 2 119 ? 61.503 54.493 68.191 1 36.63 119 VAL F N 1
ATOM 6019 C CA . VAL F 2 119 ? 61.627 53.428 69.172 1 35.76 119 VAL F CA 1
ATOM 6020 C C . VAL F 2 119 ? 62.989 53.618 69.84 1 38.16 119 VAL F C 1
ATOM 6021 O O . VAL F 2 119 ? 63.999 53.477 69.146 1 37.74 119 VAL F O 1
ATOM 6025 N N . PRO F 2 120 ? 63.067 53.947 71.162 1 33.5 120 PRO F N 1
ATOM 6026 C CA . PRO F 2 120 ? 64.39 54.095 71.796 1 32.53 120 PRO F CA 1
ATOM 6027 C C . PRO F 2 120 ? 65.275 52.853 71.61 1 35.51 120 PRO F C 1
ATOM 6028 O O . PRO F 2 120 ? 64.749 51.744 71.56 1 34.57 120 PRO F O 1
ATOM 6032 N N . PRO F 2 121 ? 66.624 53.001 71.501 1 33.7 121 PRO F N 1
ATOM 6033 C CA . PRO F 2 121 ? 67.486 51.813 71.255 1 32.97 121 PRO F CA 1
ATOM 6034 C C . PRO F 2 121 ? 67.306 50.631 72.216 1 36.11 121 PRO F C 1
ATOM 6035 O O . PRO F 2 121 ? 67.37 49.482 71.783 1 35.93 121 PRO F O 1
ATOM 6039 N N . LEU F 2 122 ? 67.081 50.901 73.511 1 32.57 122 LEU F N 1
ATOM 6040 C CA . LEU F 2 122 ? 66.896 49.838 74.498 1 32.83 122 LEU F CA 1
ATOM 6041 C C . LEU F 2 122 ? 65.537 49.158 74.37 1 35.23 122 LEU F C 1
ATOM 6042 O O . LEU F 2 122 ? 65.394 48.014 74.776 1 37.36 122 LEU F O 1
ATOM 6047 N N . VAL F 2 123 ? 64.564 49.836 73.755 1 29.73 123 VAL F N 1
ATOM 6048 C CA . VAL F 2 123 ? 63.239 49.267 73.464 1 28.55 123 VAL F CA 1
ATOM 6049 C C . VAL F 2 123 ? 63.358 48.436 72.176 1 31.39 123 VAL F C 1
ATOM 6050 O O . VAL F 2 123 ? 62.821 47.326 72.108 1 28.47 123 VAL F O 1
ATOM 6054 N N . LEU F 2 124 ? 64.082 48.966 71.157 1 28.59 124 LEU F N 1
ATOM 6055 C CA . LEU F 2 124 ? 64.278 48.271 69.879 1 28.45 124 LEU F CA 1
ATOM 6056 C C . LEU F 2 124 ? 64.922 46.898 70.059 1 35.41 124 LEU F C 1
ATOM 6057 O O . LEU F 2 124 ? 64.577 45.947 69.358 1 35.82 124 LEU F O 1
ATOM 6062 N N . LEU F 2 125 ? 65.801 46.789 71.056 1 33.61 125 LEU F N 1
ATOM 6063 C CA . LEU F 2 125 ? 66.48 45.565 71.472 1 34.13 125 LEU F CA 1
ATOM 6064 C C . LEU F 2 125 ? 65.478 44.407 71.63 1 38.98 125 L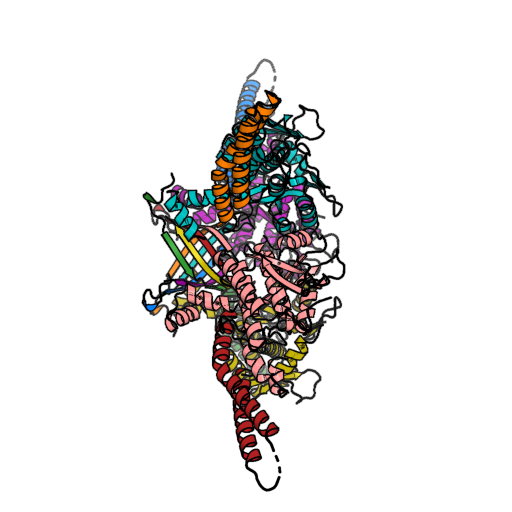EU F C 1
ATOM 6065 O O . LEU F 2 125 ? 65.773 43.283 71.224 1 39.29 125 LEU F O 1
ATOM 6070 N N . HIS F 2 126 ? 64.275 44.712 72.176 1 35.34 126 HIS F N 1
ATOM 6071 C CA . HIS F 2 126 ? 63.191 43.764 72.447 1 35.28 126 HIS F CA 1
ATOM 6072 C C . HIS F 2 126 ? 62.209 43.575 71.279 1 36.87 126 HIS F C 1
ATOM 6073 O O . HIS F 2 126 ? 61.257 42.79 71.405 1 35.19 126 HIS F O 1
ATOM 6080 N N . ARG F 2 127 ? 62.466 44.244 70.133 1 32.29 127 ARG F N 1
ATOM 6081 C CA . ARG F 2 127 ? 61.619 44.104 68.937 1 32.13 127 ARG F CA 1
ATOM 6082 C C . ARG F 2 127 ? 62.18 43.122 67.917 1 33.87 127 ARG F C 1
ATOM 6083 O O . ARG F 2 127 ? 61.486 42.784 66.951 1 33.1 127 ARG F O 1
ATOM 6091 N N . PHE F 2 128 ? 63.438 42.682 68.1 1 29.74 128 PHE F N 1
ATOM 6092 C CA . PHE F 2 128 ? 64.045 41.758 67.148 1 29.01 128 PHE F CA 1
ATOM 6093 C C . PHE F 2 128 ? 63.649 40.333 67.444 1 34.51 128 PHE F C 1
ATOM 6094 O O . PHE F 2 128 ? 63.474 39.951 68.61 1 34.41 128 PHE F O 1
ATOM 6102 N N . SER F 2 129 ? 63.524 39.543 66.385 1 31.18 129 SER F N 1
ATOM 6103 C CA . SER F 2 129 ? 63.275 38.112 66.462 1 29.91 129 SER F CA 1
ATOM 6104 C C . SER F 2 129 ? 64.04 37.451 65.334 1 34.28 129 SER F C 1
ATOM 6105 O O . SER F 2 129 ? 64.419 38.107 64.355 1 32.72 129 SER F O 1
ATOM 6108 N N . LEU F 2 130 ? 64.359 36.174 65.526 1 33.74 130 LEU F N 1
ATOM 6109 C CA . LEU F 2 130 ? 65.104 35.38 64.563 1 33.97 130 LEU F CA 1
ATOM 6110 C C . LEU F 2 130 ? 64.139 34.488 63.809 1 35.68 130 LEU F C 1
ATOM 6111 O O . LEU F 2 130 ? 63.414 33.706 64.429 1 35.05 130 LEU F O 1
ATOM 6116 N N . PHE F 2 131 ? 64.161 34.569 62.476 1 31.98 131 PHE F N 1
ATOM 6117 C CA . PHE F 2 131 ? 63.267 33.791 61.627 1 32.83 131 PHE F CA 1
ATOM 6118 C C . PHE F 2 131 ? 63.998 32.66 60.959 1 39.79 131 PHE F C 1
ATOM 6119 O O . PHE F 2 131 ? 65.014 32.877 60.292 1 39.05 131 PHE F O 1
ATOM 6127 N N . ASN F 2 132 ? 63.493 31.44 61.159 1 38.35 132 ASN F N 1
ATOM 6128 C CA . ASN F 2 132 ? 64.038 30.266 60.501 1 38.67 132 ASN F CA 1
ATOM 6129 C C . ASN F 2 132 ? 62.934 29.769 59.596 1 44.08 132 ASN F C 1
ATOM 6130 O O . ASN F 2 132 ? 61.975 29.161 60.079 1 42.4 132 ASN F O 1
ATOM 6135 N N . PRO F 2 133 ? 63.005 30.121 58.286 1 43.25 133 PRO F N 1
ATOM 6136 C CA . PRO F 2 133 ? 61.948 29.71 57.35 1 43.4 133 PRO F CA 1
ATOM 6137 C C . PRO F 2 133 ? 61.621 28.222 57.438 1 48.92 133 PRO F C 1
ATOM 6138 O O . PRO F 2 133 ? 62.515 27.382 57.462 1 48.33 133 PRO F O 1
ATOM 6142 N N . ARG F 2 134 ? 60.331 27.929 57.6 1 46.5 134 ARG F N 1
ATOM 6143 C CA . ARG F 2 134 ? 59.77 26.59 57.78 1 46.81 134 ARG F CA 1
ATOM 6144 C C . ARG F 2 134 ? 59.64 25.861 56.435 1 50.5 134 ARG F C 1
ATOM 6145 O O . ARG F 2 134 ? 59.686 24.64 56.4 1 51.66 134 ARG F O 1
ATOM 6153 N N . ASP F 2 135 ? 59.512 26.618 55.335 1 45.95 135 ASP F N 1
ATOM 6154 C CA . ASP F 2 135 ? 59.404 26.113 53.96 1 46.3 135 ASP F CA 1
ATOM 6155 C C . ASP F 2 135 ? 59.857 27.181 52.947 1 49.83 135 ASP F C 1
ATOM 6156 O O . ASP F 2 135 ? 60.254 28.277 53.349 1 48.47 135 ASP F O 1
ATOM 6161 N N . LEU F 2 136 ? 59.751 26.877 51.641 1 46.52 136 LEU F N 1
ATOM 6162 C CA . LEU F 2 136 ? 60.143 27.791 50.575 1 46.37 136 LEU F CA 1
ATOM 6163 C C . LEU F 2 136 ? 59.391 29.116 50.583 1 50.49 136 LEU F C 1
ATOM 6164 O O . LEU F 2 136 ? 60.039 30.159 50.472 1 49.51 136 LEU F O 1
ATOM 6169 N N . LEU F 2 137 ? 58.041 29.091 50.712 1 48.93 137 LEU F N 1
ATOM 6170 C CA . LEU F 2 137 ? 57.226 30.318 50.732 1 48.77 137 LEU F CA 1
ATOM 6171 C C . LEU F 2 137 ? 57.676 31.302 51.822 1 51.52 137 LEU F C 1
ATOM 6172 O O . LEU F 2 137 ? 57.811 32.493 51.545 1 50.79 137 LEU F O 1
ATOM 6177 N N . ASP F 2 138 ? 57.971 30.79 53.033 1 47.5 138 ASP F N 1
ATOM 6178 C CA . ASP F 2 138 ? 58.49 31.571 54.159 1 45.98 138 ASP F CA 1
ATOM 6179 C C . ASP F 2 138 ? 59.806 32.244 53.774 1 45.88 138 ASP F C 1
ATOM 6180 O O . ASP F 2 138 ? 60.009 33.41 54.094 1 42.94 138 ASP F O 1
ATOM 6185 N N . PHE F 2 139 ? 60.724 31.472 53.156 1 42.55 139 PHE F N 1
ATOM 6186 C CA . PHE F 2 139 ? 62.034 31.963 52.724 1 42.62 139 PHE F CA 1
ATOM 6187 C C . PHE F 2 139 ? 61.889 33.07 51.674 1 46.04 139 PHE F C 1
ATOM 6188 O O . PHE F 2 139 ? 62.556 34.093 51.784 1 45.87 139 PHE F O 1
ATOM 6196 N N . GLU F 2 140 ? 60.997 32.869 50.681 1 42.12 140 GLU F N 1
ATOM 6197 C CA . GLU F 2 140 ? 60.728 33.813 49.593 1 41.12 140 GLU F CA 1
ATOM 6198 C C . GLU F 2 140 ? 60.198 35.138 50.133 1 44.22 140 GLU F C 1
ATOM 6199 O O . GLU F 2 140 ? 60.618 36.193 49.669 1 44.42 140 GLU F O 1
ATOM 6205 N N . LEU F 2 141 ? 59.294 35.078 51.123 1 40.16 141 LEU F N 1
ATOM 6206 C CA . LEU F 2 141 ? 58.711 36.257 51.78 1 39.29 141 LEU F CA 1
ATOM 6207 C C . LEU F 2 141 ? 59.752 37.1 52.499 1 41.07 141 LEU F C 1
ATOM 6208 O O . LEU F 2 141 ? 59.738 38.329 52.374 1 39.82 141 LEU F O 1
ATOM 6213 N N . ALA F 2 142 ? 60.662 36.444 53.24 1 38.56 142 ALA F N 1
ATOM 6214 C CA . ALA F 2 142 ? 61.742 37.13 53.954 1 38.33 142 ALA F CA 1
ATOM 6215 C C . ALA F 2 142 ? 62.719 37.741 52.935 1 41.95 142 ALA F C 1
ATOM 6216 O O . ALA F 2 142 ? 63.155 38.88 53.1 1 41.25 142 ALA F O 1
ATOM 6218 N N . CYS F 2 143 ? 63.024 36.985 51.866 1 39.65 143 CYS F N 1
ATOM 6219 C CA . CYS F 2 143 ? 63.896 37.409 50.767 1 39.18 143 CYS F CA 1
ATOM 6220 C C . CYS F 2 143 ? 63.332 38.65 50.068 1 41.43 143 CYS F C 1
ATOM 6221 O O . CYS F 2 143 ? 64.079 39.593 49.806 1 39.52 143 CYS F O 1
ATOM 6224 N N . LEU F 2 144 ? 62.012 38.643 49.78 1 38.6 144 LEU F N 1
ATOM 6225 C CA . LEU F 2 144 ? 61.314 39.736 49.108 1 38.49 144 LEU F CA 1
ATOM 6226 C C . LEU F 2 144 ? 61.245 40.989 49.966 1 39.94 144 LEU F C 1
ATOM 6227 O O . LEU F 2 144 ? 61.476 42.084 49.456 1 40.1 144 LEU F O 1
ATOM 6232 N N . LEU F 2 145 ? 60.957 40.837 51.272 1 33.49 145 LEU F N 1
ATOM 6233 C CA . LEU F 2 145 ? 60.917 41.974 52.182 1 31.41 145 LEU F CA 1
ATOM 6234 C C . LEU F 2 145 ? 62.278 42.665 52.209 1 36.25 145 LEU F C 1
ATOM 6235 O O . LEU F 2 145 ? 62.35 43.883 52.077 1 36.83 145 LEU F O 1
ATOM 6240 N N . MET F 2 146 ? 63.347 41.874 52.357 1 34.17 146 MET F N 1
ATOM 6241 C CA . MET F 2 146 ? 64.713 42.358 52.419 1 35.29 146 MET F CA 1
ATOM 6242 C C . MET F 2 146 ? 65.091 43.058 51.102 1 42.15 146 MET F C 1
ATOM 6243 O O . MET F 2 146 ? 65.721 44.122 51.134 1 42.59 146 MET F O 1
ATOM 6248 N N . TYR F 2 147 ? 64.677 42.478 49.955 1 38.7 147 TYR F N 1
ATOM 6249 C CA . TYR F 2 147 ? 64.938 43.05 48.633 1 38.78 147 TYR F CA 1
ATOM 6250 C C . TYR F 2 147 ? 64.27 44.433 48.48 1 41.44 147 TYR F C 1
ATOM 6251 O O . TYR F 2 147 ? 64.914 45.392 48.032 1 39.72 147 TYR F O 1
ATOM 6260 N N . LEU F 2 148 ? 62.968 44.505 48.808 1 37.08 148 LEU F N 1
ATOM 6261 C CA . LEU F 2 148 ? 62.163 45.726 48.684 1 36.46 148 LEU F CA 1
ATOM 6262 C C . LEU F 2 148 ? 62.696 46.864 49.547 1 40.47 148 LEU F C 1
ATOM 6263 O O . LEU F 2 148 ? 62.645 48.014 49.128 1 40.1 148 LEU F O 1
ATOM 6268 N N . GLU F 2 149 ? 63.201 46.547 50.748 1 35.89 149 GLU F N 1
ATOM 6269 C CA . GLU F 2 149 ? 63.739 47.551 51.662 1 35.54 149 GLU F CA 1
ATOM 6270 C C . GLU F 2 149 ? 65.048 48.125 51.135 1 40.62 149 GLU F C 1
ATOM 6271 O O . GLU F 2 149 ? 65.379 49.265 51.445 1 40.1 149 GLU F O 1
ATOM 6277 N N . ASN F 2 150 ? 65.799 47.337 50.357 1 37.89 150 ASN F N 1
ATOM 6278 C CA . ASN F 2 150 ? 67.116 47.731 49.862 1 38.92 150 ASN F CA 1
ATOM 6279 C C . ASN F 2 150 ? 67.149 48.058 48.376 1 47.21 150 ASN F C 1
ATOM 6280 O O . ASN F 2 150 ? 68.208 48.394 47.856 1 48.75 150 ASN F O 1
ATOM 6285 N N . CYS F 2 151 ? 65.986 48.001 47.711 1 45.84 151 CYS F N 1
ATOM 6286 C CA . CYS F 2 151 ? 65.824 48.264 46.285 1 46.95 151 CYS F CA 1
ATOM 6287 C C . CYS F 2 151 ? 66.241 49.695 45.882 1 51.58 151 CYS F C 1
ATOM 6288 O O . CYS F 2 151 ? 65.681 50.652 46.4 1 50.84 151 CYS F O 1
ATOM 6291 N N . PRO F 2 152 ? 67.23 49.862 44.971 1 50.54 152 PRO F N 1
ATOM 6292 C CA . PRO F 2 152 ? 67.611 51.223 44.546 1 50.89 152 PRO F CA 1
ATOM 6293 C C . PRO F 2 152 ? 66.655 51.778 43.48 1 56.17 152 PRO F C 1
ATOM 6294 O O . PRO F 2 152 ? 65.81 51.032 42.972 1 54.86 152 PRO F O 1
ATOM 6298 N N . ARG F 2 153 ? 66.813 53.071 43.118 1 55.3 153 ARG F N 1
ATOM 6299 C CA . ARG F 2 153 ? 66.025 53.76 42.082 1 56.25 153 ARG F CA 1
ATOM 6300 C C . ARG F 2 153 ? 65.951 53.005 40.749 1 61.12 153 ARG F C 1
ATOM 6301 O O . ARG F 2 153 ? 64.87 52.925 40.163 1 60.88 153 ARG F O 1
ATOM 6309 N N . SER F 2 154 ? 67.089 52.447 40.29 1 59.29 154 SER F N 1
ATOM 6310 C CA . SER F 2 154 ? 67.221 51.721 39.018 1 59.51 154 SER F CA 1
ATOM 6311 C C . SER F 2 154 ? 66.264 50.542 38.87 1 63.14 154 SER F C 1
ATOM 6312 O O . SER F 2 154 ? 65.816 50.267 37.753 1 62.91 154 SER F O 1
ATOM 6315 N N . HIS F 2 155 ? 65.958 49.848 39.981 1 57.89 155 HIS F N 1
ATOM 6316 C CA . HIS F 2 155 ? 65.075 48.686 39.951 1 57.8 155 HIS F CA 1
ATOM 6317 C C . HIS F 2 155 ? 63.645 48.985 40.42 1 59.55 155 HIS F C 1
ATOM 6318 O O . HIS F 2 155 ? 62.779 48.121 40.279 1 57.61 155 HIS F O 1
ATOM 6325 N N . ALA F 2 156 ? 63.39 50.21 40.935 1 56.06 156 ALA F N 1
ATOM 6326 C CA . ALA F 2 156 ? 62.063 50.639 41.387 1 55.51 156 ALA F CA 1
ATOM 6327 C C . ALA F 2 156 ? 61.292 51.138 40.158 1 58.44 156 ALA F C 1
ATOM 6328 O O . ALA F 2 156 ? 61.095 52.339 39.964 1 57.62 156 ALA F O 1
ATOM 6330 N N . THR F 2 157 ? 60.882 50.186 39.312 1 55.18 157 THR F N 1
ATOM 6331 C CA . THR F 2 157 ? 60.225 50.451 38.031 1 55.77 157 THR F CA 1
ATOM 6332 C C . THR F 2 157 ? 58.818 49.85 37.959 1 61.65 157 THR F C 1
ATOM 6333 O O . THR F 2 157 ? 58.566 48.852 38.647 1 61.32 157 THR F O 1
ATOM 6337 N N . PRO F 2 158 ? 57.929 50.375 37.062 1 59.55 158 PRO F N 1
ATOM 6338 C CA . PRO F 2 158 ? 56.582 49.786 36.909 1 59.82 158 PRO F CA 1
ATOM 6339 C C . PRO F 2 158 ? 56.568 48.271 36.677 1 63.57 158 PRO F C 1
ATOM 6340 O O . PRO F 2 158 ? 55.724 47.584 37.256 1 63.76 158 PRO F O 1
ATOM 6344 N N . SER F 2 159 ? 57.523 47.753 35.869 1 59.2 159 SER F N 1
ATOM 6345 C CA . SER F 2 159 ? 57.675 46.327 35.56 1 58.63 159 SER F CA 1
ATOM 6346 C C . SER F 2 159 ? 57.923 45.512 36.835 1 61.26 159 SER F C 1
ATOM 6347 O O . SER F 2 159 ? 57.215 44.532 37.071 1 61.45 159 SER F O 1
ATOM 6350 N N . THR F 2 160 ? 58.89 45.942 37.671 1 56.51 160 THR F N 1
ATOM 6351 C CA . THR F 2 160 ? 59.197 45.311 38.959 1 55.76 160 THR F CA 1
ATOM 6352 C C . THR F 2 160 ? 57.961 45.354 39.869 1 57.18 160 THR F C 1
ATOM 6353 O O . THR F 2 160 ? 57.62 44.332 40.466 1 57.48 160 THR F O 1
ATOM 6357 N N . PHE F 2 161 ? 57.281 46.52 39.949 1 51.06 161 PHE F N 1
ATOM 6358 C CA . PHE F 2 161 ? 56.085 46.697 40.778 1 49.91 161 PHE F CA 1
ATOM 6359 C C . PHE F 2 161 ? 54.964 45.718 40.393 1 54.5 161 PHE F C 1
ATOM 6360 O O . PHE F 2 161 ? 54.391 45.074 41.272 1 53.93 161 PHE F O 1
ATOM 6368 N N . ALA F 2 162 ? 54.697 45.57 39.082 1 52.77 162 ALA F N 1
ATOM 6369 C CA . ALA F 2 162 ? 53.682 44.662 38.538 1 53.16 162 ALA F CA 1
ATOM 6370 C C . ALA F 2 162 ? 53.984 43.19 38.886 1 57.89 162 ALA F C 1
ATOM 6371 O O . ALA F 2 162 ? 53.079 42.474 39.322 1 57.21 162 ALA F O 1
ATOM 6373 N N . LYS F 2 163 ? 55.255 42.759 38.725 1 55 163 LYS F N 1
ATOM 6374 C CA . LYS F 2 163 ? 55.706 41.383 38.995 1 55.12 163 LYS F CA 1
ATOM 6375 C C . LYS F 2 163 ? 55.589 41.049 40.473 1 56.53 163 LYS F C 1
ATOM 6376 O O . LYS F 2 163 ? 55.098 39.973 40.828 1 56.13 163 LYS F O 1
ATOM 6382 N N . VAL F 2 164 ? 56.016 41.992 41.336 1 52.07 164 VAL F N 1
ATOM 6383 C CA . VAL F 2 164 ? 55.964 41.844 42.791 1 49.96 164 VAL F CA 1
ATOM 6384 C C . VAL F 2 164 ? 54.506 41.723 43.256 1 53.64 164 VAL F C 1
ATOM 6385 O O . VAL F 2 164 ? 54.194 40.785 43.986 1 53.14 164 VAL F O 1
ATOM 6389 N N . LEU F 2 165 ? 53.61 42.61 42.781 1 51.57 165 LEU F N 1
ATOM 6390 C CA . LEU F 2 165 ? 52.181 42.574 43.142 1 52.16 165 LEU F CA 1
ATOM 6391 C C . LEU F 2 165 ? 51.509 41.271 42.72 1 57.04 165 LEU F C 1
ATOM 6392 O O . LEU F 2 165 ? 50.761 40.69 43.512 1 56.97 165 LEU F O 1
ATOM 6397 N N . ALA F 2 166 ? 51.778 40.817 41.475 1 54.37 166 ALA F N 1
ATOM 6398 C CA . ALA F 2 166 ? 51.241 39.567 40.937 1 54.45 166 ALA F CA 1
ATOM 6399 C C . ALA F 2 166 ? 51.671 38.381 41.803 1 59.39 166 ALA F C 1
ATOM 6400 O O . ALA F 2 166 ? 50.825 37.558 42.16 1 59.84 166 ALA F O 1
ATOM 6402 N N . TRP F 2 167 ? 52.963 38.329 42.191 1 55.54 167 TRP F N 1
ATOM 6403 C CA . TRP F 2 167 ? 53.483 37.259 43.045 1 54.89 167 TRP F CA 1
ATOM 6404 C C . TRP F 2 167 ? 52.829 37.306 44.432 1 56.73 167 TRP F C 1
ATOM 6405 O O . TRP F 2 167 ? 52.407 36.262 44.934 1 57.53 167 TRP F O 1
ATOM 6416 N N . LEU F 2 168 ? 52.699 38.512 45.025 1 49.98 168 LEU F N 1
ATOM 6417 C CA . LEU F 2 168 ? 52.06 38.708 46.333 1 48.98 168 LEU F CA 1
ATOM 6418 C C . LEU F 2 168 ? 50.593 38.293 46.307 1 54.77 168 LEU F C 1
ATOM 6419 O O . LEU F 2 168 ? 50.092 37.774 47.301 1 54.03 168 LEU F O 1
ATOM 6424 N N . GLY F 2 169 ? 49.938 38.487 45.162 1 53.86 169 GLY F N 1
ATOM 6425 C CA . GLY F 2 169 ? 48.55 38.089 44.952 1 55.45 169 GLY F CA 1
ATOM 6426 C C . GLY F 2 169 ? 48.39 36.58 44.988 1 63.07 169 GLY F C 1
ATOM 6427 O O . GLY F 2 169 ? 47.47 36.066 45.634 1 63.85 169 GLY F O 1
ATOM 6428 N N . VAL F 2 170 ? 49.319 35.857 44.33 1 60.44 170 VAL F N 1
ATOM 6429 C CA . VAL F 2 170 ? 49.343 34.392 44.29 1 60.45 170 VAL F CA 1
ATOM 6430 C C . VAL F 2 170 ? 49.688 33.841 45.689 1 63.94 170 VAL F C 1
ATOM 6431 O O . VAL F 2 170 ? 49.02 32.919 46.171 1 64.01 170 VAL F O 1
ATOM 6435 N N . ALA F 2 171 ? 50.689 34.445 46.355 1 59.64 171 ALA F N 1
ATOM 6436 C CA . ALA F 2 171 ? 51.087 34.059 47.713 1 59.35 171 ALA F CA 1
ATOM 6437 C C . ALA F 2 171 ? 49.938 34.304 48.716 1 62.49 171 ALA F C 1
ATOM 6438 O O . ALA F 2 171 ? 49.693 33.456 49.575 1 62.06 171 ALA F O 1
ATOM 6440 N N . GLY F 2 172 ? 49.227 35.425 48.551 1 58.14 172 GLY F N 1
ATOM 6441 C CA . GLY F 2 172 ? 48.086 35.807 49.379 1 58.09 172 GLY F CA 1
ATOM 6442 C C . GLY F 2 172 ? 46.922 34.835 49.305 1 63.31 172 GLY F C 1
ATOM 6443 O O . GLY F 2 172 ? 46.324 34.515 50.335 1 62.32 172 GLY F O 1
ATOM 6444 N N . ARG F 2 173 ? 46.608 34.341 48.085 1 62.11 173 ARG F N 1
ATOM 6445 C CA . ARG F 2 173 ? 45.527 33.372 47.83 1 62.95 173 ARG F CA 1
ATOM 6446 C C . ARG F 2 173 ? 45.82 31.991 48.449 1 68.78 173 ARG F C 1
ATOM 6447 O O . ARG F 2 173 ? 44.893 31.293 48.852 1 68.19 173 ARG F O 1
ATOM 6455 N N . ARG F 2 174 ? 47.112 31.636 48.569 1 67.14 174 ARG F N 1
ATOM 6456 C CA . ARG F 2 174 ? 47.611 30.406 49.187 1 67.43 174 ARG F CA 1
ATOM 6457 C C . ARG F 2 174 ? 47.578 30.494 50.729 1 71.29 174 ARG F C 1
ATOM 6458 O O . ARG F 2 174 ? 47.697 29.464 51.396 1 71.77 174 ARG F O 1
ATOM 6466 N N . THR F 2 175 ? 47.447 31.719 51.285 1 66.39 175 THR F N 1
ATOM 6467 C CA . THR F 2 175 ? 47.473 31.999 52.725 1 65.68 175 THR F CA 1
ATOM 6468 C C . THR F 2 175 ? 46.098 32.301 53.337 1 69.09 175 THR F C 1
ATOM 6469 O O . THR F 2 175 ? 45.313 33.054 52.763 1 68.95 175 THR F O 1
ATOM 6473 N N . SER F 2 176 ? 45.844 31.745 54.537 1 64.96 176 SER F N 1
ATOM 6474 C CA . SER F 2 176 ? 44.633 31.973 55.334 1 64.11 176 SER F CA 1
ATOM 6475 C C . SER F 2 176 ? 44.959 32.987 56.46 1 66.81 176 SER F C 1
ATOM 6476 O O . SER F 2 176 ? 46.121 33.046 56.875 1 66.1 176 SER F O 1
ATOM 6479 N N . PRO F 2 177 ? 43.978 33.772 56.993 1 62.37 177 PRO F N 1
ATOM 6480 C CA . PRO F 2 177 ? 44.308 34.741 58.061 1 61.41 177 PRO F CA 1
ATOM 6481 C C . PRO F 2 177 ? 44.793 34.12 59.372 1 64.25 177 PRO F C 1
ATOM 6482 O O . PRO F 2 177 ? 45.318 34.834 60.223 1 63.71 177 PRO F O 1
ATOM 6486 N N . PHE F 2 178 ? 44.643 32.79 59.52 1 60.6 178 PHE F N 1
ATOM 6487 C CA . PHE F 2 178 ? 45.084 32.043 60.694 1 60.32 178 PHE F CA 1
ATOM 6488 C C . PHE F 2 178 ? 46.571 31.682 60.609 1 59.47 178 PHE F C 1
ATOM 6489 O O . PHE F 2 178 ? 47.157 31.271 61.615 1 59.99 178 PHE F O 1
ATOM 6497 N N . GLU F 2 179 ? 47.188 31.893 59.422 1 51.48 179 GLU F N 1
ATOM 6498 C CA . GLU F 2 179 ? 48.629 31.746 59.191 1 49.3 179 GLU F CA 1
ATOM 6499 C C . GLU F 2 179 ? 49.199 33.157 59.446 1 46.33 179 GLU F C 1
ATOM 6500 O O . GLU F 2 179 ? 49.571 33.883 58.522 1 43.94 179 GLU F O 1
ATOM 6506 N N . ARG F 2 180 ? 49.203 33.535 60.732 1 39.76 180 ARG F N 1
ATOM 6507 C CA . ARG F 2 180 ? 49.572 34.84 61.281 1 38.18 180 ARG F CA 1
ATOM 6508 C C . ARG F 2 180 ? 50.934 35.362 60.848 1 38.26 180 ARG F C 1
ATOM 6509 O O . ARG F 2 180 ? 51.048 36.542 60.522 1 35.01 180 ARG F O 1
ATOM 6517 N N . VAL F 2 181 ? 51.967 34.498 60.877 1 34.42 181 VAL F N 1
ATOM 6518 C CA . VAL F 2 181 ? 53.339 34.892 60.523 1 34.48 181 VAL F CA 1
ATOM 6519 C C . VAL F 2 181 ? 53.459 35.185 59.01 1 38.79 181 VAL F C 1
ATOM 6520 O O . VAL F 2 181 ? 54.048 36.208 58.643 1 37.75 181 VAL F O 1
ATOM 6524 N N . ARG F 2 182 ? 52.896 34.304 58.148 1 37.5 182 ARG F N 1
ATOM 6525 C CA . ARG F 2 182 ? 52.907 34.505 56.682 1 37.82 182 ARG F CA 1
ATOM 6526 C C . ARG F 2 182 ? 52.203 35.817 56.338 1 40.28 182 ARG F C 1
ATOM 6527 O O . ARG F 2 182 ? 52.727 36.591 55.544 1 39.73 182 ARG F O 1
ATOM 6535 N N . CYS F 2 183 ? 51.033 36.064 56.96 1 38.01 183 CYS F N 1
ATOM 6536 C CA . CYS F 2 183 ? 50.236 37.293 56.815 1 39.65 183 CYS F CA 1
ATOM 6537 C C . CYS F 2 183 ? 51.065 38.521 57.206 1 37.51 183 CYS F C 1
ATOM 6538 O O . CYS F 2 183 ? 51.018 39.525 56.511 1 36.19 183 CYS F O 1
ATOM 6541 N N . LEU F 2 184 ? 51.83 38.423 58.308 1 32.59 184 LEU F N 1
ATOM 6542 C CA . LEU F 2 184 ? 52.691 39.505 58.78 1 30.84 184 LEU F CA 1
ATOM 6543 C C . LEU F 2 184 ? 53.744 39.848 57.728 1 34.73 184 LEU F C 1
ATOM 6544 O O . LEU F 2 184 ? 53.917 41.034 57.409 1 34.1 184 LEU F O 1
ATOM 6549 N N . PHE F 2 185 ? 54.42 38.83 57.163 1 31.42 185 PHE F N 1
ATOM 6550 C CA . PHE F 2 185 ? 55.43 39.07 56.118 1 30.96 185 PHE F CA 1
ATOM 6551 C C . PHE F 2 185 ? 54.795 39.631 54.831 1 34.51 185 PHE F C 1
ATOM 6552 O O . PHE F 2 185 ? 55.363 40.535 54.195 1 33.68 185 PHE F O 1
ATOM 6560 N N . LEU F 2 186 ? 53.599 39.123 54.468 1 32.95 186 LEU F N 1
ATOM 6561 C CA . LEU F 2 186 ? 52.87 39.581 53.283 1 33.67 186 LEU F CA 1
ATOM 6562 C C . LEU F 2 186 ? 52.508 41.067 53.391 1 36.77 186 LEU F C 1
ATOM 6563 O O . LEU F 2 186 ? 52.794 41.821 52.463 1 34.96 186 LEU F O 1
ATOM 6568 N N . ARG F 2 187 ? 51.883 41.495 54.526 1 33.21 187 ARG F N 1
ATOM 6569 C CA . ARG F 2 187 ? 51.52 42.91 54.655 1 32.37 187 ARG F CA 1
ATOM 6570 C C . ARG F 2 187 ? 52.767 43.801 54.764 1 34.35 187 ARG F C 1
ATOM 6571 O O . ARG F 2 187 ? 52.735 44.924 54.28 1 34.16 187 ARG F O 1
ATOM 6579 N N . SER F 2 188 ? 53.874 43.285 55.35 1 29.93 188 SER F N 1
ATOM 6580 C CA . SER F 2 188 ? 55.135 44.033 55.421 1 29.22 188 SER F CA 1
ATOM 6581 C C . SER F 2 188 ? 55.614 44.329 53.995 1 32.4 188 SER F C 1
ATOM 6582 O O . SER F 2 188 ? 56.043 45.449 53.719 1 31.31 188 SER F O 1
ATOM 6585 N N . CYS F 2 189 ? 55.489 43.342 53.073 1 31.3 189 CYS F N 1
ATOM 6586 C CA . CYS F 2 189 ? 55.853 43.534 51.665 1 31.89 189 CYS F CA 1
ATOM 6587 C C . CYS F 2 189 ? 54.958 44.594 51.021 1 37.1 189 CYS F C 1
ATOM 6588 O O . CYS F 2 189 ? 55.472 45.425 50.281 1 37.49 189 CYS F O 1
ATOM 6591 N N . HIS F 2 190 ? 53.64 44.59 51.319 1 33.13 190 HIS F N 1
ATOM 6592 C CA . HIS F 2 190 ? 52.706 45.576 50.778 1 33.01 190 HIS F CA 1
ATOM 6593 C C . HIS F 2 190 ? 53.029 47.002 51.265 1 35.75 190 HIS F C 1
ATOM 6594 O O . HIS F 2 190 ? 52.977 47.925 50.453 1 33.93 190 HIS F O 1
ATOM 6601 N N . TRP F 2 191 ? 53.381 47.177 52.572 1 30.4 191 TRP F N 1
ATOM 6602 C CA . TRP F 2 191 ? 53.77 48.481 53.12 1 29.85 191 TRP F CA 1
ATOM 6603 C C . TRP F 2 191 ? 55.03 48.985 52.403 1 32.93 191 TRP F C 1
ATOM 6604 O O . TRP F 2 191 ? 55.073 50.134 51.986 1 31 191 TRP F O 1
ATOM 6615 N N . VAL F 2 192 ? 56.067 48.136 52.312 1 29.97 192 VAL F N 1
ATOM 6616 C CA . VAL F 2 192 ? 57.343 48.546 51.708 1 30.17 192 VAL F CA 1
ATOM 6617 C C . VAL F 2 192 ? 57.185 48.819 50.21 1 35.9 192 VAL F C 1
ATOM 6618 O O . VAL F 2 192 ? 57.696 49.83 49.714 1 36.28 192 VAL F O 1
ATOM 6622 N N . LEU F 2 193 ? 56.434 47.955 49.504 1 34.57 193 LEU F N 1
ATOM 6623 C CA . LEU F 2 193 ? 56.193 48.112 48.062 1 34.14 193 LEU F CA 1
ATOM 6624 C C . LEU F 2 193 ? 55.451 49.416 47.728 1 36.31 193 LEU F C 1
ATOM 6625 O O . LEU F 2 193 ? 55.896 50.177 46.864 1 33.14 193 LEU F O 1
ATOM 6630 N N . ASN F 2 194 ? 54.304 49.658 48.39 1 33.98 194 ASN F N 1
ATOM 6631 C CA . ASN F 2 194 ? 53.493 50.847 48.106 1 33.76 194 ASN F CA 1
ATOM 6632 C C . ASN F 2 194 ? 54.201 52.138 48.485 1 36.59 194 ASN F C 1
ATOM 6633 O O . ASN F 2 194 ? 54.083 53.121 47.751 1 36.65 194 ASN F O 1
ATOM 6638 N N . THR F 2 195 ? 54.987 52.121 49.57 1 32.64 195 THR F N 1
ATOM 6639 C CA . THR F 2 195 ? 55.769 53.294 49.975 1 32.05 195 THR F CA 1
ATOM 6640 C C . THR F 2 195 ? 56.87 53.552 48.955 1 37.31 195 THR F C 1
ATOM 6641 O O . THR F 2 195 ? 57.077 54.703 48.579 1 36.83 195 THR F O 1
ATOM 6645 N N . LEU F 2 196 ? 57.537 52.481 48.467 1 34.26 196 LEU F N 1
ATOM 6646 C CA . LEU F 2 196 ? 58.583 52.576 47.445 1 34.37 196 LEU F CA 1
ATOM 6647 C C . LEU F 2 196 ? 58.061 53.235 46.167 1 38.98 196 LEU F C 1
ATOM 6648 O O . LEU F 2 196 ? 58.733 54.106 45.621 1 39.42 196 LEU F O 1
ATOM 6653 N N . MET F 2 197 ? 56.862 52.826 45.709 1 35.52 197 MET F N 1
ATOM 6654 C CA . MET F 2 197 ? 56.208 53.362 44.509 1 35.18 197 MET F CA 1
ATOM 6655 C C . MET F 2 197 ? 55.937 54.85 44.71 1 39.5 197 MET F C 1
ATOM 6656 O O . MET F 2 197 ? 56.28 55.661 43.848 1 40.54 197 MET F O 1
ATOM 6661 N N . PHE F 2 198 ? 55.385 55.208 45.879 1 35.39 198 PHE F N 1
ATOM 6662 C CA . PHE F 2 198 ? 55.109 56.593 46.234 1 35.05 198 PHE F CA 1
ATOM 6663 C C . PHE F 2 198 ? 56.39 57.445 46.213 1 39.65 198 PHE F C 1
ATOM 6664 O O . PHE F 2 198 ? 56.381 58.531 45.64 1 40.02 198 PHE F O 1
ATOM 6672 N N . MET F 2 199 ? 57.49 56.932 46.792 1 35.59 199 MET F N 1
ATOM 6673 C CA . MET F 2 199 ? 58.772 57.651 46.869 1 34.68 199 MET F CA 1
ATOM 6674 C C . MET F 2 199 ? 59.412 57.9 45.5 1 41.56 199 MET F C 1
ATOM 6675 O O . MET F 2 199 ? 60.153 58.881 45.349 1 39.78 199 MET F O 1
ATOM 6680 N N . VAL F 2 200 ? 59.097 57.053 44.487 1 40.9 200 VAL F N 1
ATOM 6681 C CA . VAL F 2 200 ? 59.604 57.248 43.109 1 41.5 200 VAL F CA 1
ATOM 6682 C C . VAL F 2 200 ? 58.564 57.986 42.243 1 45.69 200 VAL F C 1
ATOM 6683 O O . VAL F 2 200 ? 58.708 58.057 41.013 1 44.4 200 VAL F O 1
ATOM 6687 N N . HIS F 2 201 ? 57.536 58.587 42.901 1 43.54 201 HIS F N 1
ATOM 6688 C CA . HIS F 2 201 ? 56.486 59.386 42.235 1 43.89 201 HIS F CA 1
ATOM 6689 C C . HIS F 2 201 ? 55.641 58.554 41.259 1 50.15 201 HIS F C 1
ATOM 6690 O O . HIS F 2 201 ? 55.255 59.028 40.194 1 49.64 201 HIS F O 1
ATOM 6697 N N . VAL F 2 202 ? 55.365 57.3 41.638 1 47.45 202 VAL F N 1
ATOM 6698 C CA . VAL F 2 202 ? 54.528 56.385 40.869 1 47.29 202 VAL F CA 1
ATOM 6699 C C . VAL F 2 202 ? 53.307 56.123 41.749 1 51.61 202 VAL F C 1
ATOM 6700 O O . VAL F 2 202 ? 53.46 55.914 42.958 1 51.72 202 VAL F O 1
ATOM 6704 N N . LYS F 2 203 ? 52.094 56.199 41.16 1 46.98 203 LYS F N 1
ATOM 6705 C CA . LYS F 2 203 ? 50.851 55.968 41.885 1 45.77 203 LYS F CA 1
ATOM 6706 C C . LYS F 2 203 ? 50.901 54.588 42.563 1 46.78 203 LYS F C 1
ATOM 6707 O O . LYS F 2 203 ? 51.063 53.574 41.878 1 46.46 203 LYS F O 1
ATOM 6713 N N . PRO F 2 204 ? 50.817 54.525 43.907 1 41.7 204 PRO F N 1
ATOM 6714 C CA . PRO F 2 204 ? 50.82 53.208 44.57 1 40.62 204 PRO F CA 1
ATOM 6715 C C . PRO F 2 204 ? 49.592 52.38 44.198 1 43.6 204 PRO F C 1
ATOM 6716 O O . PRO F 2 204 ? 48.547 52.931 43.858 1 43.55 204 PRO F O 1
ATOM 6720 N N . PHE F 2 205 ? 49.711 51.053 44.276 1 41.24 205 PHE F N 1
ATOM 6721 C CA . PHE F 2 205 ? 48.578 50.147 44.036 1 40.9 205 PHE F CA 1
ATOM 6722 C C . PHE F 2 205 ? 47.503 50.383 45.099 1 44.7 205 PHE F C 1
ATOM 6723 O O . PHE F 2 205 ? 46.313 50.358 44.789 1 44.29 205 PHE F O 1
ATOM 6731 N N . ASP F 2 206 ? 47.943 50.666 46.348 1 40.91 206 ASP F N 1
ATOM 6732 C CA . ASP F 2 206 ? 47.076 50.939 47.486 1 40 206 ASP F CA 1
ATOM 6733 C C . ASP F 2 206 ? 47.703 52.038 48.347 1 40.02 206 ASP F C 1
ATOM 6734 O O . ASP F 2 206 ? 48.666 51.782 49.073 1 37.93 206 ASP F O 1
ATOM 6739 N N . ASP F 2 207 ? 47.162 53.265 48.263 1 36.5 207 ASP F N 1
ATOM 6740 C CA . ASP F 2 207 ? 47.721 54.394 49.024 1 37.87 207 ASP F CA 1
ATOM 6741 C C . ASP F 2 207 ? 47.517 54.256 50.544 1 39.06 207 ASP F C 1
ATOM 6742 O O . ASP F 2 207 ? 48.185 54.956 51.297 1 37.74 207 ASP F O 1
ATOM 6747 N N . GLU F 2 208 ? 46.669 53.299 50.996 1 35.54 208 GLU F N 1
ATOM 6748 C CA . GLU F 2 208 ? 46.489 53 52.426 1 34.73 208 GLU F CA 1
ATOM 6749 C C . GLU F 2 208 ? 47.724 52.246 52.951 1 37.36 208 GLU F C 1
ATOM 6750 O O . GLU F 2 208 ? 47.933 52.188 54.164 1 37.42 208 GLU F O 1
ATOM 6756 N N . PHE F 2 209 ? 48.542 51.687 52.036 1 32.17 209 PHE F N 1
ATOM 6757 C CA . PHE F 2 209 ? 49.787 50.979 52.359 1 32.77 209 PHE F CA 1
ATOM 6758 C C . PHE F 2 209 ? 51.054 51.825 52.151 1 33.52 209 PHE F C 1
ATOM 6759 O O . PHE F 2 209 ? 52.16 51.286 52.147 1 32.64 209 PHE F O 1
ATOM 6767 N N . VAL F 2 210 ? 50.902 53.163 52.064 1 30.54 210 VAL F N 1
ATOM 6768 C CA . VAL F 2 210 ? 52.057 54.058 52.061 1 28.69 210 VAL F CA 1
ATOM 6769 C C . VAL F 2 210 ? 52.287 54.382 53.552 1 30.83 210 VAL F C 1
ATOM 6770 O O . VAL F 2 210 ? 51.373 54.889 54.22 1 27.37 210 VAL F O 1
ATOM 6774 N N . LEU F 2 211 ? 53.509 54.119 54.062 1 27.61 211 LEU F N 1
ATOM 6775 C CA . LEU F 2 211 ? 53.85 54.394 55.462 1 27.7 211 LEU F CA 1
ATOM 6776 C C . LEU F 2 211 ? 53.546 55.871 55.773 1 30.39 211 LEU F C 1
ATOM 6777 O O . LEU F 2 211 ? 53.871 56.717 54.948 1 28.52 211 LEU F O 1
ATOM 6782 N N . PRO F 2 212 ? 52.784 56.169 56.855 1 27.23 212 PRO F N 1
ATOM 6783 C CA . PRO F 2 212 ? 52.249 57.532 57.039 1 27.36 212 PRO F CA 1
ATOM 6784 C C . PRO F 2 212 ? 53.266 58.659 57.154 1 32.71 212 PRO F C 1
ATOM 6785 O O . PRO F 2 212 ? 52.999 59.745 56.632 1 30.9 212 PRO F O 1
ATOM 6789 N N . HIS F 2 213 ? 54.421 58.42 57.816 1 28.84 213 HIS F N 1
ATOM 6790 C CA . HIS F 2 213 ? 55.44 59.475 57.931 1 27.29 213 HIS F CA 1
ATOM 6791 C C . HIS F 2 213 ? 56.187 59.665 56.612 1 32.14 213 HIS F C 1
ATOM 6792 O O . HIS F 2 213 ? 56.652 60.769 56.339 1 31.64 213 HIS F O 1
ATOM 6799 N N . TRP F 2 214 ? 56.289 58.597 55.798 1 31 214 TRP F N 1
ATOM 6800 C CA . TRP F 2 214 ? 56.928 58.648 54.47 1 31.07 214 TRP F CA 1
ATOM 6801 C C . TRP F 2 214 ? 56.077 59.498 53.528 1 35.3 214 TRP F C 1
ATOM 6802 O O . TRP F 2 214 ? 56.622 60.236 52.721 1 35.51 214 TRP F O 1
ATOM 6813 N N . TYR F 2 215 ? 54.737 59.421 53.666 1 32.8 215 TYR F N 1
ATOM 6814 C CA . TYR F 2 215 ? 53.843 60.235 52.847 1 32.48 215 TYR F CA 1
ATOM 6815 C C . TYR F 2 215 ? 54.124 61.719 53.111 1 33.82 215 TYR F C 1
ATOM 6816 O O . TYR F 2 215 ? 54.246 62.499 52.157 1 32.51 215 TYR F O 1
ATOM 6825 N N . MET F 2 216 ? 54.285 62.083 54.398 1 28.87 216 MET F N 1
ATOM 6826 C CA . MET F 2 216 ? 54.592 63.449 54.818 1 29.33 216 MET F CA 1
ATOM 6827 C C . MET F 2 216 ? 55.997 63.859 54.397 1 35.37 216 MET F C 1
ATOM 6828 O O . MET F 2 216 ? 56.167 64.947 53.85 1 34.65 216 MET F O 1
ATOM 6833 N N . ALA F 2 217 ? 57 62.995 54.645 1 33.7 217 ALA F N 1
ATOM 6834 C CA . ALA F 2 217 ? 58.405 63.291 54.328 1 34.12 217 ALA F CA 1
ATOM 6835 C C . ALA F 2 217 ? 58.68 63.57 52.851 1 37.44 217 ALA F C 1
ATOM 6836 O O . ALA F 2 217 ? 59.474 64.465 52.553 1 37.65 217 ALA F O 1
ATOM 6838 N N . ARG F 2 218 ? 58.026 62.852 51.93 1 34.1 218 ARG F N 1
ATOM 6839 C CA . ARG F 2 218 ? 58.257 63.113 50.502 1 34.47 218 ARG F CA 1
ATOM 6840 C C . ARG F 2 218 ? 57.927 64.56 50.129 1 38.13 218 ARG F C 1
ATOM 6841 O O . ARG F 2 218 ? 58.66 65.169 49.361 1 38.63 218 ARG F O 1
ATOM 6849 N N . TYR F 2 219 ? 56.875 65.123 50.719 1 34.3 219 TYR F N 1
ATOM 6850 C CA . TYR F 2 219 ? 56.504 66.512 50.482 1 35.46 219 TYR F CA 1
ATOM 6851 C C . TYR F 2 219 ? 57.347 67.492 51.272 1 40.77 219 TYR F C 1
ATOM 6852 O O . TYR F 2 219 ? 57.853 68.456 50.699 1 42.03 219 TYR F O 1
ATOM 6861 N N . LEU F 2 220 ? 57.501 67.254 52.579 1 37.33 220 LEU F N 1
ATOM 6862 C CA . LEU F 2 220 ? 58.206 68.165 53.485 1 36.78 220 LEU F CA 1
ATOM 6863 C C . LEU F 2 220 ? 59.728 68.219 53.293 1 42.38 220 LEU F C 1
ATOM 6864 O O . LEU F 2 220 ? 60.317 69.269 53.537 1 43.05 220 LEU F O 1
ATOM 6869 N N . LEU F 2 221 ? 60.36 67.129 52.836 1 40.4 221 LEU F N 1
ATOM 6870 C CA . LEU F 2 221 ? 61.816 67.088 52.636 1 41.94 221 LEU F CA 1
ATOM 6871 C C . LEU F 2 221 ? 62.243 67.112 51.156 1 51.69 221 LEU F C 1
ATOM 6872 O O . LEU F 2 221 ? 63.41 66.842 50.861 1 52.97 221 LEU F O 1
ATOM 6877 N N . ALA F 2 222 ? 61.315 67.455 50.24 1 50.21 222 ALA F N 1
ATOM 6878 C CA . ALA F 2 222 ? 61.516 67.457 48.781 1 51.25 222 ALA F CA 1
ATOM 6879 C C . ALA F 2 222 ? 62.777 68.163 48.285 1 60.38 222 ALA F C 1
ATOM 6880 O O . ALA F 2 222 ? 63.515 67.581 47.483 1 60.92 222 ALA F O 1
ATOM 6882 N N . ASN F 2 223 ? 63.016 69.409 48.736 1 59.15 223 ASN F N 1
ATOM 6883 C CA . ASN F 2 223 ? 64.164 70.195 48.298 1 60.24 223 ASN F CA 1
ATOM 6884 C C . ASN F 2 223 ? 64.559 71.216 49.355 1 66.11 223 ASN F C 1
ATOM 6885 O O . ASN F 2 223 ? 63.725 72.036 49.751 1 66.24 223 ASN F O 1
ATOM 6890 N N . ASN F 2 224 ? 65.847 71.19 49.775 1 63.33 224 ASN F N 1
ATOM 6891 C CA . ASN F 2 224 ? 66.434 72.09 50.784 1 62.79 224 ASN F CA 1
ATOM 6892 C C . ASN F 2 224 ? 65.458 72.339 51.972 1 63.57 224 ASN F C 1
ATOM 6893 O O . ASN F 2 224 ? 65.036 73.48 52.192 1 63.38 224 ASN F O 1
ATOM 6898 N N . PRO F 2 225 ? 65.014 71.273 52.686 1 57.67 225 PRO F N 1
ATOM 6899 C CA . PRO F 2 225 ? 64.05 71.482 53.781 1 56.7 225 PRO F CA 1
ATOM 6900 C C . PRO F 2 225 ? 64.597 72.316 54.938 1 59.38 225 PRO F C 1
ATOM 6901 O O . PRO F 2 225 ? 65.8 72.23 55.213 1 58.64 225 PRO F O 1
ATOM 6905 N N . PRO F 2 226 ? 63.757 73.117 55.638 1 55.2 226 PRO F N 1
ATOM 6906 C CA . PRO F 2 226 ? 64.279 73.854 56.804 1 54.58 226 PRO F CA 1
ATOM 6907 C C . PRO F 2 226 ? 64.574 72.877 57.956 1 55.48 226 PRO F C 1
ATOM 6908 O O . PRO F 2 226 ? 63.866 71.872 58.069 1 55.67 226 PRO F O 1
ATOM 6912 N N . PRO F 2 227 ? 65.608 73.134 58.8 1 50.48 227 PRO F N 1
ATOM 6913 C CA . PRO F 2 227 ? 65.927 72.207 59.907 1 50.01 227 PRO F CA 1
ATOM 6914 C C . PRO F 2 227 ? 64.74 71.74 60.748 1 53.41 227 PRO F C 1
ATOM 6915 O O . PRO F 2 227 ? 64.694 70.569 61.114 1 52.67 227 PRO F O 1
ATOM 6919 N N . VAL F 2 228 ? 63.765 72.635 61.007 1 49.75 228 VAL F N 1
ATOM 6920 C CA . VAL F 2 228 ? 62.553 72.355 61.793 1 49.4 228 VAL F CA 1
ATOM 6921 C C . VAL F 2 228 ? 61.711 71.182 61.191 1 50.29 228 VAL F C 1
ATOM 6922 O O . VAL F 2 228 ? 61.12 70.407 61.954 1 47.74 228 VAL F O 1
ATOM 6926 N N . LEU F 2 229 ? 61.702 71.032 59.841 1 46.35 229 LEU F N 1
ATOM 6927 C CA . LEU F 2 229 ? 60.993 69.945 59.153 1 45.46 229 LEU F CA 1
ATOM 6928 C C . LEU F 2 229 ? 61.846 68.682 59.109 1 47.89 229 LEU F C 1
ATOM 6929 O O . LEU F 2 229 ? 61.324 67.583 59.322 1 45.8 229 LEU F O 1
ATOM 6934 N N . SER F 2 230 ? 63.168 68.84 58.88 1 45.06 230 SER F N 1
ATOM 6935 C CA . SER F 2 230 ? 64.123 67.722 58.873 1 45.27 230 SER F CA 1
ATOM 6936 C C . SER F 2 230 ? 64.168 67.026 60.244 1 48.72 230 SER F C 1
ATOM 6937 O O . SER F 2 230 ? 64.253 65.8 60.3 1 47.99 230 SER F O 1
ATOM 6940 N N . ALA F 2 231 ? 64.038 67.819 61.34 1 46.25 231 ALA F N 1
ATOM 6941 C CA . ALA F 2 231 ? 64.041 67.358 62.738 1 45.84 231 ALA F CA 1
ATOM 6942 C C . ALA F 2 231 ? 62.933 66.351 63.055 1 48.97 231 ALA F C 1
ATOM 6943 O O . ALA F 2 231 ? 63.104 65.546 63.968 1 48.32 231 ALA F O 1
ATOM 6945 N N . LEU F 2 232 ? 61.809 66.379 62.297 1 44.55 232 LEU F N 1
ATOM 6946 C CA . LEU F 2 232 ? 60.685 65.452 62.507 1 44.23 232 LEU F CA 1
ATOM 6947 C C . LEU F 2 232 ? 61.022 64.013 62.108 1 47.06 232 LEU F C 1
ATOM 6948 O O . LEU F 2 232 ? 60.346 63.076 62.53 1 46.35 232 LEU F O 1
ATOM 6953 N N . PHE F 2 233 ? 62.049 63.843 61.271 1 42.62 233 PHE F N 1
ATOM 6954 C CA . PHE F 2 233 ? 62.406 62.546 60.706 1 40.91 233 PHE F CA 1
ATOM 6955 C C . PHE F 2 233 ? 63.841 62.09 60.983 1 48.12 233 PHE F C 1
ATOM 6956 O O . PHE F 2 233 ? 64.124 60.9 60.868 1 47.28 233 PHE F O 1
ATOM 6964 N N . CYS F 2 234 ? 64.737 63.045 61.33 1 47.54 234 CYS F N 1
ATOM 6965 C CA . CYS F 2 234 ? 66.187 62.915 61.551 1 89.39 234 CYS F CA 1
ATOM 6966 C C . CYS F 2 234 ? 66.906 62.674 60.228 1 129.73 234 CYS F C 1
ATOM 6967 O O . CYS F 2 234 ? 68.102 62.922 60.101 1 96.79 234 CYS F O 1
ATOM 6970 N N . CYS F 2 253 ? 79.653 45.672 60.871 1 65.89 253 CYS F N 1
ATOM 6971 C CA . CYS F 2 253 ? 79.272 44.307 60.515 1 65.32 253 CYS F CA 1
ATOM 6972 C C . CYS F 2 253 ? 77.837 44.199 59.937 1 63.37 253 CYS F C 1
ATOM 6973 O O . CYS F 2 253 ? 77.342 43.087 59.731 1 62.53 253 CYS F O 1
ATOM 6976 N N . VAL F 2 254 ? 77.199 45.355 59.653 1 55.19 254 VAL F N 1
ATOM 6977 C CA . VAL F 2 254 ? 75.859 45.462 59.073 1 53.17 254 VAL F CA 1
ATOM 6978 C C . VAL F 2 254 ? 75.962 46.008 57.633 1 54.2 254 VAL F C 1
ATOM 6979 O O . VAL F 2 254 ? 76.305 47.179 57.429 1 53.31 254 VAL F O 1
ATOM 6983 N N . ALA F 2 255 ? 75.671 45.148 56.646 1 48.46 255 ALA F N 1
ATOM 6984 C CA . ALA F 2 255 ? 75.682 45.508 55.232 1 47.41 255 ALA F CA 1
ATOM 6985 C C . ALA F 2 255 ? 74.25 45.74 54.74 1 50.71 255 ALA F C 1
ATOM 6986 O O . ALA F 2 255 ? 73.405 44.848 54.831 1 50.15 255 ALA F O 1
ATOM 6988 N N . TYR F 2 256 ? 73.967 46.972 54.295 1 47.11 256 TYR F N 1
ATOM 6989 C CA . TYR F 2 256 ? 72.677 47.392 53.741 1 46.58 256 TYR F CA 1
ATOM 6990 C C . TYR F 2 256 ? 72.987 48.208 52.494 1 50.19 256 TYR F C 1
ATOM 6991 O O . TYR F 2 256 ? 74.128 48.621 52.328 1 49.44 256 TYR F O 1
ATOM 7000 N N . ASN F 2 257 ? 72.019 48.388 51.59 1 47.62 257 ASN F N 1
ATOM 7001 C CA . ASN F 2 257 ? 72.295 49.137 50.364 1 47.16 257 ASN F CA 1
ATOM 7002 C C . ASN F 2 257 ? 72.171 50.638 50.689 1 51.65 257 ASN F C 1
ATOM 7003 O O . ASN F 2 257 ? 71.076 51.088 51.029 1 48.78 257 ASN F O 1
ATOM 7008 N N . PRO F 2 258 ? 73.269 51.434 50.598 1 50.39 258 PRO F N 1
ATOM 7009 C CA . PRO F 2 258 ? 73.145 52.875 50.904 1 50.91 258 PRO F CA 1
ATOM 7010 C C . PRO F 2 258 ? 72.237 53.635 49.931 1 55.16 258 PRO F C 1
ATOM 7011 O O . PRO F 2 258 ? 71.716 54.69 50.286 1 55.82 258 PRO F O 1
ATOM 7015 N N . ALA F 2 259 ? 72.025 53.073 48.724 1 50.76 259 ALA F N 1
ATOM 7016 C CA . ALA F 2 259 ? 71.152 53.623 47.687 1 50.38 259 ALA F CA 1
ATOM 7017 C C . ALA F 2 259 ? 69.728 53.025 47.766 1 52.42 259 ALA F C 1
ATOM 7018 O O . ALA F 2 259 ? 68.885 53.333 46.921 1 52.31 259 ALA F O 1
ATOM 7020 N N . GLY F 2 260 ? 69.474 52.191 48.78 1 48.13 260 GLY F N 1
ATOM 7021 C CA . GLY F 2 260 ? 68.17 51.584 49.009 1 46.85 260 GLY F CA 1
ATOM 7022 C C . GLY F 2 260 ? 67.18 52.653 49.426 1 49.33 260 GLY F C 1
ATOM 7023 O O . GLY F 2 260 ? 67.384 53.303 50.455 1 49.47 260 GLY F O 1
ATOM 7024 N N . ILE F 2 261 ? 66.14 52.89 48.601 1 43.44 261 ILE F N 1
ATOM 7025 C CA . ILE F 2 261 ? 65.13 53.932 48.87 1 42.3 261 ILE F CA 1
ATOM 7026 C C . ILE F 2 261 ? 64.397 53.709 50.203 1 41.52 261 ILE F C 1
ATOM 7027 O O . ILE F 2 261 ? 64.244 54.656 50.97 1 41.65 261 ILE F O 1
ATOM 7032 N N . MET F 2 262 ? 63.963 52.47 50.483 1 35.65 262 MET F N 1
ATOM 7033 C CA . MET F 2 262 ? 63.218 52.153 51.703 1 33.58 262 MET F CA 1
ATOM 7034 C C . MET F 2 262 ? 64.088 51.75 52.908 1 41.7 262 MET F C 1
ATOM 7035 O O . MET F 2 262 ? 63.56 51.426 53.974 1 42.57 262 MET F O 1
ATOM 7040 N N . GLY F 2 263 ? 65.401 51.758 52.737 1 39.66 263 GLY F N 1
ATOM 7041 C CA . GLY F 2 263 ? 66.303 51.339 53.802 1 39.21 263 GLY F CA 1
ATOM 7042 C C . GLY F 2 263 ? 66.975 52.44 54.58 1 42.07 263 GLY F C 1
ATOM 7043 O O . GLY F 2 263 ? 67.934 52.156 55.301 1 40.71 263 GLY F O 1
ATOM 7044 N N . SER F 2 264 ? 66.471 53.696 54.474 1 39.44 264 SER F N 1
ATOM 7045 C CA . SER F 2 264 ? 67.106 54.843 55.145 1 40.59 264 SER F CA 1
ATOM 7046 C C . SER F 2 264 ? 67.148 54.728 56.696 1 48.19 264 SER F C 1
ATOM 7047 O O . SER F 2 264 ? 68.025 55.356 57.288 1 48.36 264 SER F O 1
ATOM 7050 N N . CYS F 2 265 ? 66.317 53.854 57.326 1 47.58 265 CYS F N 1
ATOM 7051 C CA . CYS F 2 265 ? 66.36 53.602 58.788 1 49.95 265 CYS F CA 1
ATOM 7052 C C . CYS F 2 265 ? 67.653 52.924 59.223 1 51.4 265 CYS F C 1
ATOM 7053 O O . CYS F 2 265 ? 68.057 53.083 60.378 1 51.91 265 CYS F O 1
ATOM 7056 N N . TRP F 2 266 ? 68.294 52.162 58.307 1 44.71 266 TRP F N 1
ATOM 7057 C CA . TRP F 2 266 ? 69.548 51.453 58.558 1 43.65 266 TRP F CA 1
ATOM 7058 C C . TRP F 2 266 ? 70.727 52.382 58.869 1 49.19 266 TRP F C 1
ATOM 7059 O O . TRP F 2 266 ? 71.671 51.944 59.519 1 48.41 266 TRP F O 1
ATOM 7070 N N . ALA F 2 267 ? 70.704 53.633 58.378 1 48.21 267 ALA F N 1
ATOM 7071 C CA . ALA F 2 267 ? 71.808 54.59 58.577 1 48.91 267 ALA F CA 1
ATOM 7072 C C . ALA F 2 267 ? 72.04 54.948 60.056 1 53.45 267 ALA F C 1
ATOM 7073 O O . ALA F 2 267 ? 73.177 55.198 60.454 1 54.35 267 ALA F O 1
ATOM 7075 N N . SER F 2 268 ? 70.961 54.946 60.858 1 49.22 268 SER F N 1
ATOM 7076 C CA . SER F 2 268 ? 70.949 55.288 62.278 1 48.53 268 SER F CA 1
ATOM 7077 C C . SER F 2 268 ? 71.711 54.28 63.151 1 52.02 268 SER F C 1
ATOM 7078 O O . SER F 2 268 ? 71.454 53.07 63.092 1 51.46 268 SER F O 1
ATOM 7081 N N . GLU F 2 269 ? 72.636 54.794 63.982 1 47.74 269 GLU F N 1
ATOM 7082 C CA . GLU F 2 269 ? 73.4 54.004 64.953 1 46.65 269 GLU F CA 1
ATOM 7083 C C . GLU F 2 269 ? 72.425 53.491 66.046 1 46.67 269 GLU F C 1
ATOM 7084 O O . GLU F 2 269 ? 72.675 52.453 66.648 1 44.69 269 GLU F O 1
ATOM 7090 N N . GLU F 2 270 ? 71.299 54.208 66.26 1 42.37 270 GLU F N 1
ATOM 7091 C CA . GLU F 2 270 ? 70.251 53.84 67.217 1 41.87 270 GLU F CA 1
ATOM 7092 C C . GLU F 2 270 ? 69.391 52.671 66.707 1 44.03 270 GLU F C 1
ATOM 7093 O O . GLU F 2 270 ? 68.487 52.222 67.408 1 42.45 270 GLU F O 1
ATOM 7099 N N . VAL F 2 271 ? 69.685 52.188 65.48 1 40.2 271 VAL F N 1
ATOM 7100 C CA . VAL F 2 271 ? 69.045 51.04 64.842 1 39.35 271 VAL F CA 1
ATOM 7101 C C . VAL F 2 271 ? 70.059 49.871 64.778 1 42.7 271 VAL F C 1
ATOM 7102 O O . VAL F 2 271 ? 69.733 48.765 65.212 1 41.42 271 VAL F O 1
ATOM 7106 N N . ARG F 2 272 ? 71.296 50.133 64.287 1 39.47 272 ARG F N 1
ATOM 7107 C CA . ARG F 2 272 ? 72.344 49.107 64.119 1 39.15 272 ARG F CA 1
ATOM 7108 C C . ARG F 2 272 ? 72.982 48.608 65.415 1 43.1 272 ARG F C 1
ATOM 7109 O O . ARG F 2 272 ? 73.227 47.405 65.519 1 41.81 272 ARG F O 1
ATOM 7117 N N . ALA F 2 273 ? 73.296 49.502 66.38 1 40.92 273 ALA F N 1
ATOM 7118 C CA . ALA F 2 273 ? 73.888 49.048 67.653 1 41.6 273 ALA F CA 1
ATOM 7119 C C . ALA F 2 273 ? 72.917 48.113 68.413 1 43.58 273 ALA F C 1
ATOM 7120 O O . ALA F 2 273 ? 73.358 47.031 68.786 1 43 273 ALA F O 1
ATOM 7122 N N . PRO F 2 274 ? 71.585 48.398 68.52 1 39.67 274 PRO F N 1
ATOM 7123 C CA . PRO F 2 274 ? 70.684 47.429 69.174 1 38.68 274 PRO F CA 1
ATOM 7124 C C . PRO F 2 274 ? 70.624 46.071 68.461 1 40.98 274 PRO F C 1
ATOM 7125 O O . PRO F 2 274 ? 70.485 45.058 69.14 1 39.91 274 PRO F O 1
ATOM 7129 N N . LEU F 2 275 ? 70.698 46.038 67.106 1 36.58 275 LEU F N 1
ATOM 7130 C CA . LEU F 2 275 ? 70.672 44.767 66.361 1 36.17 275 LEU F CA 1
ATOM 7131 C C . LEU F 2 275 ? 71.849 43.871 66.774 1 42.08 275 LEU F C 1
ATOM 7132 O O . LEU F 2 275 ? 71.649 42.698 67.101 1 41.44 275 LEU F O 1
ATOM 7137 N N . VAL F 2 276 ? 73.056 44.442 66.79 1 39.87 276 VAL F N 1
ATOM 7138 C CA . VAL F 2 276 ? 74.282 43.738 67.154 1 41.37 276 VAL F CA 1
ATOM 7139 C C . VAL F 2 276 ? 74.239 43.316 68.634 1 47.08 276 VAL F C 1
ATOM 7140 O O . VAL F 2 276 ? 74.51 42.152 68.947 1 46.36 276 VAL F O 1
ATOM 7144 N N . TYR F 2 277 ? 73.861 44.249 69.527 1 45.37 277 TYR F N 1
ATOM 7145 C CA . TYR F 2 277 ? 73.77 43.973 70.96 1 46.2 277 TYR F CA 1
ATOM 7146 C C . TYR F 2 277 ? 72.734 42.884 71.239 1 47.29 277 TYR F C 1
ATOM 7147 O O . TYR F 2 277 ? 73.001 42.003 72.05 1 46.91 277 TYR F O 1
ATOM 7156 N N . TRP F 2 278 ? 71.586 42.907 70.525 1 41.36 278 TRP F N 1
ATOM 7157 C CA . TRP F 2 278 ? 70.555 41.868 70.654 1 39.76 278 TRP F CA 1
ATOM 7158 C C . TRP F 2 278 ? 71.159 40.516 70.264 1 46.02 278 TRP F C 1
ATOM 7159 O O . TRP F 2 278 ? 70.973 39.543 70.992 1 44.92 278 TRP F O 1
ATOM 7170 N N . TRP F 2 279 ? 71.897 40.457 69.134 1 43.46 279 TRP F N 1
ATOM 7171 C CA . TRP F 2 279 ? 72.467 39.192 68.71 1 44.23 279 TRP F CA 1
ATOM 7172 C C . TRP F 2 279 ? 73.477 38.592 69.693 1 51.2 279 TRP F C 1
ATOM 7173 O O . TRP F 2 279 ? 73.464 37.38 69.906 1 49.77 279 TRP F O 1
ATOM 7184 N N A LEU F 2 280 ? 74.397 39.42 70.213 0.53 49.71 280 LEU F N 1
ATOM 7185 N N B LEU F 2 280 ? 74.294 39.434 70.338 0.46 49.45 280 LEU F N 1
ATOM 7186 C CA A LEU F 2 280 ? 75.475 38.968 71.096 0.53 50.41 280 LEU F CA 1
ATOM 7187 C CA B LEU F 2 280 ? 75.331 38.962 71.253 0.46 50.06 280 LEU F CA 1
ATOM 7188 C C A LEU F 2 280 ? 75.014 38.524 72.489 0.53 56.1 280 LEU F C 1
ATOM 7189 C C B LEU F 2 280 ? 74.912 38.849 72.738 0.46 55.67 280 LEU F C 1
ATOM 7190 O O A LEU F 2 280 ? 75.705 37.713 73.109 0.53 56.09 280 LEU F O 1
ATOM 7191 O O B LEU F 2 280 ? 75.522 38.053 73.453 0.46 55.71 280 LEU F O 1
ATOM 7200 N N A SER F 2 281 ? 73.858 39.034 72.97 0.53 53.69 281 SER F N 1
ATOM 7201 N N B SER F 2 281 ? 73.888 39.602 73.201 0.46 53.23 281 SER F N 1
ATOM 7202 C CA A SER F 2 281 ? 73.296 38.712 74.288 0.53 54.31 281 SER F CA 1
ATOM 7203 C CA B SER F 2 281 ? 73.489 39.583 74.619 0.46 53.72 281 SER F CA 1
ATOM 7204 C C A SER F 2 281 ? 73.082 37.208 74.496 0.53 59.91 281 SER F C 1
ATOM 7205 C C B SER F 2 281 ? 72.167 38.866 74.955 0.46 58.93 281 SER F C 1
ATOM 7206 O O A SER F 2 281 ? 72.588 36.524 73.598 0.53 59.44 281 SER F O 1
ATOM 7207 O O B SER F 2 281 ? 72.078 38.283 76.036 0.46 58.3 281 SER F O 1
ATOM 7212 N N A GLU F 2 282 ? 73.462 36.706 75.684 0.53 57.82 282 GLU F N 1
ATOM 7213 N N B GLU F 2 282 ? 71.136 38.957 74.081 0.46 56.91 282 GLU F N 1
ATOM 7214 C CA A GLU F 2 282 ? 73.335 35.295 76.063 0.53 58.37 282 GLU F CA 1
ATOM 7215 C CA B GLU F 2 282 ? 69.811 38.348 74.307 0.46 57.25 282 GLU F CA 1
ATOM 7216 C C A GLU F 2 282 ? 71.882 34.868 76.374 0.53 62.65 282 GLU F C 1
ATOM 7217 C C B GLU F 2 282 ? 69.917 36.833 74.531 0.46 62.99 282 GLU F C 1
ATOM 7218 O O A GLU F 2 282 ? 71.624 33.67 76.524 0.53 62.81 282 GLU F O 1
ATOM 7219 O O B GLU F 2 282 ? 70.257 36.097 73.6 0.46 62.33 282 GLU F O 1
ATOM 7230 N N A THR F 2 283 ? 70.941 35.836 76.454 0.53 59.03 283 THR F N 1
ATOM 7231 N N B THR F 2 283 ? 69.662 36.389 75.787 0.46 61.47 283 THR F N 1
ATOM 7232 C CA A THR F 2 283 ? 69.51 35.583 76.699 0.53 58.75 283 THR F CA 1
ATOM 7233 C CA B THR F 2 283 ? 69.756 34.986 76.223 0.46 61.9 283 THR F CA 1
ATOM 7234 C C A THR F 2 283 ? 68.893 34.919 75.441 0.53 61.09 283 THR F C 1
ATOM 7235 C C B THR F 2 283 ? 68.753 34.111 75.422 0.46 65.83 283 THR F C 1
ATOM 7236 O O A THR F 2 283 ? 69.119 35.428 74.336 0.53 60.08 283 THR F O 1
ATOM 7237 O O B THR F 2 283 ? 69.216 33.426 74.505 0.46 66.07 283 THR F O 1
ATOM 7244 N N A PRO F 2 284 ? 68.134 33.792 75.574 0.53 56.96 284 PRO F N 1
ATOM 7245 N N B PRO F 2 284 ? 67.408 34.148 75.654 0.46 61.05 284 PRO F N 1
ATOM 7246 C CA A PRO F 2 284 ? 67.543 33.149 74.379 0.53 56 284 PRO F CA 1
ATOM 7247 C CA B PRO F 2 284 ? 66.512 33.32 74.831 0.46 60.01 284 PRO F CA 1
ATOM 7248 C C A PRO F 2 284 ? 66.73 34.103 73.508 0.53 57.4 284 PRO F C 1
ATOM 7249 C C B PRO F 2 284 ? 65.949 34.127 73.654 0.46 60.87 284 PRO F C 1
ATOM 7250 O O A PRO F 2 284 ? 66.103 35.038 74.016 0.53 57.04 284 PRO F O 1
ATOM 7251 O O B PRO F 2 284 ? 65.027 34.929 73.836 0.46 61.09 284 PRO F O 1
ATOM 7258 N N A LYS F 2 285 ? 66.783 33.885 72.189 0.53 51.42 285 LYS F N 1
ATOM 7259 N N B LYS F 2 285 ? 66.531 33.946 72.454 0.46 54.19 285 LYS F N 1
ATOM 7260 C CA A LYS F 2 285 ? 66.111 34.732 71.213 0.53 49.8 285 LYS F CA 1
ATOM 7261 C CA B LYS F 2 285 ? 66.103 34.665 71.254 0.46 52.3 285 LYS F CA 1
ATOM 7262 C C A LYS F 2 285 ? 64.704 34.3 70.877 0.53 51.47 285 LYS F C 1
ATOM 7263 C C B LYS F 2 285 ? 64.704 34.28 70.819 0.46 52.54 285 LYS F C 1
ATOM 7264 O O A LYS F 2 285 ? 64.402 33.106 70.819 0.53 51.3 285 LYS F O 1
ATOM 7265 O O B LYS F 2 285 ? 64.398 33.093 70.686 0.46 52.31 285 LYS F O 1
ATOM 7276 N N . ARG F 2 286 ? 63.846 35.291 70.637 1 46.12 286 ARG F N 1
ATOM 7277 C CA . ARG F 2 286 ? 62.471 35.084 70.231 1 43.64 286 ARG F CA 1
ATOM 7278 C C . ARG F 2 286 ? 62.489 34.603 68.772 1 42.35 286 ARG F C 1
ATOM 7279 O O . ARG F 2 286 ? 63.23 35.153 67.96 1 39.94 286 ARG F O 1
ATOM 7287 N N . GLN F 2 287 ? 61.724 33.536 68.479 1 36.69 287 GLN F N 1
ATOM 7288 C CA A GLN F 2 287 ? 61.596 32.974 67.134 0.44 35.5 287 GLN F CA 1
ATOM 7289 C CA B GLN F 2 287 ? 61.624 33.008 67.119 0.56 35.79 287 GLN F CA 1
ATOM 7290 C C . GLN F 2 287 ? 60.451 33.716 66.448 1 37.29 287 GLN F C 1
ATOM 7291 O O . GLN F 2 287 ? 59.371 33.819 67.036 1 34.36 287 GLN F O 1
ATOM 7302 N N . THR F 2 288 ? 60.673 34.255 65.231 1 33.63 288 THR F N 1
ATOM 7303 C CA . THR F 2 288 ? 59.622 34.985 64.495 1 33.34 288 THR F CA 1
ATOM 7304 C C . THR F 2 288 ? 58.387 34.088 64.285 1 36.85 288 THR F C 1
ATOM 7305 O O . THR F 2 288 ? 57.259 34.581 64.297 1 35.89 288 THR F O 1
ATOM 7309 N N . SER F 2 289 ? 58.606 32.772 64.098 1 33.84 289 SER F N 1
ATOM 7310 C CA . SER F 2 289 ? 57.493 31.839 63.873 1 34.6 289 SER F CA 1
ATOM 7311 C C . SER F 2 289 ? 56.6 31.649 65.127 1 39.02 289 SER F C 1
ATOM 7312 O O . SER F 2 289 ? 55.498 31.122 65.011 1 39.84 289 SER F O 1
ATOM 7315 N N . SER F 2 290 ? 57.042 32.158 66.299 1 36.24 290 SER F N 1
ATOM 7316 C CA . SER F 2 290 ? 56.323 32.096 67.585 1 35.88 290 SER F CA 1
ATOM 7317 C C . SER F 2 290 ? 55.773 33.469 68.06 1 39.33 290 SER F C 1
ATOM 7318 O O . SER F 2 290 ? 55.341 33.576 69.209 1 38.97 290 SER F O 1
ATOM 7321 N N . LEU F 2 291 ? 55.79 34.512 67.2 1 34.58 291 LEU F N 1
ATOM 7322 C CA . LEU F 2 291 ? 55.302 35.86 67.566 1 33.8 291 LEU F CA 1
ATOM 7323 C C . LEU F 2 291 ? 53.843 35.919 68.002 1 36.57 291 LEU F C 1
ATOM 7324 O O . LEU F 2 291 ? 53.471 36.789 68.792 1 35.74 291 LEU F O 1
ATOM 7329 N N . PHE F 2 292 ? 53.015 35.02 67.461 1 33.22 292 PHE F N 1
ATOM 7330 C CA . PHE F 2 292 ? 51.587 34.957 67.746 1 32.19 292 PHE F CA 1
ATOM 7331 C C . PHE F 2 292 ? 51.268 33.767 68.619 1 35.41 292 PHE F C 1
ATOM 7332 O O . PHE F 2 292 ? 51.271 32.631 68.154 1 34.34 292 PHE F O 1
ATOM 7340 N N . TYR F 2 293 ? 50.987 34.029 69.892 1 32.05 293 TYR F N 1
ATOM 7341 C CA . TYR F 2 293 ? 50.639 32.965 70.823 1 31.12 293 TYR F CA 1
ATOM 7342 C C . TYR F 2 293 ? 49.476 32.145 70.274 1 34.08 293 TYR F C 1
ATOM 7343 O O . TYR F 2 293 ? 48.51 32.707 69.75 1 33 293 TYR F O 1
ATOM 7352 N N . GLN F 2 294 ? 49.576 30.821 70.392 1 30.44 294 GLN F N 1
ATOM 7353 C CA . GLN F 2 294 ? 48.491 29.936 70.031 1 29.91 294 GLN F CA 1
ATOM 7354 C C . GLN F 2 294 ? 48.286 28.878 71.088 1 33.37 294 GLN F C 1
ATOM 7355 O O . GLN F 2 294 ? 49.248 28.366 71.67 1 33.21 294 GLN F O 1
ATOM 7361 N N . PHE F 2 295 ? 47.019 28.535 71.319 1 28.52 295 PHE F N 1
ATOM 7362 C CA . PHE F 2 295 ? 46.641 27.406 72.145 1 27.53 295 PHE F CA 1
ATOM 7363 C C . PHE F 2 295 ? 45.53 26.652 71.439 1 32.54 295 PHE F C 1
ATOM 7364 O O . PHE F 2 295 ? 44.594 27.266 70.931 1 32.18 295 PHE F O 1
ATOM 7372 N N . CYS F 2 296 ? 45.651 25.329 71.381 1 28.81 296 CYS F N 1
ATOM 7373 C CA . CYS F 2 296 ? 44.579 24.479 70.901 1 28.53 296 CYS F CA 1
ATOM 7374 C C . CYS F 2 296 ? 44.487 23.285 71.857 1 31.6 296 CYS F C 1
ATOM 7375 O O . CYS F 2 296 ? 45.486 22.61 72.119 1 28.77 296 CYS F O 1
ATOM 7378 N N . GLY F 2 297 ? 43.315 23.076 72.418 1 29.16 297 GLY F N 1
ATOM 7379 C CA . GLY F 2 297 ? 43.142 21.98 73.359 1 29.29 297 GLY F CA 1
ATOM 7380 C C . GLY F 2 297 ? 41.764 21.861 73.957 1 31.99 297 GLY F C 1
ATOM 7381 O O . GLY F 2 297 ? 40.831 22.567 73.56 1 31.53 297 GLY F O 1
ATOM 7382 N N . SER F 2 298 ? 41.63 20.938 74.891 1 28.4 298 SER F N 1
ATOM 7383 C CA . SER F 2 298 ? 40.335 20.694 75.507 1 28.15 298 SER F CA 1
ATOM 7384 C C . SER F 2 298 ? 40.149 21.598 76.715 1 29.01 298 SER F C 1
ATOM 7385 O O . SER F 2 298 ? 41.114 21.938 77.4 1 27.01 298 SER F O 1
ATOM 7388 N N . LEU F 2 299 ? 38.909 22.039 76.923 1 27.79 299 LEU F N 1
ATOM 7389 C CA . LEU F 2 299 ? 38.516 22.83 78.069 1 27.93 299 LEU F CA 1
ATOM 7390 C C . LEU F 2 299 ? 37.386 22.077 78.765 1 31.4 299 LEU F C 1
ATOM 7391 O O . LEU F 2 299 ? 36.377 21.783 78.135 1 31.6 299 LEU F O 1
ATOM 7396 N N . GLU F 2 300 ? 37.565 21.744 80.054 1 26.52 300 GLU F N 1
ATOM 7397 C CA . GLU F 2 300 ? 36.545 21.084 80.854 1 26.35 300 GLU F CA 1
ATOM 7398 C C . GLU F 2 300 ? 36.21 22.013 82.022 1 29.71 300 GLU F C 1
ATOM 7399 O O . GLU F 2 300 ? 37.11 22.516 82.692 1 26.85 300 GLU F O 1
ATOM 7405 N N . VAL F 2 301 ? 34.911 22.259 82.243 1 27.59 301 VAL F N 1
ATOM 7406 C CA . VAL F 2 301 ? 34.437 23.172 83.283 1 27.14 301 VAL F CA 1
ATOM 7407 C C . VAL F 2 301 ? 33.512 22.385 84.203 1 29.11 301 VAL F C 1
ATOM 7408 O O . VAL F 2 301 ? 32.519 21.828 83.73 1 27.84 301 VAL F O 1
ATOM 7412 N N . LEU F 2 302 ? 33.831 22.34 85.509 1 26.36 302 LEU F N 1
ATOM 7413 C CA . LEU F 2 302 ? 33.031 21.623 86.503 1 27.57 302 LEU F CA 1
ATOM 7414 C C . LEU F 2 302 ? 32.472 22.61 87.5 1 30.03 302 LEU F C 1
ATOM 7415 O O . LEU F 2 302 ? 33.25 23.332 88.115 1 29.86 302 LEU F O 1
ATOM 7420 N N . PHE F 2 303 ? 31.148 22.624 87.71 1 26.12 303 PHE F N 1
ATOM 7421 C CA . PHE F 2 303 ? 30.537 23.537 88.688 1 27.32 303 PHE F CA 1
ATOM 7422 C C . PHE F 2 303 ? 29.261 22.971 89.283 1 32.88 303 PHE F C 1
ATOM 7423 O O . PHE F 2 303 ? 28.632 22.114 88.679 1 32.96 303 PHE F O 1
ATOM 7431 N N . GLN F 2 304 ? 28.862 23.484 90.455 1 30.79 304 GLN F N 1
ATOM 7432 C CA . GLN F 2 304 ? 27.616 23.136 91.133 1 30.66 304 GLN F CA 1
ATOM 7433 C C . GLN F 2 304 ? 26.694 24.359 91.136 1 39.41 304 GLN F C 1
ATOM 7434 O O . GLN F 2 304 ? 27.17 25.458 90.813 1 46.52 304 GLN F O 1
ATOM 7441 N N . SER G 2 11 ? 40.092 13.461 82.868 1 46.01 11 SER G N 1
ATOM 7442 C CA . SER G 2 11 ? 40.327 13.563 84.301 1 43.68 11 SER G CA 1
ATOM 7443 C C . SER G 2 11 ? 39.254 14.4 85.036 1 40.79 11 SER G C 1
ATOM 7444 O O . SER G 2 11 ? 38.999 14.106 86.192 1 39.08 11 SER G O 1
ATOM 7447 N N . ALA G 2 12 ? 38.595 15.387 84.376 1 35.53 12 ALA G N 1
ATOM 7448 C CA . ALA G 2 12 ? 37.498 16.153 85.011 1 34.65 12 ALA G CA 1
ATOM 7449 C C . ALA G 2 12 ? 36.289 15.253 85.243 1 35.08 12 ALA G C 1
ATOM 7450 O O . ALA G 2 12 ? 35.606 15.415 86.254 1 31.89 12 ALA G O 1
ATOM 7452 N N . ALA G 2 13 ? 36.042 14.285 84.315 1 31.08 13 ALA G N 1
ATOM 7453 C CA . ALA G 2 13 ? 34.965 13.296 84.455 1 30.77 13 ALA G CA 1
ATOM 7454 C C . ALA G 2 13 ? 35.239 12.406 85.69 1 31.82 13 ALA G C 1
ATOM 7455 O O . ALA G 2 13 ? 34.299 11.977 86.349 1 29.92 13 ALA G O 1
ATOM 7457 N N . THR G 2 14 ? 36.522 12.153 86.015 1 29.34 14 THR G N 1
ATOM 7458 C CA . THR G 2 14 ? 36.92 11.376 87.202 1 29.17 14 THR G CA 1
ATOM 7459 C C . THR G 2 14 ? 36.576 12.154 88.479 1 32.84 14 THR G C 1
ATOM 7460 O O . THR G 2 14 ? 36.041 11.569 89.415 1 32.81 14 THR G O 1
ATOM 7464 N N . ILE G 2 15 ? 36.849 13.468 88.509 1 28.55 15 ILE G N 1
ATOM 7465 C CA . ILE G 2 15 ? 36.515 14.33 89.653 1 26.62 15 ILE G CA 1
ATOM 7466 C C . ILE G 2 15 ? 35.004 14.336 89.867 1 29.22 15 ILE G C 1
ATOM 7467 O O . ILE G 2 15 ? 34.541 14.221 91.003 1 28.75 15 ILE G O 1
ATOM 7472 N N . LEU G 2 16 ? 34.244 14.487 88.781 1 27.78 16 LEU G N 1
ATOM 7473 C CA . LEU G 2 16 ? 32.779 14.503 88.808 1 27.7 16 LEU G CA 1
ATOM 7474 C C . LEU G 2 16 ? 32.262 13.18 89.394 1 30.5 16 LEU G C 1
ATOM 7475 O O . LEU G 2 16 ? 31.423 13.201 90.287 1 30.09 16 LEU G O 1
ATOM 7480 N N . LYS G 2 17 ? 32.776 12.037 88.895 1 27.94 17 LYS G N 1
ATOM 7481 C CA . LYS G 2 17 ? 32.397 10.702 89.378 1 28.31 17 LYS G CA 1
ATOM 7482 C C . LYS G 2 17 ? 32.707 10.56 90.882 1 31.12 17 LYS G C 1
ATOM 7483 O O . LYS G 2 17 ? 31.863 10.084 91.629 1 31.37 17 LYS G O 1
ATOM 7489 N N . GLN G 2 18 ? 33.903 10.999 91.318 1 26.65 18 GLN G N 1
ATOM 7490 C CA . GLN G 2 18 ? 34.323 10.939 92.72 1 27.48 18 GLN G CA 1
ATOM 7491 C C . GLN G 2 18 ? 33.462 11.812 93.612 1 31.88 18 GLN G C 1
ATOM 7492 O O . GLN G 2 18 ? 33.073 11.374 94.695 1 33.06 18 GLN G O 1
ATOM 7498 N N . ALA G 2 19 ? 33.137 13.038 93.162 1 28.04 19 ALA G N 1
ATOM 7499 C CA . ALA G 2 19 ? 32.292 13.952 93.932 1 27.64 19 ALA G CA 1
ATOM 7500 C C . ALA G 2 19 ? 30.908 13.319 94.157 1 30.62 19 ALA G C 1
ATOM 7501 O O . ALA G 2 19 ? 30.451 13.239 95.297 1 30.03 19 ALA G O 1
ATOM 7503 N N . ILE G 2 20 ? 30.287 12.792 93.086 1 25.9 20 ILE G N 1
ATOM 7504 C CA . ILE G 2 20 ? 28.97 12.143 93.184 1 25.37 20 ILE G CA 1
ATOM 7505 C C . ILE G 2 20 ? 29.01 10.867 94.034 1 30.56 20 ILE G C 1
ATOM 7506 O O . ILE G 2 20 ? 28.166 10.698 94.924 1 29.87 20 ILE G O 1
ATOM 7511 N N . ALA G 2 21 ? 29.966 9.962 93.747 1 28.46 21 ALA G N 1
ATOM 7512 C CA . ALA G 2 21 ? 30.074 8.678 94.449 1 29.05 21 ALA G CA 1
ATOM 7513 C C . ALA G 2 21 ? 30.274 8.809 95.965 1 31.54 21 ALA G C 1
ATOM 7514 O O . ALA G 2 21 ? 29.717 8.015 96.7 1 30.52 21 ALA G O 1
ATOM 7516 N N . GLY G 2 22 ? 31.058 9.798 96.401 1 29.29 22 GLY G N 1
ATOM 7517 C CA . GLY G 2 22 ? 31.326 10.045 97.811 1 29.94 22 GLY G CA 1
ATOM 7518 C C . GLY G 2 22 ? 30.421 11.091 98.424 1 34.21 22 GLY G C 1
ATOM 7519 O O . GLY G 2 22 ? 30.461 11.295 99.631 1 34.09 22 GLY G O 1
ATOM 7520 N N . ASP G 2 23 ? 29.534 11.689 97.612 1 30.9 23 ASP G N 1
ATOM 7521 C CA . ASP G 2 23 ? 28.642 12.812 97.962 1 30.46 23 ASP G CA 1
ATOM 7522 C C . ASP G 2 23 ? 29.47 13.964 98.566 1 32.96 23 ASP G C 1
ATOM 7523 O O . ASP G 2 23 ? 29.141 14.496 99.629 1 32.32 23 ASP G O 1
ATOM 7528 N N . ARG G 2 24 ? 30.6 14.27 97.917 1 29.46 24 ARG G N 1
ATOM 7529 C CA . ARG G 2 24 ? 31.502 15.345 98.336 1 29.55 24 ARG G CA 1
ATOM 7530 C C . ARG G 2 24 ? 31.32 16.516 97.39 1 32.26 24 ARG G C 1
ATOM 7531 O O . ARG G 2 24 ? 31.296 16.316 96.171 1 31.33 24 ARG G O 1
ATOM 7539 N N . SER G 2 25 ? 31.227 17.741 97.928 1 28.14 25 SER G N 1
ATOM 7540 C CA . SER G 2 25 ? 31.123 18.935 97.072 1 27.06 25 SER G CA 1
ATOM 7541 C C . SER G 2 25 ? 32.35 18.984 96.146 1 29.87 25 SER G C 1
ATOM 7542 O O . SER G 2 25 ? 33.345 18.315 96.426 1 28.05 25 SER G O 1
ATOM 7545 N N . LEU G 2 26 ? 32.305 19.773 95.065 1 28.53 26 LEU G N 1
ATOM 7546 C CA . LEU G 2 26 ? 33.484 19.88 94.186 1 27.96 26 LEU G CA 1
ATOM 7547 C C . LEU G 2 26 ? 34.714 20.422 94.943 1 33.41 26 LEU G C 1
ATOM 7548 O O . LEU G 2 26 ? 35.832 20.003 94.656 1 33.12 26 LEU G O 1
ATOM 7553 N N . VAL G 2 27 ? 34.492 21.316 95.928 1 31.73 27 VAL G N 1
ATOM 7554 C CA . VAL G 2 27 ? 35.548 21.892 96.777 1 32.86 27 VAL G CA 1
ATOM 7555 C C . VAL G 2 27 ? 36.192 20.745 97.59 1 32.71 27 VAL G C 1
ATOM 7556 O O . VAL G 2 27 ? 37.414 20.648 97.652 1 31.28 27 VAL G O 1
ATOM 7560 N N . GLU G 2 28 ? 35.373 19.865 98.168 1 29.31 28 GLU G N 1
ATOM 7561 C CA . GLU G 2 28 ? 35.855 18.718 98.95 1 28.19 28 GLU G CA 1
ATOM 7562 C C . GLU G 2 28 ? 36.562 17.703 98.058 1 31.58 28 GLU G C 1
ATOM 7563 O O . GLU G 2 28 ? 37.612 17.167 98.445 1 30.1 28 GLU G O 1
ATOM 7569 N N . ALA G 2 29 ? 36.01 17.445 96.858 1 27.48 29 ALA G N 1
ATOM 7570 C CA . ALA G 2 29 ? 36.629 16.502 95.931 1 27.53 29 ALA G CA 1
ATOM 7571 C C . ALA G 2 29 ? 38.003 17.021 95.481 1 30.97 29 ALA G C 1
ATOM 7572 O O . ALA G 2 29 ? 38.957 16.252 95.435 1 30.41 29 ALA G O 1
ATOM 7574 N N . ALA G 2 30 ? 38.114 18.33 95.192 1 28.36 30 ALA G N 1
ATOM 7575 C CA . ALA G 2 30 ? 39.385 18.95 94.773 1 27.9 30 ALA G CA 1
ATOM 7576 C C . ALA G 2 30 ? 40.386 18.932 95.917 1 31.31 30 ALA G C 1
ATOM 7577 O O . ALA G 2 30 ? 41.56 18.67 95.685 1 30.53 30 ALA G O 1
ATOM 7579 N N . GLU G 2 31 ? 39.923 19.21 97.16 1 27.31 31 GLU G N 1
ATOM 7580 C CA . GLU G 2 31 ? 40.778 19.186 98.344 1 28.22 31 GLU G CA 1
ATOM 7581 C C . GLU G 2 31 ? 41.374 17.786 98.575 1 31.74 31 GLU G C 1
ATOM 7582 O O . GLU G 2 31 ? 42.549 17.698 98.92 1 30.49 31 GLU G O 1
ATOM 7588 N N . ALA G 2 32 ? 40.586 16.701 98.353 1 28.91 32 ALA G N 1
ATOM 7589 C CA . ALA G 2 32 ? 41.088 15.313 98.51 1 28.62 32 ALA G CA 1
ATOM 7590 C C . ALA G 2 32 ? 42.226 15.025 97.525 1 31.38 32 ALA G C 1
ATOM 7591 O O . ALA G 2 32 ? 43.194 14.345 97.869 1 31.29 32 ALA G O 1
ATOM 7593 N N . ILE G 2 33 ? 42.12 15.565 96.31 1 28.28 33 ILE G N 1
ATOM 7594 C CA . ILE G 2 33 ? 43.157 15.424 95.289 1 27.27 33 ILE G CA 1
ATOM 7595 C C . ILE G 2 33 ? 44.401 16.239 95.693 1 29.94 33 ILE G C 1
ATOM 7596 O O . ILE G 2 33 ? 45.506 15.683 95.715 1 29.57 33 ILE G O 1
ATOM 7601 N N . SER G 2 34 ? 44.235 17.547 96.005 1 26.52 34 SER G N 1
ATOM 7602 C CA . SER G 2 34 ? 45.381 18.384 96.392 1 27.19 34 SER G CA 1
ATOM 7603 C C . SER G 2 34 ? 46.076 17.918 97.683 1 31.14 34 SER G C 1
ATOM 7604 O O . SER G 2 34 ? 47.28 18.1 97.821 1 30.3 34 SER G O 1
ATOM 7607 N N . GLN G 2 35 ? 45.33 17.28 98.602 1 29.08 35 GLN G N 1
ATOM 7608 C CA . GLN G 2 35 ? 45.887 16.746 99.852 1 28.13 35 GLN G CA 1
ATOM 7609 C C . GLN G 2 35 ? 46.897 15.615 99.632 1 29.92 35 GLN G C 1
ATOM 7610 O O . GLN G 2 35 ? 47.688 15.332 100.527 1 28.17 35 GLN G O 1
ATOM 7616 N N . GLN G 2 36 ? 46.955 15.049 98.415 1 28.17 36 GLN G N 1
ATOM 7617 C CA . GLN G 2 36 ? 47.95 14.019 98.086 1 28.04 36 GLN G CA 1
ATOM 7618 C C . GLN G 2 36 ? 49.344 14.624 97.867 1 31.23 36 GLN G C 1
ATOM 7619 O O . GLN G 2 36 ? 50.316 13.88 97.835 1 29.12 36 GLN G O 1
ATOM 7625 N N . THR G 2 37 ? 49.443 15.961 97.711 1 28.06 37 THR G N 1
ATOM 7626 C CA . THR G 2 37 ? 50.731 16.627 97.489 1 26.77 37 THR G CA 1
ATOM 7627 C C . THR G 2 37 ? 51.326 17.111 98.796 1 29.57 37 THR G C 1
ATOM 7628 O O . THR G 2 37 ? 50.608 17.499 99.716 1 27.47 37 THR G O 1
ATOM 7632 N N . LEU G 2 38 ? 52.658 17.071 98.886 1 26.75 38 LEU G N 1
ATOM 7633 C CA . LEU G 2 38 ? 53.353 17.518 100.084 1 24.49 38 LEU G CA 1
ATOM 7634 C C . LEU G 2 38 ? 54.748 17.863 99.68 1 28.02 38 LEU G C 1
ATOM 7635 O O . LEU G 2 38 ? 55.185 17.509 98.582 1 28.46 38 LEU G O 1
ATOM 7640 N N . LEU G 2 39 ? 55.435 18.564 100.56 1 25.33 39 LEU G N 1
ATOM 7641 C CA . LEU G 2 39 ? 56.837 18.909 100.43 1 25.07 39 LEU G CA 1
ATOM 7642 C C . LEU G 2 39 ? 57.625 18.009 101.347 1 28.82 39 LEU G C 1
ATOM 7643 O O . LEU G 2 39 ? 57.154 17.675 102.439 1 28.52 39 LEU G O 1
ATOM 7648 N N . ARG G 2 40 ? 58.806 17.595 100.899 1 27.46 40 ARG G N 1
ATOM 7649 C CA . ARG G 2 40 ? 59.703 16.74 101.677 1 27.63 40 ARG G CA 1
ATOM 7650 C C . ARG G 2 40 ? 61.113 17.235 101.473 1 31.42 40 ARG G C 1
ATOM 7651 O O . ARG G 2 40 ? 61.343 18.071 100.601 1 31.13 40 ARG G O 1
ATOM 7659 N N . LEU G 2 41 ? 62.078 16.69 102.248 1 30.18 41 LEU G N 1
ATOM 7660 C CA . LEU G 2 41 ? 63.501 17.012 102.101 1 29.62 41 LEU G CA 1
ATOM 7661 C C . LEU G 2 41 ? 63.808 18.495 102.352 1 32.3 41 LEU G C 1
ATOM 7662 O O . LEU G 2 41 ? 64.656 19.091 101.682 1 30.29 41 LEU G O 1
ATOM 7667 N N . ALA G 2 42 ? 63.128 19.078 103.341 1 29.91 42 ALA G N 1
ATOM 7668 C CA . ALA G 2 42 ? 63.309 20.466 103.717 1 29.04 42 ALA G CA 1
ATOM 7669 C C . ALA G 2 42 ? 64.707 20.645 104.304 1 31.39 42 ALA G C 1
ATOM 7670 O O . ALA G 2 42 ? 65.133 19.869 105.153 1 29.93 42 ALA G O 1
ATOM 7672 N N . CYS G 2 43 ? 65.439 21.636 103.805 1 27.99 43 CYS G N 1
ATOM 7673 C CA . CYS G 2 43 ? 66.798 21.919 104.274 1 27.9 43 CYS G CA 1
ATOM 7674 C C . CYS G 2 43 ? 67.169 23.349 103.974 1 35.27 43 CYS G C 1
ATOM 7675 O O . CYS G 2 43 ? 66.665 23.935 103.013 1 36.03 43 CYS G O 1
ATOM 7678 N N . GLU G 2 44 ? 68.082 23.9 104.776 1 32.18 44 GLU G N 1
ATOM 7679 C CA . GLU G 2 44 ? 68.58 25.255 104.599 1 32.38 44 GLU G CA 1
ATOM 7680 C C . GLU G 2 44 ? 69.752 25.203 103.646 1 37.98 44 GLU G C 1
ATOM 7681 O O . GLU G 2 44 ? 70.63 24.345 103.797 1 37.73 44 GLU G O 1
ATOM 7687 N N . VAL G 2 45 ? 69.782 26.128 102.679 1 36.01 45 VAL G N 1
ATOM 7688 C CA . VAL G 2 45 ? 70.869 26.209 101.699 1 36.13 45 VAL G CA 1
ATOM 7689 C C . VAL G 2 45 ? 71.795 27.362 102.05 1 40.2 45 VAL G C 1
ATOM 7690 O O . VAL G 2 45 ? 71.34 28.49 102.202 1 38.04 45 VAL G O 1
ATOM 7694 N N . ARG G 2 46 ? 73.103 27.075 102.146 1 38.51 46 ARG G N 1
ATOM 7695 C CA . ARG G 2 46 ? 74.137 28.071 102.39 1 39.77 46 ARG G CA 1
ATOM 7696 C C . ARG G 2 46 ? 75.222 27.883 101.372 1 46 46 ARG G C 1
ATOM 7697 O O . ARG G 2 46 ? 75.645 26.753 101.125 1 45.76 46 ARG G O 1
ATOM 7705 N N . GLN G 2 47 ? 75.665 28.987 100.764 1 44.33 47 GLN G N 1
ATOM 7706 C CA . GLN G 2 47 ? 76.738 28.967 99.786 1 45.86 47 GLN G CA 1
ATOM 7707 C C . GLN G 2 47 ? 77.479 30.287 99.838 1 54.66 47 GLN G C 1
ATOM 7708 O O . GLN G 2 47 ? 76.868 31.345 99.67 1 54.19 47 GLN G O 1
ATOM 7714 N N . VAL G 2 48 ? 78.788 30.22 100.086 1 56.16 48 VAL G N 1
ATOM 7715 C CA . VAL G 2 48 ? 79.667 31.39 100.145 1 57.98 48 VAL G CA 1
ATOM 7716 C C . VAL G 2 48 ? 80.229 31.589 98.733 1 69.39 48 VAL G C 1
ATOM 7717 O O . VAL G 2 48 ? 81.086 30.816 98.29 1 69.83 48 VAL G O 1
ATOM 7721 N N . GLY G 2 49 ? 79.695 32.592 98.031 1 69.86 49 GLY G N 1
ATOM 7722 C CA . GLY G 2 49 ? 80.071 32.923 96.661 1 70.78 49 GLY G CA 1
ATOM 7723 C C . GLY G 2 49 ? 79.744 31.794 95.707 1 77.02 49 GLY G C 1
ATOM 7724 O O . GLY G 2 49 ? 78.585 31.377 95.614 1 77.08 49 GLY G O 1
ATOM 7725 N N . ASP G 2 50 ? 80.776 31.267 95.024 1 75.12 50 ASP G N 1
ATOM 7726 C CA . ASP G 2 50 ? 80.637 30.143 94.096 1 75.35 50 ASP G CA 1
ATOM 7727 C C . ASP G 2 50 ? 81.312 28.863 94.64 1 77.57 50 ASP G C 1
ATOM 7728 O O . ASP G 2 50 ? 81.537 27.91 93.888 1 78.46 50 ASP G O 1
ATOM 7733 N N . ARG G 2 51 ? 81.585 28.827 95.964 1 70.83 51 ARG G N 1
ATOM 7734 C CA . ARG G 2 51 ? 82.174 27.669 96.647 1 68.73 51 ARG G CA 1
ATOM 7735 C C . ARG G 2 51 ? 81.143 26.525 96.786 1 68.2 51 ARG G C 1
ATOM 7736 O O . ARG G 2 51 ? 80.009 26.662 96.323 1 67.14 51 ARG G O 1
ATOM 7744 N N . GLN G 2 52 ? 81.547 25.397 97.402 1 61.65 52 GLN G N 1
ATOM 7745 C CA . GLN G 2 52 ? 80.709 24.206 97.593 1 60.2 52 GLN G CA 1
ATOM 7746 C C . GLN G 2 52 ? 79.453 24.529 98.426 1 60.54 52 GLN G C 1
ATOM 7747 O O . GLN G 2 52 ? 79.592 25.088 99.523 1 61.04 52 GLN G O 1
ATOM 7753 N N . PRO G 2 53 ? 78.224 24.206 97.934 1 52.88 53 PRO G N 1
ATOM 7754 C CA . PRO G 2 53 ? 77.021 24.507 98.729 1 50.97 53 PRO G CA 1
ATOM 7755 C C . PRO G 2 53 ? 76.875 23.583 99.933 1 51.37 53 PRO G C 1
ATOM 7756 O O . PRO G 2 53 ? 77.493 22.516 99.975 1 50.98 53 PRO G O 1
ATOM 7760 N N . ARG G 2 54 ? 76.085 24.003 100.922 1 45.29 54 ARG G N 1
ATOM 7761 C CA . ARG G 2 54 ? 75.831 23.206 102.122 1 44.54 54 ARG G CA 1
ATOM 7762 C C . ARG G 2 54 ? 74.33 23.146 102.339 1 44.61 54 ARG G C 1
ATOM 7763 O O . ARG G 2 54 ? 73.656 24.177 102.243 1 44.39 54 ARG G O 1
ATOM 7771 N N . PHE G 2 55 ? 73.801 21.927 102.564 1 36.96 55 PHE G N 1
ATOM 7772 C CA . PHE G 2 55 ? 72.374 21.673 102.747 1 35.09 55 PHE G CA 1
ATOM 7773 C C . PHE G 2 55 ? 72.23 21.118 104.152 1 39.26 55 PHE G C 1
ATOM 7774 O O . PHE G 2 55 ? 72.79 20.068 104.45 1 39.42 55 PHE G O 1
ATOM 7782 N N . THR G 2 56 ? 71.563 21.871 105.034 1 34.61 56 THR G N 1
ATOM 7783 C CA . THR G 2 56 ? 71.431 21.524 106.448 1 33.84 56 THR G CA 1
ATOM 7784 C C . THR G 2 56 ? 69.991 21.322 106.868 1 37.41 56 THR G C 1
ATOM 7785 O O . THR G 2 56 ? 69.18 22.238 106.766 1 37.64 56 THR G O 1
ATOM 7789 N N . ALA G 2 57 ? 69.689 20.138 107.385 1 34.16 57 ALA G N 1
ATOM 7790 C CA . ALA G 2 57 ? 68.341 19.812 107.858 1 34.08 57 ALA G CA 1
ATOM 7791 C C . ALA G 2 57 ? 68.347 19.608 109.389 1 35.96 57 ALA G C 1
ATOM 7792 O O . ALA G 2 57 ? 67.315 19.321 109.983 1 35.31 57 ALA G O 1
ATOM 7794 N N . THR G 2 58 ? 69.507 19.82 110.028 1 33.3 58 THR G N 1
ATOM 7795 C CA . THR G 2 58 ? 69.718 19.611 111.468 1 34.02 58 THR G CA 1
ATOM 7796 C C . THR G 2 58 ? 69.755 20.866 112.358 1 41.16 58 THR G C 1
ATOM 7797 O O . THR G 2 58 ? 69.955 20.743 113.574 1 41.06 58 THR G O 1
ATOM 7801 N N . SER G 2 59 ? 69.573 22.054 111.775 1 39.24 59 SER G N 1
ATOM 7802 C CA . SER G 2 59 ? 69.676 23.347 112.478 1 39.68 59 SER G CA 1
ATOM 7803 C C . SER G 2 59 ? 68.777 23.493 113.707 1 43.86 59 SER G C 1
ATOM 7804 O O . SER G 2 59 ? 69.167 24.158 114.661 1 42.31 59 SER G O 1
ATOM 7807 N N . ILE G 2 60 ? 67.592 22.866 113.69 1 42.17 60 ILE G N 1
ATOM 7808 C CA . ILE G 2 60 ? 66.662 22.931 114.816 1 42.7 60 ILE G CA 1
ATOM 7809 C C . ILE G 2 60 ? 66.634 21.609 115.596 1 46.74 60 ILE G C 1
ATOM 7810 O O . ILE G 2 60 ? 66.116 20.605 115.101 1 46.46 60 ILE G O 1
ATOM 7815 N N . ALA G 2 61 ? 67.187 21.633 116.815 1 43.43 61 ALA G N 1
ATOM 7816 C CA . ALA G 2 61 ? 67.255 20.469 117.706 1 43.46 61 ALA G CA 1
ATOM 7817 C C . ALA G 2 61 ? 65.965 20.278 118.49 1 48.3 61 ALA G C 1
ATOM 7818 O O . ALA G 2 61 ? 65.603 19.144 118.787 1 48.36 61 ALA G O 1
ATOM 7820 N N . ARG G 2 62 ? 65.292 21.377 118.867 1 45.61 62 ARG G N 1
ATOM 7821 C CA . ARG G 2 62 ? 64.068 21.318 119.661 1 46.05 62 ARG G CA 1
ATOM 7822 C C . ARG G 2 62 ? 63.104 22.435 119.281 1 50.55 62 ARG G C 1
ATOM 7823 O O . ARG G 2 62 ? 63.531 23.522 118.885 1 49.02 62 ARG G O 1
ATOM 7831 N N . VAL G 2 63 ? 61.8 22.164 119.408 1 48.98 63 VAL G N 1
ATOM 7832 C CA . VAL G 2 63 ? 60.734 23.126 119.137 1 49.26 63 VAL G CA 1
ATOM 7833 C C . VAL G 2 63 ? 59.836 23.251 120.391 1 55.43 63 VAL G C 1
ATOM 7834 O O . VAL G 2 63 ? 59.57 22.252 121.063 1 55.27 63 VAL G O 1
ATOM 7838 N N . ASP G 2 64 ? 59.423 24.485 120.723 1 53 64 ASP G N 1
ATOM 7839 C CA . ASP G 2 64 ? 58.501 24.784 121.822 1 52.64 64 ASP G CA 1
ATOM 7840 C C . ASP G 2 64 ? 57.554 25.923 121.411 1 56.71 64 ASP G C 1
ATOM 7841 O O . ASP G 2 64 ? 57.868 26.694 120.503 1 54.79 64 ASP G O 1
ATOM 7846 N N . VAL G 2 65 ? 56.373 25.98 122.033 1 56.28 65 VAL G N 1
ATOM 7847 C CA . VAL G 2 65 ? 55.354 26.991 121.747 1 57.89 65 VAL G CA 1
ATOM 7848 C C . VAL G 2 65 ? 55.28 27.996 122.915 1 67.12 65 VAL G C 1
ATOM 7849 O O . VAL G 2 65 ? 55.081 27.603 124.067 1 66.67 65 VAL G O 1
ATOM 7853 N N . ALA G 2 66 ? 55.466 29.293 122.601 1 67.36 66 ALA G N 1
ATOM 7854 C CA . ALA G 2 66 ? 55.44 30.419 123.547 1 68.29 66 ALA G CA 1
ATOM 7855 C C . ALA G 2 66 ? 54.002 30.695 124.082 1 75.41 66 ALA G C 1
ATOM 7856 O O . ALA G 2 66 ? 53.049 30.207 123.461 1 74.59 66 ALA G O 1
ATOM 7858 N N . PRO G 2 67 ? 53.801 31.467 125.2 1 74.73 67 PRO G N 1
ATOM 7859 C CA . PRO G 2 67 ? 52.425 31.708 125.694 1 75.19 67 PRO G CA 1
ATOM 7860 C C . PRO G 2 67 ? 51.441 32.278 124.663 1 79.88 67 PRO G C 1
ATOM 7861 O O . PRO G 2 67 ? 50.281 31.861 124.645 1 79.73 67 PRO G O 1
ATOM 7865 N N . GLY G 2 68 ? 51.92 33.178 123.796 1 76.45 68 GLY G N 1
ATOM 7866 C CA . GLY G 2 68 ? 51.128 33.787 122.727 1 76.17 68 GLY G CA 1
ATOM 7867 C C . GLY G 2 68 ? 51.151 33.003 121.425 1 79.25 68 GLY G C 1
ATOM 7868 O O . GLY G 2 68 ? 51.038 33.587 120.342 1 79.08 68 GLY G O 1
ATOM 7869 N N . CYS G 2 69 ? 51.295 31.664 121.536 1 74.79 69 CYS G N 1
ATOM 7870 C CA . CYS G 2 69 ? 51.361 30.664 120.461 1 74.12 69 CYS G CA 1
ATOM 7871 C C . CYS G 2 69 ? 52.331 31.04 119.307 1 75.03 69 CYS G C 1
ATOM 7872 O O . CYS G 2 69 ? 51.978 30.982 118.124 1 74.96 69 CYS G O 1
ATOM 7875 N N . ARG G 2 70 ? 53.566 31.41 119.678 1 68.8 70 ARG G N 1
ATOM 7876 C CA . ARG G 2 70 ? 54.654 31.713 118.742 1 66.82 70 ARG G CA 1
ATOM 7877 C C . ARG G 2 70 ? 55.71 30.624 118.913 1 65.4 70 ARG G C 1
ATOM 7878 O O . ARG G 2 70 ? 55.935 30.148 120.028 1 65.63 70 ARG G O 1
ATOM 7886 N N . LEU G 2 71 ? 56.359 30.234 117.823 1 57.12 71 LEU G N 1
ATOM 7887 C CA . LEU G 2 71 ? 57.366 29.175 117.857 1 54.36 71 LEU G CA 1
ATOM 7888 C C . LEU G 2 71 ? 58.715 29.632 118.424 1 53.62 71 LEU G C 1
ATOM 7889 O O . LEU G 2 71 ? 59.161 30.742 118.131 1 52.72 71 LEU G O 1
ATOM 7894 N N . ARG G 2 72 ? 59.339 28.779 119.265 1 47.43 72 ARG G N 1
ATOM 7895 C CA . ARG G 2 72 ? 60.662 28.995 119.88 1 46.2 72 ARG G CA 1
ATOM 7896 C C . ARG G 2 72 ? 61.53 27.79 119.531 1 45.8 72 ARG G C 1
ATOM 7897 O O . ARG G 2 72 ? 61.036 26.653 119.543 1 45.17 72 ARG G O 1
ATOM 7905 N N . PHE G 2 73 ? 62.825 28.024 119.262 1 39.63 73 PHE G N 1
ATOM 7906 C CA . PHE G 2 73 ? 63.718 26.937 118.862 1 38.83 73 PHE G CA 1
ATOM 7907 C C . PHE G 2 73 ? 64.974 26.822 119.685 1 44.62 73 PHE G C 1
ATOM 7908 O O . PHE G 2 73 ? 65.537 27.836 120.076 1 46.03 73 PHE G O 1
ATOM 7916 N N . VAL G 2 74 ? 65.438 25.581 119.914 1 43.04 74 VAL G N 1
ATOM 7917 C CA . VAL G 2 74 ? 66.751 25.318 120.503 1 43.71 74 VAL G CA 1
ATOM 7918 C C . VAL G 2 74 ? 67.539 24.929 119.263 1 46.32 74 VAL G C 1
ATOM 7919 O O . VAL G 2 74 ? 67.162 23.985 118.562 1 45.87 74 VAL G O 1
ATOM 7923 N N . LEU G 2 75 ? 68.559 25.71 118.93 1 43.51 75 LEU G N 1
ATOM 7924 C CA . LEU G 2 75 ? 69.35 25.432 117.736 1 43.64 75 LEU G CA 1
ATOM 7925 C C . LEU G 2 75 ? 70.394 24.355 118.01 1 50.11 75 LEU G C 1
ATOM 7926 O O . LEU G 2 75 ? 70.72 24.102 119.172 1 50.07 75 LEU G O 1
ATOM 7931 N N . ASP G 2 76 ? 70.884 23.694 116.946 1 48.11 76 ASP G N 1
ATOM 7932 C CA . ASP G 2 76 ? 71.905 22.647 117.037 1 48.01 76 ASP G CA 1
ATOM 7933 C C . ASP G 2 76 ? 73.206 23.217 117.592 1 52.83 76 ASP G C 1
ATOM 7934 O O . ASP G 2 76 ? 73.702 24.22 117.075 1 52.56 76 ASP G O 1
ATOM 7939 N N . GLY G 2 77 ? 73.712 22.592 118.654 1 50.67 77 GLY G N 1
ATOM 7940 C CA . GLY G 2 77 ? 74.939 22.993 119.33 1 51.26 77 GLY G CA 1
ATOM 7941 C C . GLY G 2 77 ? 74.739 23.933 120.509 1 57.72 77 GLY G C 1
ATOM 7942 O O . GLY G 2 77 ? 75.682 24.193 121.26 1 57.82 77 GLY G O 1
ATOM 7943 N N . SER G 2 78 ? 73.522 24.488 120.659 1 54.96 78 SER G N 1
ATOM 7944 C CA . SER G 2 78 ? 73.174 25.403 121.75 1 54.81 78 SER G CA 1
ATOM 7945 C C . SER G 2 78 ? 72.779 24.616 123.018 1 59.46 78 SER G C 1
ATOM 7946 O O . SER G 2 78 ? 72.301 23.487 122.88 1 58.75 78 SER G O 1
ATOM 7949 N N . PRO G 2 79 ? 72.912 25.184 124.251 1 57.21 79 PRO G N 1
ATOM 7950 C CA . PRO G 2 79 ? 72.487 24.438 125.46 1 57.97 79 PRO G CA 1
ATOM 7951 C C . PRO G 2 79 ? 71.028 23.987 125.406 1 66.77 79 PRO G C 1
ATOM 7952 O O . PRO G 2 79 ? 70.195 24.684 124.82 1 66.41 79 PRO G O 1
ATOM 7956 N N . GLU G 2 80 ? 70.741 22.798 125.974 1 66.87 80 GLU G N 1
ATOM 7957 C CA . GLU G 2 80 ? 69.447 22.089 125.987 1 68.52 80 GLU G CA 1
ATOM 7958 C C . GLU G 2 80 ? 68.197 22.975 126.162 1 75.23 80 GLU G C 1
ATOM 7959 O O . GLU G 2 80 ? 67.182 22.72 125.507 1 75.52 80 GLU G O 1
ATOM 7965 N N . ASP G 2 81 ? 68.27 23.985 127.049 1 72.97 81 ASP G N 1
ATOM 7966 C CA . ASP G 2 81 ? 67.165 24.898 127.352 1 73.14 81 ASP G CA 1
ATOM 7967 C C . ASP G 2 81 ? 67.443 26.356 126.925 1 76.15 81 ASP G C 1
ATOM 7968 O O . ASP G 2 81 ? 66.866 27.287 127.499 1 76.61 81 ASP G O 1
ATOM 7973 N N . ALA G 2 82 ? 68.318 26.556 125.921 1 70.36 82 ALA G N 1
ATOM 7974 C CA . ALA G 2 82 ? 68.633 27.892 125.41 1 68.76 82 ALA G CA 1
ATOM 7975 C C . ALA G 2 82 ? 67.852 28.149 124.114 1 69.55 82 ALA G C 1
ATOM 7976 O O . ALA G 2 82 ? 68.323 27.878 123.008 1 68.28 82 ALA G O 1
ATOM 7978 N N . TYR G 2 83 ? 66.632 28.653 124.279 1 64.12 83 TYR G N 1
ATOM 7979 C CA . TYR G 2 83 ? 65.725 28.951 123.187 1 62.74 83 TYR G CA 1
ATOM 7980 C C . TYR G 2 83 ? 66.006 30.292 122.535 1 63.31 83 TYR G C 1
ATOM 7981 O O . TYR G 2 83 ? 66.501 31.219 123.176 1 62.7 83 TYR G O 1
ATOM 7990 N N . VAL G 2 84 ? 65.704 30.368 121.24 1 57.27 84 VAL G N 1
ATOM 7991 C CA . VAL G 2 84 ? 65.757 31.572 120.415 1 55.74 84 VAL G CA 1
ATOM 7992 C C . VAL G 2 84 ? 64.34 31.703 119.844 1 55.34 84 VAL G C 1
ATOM 7993 O O . VAL G 2 84 ? 63.694 30.68 119.596 1 54.38 84 VAL G O 1
ATOM 7997 N N . THR G 2 85 ? 63.828 32.929 119.698 1 48.99 85 THR G N 1
ATOM 7998 C CA . THR G 2 85 ? 62.488 33.111 119.133 1 47.07 85 THR G CA 1
ATOM 7999 C C . THR G 2 85 ? 62.585 32.812 117.628 1 47.91 85 THR G C 1
ATOM 8000 O O . THR G 2 85 ? 63.646 33.025 117.027 1 46.18 85 THR G O 1
ATOM 8004 N N . SER G 2 86 ? 61.487 32.343 117.016 1 43.58 86 SER G N 1
ATOM 8005 C CA . SER G 2 86 ? 61.476 32.104 115.566 1 43.14 86 SER G CA 1
ATOM 8006 C C . SER G 2 86 ? 61.797 33.416 114.824 1 47.25 86 SER G C 1
ATOM 8007 O O . SER G 2 86 ? 62.41 33.375 113.761 1 47.35 86 SER G O 1
ATOM 8010 N N . GLU G 2 87 ? 61.42 34.575 115.413 1 44.18 87 GLU G N 1
ATOM 8011 C CA . GLU G 2 87 ? 61.686 35.896 114.844 1 44.01 87 GLU G CA 1
ATOM 8012 C C . GLU G 2 87 ? 63.184 36.198 114.819 1 47.53 87 GLU G C 1
ATOM 8013 O O . GLU G 2 87 ? 63.688 36.638 113.785 1 46.81 87 GLU G O 1
ATOM 8019 N N . ASP G 2 88 ? 63.894 35.941 115.939 1 44.58 88 ASP G N 1
ATOM 8020 C CA . ASP G 2 88 ? 65.341 36.179 116.019 1 44.52 88 ASP G CA 1
ATOM 8021 C C . ASP G 2 88 ? 66.123 35.263 115.054 1 46.59 88 ASP G C 1
ATOM 8022 O O . ASP G 2 88 ? 67.09 35.724 114.442 1 46.45 88 ASP G O 1
ATOM 8027 N N . TYR G 2 89 ? 65.674 34 114.884 1 41.73 89 TYR G N 1
ATOM 8028 C CA . TYR G 2 89 ? 66.294 33.056 113.946 1 41.49 89 TYR G CA 1
ATOM 8029 C C . TYR G 2 89 ? 66.014 33.461 112.477 1 45.32 89 TYR G C 1
ATOM 8030 O O . TYR G 2 89 ? 66.895 33.328 111.622 1 44.73 89 TYR G O 1
ATOM 8039 N N . PHE G 2 90 ? 64.818 34.02 112.212 1 42.29 90 PHE G N 1
ATOM 8040 C CA . PHE G 2 90 ? 64.43 34.555 110.898 1 41.78 90 PHE G CA 1
ATOM 8041 C C . PHE G 2 90 ? 65.336 35.743 110.528 1 43.98 90 PHE G C 1
ATOM 8042 O O . PHE G 2 90 ? 65.884 35.764 109.428 1 42.54 90 PHE G O 1
ATOM 8050 N N . LYS G 2 91 ? 65.552 36.682 111.471 1 42.93 91 LYS G N 1
ATOM 8051 C CA . LYS G 2 91 ? 66.422 37.867 111.274 1 43.74 91 LYS G CA 1
ATOM 8052 C C . LYS G 2 91 ? 67.895 37.462 111.044 1 48.95 91 LYS G C 1
ATOM 8053 O O . LYS G 2 91 ? 68.563 38.027 110.176 1 47.84 91 LYS G O 1
ATOM 8059 N N . ARG G 2 92 ? 68.39 36.486 111.828 1 46.98 92 ARG G N 1
ATOM 8060 C CA . ARG G 2 92 ? 69.753 35.955 111.732 1 46.28 92 ARG G CA 1
ATOM 8061 C C . ARG G 2 92 ? 69.99 35.343 110.332 1 48.3 92 ARG G C 1
ATOM 8062 O O . ARG G 2 92 ? 71.018 35.621 109.717 1 48.47 92 ARG G O 1
ATOM 8070 N N . CYS G 2 93 ? 69.041 34.53 109.835 1 43.29 93 CYS G N 1
ATOM 8071 C CA . CYS G 2 93 ? 69.137 33.903 108.509 1 42.42 93 CYS G CA 1
ATOM 8072 C C . CYS G 2 93 ? 69.086 34.949 107.392 1 46.39 93 CYS G C 1
ATOM 8073 O O . CYS G 2 93 ? 69.903 34.886 106.474 1 45.41 93 CYS G O 1
ATOM 8076 N N . CYS G 2 94 ? 68.166 35.939 107.503 1 43.19 94 CYS G N 1
ATOM 8077 C CA . CYS G 2 94 ? 68.031 37.026 106.525 1 43.58 94 CYS G CA 1
ATOM 8078 C C . CYS G 2 94 ? 69.283 37.891 106.439 1 46.96 94 CYS G C 1
ATOM 8079 O O . CYS G 2 94 ? 69.583 38.422 105.365 1 46.4 94 CYS G O 1
ATOM 8082 N N . GLY G 2 95 ? 70.004 37.995 107.559 1 43.7 95 GLY G N 1
ATOM 8083 C CA . GLY G 2 95 ? 71.239 38.763 107.676 1 43.33 95 GLY G CA 1
ATOM 8084 C C . GLY G 2 95 ? 72.504 38.018 107.285 1 48.09 95 GLY G C 1
ATOM 8085 O O . GLY G 2 95 ? 73.572 38.628 107.228 1 47.81 95 GLY G O 1
ATOM 8086 N N . GLN G 2 96 ? 72.409 36.691 107.016 1 46.33 96 GLN G N 1
ATOM 8087 C CA . GLN G 2 96 ? 73.559 35.873 106.6 1 45.92 96 GLN G CA 1
ATOM 8088 C C . GLN G 2 96 ? 73.692 35.937 105.079 1 48.33 96 GLN G C 1
ATOM 8089 O O . GLN G 2 96 ? 72.783 35.497 104.381 1 46.67 96 GLN G O 1
ATOM 8095 N N . SER G 2 97 ? 74.821 36.473 104.566 1 45.63 97 SER G N 1
ATOM 8096 C CA . SER G 2 97 ? 75.045 36.609 103.116 1 46.01 97 SER G CA 1
ATOM 8097 C C . SER G 2 97 ? 75.104 35.263 102.386 1 49.49 97 SER G C 1
ATOM 8098 O O . SER G 2 97 ? 74.716 35.188 101.223 1 50.04 97 SER G O 1
ATOM 8101 N N . SER G 2 98 ? 75.527 34.2 103.083 1 44.65 98 SER G N 1
ATOM 8102 C CA . SER G 2 98 ? 75.613 32.857 102.512 1 43.47 98 SER G CA 1
ATOM 8103 C C . SER G 2 98 ? 74.26 32.151 102.441 1 46.38 98 SER G C 1
ATOM 8104 O O . SER G 2 98 ? 74.114 31.241 101.629 1 46.71 98 SER G O 1
ATOM 8107 N N . TYR G 2 99 ? 73.29 32.552 103.292 1 40.94 99 TYR G N 1
ATOM 8108 C CA . TYR G 2 99 ? 71.947 31.971 103.346 1 41.04 99 TYR G CA 1
ATOM 8109 C C . TYR G 2 99 ? 71.157 32.197 102.042 1 42.2 99 TYR G C 1
ATOM 8110 O O . TYR G 2 99 ? 71.031 33.327 101.583 1 41.45 99 TYR G O 1
ATOM 8119 N N . ARG G 2 100 ? 70.644 31.112 101.445 1 37.69 100 ARG G N 1
ATOM 8120 C CA . ARG G 2 100 ? 69.925 31.175 100.164 1 37.1 100 ARG G CA 1
ATOM 8121 C C . ARG G 2 100 ? 68.446 30.81 100.253 1 40.66 100 ARG G C 1
ATOM 8122 O O . ARG G 2 100 ? 67.727 30.945 99.264 1 40.09 100 ARG G O 1
ATOM 8130 N N . GLY G 2 101 ? 68.004 30.382 101.434 1 36.78 101 GLY G N 1
ATOM 8131 C CA . GLY G 2 101 ? 66.627 29.971 101.687 1 35.17 101 GLY G CA 1
ATOM 8132 C C . GLY G 2 101 ? 66.542 28.486 101.972 1 36.05 101 GLY G C 1
ATOM 8133 O O . GLY G 2 101 ? 67.539 27.869 102.356 1 33.94 101 GLY G O 1
ATOM 8134 N N . PHE G 2 102 ? 65.349 27.901 101.781 1 31.83 102 PHE G N 1
ATOM 8135 C CA . PHE G 2 102 ? 65.137 26.462 101.984 1 30.13 102 PHE G CA 1
ATOM 8136 C C . PHE G 2 102 ? 64.947 25.721 100.659 1 35.24 102 PHE G C 1
ATOM 8137 O O . PHE G 2 102 ? 64.204 26.191 99.794 1 34.81 102 PHE G O 1
ATOM 8145 N N . ALA G 2 103 ? 65.562 24.539 100.517 1 29.74 103 ALA G N 1
ATOM 8146 C CA . ALA G 2 103 ? 65.301 23.69 99.347 1 28.49 103 ALA G CA 1
ATOM 8147 C C . ALA G 2 103 ? 64.247 22.701 99.813 1 30.57 103 ALA G C 1
ATOM 8148 O O . ALA G 2 103 ? 64.274 22.277 100.972 1 29.66 103 ALA G O 1
ATOM 8150 N N . VAL G 2 104 ? 63.267 22.414 98.955 1 28.15 104 VAL G N 1
ATOM 8151 C CA . VAL G 2 104 ? 62.181 21.459 99.221 1 27.97 104 VAL G CA 1
ATOM 8152 C C . VAL G 2 104 ? 61.892 20.686 97.939 1 31.33 104 VAL G C 1
ATOM 8153 O O . VAL G 2 104 ? 62.079 21.229 96.849 1 31.2 104 VAL G O 1
ATOM 8157 N N . ALA G 2 105 ? 61.406 19.446 98.063 1 27.27 105 ALA G N 1
ATOM 8158 C CA . ALA G 2 105 ? 61.022 18.664 96.886 1 27.25 105 ALA G CA 1
ATOM 8159 C C . ALA G 2 105 ? 59.533 18.382 97.021 1 29.04 105 ALA G C 1
ATOM 8160 O O . ALA G 2 105 ? 59.075 18.007 98.109 1 28.4 105 ALA G O 1
ATOM 8162 N N . VAL G 2 106 ? 58.789 18.58 95.929 1 26.37 106 VAL G N 1
ATOM 8163 C CA . VAL G 2 106 ? 57.345 18.357 95.884 1 25.16 106 VAL G CA 1
ATOM 8164 C C . VAL G 2 106 ? 57.078 16.927 95.42 1 29.96 106 VAL G C 1
ATOM 8165 O O . VAL G 2 106 ? 57.7 16.467 94.475 1 29.38 106 VAL G O 1
ATOM 8169 N N . LEU G 2 107 ? 56.184 16.21 96.128 1 26.22 107 LEU G N 1
ATOM 8170 C CA . LEU G 2 107 ? 55.87 14.816 95.841 1 25.9 107 LEU G CA 1
ATOM 8171 C C . LEU G 2 107 ? 54.393 14.61 95.985 1 28.89 107 LEU G C 1
ATOM 8172 O O . LEU G 2 107 ? 53.712 15.463 96.525 1 27.96 107 LEU G O 1
ATOM 8177 N N . THR G 2 108 ? 53.925 13.423 95.598 1 26.33 108 THR G N 1
ATOM 8178 C CA . THR G 2 108 ? 52.597 12.915 95.93 1 26.13 108 THR G CA 1
ATOM 8179 C C . THR G 2 108 ? 52.864 11.845 96.995 1 28.38 108 THR G C 1
ATOM 8180 O O . THR G 2 108 ? 53.965 11.281 97.033 1 25.92 108 THR G O 1
ATOM 8184 N N . ALA G 2 109 ? 51.918 11.622 97.91 1 26.91 109 ALA G N 1
ATOM 8185 C CA . ALA G 2 109 ? 52.057 10.679 99.048 1 27.97 109 ALA G CA 1
ATOM 8186 C C . ALA G 2 109 ? 52.46 9.239 98.653 1 31.17 109 ALA G C 1
ATOM 8187 O O . ALA G 2 109 ? 53.236 8.596 99.372 1 30.28 109 ALA G O 1
ATOM 8189 N N . ASN G 2 110 ? 51.986 8.77 97.478 1 26.64 110 ASN G N 1
ATOM 8190 C CA . ASN G 2 110 ? 52.314 7.431 96.965 1 26.62 110 ASN G CA 1
ATOM 8191 C C . ASN G 2 110 ? 53.784 7.273 96.549 1 30.54 110 ASN G C 1
ATOM 8192 O O . ASN G 2 110 ? 54.247 6.151 96.375 1 31.25 110 ASN G O 1
ATOM 8197 N N . GLU G 2 111 ? 54.517 8.382 96.384 1 27.88 111 GLU G N 1
ATOM 8198 C CA . GLU G 2 111 ? 55.93 8.357 95.956 1 26.56 111 GLU G CA 1
ATOM 8199 C C . GLU G 2 111 ? 56.924 8.171 97.109 1 32.07 111 GLU G C 1
ATOM 8200 O O . GLU G 2 111 ? 58.09 7.842 96.859 1 32.1 111 GLU G O 1
ATOM 8206 N N . ASP G 2 112 ? 56.502 8.426 98.358 1 27.44 112 ASP G N 1
ATOM 8207 C CA . ASP G 2 112 ? 57.425 8.28 99.488 1 27.22 112 ASP G CA 1
ATOM 8208 C C . ASP G 2 112 ? 57.466 6.799 99.92 1 32.23 112 ASP G C 1
ATOM 8209 O O . ASP G 2 112 ? 56.551 6.323 100.594 1 32.92 112 ASP G O 1
ATOM 8214 N N . HIS G 2 113 ? 58.51 6.075 99.513 1 29.3 113 HIS G N 1
ATOM 8215 C CA . HIS G 2 113 ? 58.646 4.643 99.809 1 29.87 113 HIS G CA 1
ATOM 8216 C C . HIS G 2 113 ? 59.558 4.343 101.017 1 33.93 113 HIS G C 1
ATOM 8217 O O . HIS G 2 113 ? 60.188 3.283 101.068 1 33.04 113 HIS G O 1
ATOM 8224 N N . VAL G 2 114 ? 59.587 5.257 102.011 1 30.82 114 VAL G N 1
ATOM 8225 C CA . VAL G 2 114 ? 60.267 5.098 103.309 1 30.25 114 VAL G CA 1
ATOM 8226 C C . VAL G 2 114 ? 61.797 5.228 103.19 1 33.88 114 VAL G C 1
ATOM 8227 O O . VAL G 2 114 ? 62.338 6.236 103.638 1 34.92 114 VAL G O 1
ATOM 8231 N N . HIS G 2 115 ? 62.488 4.229 102.626 1 30.1 115 HIS G N 1
ATOM 8232 C CA . HIS G 2 115 ? 63.946 4.28 102.493 1 31.57 115 HIS G CA 1
ATOM 8233 C C . HIS G 2 115 ? 64.364 4.765 101.098 1 38.99 115 HIS G C 1
ATOM 8234 O O . HIS G 2 115 ? 65.551 4.83 100.79 1 41 115 HIS G O 1
ATOM 8241 N N . SER G 2 116 ? 63.379 5.121 100.265 1 33.13 116 SER G N 1
ATOM 8242 C CA . SER G 2 116 ? 63.599 5.629 98.911 1 32.21 116 SER G CA 1
ATOM 8243 C C . SER G 2 116 ? 62.379 6.42 98.462 1 34.69 116 SER G C 1
ATOM 8244 O O . SER G 2 116 ? 61.344 6.408 99.129 1 32.65 116 SER G O 1
ATOM 8247 N N . LEU G 2 117 ? 62.518 7.126 97.333 1 31.8 117 LEU G N 1
ATOM 8248 C CA . LEU G 2 117 ? 61.423 7.857 96.697 1 30.97 117 LEU G CA 1
ATOM 8249 C C . LEU G 2 117 ? 61.184 7.176 95.365 1 34.4 117 LEU G C 1
ATOM 8250 O O . LEU G 2 117 ? 62.15 6.82 94.694 1 35.52 117 LEU G O 1
ATOM 8255 N N . ALA G 2 118 ? 59.917 6.931 94.992 1 31.78 118 ALA G N 1
ATOM 8256 C CA . ALA G 2 118 ? 59.611 6.27 93.715 1 33.57 118 ALA G CA 1
ATOM 8257 C C . ALA G 2 118 ? 59.636 7.303 92.586 1 39.27 118 ALA G C 1
ATOM 8258 O O . ALA G 2 118 ? 58.712 7.386 91.773 1 40.22 118 ALA G O 1
ATOM 8260 N N . VAL G 2 119 ? 60.695 8.113 92.562 1 34.71 119 VAL G N 1
ATOM 8261 C CA . VAL G 2 119 ? 60.888 9.182 91.579 1 33.57 119 VAL G CA 1
ATOM 8262 C C . VAL G 2 119 ? 62.306 8.994 91.031 1 36.45 119 VAL G C 1
ATOM 8263 O O . VAL G 2 119 ? 63.251 9.15 91.8 1 36.12 119 VAL G O 1
ATOM 8267 N N . PRO G 2 120 ? 62.5 8.658 89.727 1 33.15 120 PRO G N 1
ATOM 8268 C CA . PRO G 2 120 ? 63.876 8.518 89.203 1 32.1 120 PRO G CA 1
ATOM 8269 C C . PRO G 2 120 ? 64.726 9.778 89.444 1 34.76 120 PRO G C 1
ATOM 8270 O O . PRO G 2 120 ? 64.178 10.884 89.442 1 31.83 120 PRO G O 1
ATOM 8274 N N . PRO G 2 121 ? 66.062 9.647 89.679 1 33.28 121 PRO G N 1
ATOM 8275 C CA . PRO G 2 121 ? 66.886 10.84 89.995 1 33.22 121 PRO G CA 1
ATOM 8276 C C . PRO G 2 121 ? 66.792 12.014 89.009 1 36.23 121 PRO G C 1
ATOM 8277 O O . PRO G 2 121 ? 66.822 13.166 89.432 1 36 121 PRO G O 1
ATOM 8281 N N . LEU G 2 122 ? 66.681 11.734 87.7 1 33.16 122 LEU G N 1
ATOM 8282 C CA . LEU G 2 122 ? 66.57 12.795 86.699 1 32.92 122 LEU G CA 1
ATOM 8283 C C . LEU G 2 122 ? 65.198 13.47 86.705 1 34.36 122 LEU G C 1
ATOM 8284 O O . LEU G 2 122 ? 65.094 14.622 86.31 1 35.44 122 LEU G O 1
ATOM 8289 N N . VAL G 2 123 ? 64.178 12.785 87.23 1 30 123 VAL G N 1
ATOM 8290 C CA . VAL G 2 123 ? 62.829 13.336 87.411 1 29.25 123 VAL G CA 1
ATOM 8291 C C . VAL G 2 123 ? 62.827 14.167 88.714 1 32.5 123 VAL G C 1
ATOM 8292 O O . VAL G 2 123 ? 62.261 15.263 88.742 1 28.47 123 VAL G O 1
ATOM 8296 N N . LEU G 2 124 ? 63.49 13.653 89.781 1 31.05 124 LEU G N 1
ATOM 8297 C CA . LEU G 2 124 ? 63.58 14.343 91.073 1 30.61 124 LEU G CA 1
ATOM 8298 C C . LEU G 2 124 ? 64.223 15.731 90.957 1 36.84 124 LEU G C 1
ATOM 8299 O O . LEU G 2 124 ? 63.803 16.661 91.64 1 36 124 LEU G O 1
ATOM 8304 N N . LEU G 2 125 ? 65.163 15.884 90.012 1 35.51 125 LEU G N 1
ATOM 8305 C CA . LEU G 2 125 ? 65.856 17.131 89.672 1 35.32 125 LEU G CA 1
ATOM 8306 C C . LEU G 2 125 ? 64.849 18.257 89.424 1 39.82 125 LEU G C 1
ATOM 8307 O O . LEU G 2 125 ? 65.106 19.405 89.796 1 39.72 125 LEU G O 1
ATOM 8312 N N . HIS G 2 126 ? 63.701 17.914 88.789 1 35.25 126 HIS G N 1
ATOM 8313 C CA . HIS G 2 126 ? 62.631 18.836 88.428 1 35.33 126 HIS G CA 1
ATOM 8314 C C . HIS G 2 126 ? 61.57 19.027 89.524 1 34.28 126 HIS G C 1
ATOM 8315 O O . HIS G 2 126 ? 60.619 19.793 89.321 1 33.17 126 HIS G O 1
ATOM 8322 N N . ARG G 2 127 ? 61.731 18.347 90.686 1 28.57 127 ARG G N 1
ATOM 8323 C CA . ARG G 2 127 ? 60.808 18.477 91.816 1 27.98 127 ARG G CA 1
ATOM 8324 C C . ARG G 2 127 ? 61.287 19.461 92.879 1 31.8 127 ARG G C 1
ATOM 8325 O O . ARG G 2 127 ? 60.522 19.789 93.789 1 30.77 127 ARG G O 1
ATOM 8333 N N . PHE G 2 128 ? 62.561 19.9 92.8 1 28.31 128 PHE G N 1
ATOM 8334 C CA . PHE G 2 128 ? 63.079 20.833 93.794 1 28.03 128 PHE G CA 1
ATOM 8335 C C . PHE G 2 128 ? 62.708 22.258 93.468 1 31.7 128 PHE G C 1
ATOM 8336 O O . PHE G 2 128 ? 62.627 22.637 92.294 1 31.81 128 PHE G O 1
ATOM 8344 N N . SER G 2 129 ? 62.489 23.054 94.52 1 27.44 129 SER G N 1
ATOM 8345 C CA . SER G 2 129 ? 62.25 24.486 94.411 1 27.47 129 SER G CA 1
ATOM 8346 C C . SER G 2 129 ? 62.919 25.164 95.598 1 33.35 129 SER G C 1
ATOM 8347 O O . SER G 2 129 ? 63.222 24.514 96.611 1 33.15 129 SER G O 1
ATOM 8350 N N . LEU G 2 130 ? 63.226 26.449 95.439 1 30.12 130 LEU G N 1
ATOM 8351 C CA . LEU G 2 130 ? 63.889 27.243 96.458 1 30 130 LEU G CA 1
ATOM 8352 C C . LEU G 2 130 ? 62.863 28.151 97.12 1 33.08 130 LEU G C 1
ATOM 8353 O O . LEU G 2 130 ? 62.19 28.916 96.434 1 32.31 130 LEU G O 1
ATOM 8358 N N . PHE G 2 131 ? 62.757 28.073 98.45 1 30.41 131 PHE G N 1
ATOM 8359 C CA . PHE G 2 131 ? 61.803 28.856 99.221 1 30.57 131 PHE G CA 1
ATOM 8360 C C . PHE G 2 131 ? 62.471 29.995 99.937 1 36.54 131 PHE G C 1
ATOM 8361 O O . PHE G 2 131 ? 63.416 29.784 100.693 1 35.25 131 PHE G O 1
ATOM 8369 N N . ASN G 2 132 ? 61.985 31.216 99.684 1 35.25 132 ASN G N 1
ATOM 8370 C CA . ASN G 2 132 ? 62.462 32.397 100.388 1 35.27 132 ASN G CA 1
ATOM 8371 C C . ASN G 2 132 ? 61.275 32.901 101.183 1 39.35 132 ASN G C 1
ATOM 8372 O O . ASN G 2 132 ? 60.367 33.497 100.611 1 37.73 132 ASN G O 1
ATOM 8377 N N . PRO G 2 133 ? 61.219 32.557 102.493 1 38.94 133 PRO G N 1
ATOM 8378 C CA . PRO G 2 133 ? 60.073 32.97 103.323 1 39.16 133 PRO G CA 1
ATOM 8379 C C . PRO G 2 133 ? 59.749 34.461 103.196 1 43.82 133 PRO G C 1
ATOM 8380 O O . PRO G 2 133 ? 60.634 35.311 103.248 1 42.34 133 PRO G O 1
ATOM 8384 N N . ARG G 2 134 ? 58.483 34.744 102.919 1 41.89 134 ARG G N 1
ATOM 8385 C CA . ARG G 2 134 ? 57.934 36.075 102.681 1 41.99 134 ARG G CA 1
ATOM 8386 C C . ARG G 2 134 ? 57.673 36.817 104.003 1 44.94 134 ARG G C 1
ATOM 8387 O O . ARG G 2 134 ? 57.682 38.042 104.029 1 44.54 134 ARG G O 1
ATOM 8395 N N . ASP G 2 135 ? 57.443 36.067 105.09 1 40.68 135 ASP G N 1
ATOM 8396 C CA . ASP G 2 135 ? 57.203 36.582 106.444 1 40.67 135 ASP G CA 1
ATOM 8397 C C . ASP G 2 135 ? 57.566 35.522 107.502 1 43.66 135 ASP G C 1
ATOM 8398 O O . ASP G 2 135 ? 58.005 34.427 107.146 1 42.44 135 ASP G O 1
ATOM 8403 N N . LEU G 2 136 ? 57.34 35.834 108.792 1 40.49 136 LEU G N 1
ATOM 8404 C CA . LEU G 2 136 ? 57.642 34.928 109.895 1 40.36 136 LEU G CA 1
ATOM 8405 C C . LEU G 2 136 ? 56.896 33.6 109.83 1 42.93 136 LEU G C 1
ATOM 8406 O O . LEU G 2 136 ? 57.533 32.562 110.015 1 42.63 136 LEU G O 1
ATOM 8411 N N . LEU G 2 137 ? 55.564 33.617 109.579 1 39.95 137 LEU G N 1
ATOM 8412 C CA . LEU G 2 137 ? 54.762 32.386 109.499 1 39.56 137 LEU G CA 1
ATOM 8413 C C . LEU G 2 137 ? 55.312 31.396 108.461 1 42.06 137 LEU G C 1
ATOM 8414 O O . LEU G 2 137 ? 55.431 30.207 108.758 1 39.99 137 LEU G O 1
ATOM 8419 N N . ASP G 2 138 ? 55.711 31.903 107.277 1 39.67 138 ASP G N 1
ATOM 8420 C CA . ASP G 2 138 ? 56.342 31.111 106.209 1 39.11 138 ASP G CA 1
ATOM 8421 C C . ASP G 2 138 ? 57.622 30.453 106.719 1 40.56 138 ASP G C 1
ATOM 8422 O O . ASP G 2 138 ? 57.869 29.287 106.425 1 39.42 138 ASP G O 1
ATOM 8427 N N . PHE G 2 139 ? 58.475 31.241 107.41 1 36.04 139 PHE G N 1
ATOM 8428 C CA . PHE G 2 139 ? 59.747 30.762 107.96 1 34.96 139 PHE G CA 1
ATOM 8429 C C . PHE G 2 139 ? 59.514 29.664 109.004 1 37.5 139 PHE G C 1
ATOM 8430 O O . PHE G 2 139 ? 60.194 28.643 108.958 1 36.46 139 PHE G O 1
ATOM 8438 N N . GLU G 2 140 ? 58.531 29.87 109.91 1 33 140 GLU G N 1
ATOM 8439 C CA . GLU G 2 140 ? 58.165 28.928 110.972 1 32.36 140 GLU G CA 1
ATOM 8440 C C . GLU G 2 140 ? 57.708 27.591 110.393 1 37.15 140 GLU G C 1
ATOM 8441 O O . GLU G 2 140 ? 58.101 26.545 110.893 1 37.61 140 GLU G O 1
ATOM 8447 N N . LEU G 2 141 ? 56.892 27.634 109.33 1 33.92 141 LEU G N 1
ATOM 8448 C CA . LEU G 2 141 ? 56.385 26.444 108.64 1 33.7 141 LEU G CA 1
ATOM 8449 C C . LEU G 2 141 ? 57.496 25.609 108.013 1 35.27 141 LEU G C 1
ATOM 8450 O O . LEU G 2 141 ? 57.486 24.378 108.134 1 32.05 141 LEU G O 1
ATOM 8455 N N . ALA G 2 142 ? 58.468 26.276 107.363 1 33.32 142 ALA G N 1
ATOM 8456 C CA . ALA G 2 142 ? 59.611 25.59 106.748 1 33.22 142 ALA G CA 1
ATOM 8457 C C . ALA G 2 142 ? 60.499 24.989 107.852 1 36.14 142 ALA G C 1
ATOM 8458 O O . ALA G 2 142 ? 60.952 23.849 107.731 1 34.52 142 ALA G O 1
ATOM 8460 N N . CYS G 2 143 ? 60.702 25.753 108.948 1 33.59 143 CYS G N 1
ATOM 8461 C CA . CYS G 2 143 ? 61.477 25.328 110.112 1 32.71 143 CYS G CA 1
ATOM 8462 C C . CYS G 2 143 ? 60.843 24.104 110.776 1 34.44 143 CYS G C 1
ATOM 8463 O O . CYS G 2 143 ? 61.549 23.17 111.121 1 32.54 143 CYS G O 1
ATOM 8466 N N . LEU G 2 144 ? 59.507 24.117 110.938 1 30.85 144 LEU G N 1
ATOM 8467 C CA . LEU G 2 144 ? 58.76 23.025 111.555 1 31.13 144 LEU G CA 1
ATOM 8468 C C . LEU G 2 144 ? 58.783 21.765 110.705 1 33.48 144 LEU G C 1
ATOM 8469 O O . LEU G 2 144 ? 58.976 20.684 111.254 1 34.06 144 LEU G O 1
ATOM 8474 N N . LEU G 2 145 ? 58.621 21.895 109.37 1 27.9 145 LEU G N 1
ATOM 8475 C CA . LEU G 2 145 ? 58.68 20.748 108.47 1 26.42 145 LEU G CA 1
ATOM 8476 C C . LEU G 2 145 ? 60.046 20.069 108.571 1 30.72 145 LEU G C 1
ATOM 8477 O O . LEU G 2 145 ? 60.115 18.858 108.713 1 30.42 145 LEU G O 1
ATOM 8482 N N . MET G 2 146 ? 61.119 20.843 108.512 1 28.56 146 MET G N 1
ATOM 8483 C CA . MET G 2 146 ? 62.481 20.336 108.591 1 28.84 146 MET G CA 1
ATOM 8484 C C . MET G 2 146 ? 62.729 19.686 109.953 1 32.86 146 MET G C 1
ATOM 8485 O O . MET G 2 146 ? 63.365 18.624 110.019 1 31.45 146 MET G O 1
ATOM 8490 N N . TYR G 2 147 ? 62.209 20.305 111.034 1 29.81 147 TYR G N 1
ATOM 8491 C CA . TYR G 2 147 ? 62.358 19.758 112.376 1 29.93 147 TYR G CA 1
ATOM 8492 C C . TYR G 2 147 ? 61.691 18.374 112.476 1 33.64 147 TYR G C 1
ATOM 8493 O O . TYR G 2 147 ? 62.305 17.421 112.967 1 33.64 147 TYR G O 1
ATOM 8502 N N . LEU G 2 148 ? 60.418 18.291 112.049 1 29.13 148 LEU G N 1
ATOM 8503 C CA . LEU G 2 148 ? 59.628 17.054 112.105 1 28.62 148 LEU G CA 1
ATOM 8504 C C . LEU G 2 148 ? 60.248 15.913 111.296 1 32.05 148 LEU G C 1
ATOM 8505 O O . LEU G 2 148 ? 60.16 14.762 111.714 1 31.01 148 LEU G O 1
ATOM 8510 N N . GLU G 2 149 ? 60.864 16.229 110.14 1 27.66 149 GLU G N 1
ATOM 8511 C CA . GLU G 2 149 ? 61.469 15.201 109.285 1 26.6 149 GLU G CA 1
ATOM 8512 C C . GLU G 2 149 ? 62.732 14.656 109.925 1 32.96 149 GLU G C 1
ATOM 8513 O O . GLU G 2 149 ? 63.104 13.514 109.664 1 33.8 149 GLU G O 1
ATOM 8519 N N . ASN G 2 150 ? 63.404 15.472 110.755 1 29.81 150 ASN G N 1
ATOM 8520 C CA . ASN G 2 150 ? 64.678 15.088 111.381 1 30.68 150 ASN G CA 1
ATOM 8521 C C . ASN G 2 150 ? 64.581 14.776 112.865 1 37.36 150 ASN G C 1
ATOM 8522 O O . ASN G 2 150 ? 65.592 14.448 113.481 1 39.35 150 ASN G O 1
ATOM 8527 N N . CYS G 2 151 ? 63.37 14.837 113.423 1 34.61 151 CYS G N 1
ATOM 8528 C CA . CYS G 2 151 ? 63.079 14.587 114.839 1 35.05 151 CYS G CA 1
ATOM 8529 C C . CYS G 2 151 ? 63.463 13.158 115.274 1 39.79 151 CYS G C 1
ATOM 8530 O O . CYS G 2 151 ? 62.943 12.191 114.716 1 37.86 151 CYS G O 1
ATOM 8533 N N . PRO G 2 152 ? 64.364 13.007 116.275 1 38.93 152 PRO G N 1
ATOM 8534 C CA . PRO G 2 152 ? 64.715 11.654 116.741 1 39.39 152 PRO G CA 1
ATOM 8535 C C . PRO G 2 152 ? 63.674 11.105 117.73 1 44.19 152 PRO G C 1
ATOM 8536 O O . PRO G 2 152 ? 62.792 11.851 118.161 1 42.51 152 PRO G O 1
ATOM 8540 N N . ARG G 2 153 ? 63.804 9.815 118.114 1 44 153 ARG G N 1
ATOM 8541 C CA . ARG G 2 153 ? 62.934 9.131 119.089 1 44.68 153 ARG G CA 1
ATOM 8542 C C . ARG G 2 153 ? 62.753 9.891 120.409 1 49.4 153 ARG G C 1
ATOM 8543 O O . ARG G 2 153 ? 61.63 9.959 120.913 1 48.96 153 ARG G O 1
ATOM 8551 N N . SER G 2 154 ? 63.845 10.469 120.952 1 47.41 154 SER G N 1
ATOM 8552 C CA . SER G 2 154 ? 63.855 11.204 122.225 1 47.69 154 SER G CA 1
ATOM 8553 C C . SER G 2 154 ? 62.881 12.38 122.275 1 51.66 154 SER G C 1
ATOM 8554 O O . SER G 2 154 ? 62.329 12.661 123.339 1 50.74 154 SER G O 1
ATOM 8557 N N . HIS G 2 155 ? 62.667 13.062 121.132 1 47.25 155 HIS G N 1
ATOM 8558 C CA . HIS G 2 155 ? 61.769 14.212 121.09 1 47.48 155 HIS G CA 1
ATOM 8559 C C . HIS G 2 155 ? 60.389 13.889 120.503 1 49.01 155 HIS G C 1
ATOM 8560 O O . HIS G 2 155 ? 59.503 14.743 120.547 1 47.98 155 HIS G O 1
ATOM 8567 N N . ALA G 2 156 ? 60.195 12.656 119.982 1 45.01 156 ALA G N 1
ATOM 8568 C CA . ALA G 2 156 ? 58.918 12.209 119.413 1 44.16 156 ALA G CA 1
ATOM 8569 C C . ALA G 2 156 ? 58.051 11.712 120.575 1 46.99 156 ALA G C 1
ATOM 8570 O O . ALA G 2 156 ? 57.845 10.513 120.756 1 46.73 156 ALA G O 1
ATOM 8572 N N . THR G 2 157 ? 57.558 12.666 121.373 1 44.46 157 THR G N 1
ATOM 8573 C CA . THR G 2 157 ? 56.795 12.404 122.597 1 45.06 157 THR G CA 1
ATOM 8574 C C . THR G 2 157 ? 55.381 12.981 122.533 1 50.14 157 THR G C 1
ATOM 8575 O O . THR G 2 157 ? 55.176 13.969 121.813 1 49.67 157 THR G O 1
ATOM 8579 N N . PRO G 2 158 ? 54.423 12.449 123.348 1 47.17 158 PRO G N 1
ATOM 8580 C CA . PRO G 2 158 ? 53.056 13.018 123.369 1 46.87 158 PRO G CA 1
ATOM 8581 C C . PRO G 2 158 ? 53.006 14.535 123.588 1 51.21 158 PRO G C 1
ATOM 8582 O O . PRO G 2 158 ? 52.21 15.207 122.932 1 50.59 158 PRO G O 1
ATOM 8586 N N . SER G 2 159 ? 53.868 15.073 124.488 1 48.55 159 SER G N 1
ATOM 8587 C CA . SER G 2 159 ? 53.972 16.504 124.792 1 47.86 159 SER G CA 1
ATOM 8588 C C . SER G 2 159 ? 54.323 17.313 123.534 1 50.69 159 SER G C 1
ATOM 8589 O O . SER G 2 159 ? 53.627 18.284 123.228 1 51.67 159 SER G O 1
ATOM 8592 N N . THR G 2 160 ? 55.369 16.891 122.795 1 45.51 160 THR G N 1
ATOM 8593 C CA . THR G 2 160 ? 55.788 17.517 121.534 1 44.57 160 THR G CA 1
ATOM 8594 C C . THR G 2 160 ? 54.642 17.448 120.514 1 46.98 160 THR G C 1
ATOM 8595 O O . THR G 2 160 ? 54.344 18.459 119.879 1 47.53 160 THR G O 1
ATOM 8599 N N . PHE G 2 161 ? 53.988 16.267 120.38 1 41.49 161 PHE G N 1
ATOM 8600 C CA . PHE G 2 161 ? 52.882 16.069 119.439 1 39.64 161 PHE G CA 1
ATOM 8601 C C . PHE G 2 161 ? 51.716 17.03 119.711 1 42.03 161 PHE G C 1
ATOM 8602 O O . PHE G 2 161 ? 51.222 17.653 118.777 1 41.56 161 PHE G O 1
ATOM 8610 N N . ALA G 2 162 ? 51.32 17.183 120.995 1 39.1 162 ALA G N 1
ATOM 8611 C CA . ALA G 2 162 ? 50.249 18.08 121.432 1 39.48 162 ALA G CA 1
ATOM 8612 C C . ALA G 2 162 ? 50.563 19.547 121.09 1 45.04 162 ALA G C 1
ATOM 8613 O O . ALA G 2 162 ? 49.694 20.235 120.552 1 45.39 162 ALA G O 1
ATOM 8615 N N . LYS G 2 163 ? 51.801 20.01 121.379 1 42.78 163 LYS G N 1
ATOM 8616 C CA . LYS G 2 163 ? 52.253 21.39 121.14 1 43.32 163 LYS G CA 1
ATOM 8617 C C . LYS G 2 163 ? 52.279 21.709 119.646 1 44.54 163 LYS G C 1
ATOM 8618 O O . LYS G 2 163 ? 51.823 22.778 119.232 1 44.11 163 LYS G O 1
ATOM 8624 N N . VAL G 2 164 ? 52.796 20.766 118.839 1 39.08 164 VAL G N 1
ATOM 8625 C CA . VAL G 2 164 ? 52.88 20.905 117.384 1 37.07 164 VAL G CA 1
ATOM 8626 C C . VAL G 2 164 ? 51.47 20.995 116.783 1 41.66 164 VAL G C 1
ATOM 8627 O O . VAL G 2 164 ? 51.215 21.925 116.023 1 40.75 164 VAL G O 1
ATOM 8631 N N . LEU G 2 165 ? 50.542 20.095 117.188 1 39.51 165 LEU G N 1
ATOM 8632 C CA . LEU G 2 165 ? 49.157 20.106 116.689 1 40.56 165 LEU G CA 1
ATOM 8633 C C . LEU G 2 165 ? 48.432 21.408 117.037 1 46.02 165 LEU G C 1
ATOM 8634 O O . LEU G 2 165 ? 47.75 21.976 116.174 1 45.81 165 LEU G O 1
ATOM 8639 N N . ALA G 2 166 ? 48.578 21.872 118.296 1 43.14 166 ALA G N 1
ATOM 8640 C CA . ALA G 2 166 ? 47.976 23.119 118.771 1 42.64 166 ALA G CA 1
ATOM 8641 C C . ALA G 2 166 ? 48.474 24.309 117.942 1 45.62 166 ALA G C 1
ATOM 8642 O O . ALA G 2 166 ? 47.658 25.119 117.506 1 46.55 166 ALA G O 1
ATOM 8644 N N . TRP G 2 167 ? 49.791 24.379 117.676 1 40.24 167 TRP G N 1
ATOM 8645 C CA . TRP G 2 167 ? 50.372 25.449 116.863 1 39.36 167 TRP G CA 1
ATOM 8646 C C . TRP G 2 167 ? 49.848 25.38 115.417 1 42.59 167 TRP G C 1
ATOM 8647 O O . TRP G 2 167 ? 49.462 26.413 114.868 1 42.55 167 TRP G O 1
ATOM 8658 N N . LEU G 2 168 ? 49.792 24.163 114.824 1 36.58 168 LEU G N 1
ATOM 8659 C CA . LEU G 2 168 ? 49.277 23.951 113.469 1 35.74 168 LEU G CA 1
ATOM 8660 C C . LEU G 2 168 ? 47.804 24.348 113.363 1 40.85 168 LEU G C 1
ATOM 8661 O O . LEU G 2 168 ? 47.382 24.85 112.323 1 40.63 168 LEU G O 1
ATOM 8666 N N . GLY G 2 169 ? 47.054 24.157 114.445 1 38.5 169 GLY G N 1
ATOM 8667 C CA . GLY G 2 169 ? 45.645 24.537 114.526 1 39.52 169 GLY G CA 1
ATOM 8668 C C . GLY G 2 169 ? 45.468 26.04 114.454 1 47.18 169 GLY G C 1
ATOM 8669 O O . GLY G 2 169 ? 44.612 26.531 113.714 1 46.94 169 GLY G O 1
ATOM 8670 N N . VAL G 2 170 ? 46.321 26.782 115.186 1 46.7 170 VAL G N 1
ATOM 8671 C CA . VAL G 2 170 ? 46.324 28.248 115.219 1 46.91 170 VAL G CA 1
ATOM 8672 C C . VAL G 2 170 ? 46.796 28.789 113.856 1 50.21 170 VAL G C 1
ATOM 8673 O O . VAL G 2 170 ? 46.167 29.696 113.305 1 49.19 170 VAL G O 1
ATOM 8677 N N . ALA G 2 171 ? 47.863 28.19 113.288 1 46.22 171 ALA G N 1
ATOM 8678 C CA . ALA G 2 171 ? 48.382 28.577 111.972 1 45.7 171 ALA G CA 1
ATOM 8679 C C . ALA G 2 171 ? 47.335 28.314 110.874 1 48.72 171 ALA G C 1
ATOM 8680 O O . ALA G 2 171 ? 47.16 29.153 109.991 1 47.25 171 ALA G O 1
ATOM 8682 N N . GLY G 2 172 ? 46.625 27.184 110.979 1 46.01 172 GLY G N 1
ATOM 8683 C CA . GLY G 2 172 ? 45.57 26.786 110.05 1 46.89 172 GLY G CA 1
ATOM 8684 C C . GLY G 2 172 ? 44.396 27.746 110.003 1 53.46 172 GLY G C 1
ATOM 8685 O O . GLY G 2 172 ? 43.899 28.057 108.916 1 53.84 172 GLY G O 1
ATOM 8686 N N . ARG G 2 173 ? 43.954 28.237 111.185 1 51.75 173 ARG G N 1
ATOM 8687 C CA . ARG G 2 173 ? 42.852 29.198 111.329 1 52.88 173 ARG G CA 1
ATOM 8688 C C . ARG G 2 173 ? 43.194 30.583 110.737 1 58.93 173 ARG G C 1
ATOM 8689 O O . ARG G 2 173 ? 42.304 31.278 110.252 1 58.8 173 ARG G O 1
ATOM 8697 N N . ARG G 2 174 ? 44.485 30.951 110.744 1 56.98 174 ARG G N 1
ATOM 8698 C CA . ARG G 2 174 ? 45.024 32.191 110.177 1 57.72 174 ARG G CA 1
ATOM 8699 C C . ARG G 2 174 ? 45.147 32.104 108.645 1 63.38 174 ARG G C 1
ATOM 8700 O O . ARG G 2 174 ? 45.283 33.139 107.988 1 65.12 174 ARG G O 1
ATOM 8708 N N . THR G 2 175 ? 45.15 30.878 108.09 1 58.44 175 THR G N 1
ATOM 8709 C CA . THR G 2 175 ? 45.359 30.598 106.668 1 57.24 175 THR G CA 1
ATOM 8710 C C . THR G 2 175 ? 44.067 30.339 105.883 1 59.79 175 THR G C 1
ATOM 8711 O O . THR G 2 175 ? 43.197 29.598 106.339 1 59.41 175 THR G O 1
ATOM 8715 N N . SER G 2 176 ? 43.984 30.918 104.672 1 55.15 176 SER G N 1
ATOM 8716 C CA . SER G 2 176 ? 42.874 30.762 103.725 1 54.24 176 SER G CA 1
ATOM 8717 C C . SER G 2 176 ? 43.235 29.667 102.681 1 55.55 176 SER G C 1
ATOM 8718 O O . SER G 2 176 ? 44.412 29.561 102.34 1 53.95 176 SER G O 1
ATOM 8721 N N . PRO G 2 177 ? 42.272 28.871 102.133 1 51.39 177 PRO G N 1
ATOM 8722 C CA . PRO G 2 177 ? 42.644 27.849 101.126 1 50.51 177 PRO G CA 1
ATOM 8723 C C . PRO G 2 177 ? 43.233 28.418 99.826 1 53.94 177 PRO G C 1
ATOM 8724 O O . PRO G 2 177 ? 43.805 27.668 99.034 1 53.1 177 PRO G O 1
ATOM 8728 N N . PHE G 2 178 ? 43.106 29.743 99.618 1 50.06 178 PHE G N 1
ATOM 8729 C CA . PHE G 2 178 ? 43.661 30.442 98.462 1 50.33 178 PHE G CA 1
ATOM 8730 C C . PHE G 2 178 ? 45.136 30.805 98.674 1 51.24 178 PHE G C 1
ATOM 8731 O O . PHE G 2 178 ? 45.825 31.14 97.707 1 51.75 178 PHE G O 1
ATOM 8739 N N . GLU G 2 179 ? 45.642 30.662 99.926 1 44.26 179 GLU G N 1
ATOM 8740 C CA . GLU G 2 179 ? 47.063 30.818 100.27 1 41.77 179 GLU G CA 1
ATOM 8741 C C . GLU G 2 179 ? 47.648 29.418 100.076 1 40.99 179 GLU G C 1
ATOM 8742 O O . GLU G 2 179 ? 47.866 28.671 101.032 1 39.77 179 GLU G O 1
ATOM 8748 N N . ARG G 2 180 ? 47.821 29.058 98.801 1 34.31 180 ARG G N 1
ATOM 8749 C CA . ARG G 2 180 ? 48.193 27.738 98.316 1 32.57 180 ARG G CA 1
ATOM 8750 C C . ARG G 2 180 ? 49.493 27.215 98.881 1 33.45 180 ARG G C 1
ATOM 8751 O O . ARG G 2 180 ? 49.562 26.054 99.25 1 30.64 180 ARG G O 1
ATOM 8759 N N . VAL G 2 181 ? 50.515 28.074 98.958 1 30.22 181 VAL G N 1
ATOM 8760 C CA . VAL G 2 181 ? 51.842 27.689 99.453 1 28.48 181 VAL G CA 1
ATOM 8761 C C . VAL G 2 181 ? 51.81 27.427 100.972 1 32.7 181 VAL G C 1
ATOM 8762 O O . VAL G 2 181 ? 52.362 26.409 101.413 1 32.81 181 VAL G O 1
ATOM 8766 N N . ARG G 2 182 ? 51.15 28.323 101.765 1 30.33 182 ARG G N 1
ATOM 8767 C CA . ARG G 2 182 ? 51.034 28.125 103.224 1 31.46 182 ARG G CA 1
ATOM 8768 C C . ARG G 2 182 ? 50.315 26.802 103.521 1 35.17 182 ARG G C 1
ATOM 8769 O O . ARG G 2 182 ? 50.763 26.042 104.366 1 36.03 182 ARG G O 1
ATOM 8777 N N . CYS G 2 183 ? 49.213 26.532 102.793 1 32.64 183 CYS G N 1
ATOM 8778 C CA . CYS G 2 183 ? 48.419 25.309 102.885 1 33.01 183 CYS G CA 1
ATOM 8779 C C . CYS G 2 183 ? 49.287 24.082 102.586 1 32.47 183 CYS G C 1
ATOM 8780 O O . CYS G 2 183 ? 49.157 23.085 103.281 1 31.79 183 CYS G O 1
ATOM 8783 N N . LEU G 2 184 ? 50.148 24.167 101.553 1 27.89 184 LEU G N 1
ATOM 8784 C CA . LEU G 2 184 ? 51.044 23.092 101.162 1 27.31 184 LEU G CA 1
ATOM 8785 C C . LEU G 2 184 ? 52.002 22.772 102.308 1 30.58 184 LEU G C 1
ATOM 8786 O O . LEU G 2 184 ? 52.157 21.601 102.651 1 30.1 184 LEU G O 1
ATOM 8791 N N . PHE G 2 185 ? 52.627 23.803 102.914 1 27.19 185 PHE G N 1
ATOM 8792 C CA . PHE G 2 185 ? 53.538 23.579 104.054 1 27.27 185 PHE G CA 1
ATOM 8793 C C . PHE G 2 185 ? 52.793 23.016 105.28 1 31.75 185 PHE G C 1
ATOM 8794 O O . PHE G 2 185 ? 53.306 22.119 105.953 1 31.22 185 PHE G O 1
ATOM 8802 N N . LEU G 2 186 ? 51.568 23.516 105.537 1 29.16 186 LEU G N 1
ATOM 8803 C CA . LEU G 2 186 ? 50.736 23.06 106.658 1 30.01 186 LEU G CA 1
ATOM 8804 C C . LEU G 2 186 ? 50.386 21.572 106.525 1 33.26 186 LEU G C 1
ATOM 8805 O O . LEU G 2 186 ? 50.588 20.834 107.479 1 30.84 186 LEU G O 1
ATOM 8810 N N . ARG G 2 187 ? 49.88 21.129 105.346 1 30.08 187 ARG G N 1
ATOM 8811 C CA . ARG G 2 187 ? 49.532 19.719 105.193 1 29.07 187 ARG G CA 1
ATOM 8812 C C . ARG G 2 187 ? 50.782 18.835 105.194 1 31.12 187 ARG G C 1
ATOM 8813 O O . ARG G 2 187 ? 50.714 17.719 105.691 1 30.75 187 ARG G O 1
ATOM 8821 N N . SER G 2 188 ? 51.933 19.354 104.707 1 27.25 188 SER G N 1
ATOM 8822 C CA . SER G 2 188 ? 53.198 18.607 104.743 1 25.47 188 SER G CA 1
ATOM 8823 C C . SER G 2 188 ? 53.556 18.337 106.217 1 27.45 188 SER G C 1
ATOM 8824 O O . SER G 2 188 ? 53.975 17.232 106.549 1 25.95 188 SER G O 1
ATOM 8827 N N . CYS G 2 189 ? 53.335 19.334 107.115 1 26.09 189 CYS G N 1
ATOM 8828 C CA . CYS G 2 189 ? 53.592 19.153 108.548 1 26.55 189 CYS G CA 1
ATOM 8829 C C . CYS G 2 189 ? 52.654 18.093 109.122 1 31.04 189 CYS G C 1
ATOM 8830 O O . CYS G 2 189 ? 53.108 17.271 109.896 1 30 189 CYS G O 1
ATOM 8833 N N . HIS G 2 190 ? 51.352 18.09 108.713 1 27.54 190 HIS G N 1
ATOM 8834 C CA . HIS G 2 190 ? 50.395 17.086 109.179 1 27.32 190 HIS G CA 1
ATOM 8835 C C . HIS G 2 190 ? 50.78 15.66 108.741 1 29.94 190 HIS G C 1
ATOM 8836 O O . HIS G 2 190 ? 50.656 14.743 109.553 1 29.68 190 HIS G O 1
ATOM 8843 N N . TRP G 2 191 ? 51.252 15.477 107.476 1 25.77 191 TRP G N 1
ATOM 8844 C CA . TRP G 2 191 ? 51.698 14.179 106.969 1 25.34 191 TRP G CA 1
ATOM 8845 C C . TRP G 2 191 ? 52.886 13.69 107.796 1 28.54 191 TRP G C 1
ATOM 8846 O O . TRP G 2 191 ? 52.902 12.541 108.217 1 26.79 191 TRP G O 1
ATOM 8857 N N . VAL G 2 192 ? 53.897 14.547 107.974 1 24.55 192 VAL G N 1
ATOM 8858 C CA . VAL G 2 192 ? 55.122 14.15 108.679 1 23.63 192 VAL G CA 1
ATOM 8859 C C . VAL G 2 192 ? 54.84 13.892 110.161 1 28.33 192 VAL G C 1
ATOM 8860 O O . VAL G 2 192 ? 55.318 12.891 110.708 1 27.6 192 VAL G O 1
ATOM 8864 N N . LEU G 2 193 ? 54.019 14.764 110.796 1 26.85 193 LEU G N 1
ATOM 8865 C CA . LEU G 2 193 ? 53.659 14.616 112.211 1 27.35 193 LEU G CA 1
ATOM 8866 C C . LEU G 2 193 ? 52.904 13.297 112.498 1 29.99 193 LEU G C 1
ATOM 8867 O O . LEU G 2 193 ? 53.293 12.546 113.397 1 28.07 193 LEU G O 1
ATOM 8872 N N . ASN G 2 194 ? 51.821 13.033 111.746 1 26.22 194 ASN G N 1
ATOM 8873 C CA . ASN G 2 194 ? 51.008 11.833 111.967 1 27.15 194 ASN G CA 1
ATOM 8874 C C . ASN G 2 194 ? 51.761 10.557 111.656 1 28.99 194 ASN G C 1
ATOM 8875 O O . ASN G 2 194 ? 51.599 9.578 112.384 1 29.69 194 ASN G O 1
ATOM 8880 N N . THR G 2 195 ? 52.633 10.576 110.634 1 26.13 195 THR G N 1
ATOM 8881 C CA . THR G 2 195 ? 53.46 9.407 110.303 1 26 195 THR G CA 1
ATOM 8882 C C . THR G 2 195 ? 54.467 9.165 111.416 1 31.32 195 THR G C 1
ATOM 8883 O O . THR G 2 195 ? 54.644 8.018 111.81 1 30.2 195 THR G O 1
ATOM 8887 N N . LEU G 2 196 ? 55.072 10.244 111.955 1 29.32 196 LEU G N 1
ATOM 8888 C CA . LEU G 2 196 ? 56.028 10.174 113.075 1 29.18 196 LEU G CA 1
ATOM 8889 C C . LEU G 2 196 ? 55.404 9.514 114.311 1 33.04 196 LEU G C 1
ATOM 8890 O O . LEU G 2 196 ? 56.034 8.653 114.924 1 33.11 196 LEU G O 1
ATOM 8895 N N . MET G 2 197 ? 54.168 9.919 114.664 1 29.88 197 MET G N 1
ATOM 8896 C CA . MET G 2 197 ? 53.428 9.372 115.805 1 29.79 197 MET G CA 1
ATOM 8897 C C . MET G 2 197 ? 53.192 7.874 115.579 1 34.91 197 MET G C 1
ATOM 8898 O O . MET G 2 197 ? 53.453 7.066 116.468 1 34.62 197 MET G O 1
ATOM 8903 N N . PHE G 2 198 ? 52.748 7.505 114.363 1 31.98 198 PHE G N 1
ATOM 8904 C CA . PHE G 2 198 ? 52.516 6.111 113.991 1 31.54 198 PHE G CA 1
ATOM 8905 C C . PHE G 2 198 ? 53.803 5.276 114.128 1 33.8 198 PHE G C 1
ATOM 8906 O O . PHE G 2 198 ? 53.761 4.179 114.681 1 32.86 198 PHE G O 1
ATOM 8914 N N . MET G 2 199 ? 54.942 5.814 113.65 1 29.05 199 MET G N 1
ATOM 8915 C CA . MET G 2 199 ? 56.233 5.109 113.69 1 28.56 199 MET G CA 1
ATOM 8916 C C . MET G 2 199 ? 56.748 4.88 115.1 1 33.24 199 MET G C 1
ATOM 8917 O O . MET G 2 199 ? 57.483 3.917 115.317 1 33.46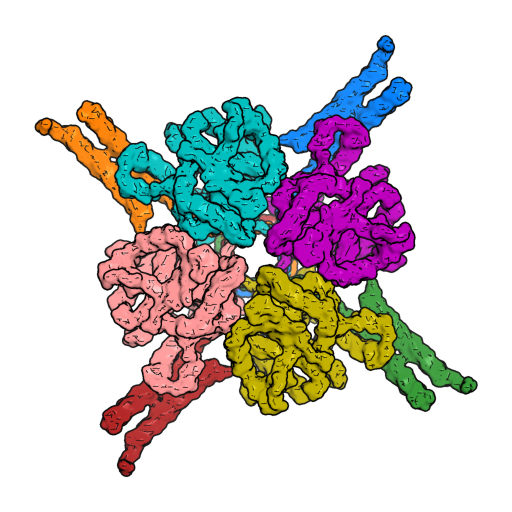 199 MET G O 1
ATOM 8922 N N . VAL G 2 200 ? 56.331 5.722 116.067 1 31.76 200 VAL G N 1
ATOM 8923 C CA . VAL G 2 200 ? 56.716 5.541 117.488 1 32.44 200 VAL G CA 1
ATOM 8924 C C . VAL G 2 200 ? 55.601 4.797 118.265 1 37.2 200 VAL G C 1
ATOM 8925 O O . VAL G 2 200 ? 55.596 4.793 119.502 1 36.65 200 VAL G O 1
ATOM 8929 N N . HIS G 2 201 ? 54.663 4.156 117.531 1 35.56 201 HIS G N 1
ATOM 8930 C CA . HIS G 2 201 ? 53.578 3.331 118.102 1 36.36 201 HIS G CA 1
ATOM 8931 C C . HIS G 2 201 ? 52.629 4.143 118.992 1 42.63 201 HIS G C 1
ATOM 8932 O O . HIS G 2 201 ? 52.106 3.639 119.995 1 43.08 201 HIS G O 1
ATOM 8939 N N . VAL G 2 202 ? 52.411 5.412 118.612 1 37.82 202 VAL G N 1
ATOM 8940 C CA . VAL G 2 202 ? 51.48 6.306 119.294 1 37.71 202 VAL G CA 1
ATOM 8941 C C . VAL G 2 202 ? 50.339 6.534 118.305 1 41.8 202 VAL G C 1
ATOM 8942 O O . VAL G 2 202 ? 50.604 6.69 117.108 1 41.23 202 VAL G O 1
ATOM 8946 N N . LYS G 2 203 ? 49.077 6.502 118.788 1 36.25 203 LYS G N 1
ATOM 8947 C CA . LYS G 2 203 ? 47.904 6.709 117.944 1 35.78 203 LYS G CA 1
ATOM 8948 C C . LYS G 2 203 ? 47.991 8.087 117.261 1 38.33 203 LYS G C 1
ATOM 8949 O O . LYS G 2 203 ? 48.059 9.103 117.952 1 38.32 203 LYS G O 1
ATOM 8955 N N . PRO G 2 204 ? 48.026 8.142 115.908 1 33.35 204 PRO G N 1
ATOM 8956 C CA . PRO G 2 204 ? 48.061 9.453 115.238 1 32.4 204 PRO G CA 1
ATOM 8957 C C . PRO G 2 204 ? 46.789 10.252 115.491 1 37.86 204 PRO G C 1
ATOM 8958 O O . PRO G 2 204 ? 45.725 9.676 115.733 1 37.57 204 PRO G O 1
ATOM 8962 N N . PHE G 2 205 ? 46.892 11.583 115.424 1 35.07 205 PHE G N 1
ATOM 8963 C CA . PHE G 2 205 ? 45.732 12.472 115.558 1 34.8 205 PHE G CA 1
ATOM 8964 C C . PHE G 2 205 ? 44.762 12.217 114.407 1 39.56 205 PHE G C 1
ATOM 8965 O O . PHE G 2 205 ? 43.551 12.257 114.608 1 39.42 205 PHE G O 1
ATOM 8973 N N . ASP G 2 206 ? 45.311 11.934 113.201 1 36.01 206 ASP G N 1
ATOM 8974 C CA . ASP G 2 206 ? 44.545 11.646 111.999 1 35.49 206 ASP G CA 1
ATOM 8975 C C . ASP G 2 206 ? 45.267 10.552 111.2 1 37.87 206 ASP G C 1
ATOM 8976 O O . ASP G 2 206 ? 46.286 10.815 110.562 1 34.34 206 ASP G O 1
ATOM 8981 N N . ASP G 2 207 ? 44.736 9.314 111.242 1 36 207 ASP G N 1
ATOM 8982 C CA . ASP G 2 207 ? 45.38 8.191 110.54 1 36.67 207 ASP G CA 1
ATOM 8983 C C . ASP G 2 207 ? 45.31 8.327 109 1 36.55 207 ASP G C 1
ATOM 8984 O O . ASP G 2 207 ? 46.049 7.637 108.303 1 35.4 207 ASP G O 1
ATOM 8989 N N . GLU G 2 208 ? 44.49 9.269 108.476 1 31.74 208 GLU G N 1
ATOM 8990 C CA . GLU G 2 208 ? 44.445 9.57 107.039 1 30.79 208 GLU G CA 1
ATOM 8991 C C . GLU G 2 208 ? 45.708 10.337 106.632 1 33.26 208 GLU G C 1
ATOM 8992 O O . GLU G 2 208 ? 46.034 10.386 105.441 1 32.4 208 GLU G O 1
ATOM 8998 N N . PHE G 2 209 ? 46.432 10.909 107.625 1 28.95 209 PHE G N 1
ATOM 8999 C CA . PHE G 2 209 ? 47.694 11.63 107.402 1 29.02 209 PHE G CA 1
ATOM 9000 C C . PHE G 2 209 ? 48.947 10.802 107.723 1 29.51 209 PHE G C 1
ATOM 9001 O O . PHE G 2 209 ? 50.047 11.352 107.804 1 26.94 209 PHE G O 1
ATOM 9009 N N . VAL G 2 210 ? 48.803 9.475 107.815 1 26.76 210 VAL G N 1
ATOM 9010 C CA . VAL G 2 210 ? 49.97 8.591 107.92 1 24.73 210 VAL G CA 1
ATOM 9011 C C . VAL G 2 210 ? 50.325 8.256 106.446 1 28.8 210 VAL G C 1
ATOM 9012 O O . VAL G 2 210 ? 49.477 7.744 105.708 1 27.54 210 VAL G O 1
ATOM 9016 N N . LEU G 2 211 ? 51.574 8.526 106.033 1 24.12 211 LEU G N 1
ATOM 9017 C CA . LEU G 2 211 ? 52.037 8.254 104.674 1 24.65 211 LEU G CA 1
ATOM 9018 C C . LEU G 2 211 ? 51.77 6.772 104.338 1 27.87 211 LEU G C 1
ATOM 9019 O O . LEU G 2 211 ? 52.032 5.922 105.176 1 26.05 211 LEU G O 1
ATOM 9024 N N . PRO G 2 212 ? 51.079 6.469 103.21 1 25.64 212 PRO G N 1
ATOM 9025 C CA . PRO G 2 212 ? 50.578 5.096 102.989 1 25.33 212 PRO G CA 1
ATOM 9026 C C . PRO G 2 212 ? 51.623 3.978 102.94 1 30.6 212 PRO G C 1
ATOM 9027 O O . PRO G 2 212 ? 51.329 2.892 103.438 1 29.91 212 PRO G O 1
ATOM 9031 N N . HIS G 2 213 ? 52.82 4.22 102.369 1 27.61 213 HIS G N 1
ATOM 9032 C CA . HIS G 2 213 ? 53.863 3.176 102.364 1 25.7 213 HIS G CA 1
ATOM 9033 C C . HIS G 2 213 ? 54.494 3.014 103.736 1 29.56 213 HIS G C 1
ATOM 9034 O O . HIS G 2 213 ? 54.97 1.927 104.043 1 29.83 213 HIS G O 1
ATOM 9041 N N . TRP G 2 214 ? 54.526 4.088 104.552 1 26.95 214 TRP G N 1
ATOM 9042 C CA . TRP G 2 214 ? 55.059 4.036 105.936 1 26.85 214 TRP G CA 1
ATOM 9043 C C . TRP G 2 214 ? 54.147 3.181 106.802 1 30.82 214 TRP G C 1
ATOM 9044 O O . TRP G 2 214 ? 54.633 2.45 107.658 1 31.52 214 TRP G O 1
ATOM 9055 N N . TYR G 2 215 ? 52.819 3.241 106.551 1 27.23 215 TYR G N 1
ATOM 9056 C CA . TYR G 2 215 ? 51.879 2.418 107.299 1 26.79 215 TYR G CA 1
ATOM 9057 C C . TYR G 2 215 ? 52.202 0.941 107.064 1 27.87 215 TYR G C 1
ATOM 9058 O O . TYR G 2 215 ? 52.237 0.16 108.022 1 28.01 215 TYR G O 1
ATOM 9067 N N . MET G 2 216 ? 52.463 0.573 105.798 1 24.8 216 MET G N 1
ATOM 9068 C CA . MET G 2 216 ? 52.816 -0.784 105.4 1 25.86 216 MET G CA 1
ATOM 9069 C C . MET G 2 216 ? 54.191 -1.178 105.936 1 30.21 216 MET G C 1
ATOM 9070 O O . MET G 2 216 ? 54.333 -2.26 106.499 1 28.99 216 MET G O 1
ATOM 9075 N N . ALA G 2 217 ? 55.203 -0.309 105.76 1 28.57 217 ALA G N 1
ATOM 9076 C CA . ALA G 2 217 ? 56.584 -0.599 106.191 1 28.75 217 ALA G CA 1
ATOM 9077 C C . ALA G 2 217 ? 56.742 -0.871 107.692 1 31.78 217 ALA G C 1
ATOM 9078 O O . ALA G 2 217 ? 57.522 -1.758 108.064 1 32.25 217 ALA G O 1
ATOM 9080 N N . ARG G 2 218 ? 56.014 -0.141 108.555 1 28.21 218 ARG G N 1
ATOM 9081 C CA . ARG G 2 218 ? 56.143 -0.396 109.999 1 29.37 218 ARG G CA 1
ATOM 9082 C C . ARG G 2 218 ? 55.808 -1.855 110.342 1 34.22 218 ARG G C 1
ATOM 9083 O O . ARG G 2 218 ? 56.49 -2.461 111.159 1 35.48 218 ARG G O 1
ATOM 9091 N N . TYR G 2 219 ? 54.799 -2.422 109.675 1 30.24 219 TYR G N 1
ATOM 9092 C CA . TYR G 2 219 ? 54.425 -3.817 109.899 1 32.04 219 TYR G CA 1
ATOM 9093 C C . TYR G 2 219 ? 55.321 -4.793 109.16 1 38.24 219 TYR G C 1
ATOM 9094 O O . TYR G 2 219 ? 55.774 -5.761 109.759 1 39.99 219 TYR G O 1
ATOM 9103 N N . LEU G 2 220 ? 55.572 -4.548 107.859 1 33.99 220 LEU G N 1
ATOM 9104 C CA . LEU G 2 220 ? 56.334 -5.468 107.009 1 33.05 220 LEU G CA 1
ATOM 9105 C C . LEU G 2 220 ? 57.833 -5.533 107.321 1 39.03 220 LEU G C 1
ATOM 9106 O O . LEU G 2 220 ? 58.431 -6.593 107.138 1 37.24 220 LEU G O 1
ATOM 9111 N N . LEU G 2 221 ? 58.432 -4.435 107.824 1 37.58 221 LEU G N 1
ATOM 9112 C CA . LEU G 2 221 ? 59.872 -4.409 108.132 1 38.22 221 LEU G CA 1
ATOM 9113 C C . LEU G 2 221 ? 60.188 -4.446 109.642 1 46.16 221 LEU G C 1
ATOM 9114 O O . LEU G 2 221 ? 61.329 -4.179 110.023 1 46.89 221 LEU G O 1
ATOM 9119 N N . ALA G 2 222 ? 59.193 -4.789 110.485 1 44.36 222 ALA G N 1
ATOM 9120 C CA . ALA G 2 222 ? 59.292 -4.791 111.953 1 45.59 222 ALA G CA 1
ATOM 9121 C C . ALA G 2 222 ? 60.509 -5.51 112.536 1 54.7 222 ALA G C 1
ATOM 9122 O O . ALA G 2 222 ? 61.183 -4.942 113.4 1 56.11 222 ALA G O 1
ATOM 9124 N N . ASN G 2 223 ? 60.781 -6.749 112.094 1 53.19 223 ASN G N 1
ATOM 9125 C CA . ASN G 2 223 ? 61.882 -7.553 112.621 1 53.8 223 ASN G CA 1
ATOM 9126 C C . ASN G 2 223 ? 62.354 -8.563 111.588 1 59.05 223 ASN G C 1
ATOM 9127 O O . ASN G 2 223 ? 61.549 -9.373 111.114 1 59.21 223 ASN G O 1
ATOM 9132 N N . ASN G 2 224 ? 63.673 -8.544 111.28 1 55.89 224 ASN G N 1
ATOM 9133 C CA . ASN G 2 224 ? 64.331 -9.434 110.309 1 55.45 224 ASN G CA 1
ATOM 9134 C C . ASN G 2 224 ? 63.445 -9.671 109.048 1 55.94 224 ASN G C 1
ATOM 9135 O O . ASN G 2 224 ? 63.03 -10.809 108.789 1 55.44 224 ASN G O 1
ATOM 9140 N N . PRO G 2 225 ? 63.058 -8.597 108.308 1 50.43 225 PRO G N 1
ATOM 9141 C CA . PRO G 2 225 ? 62.181 -8.799 107.141 1 50.04 225 PRO G CA 1
ATOM 9142 C C . PRO G 2 225 ? 62.814 -9.629 106.023 1 52.99 225 PRO G C 1
ATOM 9143 O O . PRO G 2 225 ? 64.028 -9.534 105.838 1 52.55 225 PRO G O 1
ATOM 9147 N N . PRO G 2 226 ? 62.034 -10.426 105.258 1 49.26 226 PRO G N 1
ATOM 9148 C CA . PRO G 2 226 ? 62.639 -11.153 104.13 1 49.22 226 PRO G CA 1
ATOM 9149 C C . PRO G 2 226 ? 63.033 -10.172 103.012 1 51.79 226 PRO G C 1
ATOM 9150 O O . PRO G 2 226 ? 62.346 -9.156 102.848 1 52.34 226 PRO G O 1
ATOM 9154 N N . PRO G 2 227 ? 64.129 -10.438 102.254 1 46.75 227 PRO G N 1
ATOM 9155 C CA . PRO G 2 227 ? 64.545 -9.506 101.18 1 45.77 227 PRO G CA 1
ATOM 9156 C C . PRO G 2 227 ? 63.431 -9.022 100.253 1 48.74 227 PRO G C 1
ATOM 9157 O O . PRO G 2 227 ? 63.418 -7.843 99.9 1 49.1 227 PRO G O 1
ATOM 9161 N N . VAL G 2 228 ? 62.479 -9.913 99.902 1 43.75 228 VAL G N 1
ATOM 9162 C CA . VAL G 2 228 ? 61.34 -9.627 99.018 1 43.4 228 VAL G CA 1
ATOM 9163 C C . VAL G 2 228 ? 60.452 -8.464 99.55 1 44.82 228 VAL G C 1
ATOM 9164 O O . VAL G 2 228 ? 59.919 -7.682 98.746 1 42.29 228 VAL G O 1
ATOM 9168 N N . LEU G 2 229 ? 60.333 -8.327 100.892 1 40.34 229 LEU G N 1
ATOM 9169 C CA . LEU G 2 229 ? 59.564 -7.246 101.504 1 39.17 229 LEU G CA 1
ATOM 9170 C C . LEU G 2 229 ? 60.402 -5.986 101.609 1 41.9 229 LEU G C 1
ATOM 9171 O O . LEU G 2 229 ? 59.904 -4.896 101.299 1 41.12 229 LEU G O 1
ATOM 9176 N N . SER G 2 230 ? 61.688 -6.13 102.004 1 39.09 230 SER G N 1
ATOM 9177 C CA . SER G 2 230 ? 62.641 -5.018 102.092 1 39.57 230 SER G CA 1
ATOM 9178 C C . SER G 2 230 ? 62.799 -4.306 100.724 1 43.35 230 SER G C 1
ATOM 9179 O O . SER G 2 230 ? 62.899 -3.075 100.682 1 41.25 230 SER G O 1
ATOM 9182 N N . ALA G 2 231 ? 62.759 -5.093 99.617 1 41.51 231 ALA G N 1
ATOM 9183 C CA . ALA G 2 231 ? 62.87 -4.627 98.225 1 42.01 231 ALA G CA 1
ATOM 9184 C C . ALA G 2 231 ? 61.788 -3.617 97.836 1 45.21 231 ALA G C 1
ATOM 9185 O O . ALA G 2 231 ? 62.027 -2.798 96.948 1 43.93 231 ALA G O 1
ATOM 9187 N N . LEU G 2 232 ? 60.606 -3.664 98.504 1 41.32 232 LEU G N 1
ATOM 9188 C CA . LEU G 2 232 ? 59.494 -2.739 98.221 1 41.25 232 LEU G CA 1
ATOM 9189 C C . LEU G 2 232 ? 59.798 -1.304 98.654 1 42.91 232 LEU G C 1
ATOM 9190 O O . LEU G 2 232 ? 59.15 -0.367 98.19 1 43.46 232 LEU G O 1
ATOM 9195 N N . PHE G 2 233 ? 60.758 -1.14 99.565 1 36.94 233 PHE G N 1
ATOM 9196 C CA . PHE G 2 233 ? 61.067 0.152 100.167 1 35.45 233 PHE G CA 1
ATOM 9197 C C . PHE G 2 233 ? 62.51 0.622 100.005 1 43.37 233 PHE G C 1
ATOM 9198 O O . PHE G 2 233 ? 62.767 1.819 100.133 1 44.43 233 PHE G O 1
ATOM 9206 N N . CYS G 2 234 ? 63.436 -0.316 99.724 1 40.42 234 CYS G N 1
ATOM 9207 C CA . CYS G 2 234 ? 64.896 -0.182 99.632 1 82.52 234 CYS G CA 1
ATOM 9208 C C . CYS G 2 234 ? 65.504 0.045 101.004 1 117.69 234 CYS G C 1
ATOM 9209 O O . CYS G 2 234 ? 65.496 -0.883 101.807 1 81.25 234 CYS G O 1
ATOM 9212 N N . CYS G 2 253 ? 78.262 17.234 101.871 1 61.19 253 CYS G N 1
ATOM 9213 C CA . CYS G 2 253 ? 77.689 18.576 101.951 1 60.89 253 CYS G CA 1
ATOM 9214 C C . CYS G 2 253 ? 76.201 18.6 102.383 1 58.09 253 CYS G C 1
ATOM 9215 O O . CYS G 2 253 ? 75.668 19.685 102.635 1 56.64 253 CYS G O 1
ATOM 9218 N N . VAL G 2 254 ? 75.546 17.413 102.47 1 50.1 254 VAL G N 1
ATOM 9219 C CA . VAL G 2 254 ? 74.155 17.277 102.91 1 47.91 254 VAL G CA 1
ATOM 9220 C C . VAL G 2 254 ? 74.115 16.774 104.369 1 48.45 254 VAL G C 1
ATOM 9221 O O . VAL G 2 254 ? 74.424 15.608 104.624 1 48.49 254 VAL G O 1
ATOM 9225 N N . ALA G 2 255 ? 73.738 17.656 105.32 1 41.43 255 ALA G N 1
ATOM 9226 C CA . ALA G 2 255 ? 73.63 17.306 106.738 1 40.14 255 ALA G CA 1
ATOM 9227 C C . ALA G 2 255 ? 72.175 17.055 107.142 1 42.62 255 ALA G C 1
ATOM 9228 O O . ALA G 2 255 ? 71.34 17.947 107.038 1 42.35 255 ALA G O 1
ATOM 9230 N N . TYR G 2 256 ? 71.863 15.811 107.528 1 38.12 256 TYR G N 1
ATOM 9231 C CA . TYR G 2 256 ? 70.534 15.393 107.975 1 37.3 256 TYR G CA 1
ATOM 9232 C C . TYR G 2 256 ? 70.749 14.589 109.248 1 40.16 256 TYR G C 1
ATOM 9233 O O . TYR G 2 256 ? 71.873 14.182 109.509 1 38.87 256 TYR G O 1
ATOM 9242 N N . ASN G 2 257 ? 69.71 14.423 110.076 1 37.34 257 ASN G N 1
ATOM 9243 C CA . ASN G 2 257 ? 69.87 13.683 111.32 1 37.31 257 ASN G CA 1
ATOM 9244 C C . ASN G 2 257 ? 69.778 12.176 111 1 41.66 257 ASN G C 1
ATOM 9245 O O . ASN G 2 257 ? 68.712 11.717 110.577 1 39.11 257 ASN G O 1
ATOM 9250 N N . PRO G 2 258 ? 70.866 11.388 111.174 1 40.64 258 PRO G N 1
ATOM 9251 C CA . PRO G 2 258 ? 70.765 9.94 110.877 1 40.97 258 PRO G CA 1
ATOM 9252 C C . PRO G 2 258 ? 69.793 9.194 111.801 1 44.45 258 PRO G C 1
ATOM 9253 O O . PRO G 2 258 ? 69.307 8.131 111.433 1 45.51 258 PRO G O 1
ATOM 9257 N N . ALA G 2 259 ? 69.49 9.772 112.983 1 39.24 259 ALA G N 1
ATOM 9258 C CA . ALA G 2 259 ? 68.534 9.234 113.953 1 38.45 259 ALA G CA 1
ATOM 9259 C C . ALA G 2 259 ? 67.117 9.824 113.749 1 41.95 259 ALA G C 1
ATOM 9260 O O . ALA G 2 259 ? 66.203 9.513 114.521 1 42.2 259 ALA G O 1
ATOM 9262 N N . GLY G 2 260 ? 66.948 10.648 112.71 1 37.61 260 GLY G N 1
ATOM 9263 C CA . GLY G 2 260 ? 65.663 11.245 112.36 1 36.78 260 GLY G CA 1
ATOM 9264 C C . GLY G 2 260 ? 64.725 10.165 111.862 1 40.72 260 GLY G C 1
ATOM 9265 O O . GLY G 2 260 ? 65.021 9.515 110.856 1 41.06 260 GLY G O 1
ATOM 9266 N N . ILE G 2 261 ? 63.627 9.917 112.594 1 35.51 261 ILE G N 1
ATOM 9267 C CA . ILE G 2 261 ? 62.659 8.861 112.239 1 35.41 261 ILE G CA 1
ATOM 9268 C C . ILE G 2 261 ? 62.042 9.065 110.839 1 36.11 261 ILE G C 1
ATOM 9269 O O . ILE G 2 261 ? 61.964 8.117 110.067 1 36.22 261 ILE G O 1
ATOM 9274 N N . MET G 2 262 ? 61.63 10.296 110.508 1 29.03 262 MET G N 1
ATOM 9275 C CA . MET G 2 262 ? 60.994 10.599 109.222 1 27.74 262 MET G CA 1
ATOM 9276 C C . MET G 2 262 ? 61.964 10.996 108.102 1 34.35 262 MET G C 1
ATOM 9277 O O . MET G 2 262 ? 61.533 11.291 106.991 1 33.77 262 MET G O 1
ATOM 9282 N N . GLY G 2 263 ? 63.258 11.01 108.4 1 32.27 263 GLY G N 1
ATOM 9283 C CA . GLY G 2 263 ? 64.255 11.417 107.415 1 31.94 263 GLY G CA 1
ATOM 9284 C C . GLY G 2 263 ? 64.974 10.305 106.685 1 34.38 263 GLY G C 1
ATOM 9285 O O . GLY G 2 263 ? 65.971 10.588 106.031 1 33.56 263 GLY G O 1
ATOM 9286 N N . SER G 2 264 ? 64.468 9.051 106.728 1 33.23 264 SER G N 1
ATOM 9287 C CA . SER G 2 264 ? 65.181 7.926 106.079 1 34.9 264 SER G CA 1
ATOM 9288 C C . SER G 2 264 ? 65.345 8.068 104.549 1 42.5 264 SER G C 1
ATOM 9289 O O . SER G 2 264 ? 66.281 7.47 104.022 1 42.95 264 SER G O 1
ATOM 9292 N N . CYS G 2 265 ? 64.535 8.912 103.858 1 42.08 265 CYS G N 1
ATOM 9293 C CA . CYS G 2 265 ? 64.708 9.136 102.399 1 44.53 265 CYS G CA 1
ATOM 9294 C C . CYS G 2 265 ? 66.02 9.841 102.077 1 45.75 265 CYS G C 1
ATOM 9295 O O . CYS G 2 265 ? 66.526 9.704 100.96 1 46.76 265 CYS G O 1
ATOM 9298 N N . TRP G 2 266 ? 66.577 10.577 103.055 1 37.93 266 TRP G N 1
ATOM 9299 C CA . TRP G 2 266 ? 67.843 11.282 102.908 1 36.26 266 TRP G CA 1
ATOM 9300 C C . TRP G 2 266 ? 69.041 10.352 102.695 1 41.89 266 TRP G C 1
ATOM 9301 O O . TRP G 2 266 ? 70.031 10.788 102.123 1 41.63 266 TRP G O 1
ATOM 9312 N N . ALA G 2 267 ? 68.98 9.1 103.19 1 40.01 267 ALA G N 1
ATOM 9313 C CA . ALA G 2 267 ? 70.094 8.147 103.083 1 40.41 267 ALA G CA 1
ATOM 9314 C C . ALA G 2 267 ? 70.453 7.778 101.626 1 44.07 267 ALA G C 1
ATOM 9315 O O . ALA G 2 267 ? 71.613 7.537 101.327 1 44.58 267 ALA G O 1
ATOM 9317 N N . SER G 2 268 ? 69.461 7.769 100.736 1 40.93 268 SER G N 1
ATOM 9318 C CA . SER G 2 268 ? 69.579 7.427 99.317 1 40.82 268 SER G CA 1
ATOM 9319 C C . SER G 2 268 ? 70.406 8.428 98.508 1 44.47 268 SER G C 1
ATOM 9320 O O . SER G 2 268 ? 70.146 9.639 98.534 1 43.99 268 SER G O 1
ATOM 9323 N N . GLU G 2 269 ? 71.389 7.905 97.763 1 41.04 269 GLU G N 1
ATOM 9324 C CA . GLU G 2 269 ? 72.234 8.683 96.854 1 41.45 269 GLU G CA 1
ATOM 9325 C C . GLU G 2 269 ? 71.362 9.19 95.674 1 41.7 269 GLU G C 1
ATOM 9326 O O . GLU G 2 269 ? 71.664 10.222 95.088 1 39.78 269 GLU G O 1
ATOM 9332 N N . GLU G 2 270 ? 70.266 8.474 95.363 1 38.15 270 GLU G N 1
ATOM 9333 C CA . GLU G 2 270 ? 69.311 8.841 94.305 1 38.06 270 GLU G CA 1
ATOM 9334 C C . GLU G 2 270 ? 68.398 10.004 94.731 1 41.45 270 GLU G C 1
ATOM 9335 O O . GLU G 2 270 ? 67.564 10.451 93.941 1 40.3 270 GLU G O 1
ATOM 9341 N N . VAL G 2 271 ? 68.574 10.486 95.983 1 36.71 271 VAL G N 1
ATOM 9342 C CA . VAL G 2 271 ? 67.887 11.642 96.562 1 35.69 271 VAL G CA 1
ATOM 9343 C C . VAL G 2 271 ? 68.888 12.803 96.694 1 38.24 271 VAL G C 1
ATOM 9344 O O . VAL G 2 271 ? 68.598 13.902 96.227 1 37.61 271 VAL G O 1
ATOM 9348 N N . ARG G 2 272 ? 70.077 12.552 97.294 1 34.53 272 ARG G N 1
ATOM 9349 C CA . ARG G 2 272 ? 71.092 13.587 97.546 1 34.62 272 ARG G CA 1
ATOM 9350 C C . ARG G 2 272 ? 71.839 14.072 96.303 1 38.64 272 ARG G C 1
ATOM 9351 O O . ARG G 2 272 ? 72.086 15.272 96.204 1 37.23 272 ARG G O 1
ATOM 9359 N N . ALA G 2 273 ? 72.251 13.173 95.382 1 36.89 273 ALA G N 1
ATOM 9360 C CA . ALA G 2 273 ? 72.951 13.618 94.163 1 36.73 273 ALA G CA 1
ATOM 9361 C C . ALA G 2 273 ? 72.049 14.545 93.311 1 38.73 273 ALA G C 1
ATOM 9362 O O . ALA G 2 273 ? 72.516 15.631 92.973 1 37.58 273 ALA G O 1
ATOM 9364 N N . PRO G 2 274 ? 70.736 14.251 93.081 1 35.96 274 PRO G N 1
ATOM 9365 C CA . PRO G 2 274 ? 69.888 15.215 92.353 1 35.02 274 PRO G CA 1
ATOM 9366 C C . PRO G 2 274 ? 69.765 16.577 93.047 1 36.84 274 PRO G C 1
ATOM 9367 O O . PRO G 2 274 ? 69.696 17.581 92.349 1 35.31 274 PRO G O 1
ATOM 9371 N N . LEU G 2 275 ? 69.72 16.62 94.407 1 33.13 275 LEU G N 1
ATOM 9372 C CA . LEU G 2 275 ? 69.626 17.897 95.14 1 32.25 275 LEU G CA 1
ATOM 9373 C C . LEU G 2 275 ? 70.826 18.786 94.833 1 37.95 275 LEU G C 1
ATOM 9374 O O . LEU G 2 275 ? 70.655 19.959 94.498 1 38.11 275 LEU G O 1
ATOM 9379 N N . VAL G 2 276 ? 72.034 18.218 94.931 1 35.29 276 VAL G N 1
ATOM 9380 C CA . VAL G 2 276 ? 73.284 18.933 94.68 1 36.69 276 VAL G CA 1
ATOM 9381 C C . VAL G 2 276 ? 73.369 19.353 93.198 1 41.91 276 VAL G C 1
ATOM 9382 O O . VAL G 2 276 ? 73.671 20.518 92.909 1 41.21 276 VAL G O 1
ATOM 9386 N N . TYR G 2 277 ? 73.079 18.412 92.275 1 39.58 277 TYR G N 1
ATOM 9387 C CA . TYR G 2 277 ? 73.111 18.689 90.834 1 40.26 277 TYR G CA 1
ATOM 9388 C C . TYR G 2 277 ? 72.093 19.77 90.462 1 44.02 277 TYR G C 1
ATOM 9389 O O . TYR G 2 277 ? 72.417 20.644 89.667 1 43.96 277 TYR G O 1
ATOM 9398 N N . TRP G 2 278 ? 70.897 19.749 91.079 1 39.02 278 TRP G N 1
ATOM 9399 C CA . TRP G 2 278 ? 69.868 20.776 90.858 1 37.22 278 TRP G CA 1
ATOM 9400 C C . TRP G 2 278 ? 70.422 22.13 91.291 1 42.29 278 TRP G C 1
ATOM 9401 O O . TRP G 2 278 ? 70.269 23.119 90.566 1 42.23 278 TRP G O 1
ATOM 9412 N N . TRP G 2 279 ? 71.078 22.173 92.462 1 39.14 279 TRP G N 1
ATOM 9413 C CA . TRP G 2 279 ? 71.615 23.424 92.96 1 40.05 279 TRP G CA 1
ATOM 9414 C C . TRP G 2 279 ? 72.707 24.019 92.073 1 48.54 279 TRP G C 1
ATOM 9415 O O . TRP G 2 279 ? 72.734 25.236 91.889 1 46.15 279 TRP G O 1
ATOM 9426 N N A LEU G 2 280 ? 73.666 23.18 91.644 0.55 48.19 280 LEU G N 1
ATOM 9427 N N B LEU G 2 280 ? 73.515 23.16 91.422 0.45 47.52 280 LEU G N 1
ATOM 9428 C CA A LEU G 2 280 ? 74.83 23.596 90.864 0.55 49.17 280 LEU G CA 1
ATOM 9429 C CA B LEU G 2 280 ? 74.623 23.584 90.562 0.45 48.18 280 LEU G CA 1
ATOM 9430 C C A LEU G 2 280 ? 74.519 23.987 89.418 0.55 55.4 280 LEU G C 1
ATOM 9431 C C B LEU G 2 280 ? 74.326 23.629 89.04 0.45 53.62 280 LEU G C 1
ATOM 9432 O O A LEU G 2 280 ? 75.341 24.672 88.799 0.55 55.32 280 LEU G O 1
ATOM 9433 O O B LEU G 2 280 ? 75.126 24.218 88.308 0.45 53.56 280 LEU G O 1
ATOM 9442 N N A SER G 2 281 ? 73.35 23.572 88.882 0.55 53.54 281 SER G N 1
ATOM 9443 N N B SER G 2 281 ? 73.207 23.035 88.561 0.45 51.18 281 SER G N 1
ATOM 9444 C CA A SER G 2 281 ? 72.941 23.889 87.51 0.55 54.39 281 SER G CA 1
ATOM 9445 C CA B SER G 2 281 ? 72.884 23.01 87.121 0.45 51.62 281 SER G CA 1
ATOM 9446 C C A SER G 2 281 ? 72.719 25.393 87.308 0.55 59.87 281 SER G C 1
ATOM 9447 C C B SER G 2 281 ? 71.636 23.797 86.725 0.45 56.8 281 SER G C 1
ATOM 9448 O O A SER G 2 281 ? 72.282 26.086 88.232 0.55 59.5 281 SER G O 1
ATOM 9449 O O B SER G 2 281 ? 71.614 24.377 85.641 0.45 55.93 281 SER G O 1
ATOM 9454 N N A GLU G 2 282 ? 73.057 25.888 86.106 0.55 57.39 282 GLU G N 1
ATOM 9455 N N B GLU G 2 282 ? 70.589 23.781 87.569 0.45 55.02 282 GLU G N 1
ATOM 9456 C CA A GLU G 2 282 ? 72.935 27.296 85.725 0.55 57.92 282 GLU G CA 1
ATOM 9457 C CA B GLU G 2 282 ? 69.348 24.507 87.302 0.45 55.29 282 GLU G CA 1
ATOM 9458 C C A GLU G 2 282 ? 71.508 27.72 85.345 0.55 62.51 282 GLU G C 1
ATOM 9459 C C B GLU G 2 282 ? 69.596 25.997 87.562 0.45 60.84 282 GLU G C 1
ATOM 9460 O O A GLU G 2 282 ? 71.251 28.919 85.21 0.55 62.52 282 GLU G O 1
ATOM 9461 O O B GLU G 2 282 ? 69.48 26.457 88.701 0.45 60.55 282 GLU G O 1
ATOM 9472 N N A THR G 2 283 ? 70.582 26.747 85.187 0.55 59.37 283 THR G N 1
ATOM 9473 N N B THR G 2 283 ? 70.014 26.726 86.506 0.45 58.46 283 THR G N 1
ATOM 9474 C CA A THR G 2 283 ? 69.167 26.994 84.869 0.55 59.33 283 THR G CA 1
ATOM 9475 C CA B THR G 2 283 ? 70.294 28.166 86.555 0.45 58.6 283 THR G CA 1
ATOM 9476 C C A THR G 2 283 ? 68.505 27.717 86.072 0.55 62.36 283 THR G C 1
ATOM 9477 C C B THR G 2 283 ? 68.993 28.917 86.909 0.45 62.55 283 THR G C 1
ATOM 9478 O O A THR G 2 283 ? 68.681 27.245 87.202 0.55 61.69 283 THR G O 1
ATOM 9479 O O B THR G 2 283 ? 68.993 29.583 87.947 0.45 62.74 283 THR G O 1
ATOM 9486 N N A PRO G 2 284 ? 67.779 28.859 85.871 0.55 58.3 284 PRO G N 1
ATOM 9487 N N B PRO G 2 284 ? 67.855 28.773 86.167 0.45 58.33 284 PRO G N 1
ATOM 9488 C CA A PRO G 2 284 ? 67.156 29.551 87.023 0.55 57.41 284 PRO G CA 1
ATOM 9489 C CA B PRO G 2 284 ? 66.623 29.433 86.624 0.45 57.57 284 PRO G CA 1
ATOM 9490 C C A PRO G 2 284 ? 66.213 28.651 87.817 0.55 58.6 284 PRO G C 1
ATOM 9491 C C B PRO G 2 284 ? 65.904 28.528 87.632 0.45 59.2 284 PRO G C 1
ATOM 9492 O O A PRO G 2 284 ? 65.455 27.875 87.233 0.55 59.14 284 PRO G O 1
ATOM 9493 O O B PRO G 2 284 ? 65.225 27.569 87.251 0.45 59.65 284 PRO G O 1
ATOM 9500 N N A LYS G 2 285 ? 66.307 28.718 89.15 0.55 51.73 285 LYS G N 1
ATOM 9501 N N B LYS G 2 285 ? 66.111 28.791 88.928 0.45 52.8 285 LYS G N 1
ATOM 9502 C CA A LYS G 2 285 ? 65.524 27.88 90.051 0.55 49.74 285 LYS G CA 1
ATOM 9503 C CA B LYS G 2 285 ? 65.503 27.983 89.98 0.45 51.01 285 LYS G CA 1
ATOM 9504 C C A LYS G 2 285 ? 64.084 28.31 90.224 0.55 51.15 285 LYS G C 1
ATOM 9505 C C B LYS G 2 285 ? 64.052 28.342 90.213 0.45 51.62 285 LYS G C 1
ATOM 9506 O O A LYS G 2 285 ? 63.791 29.504 90.305 0.55 51.04 285 LYS G O 1
ATOM 9507 O O B LYS G 2 285 ? 63.715 29.526 90.298 0.45 51.39 285 LYS G O 1
ATOM 9518 N N . ARG G 2 286 ? 63.189 27.316 90.314 1 45.11 286 ARG G N 1
ATOM 9519 C CA . ARG G 2 286 ? 61.772 27.51 90.565 1 42.31 286 ARG G CA 1
ATOM 9520 C C . ARG G 2 286 ? 61.664 27.982 92.015 1 41.28 286 ARG G C 1
ATOM 9521 O O . ARG G 2 286 ? 62.352 27.441 92.889 1 39.94 286 ARG G O 1
ATOM 9529 N N . GLN G 2 287 ? 60.845 29.031 92.235 1 34.87 287 GLN G N 1
ATOM 9530 C CA A GLN G 2 287 ? 60.593 29.617 93.551 0.41 33.3 287 GLN G CA 1
ATOM 9531 C CA B GLN G 2 287 ? 60.617 29.592 93.562 0.59 33.52 287 GLN G CA 1
ATOM 9532 C C . GLN G 2 287 ? 59.437 28.86 94.17 1 34.3 287 GLN G C 1
ATOM 9533 O O . GLN G 2 287 ? 58.401 28.733 93.531 1 31.45 287 GLN G O 1
ATOM 9544 N N . THR G 2 288 ? 59.586 28.358 95.409 1 31.24 288 THR G N 1
ATOM 9545 C CA . THR G 2 288 ? 58.465 27.625 96.039 1 30.4 288 THR G CA 1
ATOM 9546 C C . THR G 2 288 ? 57.208 28.489 96.123 1 33.85 288 THR G C 1
ATOM 9547 O O . THR G 2 288 ? 56.098 27.976 95.959 1 32.12 288 THR G O 1
ATOM 9551 N N . SER G 2 289 ? 57.384 29.8 96.364 1 32.75 289 SER G N 1
ATOM 9552 C CA . SER G 2 289 ? 56.25 30.73 96.49 1 34.17 289 SER G CA 1
ATOM 9553 C C . SER G 2 289 ? 55.465 30.91 95.174 1 38.15 289 SER G C 1
ATOM 9554 O O . SER G 2 289 ? 54.341 31.423 95.202 1 39.08 289 SER G O 1
ATOM 9557 N N . SER G 2 290 ? 56.019 30.402 94.043 1 33.3 290 SER G N 1
ATOM 9558 C CA . SER G 2 290 ? 55.428 30.47 92.708 1 33.46 290 SER G CA 1
ATOM 9559 C C . SER G 2 290 ? 54.915 29.107 92.169 1 37.21 290 SER G C 1
ATOM 9560 O O . SER G 2 290 ? 54.572 29.016 90.985 1 36.87 290 SER G O 1
ATOM 9563 N N . LEU G 2 291 ? 54.859 28.055 93.022 1 32.34 291 LEU G N 1
ATOM 9564 C CA . LEU G 2 291 ? 54.404 26.706 92.607 1 30.25 291 LEU G CA 1
ATOM 9565 C C . LEU G 2 291 ? 52.99 26.665 92.045 1 33.25 291 LEU G C 1
ATOM 9566 O O . LEU G 2 291 ? 52.671 25.779 91.246 1 33.95 291 LEU G O 1
ATOM 9571 N N . PHE G 2 292 ? 52.131 27.574 92.515 1 29.53 292 PHE G N 1
ATOM 9572 C CA . PHE G 2 292 ? 50.72 27.629 92.119 1 28.23 292 PHE G CA 1
ATOM 9573 C C . PHE G 2 292 ? 50.453 28.827 91.242 1 30.97 292 PHE G C 1
ATOM 9574 O O . PHE G 2 292 ? 50.418 29.962 91.719 1 29.82 292 PHE G O 1
ATOM 9582 N N . TYR G 2 293 ? 50.28 28.576 89.949 1 28.82 293 TYR G N 1
ATOM 9583 C CA . TYR G 2 293 ? 49.977 29.633 89.004 1 29.76 293 TYR G CA 1
ATOM 9584 C C . TYR G 2 293 ? 48.753 30.427 89.468 1 33.91 293 TYR G C 1
ATOM 9585 O O . TYR G 2 293 ? 47.76 29.844 89.912 1 32.95 293 TYR G O 1
ATOM 9594 N N . GLN G 2 294 ? 48.846 31.754 89.375 1 29.7 294 GLN G N 1
ATOM 9595 C CA . GLN G 2 294 ? 47.726 32.633 89.647 1 30.14 294 GLN G CA 1
ATOM 9596 C C . GLN G 2 294 ? 47.599 33.695 88.588 1 32.6 294 GLN G C 1
ATOM 9597 O O . GLN G 2 294 ? 48.603 34.205 88.094 1 31.69 294 GLN G O 1
ATOM 9603 N N . PHE G 2 295 ? 46.347 34.047 88.258 1 28.74 295 PHE G N 1
ATOM 9604 C CA . PHE G 2 295 ? 46.023 35.18 87.426 1 27.59 295 PHE G CA 1
ATOM 9605 C C . PHE G 2 295 ? 44.863 35.929 88.068 1 31.88 295 PHE G C 1
ATOM 9606 O O . PHE G 2 295 ? 43.902 35.315 88.499 1 31.97 295 PHE G O 1
ATOM 9614 N N . CYS G 2 296 ? 44.954 37.25 88.127 1 28.17 296 CYS G N 1
ATOM 9615 C CA . CYS G 2 296 ? 43.844 38.089 88.542 1 27.26 296 CYS G CA 1
ATOM 9616 C C . CYS G 2 296 ? 43.819 39.297 87.592 1 29.83 296 CYS G C 1
ATOM 9617 O O . CYS G 2 296 ? 44.828 39.959 87.402 1 27.13 296 CYS G O 1
ATOM 9620 N N . GLY G 2 297 ? 42.693 39.522 86.947 1 26.27 297 GLY G N 1
ATOM 9621 C CA . GLY G 2 297 ? 42.581 40.624 86.006 1 25.9 297 GLY G CA 1
ATOM 9622 C C . GLY G 2 297 ? 41.254 40.726 85.293 1 28.92 297 GLY G C 1
ATOM 9623 O O . GLY G 2 297 ? 40.294 40.032 85.626 1 28.37 297 GLY G O 1
ATOM 9624 N N . SER G 2 298 ? 41.192 41.618 84.323 1 25.8 298 SER G N 1
ATOM 9625 C CA . SER G 2 298 ? 39.955 41.854 83.611 1 26.41 298 SER G CA 1
ATOM 9626 C C . SER G 2 298 ? 39.87 40.951 82.396 1 29.23 298 SER G C 1
ATOM 9627 O O . SER G 2 298 ? 40.885 40.61 81.794 1 25.79 298 SER G O 1
ATOM 9630 N N . LEU G 2 299 ? 38.651 40.506 82.09 1 28.97 299 LEU G N 1
ATOM 9631 C CA . LEU G 2 299 ? 38.364 39.701 80.917 1 28.69 299 LEU G CA 1
ATOM 9632 C C . LEU G 2 299 ? 37.288 40.444 80.133 1 30.73 299 LEU G C 1
ATOM 9633 O O . LEU G 2 299 ? 36.233 40.744 80.681 1 29.78 299 LEU G O 1
ATOM 9638 N N . GLU G 2 300 ? 37.574 40.783 78.863 1 26.76 300 GLU G N 1
ATOM 9639 C CA . GLU G 2 300 ? 36.598 41.442 77.995 1 25.76 300 GLU G CA 1
ATOM 9640 C C . GLU G 2 300 ? 36.359 40.522 76.808 1 29.77 300 GLU G C 1
ATOM 9641 O O . GLU G 2 300 ? 37.314 40.038 76.198 1 27.86 300 GLU G O 1
ATOM 9647 N N . VAL G 2 301 ? 35.081 40.276 76.491 1 28.6 301 VAL G N 1
ATOM 9648 C CA . VAL G 2 301 ? 34.669 39.379 75.414 1 28.77 301 VAL G CA 1
ATOM 9649 C C . VAL G 2 301 ? 33.821 40.169 74.43 1 30.5 301 VAL G C 1
ATOM 9650 O O . VAL G 2 301 ? 32.792 40.715 74.816 1 29.6 301 VAL G O 1
ATOM 9654 N N . LEU G 2 302 ? 34.235 40.216 73.161 1 27.07 302 LEU G N 1
ATOM 9655 C CA . LEU G 2 302 ? 33.527 40.934 72.101 1 28.16 302 LEU G CA 1
ATOM 9656 C C . LEU G 2 302 ? 33.056 39.94 71.062 1 32.53 302 LEU G C 1
ATOM 9657 O O . LEU G 2 302 ? 33.879 39.191 70.543 1 32.09 302 LEU G O 1
ATOM 9662 N N . PHE G 2 303 ? 31.756 39.953 70.711 1 29.81 303 PHE G N 1
ATOM 9663 C CA . PHE G 2 303 ? 31.229 39.022 69.713 1 30.51 303 PHE G CA 1
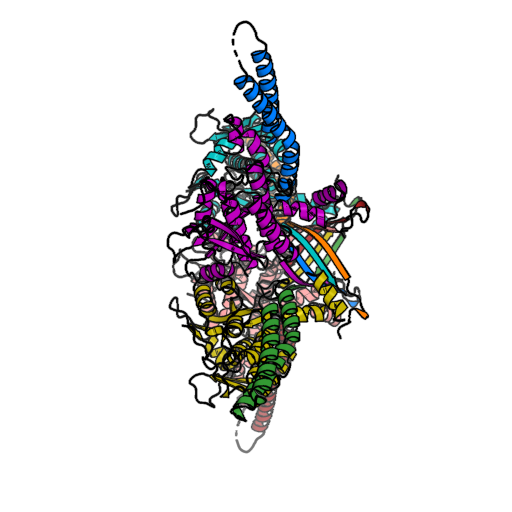ATOM 9664 C C . PHE G 2 303 ? 29.987 39.564 69.026 1 35.69 303 PHE G C 1
ATOM 9665 O O . PHE G 2 303 ? 29.3 40.421 69.583 1 34.85 303 PHE G O 1
ATOM 9673 N N . GLN G 2 304 ? 29.697 39.043 67.821 1 33.21 304 GLN G N 1
ATOM 9674 C CA . GLN G 2 304 ? 28.508 39.369 67.044 1 31.44 304 GLN G CA 1
ATOM 9675 C C . GLN G 2 304 ? 27.599 38.142 66.979 1 44.11 304 GLN G C 1
ATOM 9676 O O . GLN G 2 304 ? 28.07 37.043 67.333 1 50.54 304 GLN G O 1
ATOM 9683 N N . SER H 2 11 ? 39.496 34.61 97.302 1 45.36 11 SER H N 1
ATOM 9684 C CA . SER H 2 11 ? 39.781 36.04 97.224 1 42.79 11 SER H CA 1
ATOM 9685 C C . SER H 2 11 ? 38.761 36.815 96.364 1 39.48 11 SER H C 1
ATOM 9686 O O . SER H 2 11 ? 38.543 37.982 96.648 1 38.55 11 SER H O 1
ATOM 9689 N N . ALA H 2 12 ? 38.105 36.18 95.358 1 33.82 12 ALA H N 1
ATOM 9690 C CA . ALA H 2 12 ? 37.062 36.859 94.556 1 32.68 12 ALA H CA 1
ATOM 9691 C C . ALA H 2 12 ? 35.832 37.135 95.409 1 34.73 12 ALA H C 1
ATOM 9692 O O . ALA H 2 12 ? 35.188 38.166 95.225 1 34.49 12 ALA H O 1
ATOM 9694 N N . ALA H 2 13 ? 35.517 36.222 96.366 1 30.94 13 ALA H N 1
ATOM 9695 C CA . ALA H 2 13 ? 34.421 36.411 97.329 1 30.72 13 ALA H CA 1
ATOM 9696 C C . ALA H 2 13 ? 34.719 37.648 98.218 1 32.64 13 ALA H C 1
ATOM 9697 O O . ALA H 2 13 ? 33.803 38.357 98.602 1 30.51 13 ALA H O 1
ATOM 9699 N N . THR H 2 14 ? 36.008 37.922 98.512 1 30.14 14 THR H N 1
ATOM 9700 C CA . THR H 2 14 ? 36.423 39.094 99.289 1 30.04 14 THR H CA 1
ATOM 9701 C C . THR H 2 14 ? 36.143 40.376 98.51 1 32.38 14 THR H C 1
ATOM 9702 O O . THR H 2 14 ? 35.623 41.329 99.082 1 30.98 14 THR H O 1
ATOM 9706 N N . ILE H 2 15 ? 36.461 40.389 97.204 1 28.27 15 ILE H N 1
ATOM 9707 C CA . ILE H 2 15 ? 36.206 41.548 96.34 1 26.56 15 ILE H CA 1
ATOM 9708 C C . ILE H 2 15 ? 34.7 41.819 96.278 1 29.87 15 ILE H C 1
ATOM 9709 O O . ILE H 2 15 ? 34.28 42.968 96.396 1 29.21 15 ILE H O 1
ATOM 9714 N N . LEU H 2 16 ? 33.901 40.759 96.09 1 27.22 16 LEU H N 1
ATOM 9715 C CA . LEU H 2 16 ? 32.444 40.84 96.026 1 27.39 16 LEU H CA 1
ATOM 9716 C C . LEU H 2 16 ? 31.902 41.45 97.33 1 29.57 16 LEU H C 1
ATOM 9717 O O . LEU H 2 16 ? 31.095 42.372 97.27 1 29.06 16 LEU H O 1
ATOM 9722 N N . LYS H 2 17 ? 32.35 40.936 98.494 1 28.39 17 LYS H N 1
ATOM 9723 C CA . LYS H 2 17 ? 31.938 41.428 99.816 1 28.98 17 LYS H CA 1
ATOM 9724 C C . LYS H 2 17 ? 32.309 42.922 99.978 1 32.39 17 LYS H C 1
ATOM 9725 O O . LYS H 2 17 ? 31.479 43.705 100.427 1 31.55 17 LYS H O 1
ATOM 9731 N N . GLN H 2 18 ? 33.528 43.306 99.578 1 27.6 18 GLN H N 1
ATOM 9732 C CA . GLN H 2 18 ? 34.004 44.692 99.651 1 28.02 18 GLN H CA 1
ATOM 9733 C C . GLN H 2 18 ? 33.21 45.622 98.742 1 32.47 18 GLN H C 1
ATOM 9734 O O . GLN H 2 18 ? 32.861 46.717 99.171 1 34.16 18 GLN H O 1
ATOM 9740 N N . ALA H 2 19 ? 32.909 45.186 97.502 1 28.03 19 ALA H N 1
ATOM 9741 C CA . ALA H 2 19 ? 32.131 45.984 96.566 1 26.81 19 ALA H CA 1
ATOM 9742 C C . ALA H 2 19 ? 30.735 46.26 97.148 1 28.56 19 ALA H C 1
ATOM 9743 O O . ALA H 2 19 ? 30.318 47.41 97.196 1 27.56 19 ALA H O 1
ATOM 9745 N N . ILE H 2 20 ? 30.051 45.219 97.654 1 25.67 20 ILE H N 1
ATOM 9746 C CA . ILE H 2 20 ? 28.715 45.37 98.25 1 25.99 20 ILE H CA 1
ATOM 9747 C C . ILE H 2 20 ? 28.756 46.223 99.536 1 29.3 20 ILE H C 1
ATOM 9748 O O . ILE H 2 20 ? 27.958 47.153 99.683 1 28.21 20 ILE H O 1
ATOM 9753 N N . ALA H 2 21 ? 29.663 45.9 100.464 1 26.98 21 ALA H N 1
ATOM 9754 C CA . ALA H 2 21 ? 29.766 46.614 101.748 1 27.98 21 ALA H CA 1
ATOM 9755 C C . ALA H 2 21 ? 30.032 48.122 101.614 1 32.36 21 ALA H C 1
ATOM 9756 O O . ALA H 2 21 ? 29.489 48.902 102.394 1 32.41 21 ALA H O 1
ATOM 9758 N N . GLY H 2 22 ? 30.846 48.512 100.634 1 28.57 22 GLY H N 1
ATOM 9759 C CA . GLY H 2 22 ? 31.196 49.906 100.406 1 28.44 22 GLY H CA 1
ATOM 9760 C C . GLY H 2 22 ? 30.338 50.562 99.346 1 32.67 22 GLY H C 1
ATOM 9761 O O . GLY H 2 22 ? 30.427 51.769 99.15 1 33.53 22 GLY H O 1
ATOM 9762 N N . ASP H 2 23 ? 29.447 49.781 98.709 1 29.38 23 ASP H N 1
ATOM 9763 C CA . ASP H 2 23 ? 28.611 50.159 97.556 1 29.18 23 ASP H CA 1
ATOM 9764 C C . ASP H 2 23 ? 29.504 50.726 96.44 1 31.89 23 ASP H C 1
ATOM 9765 O O . ASP H 2 23 ? 29.243 51.793 95.89 1 29.33 23 ASP H O 1
ATOM 9770 N N . ARG H 2 24 ? 30.613 50.025 96.17 1 28.55 24 ARG H N 1
ATOM 9771 C CA . ARG H 2 24 ? 31.562 50.431 95.133 1 27.9 24 ARG H CA 1
ATOM 9772 C C . ARG H 2 24 ? 31.395 49.495 93.955 1 30.13 24 ARG H C 1
ATOM 9773 O O . ARG H 2 24 ? 31.274 48.289 94.165 1 29.39 24 ARG H O 1
ATOM 9781 N N . SER H 2 25 ? 31.402 50.02 92.723 1 25.35 25 SER H N 1
ATOM 9782 C CA . SER H 2 25 ? 31.299 49.164 91.521 1 24.99 25 SER H CA 1
ATOM 9783 C C . SER H 2 25 ? 32.483 48.177 91.517 1 28.27 25 SER H C 1
ATOM 9784 O O . SER H 2 25 ? 33.464 48.411 92.229 1 26.78 25 SER H O 1
ATOM 9787 N N . LEU H 2 26 ? 32.421 47.099 90.723 1 28.22 26 LEU H N 1
ATOM 9788 C CA . LEU H 2 26 ? 33.562 46.168 90.674 1 28.69 26 LEU H CA 1
ATOM 9789 C C . LEU H 2 26 ? 34.849 46.868 90.182 1 33.05 26 LEU H C 1
ATOM 9790 O O . LEU H 2 26 ? 35.939 46.534 90.647 1 30.93 26 LEU H O 1
ATOM 9795 N N . VAL H 2 27 ? 34.705 47.856 89.277 1 31.2 27 VAL H N 1
ATOM 9796 C CA . VAL H 2 27 ? 35.817 48.665 88.751 1 31.89 27 VAL H CA 1
ATOM 9797 C C . VAL H 2 27 ? 36.438 49.466 89.912 1 31.76 27 VAL H C 1
ATOM 9798 O O . VAL H 2 27 ? 37.654 49.473 90.07 1 30.68 27 VAL H O 1
ATOM 9802 N N . GLU H 2 28 ? 35.604 50.092 90.742 1 28.63 28 GLU H N 1
ATOM 9803 C CA . GLU H 2 28 ? 36.077 50.852 91.91 1 27.58 28 GLU H CA 1
ATOM 9804 C C . GLU H 2 28 ? 36.71 49.938 92.951 1 30.98 28 GLU H C 1
ATOM 9805 O O . GLU H 2 28 ? 37.746 50.296 93.532 1 28.34 28 GLU H O 1
ATOM 9811 N N . ALA H 2 29 ? 36.102 48.753 93.184 1 26.97 29 ALA H N 1
ATOM 9812 C CA . ALA H 2 29 ? 36.651 47.81 94.162 1 27.31 29 ALA H CA 1
ATOM 9813 C C . ALA H 2 29 ? 38.032 47.321 93.694 1 31 29 ALA H C 1
ATOM 9814 O O . ALA H 2 29 ? 38.957 47.262 94.502 1 31.15 29 ALA H O 1
ATOM 9816 N N . ALA H 2 30 ? 38.184 47.023 92.379 1 27.34 30 ALA H N 1
ATOM 9817 C CA . ALA H 2 30 ? 39.46 46.56 91.823 1 27.06 30 ALA H CA 1
ATOM 9818 C C . ALA H 2 30 ? 40.505 47.682 91.874 1 29.63 30 ALA H C 1
ATOM 9819 O O . ALA H 2 30 ? 41.675 47.419 92.158 1 27.93 30 ALA H O 1
ATOM 9821 N N . GLU H 2 31 ? 40.089 48.928 91.594 1 25.38 31 GLU H N 1
ATOM 9822 C CA . GLU H 2 31 ? 40.99 50.086 91.644 1 26.97 31 GLU H CA 1
ATOM 9823 C C . GLU H 2 31 ? 41.548 50.301 93.055 1 31.01 31 GLU H C 1
ATOM 9824 O O . GLU H 2 31 ? 42.735 50.614 93.187 1 30.47 31 GLU H O 1
ATOM 9830 N N . ALA H 2 32 ? 40.713 50.095 94.108 1 26.83 32 ALA H N 1
ATOM 9831 C CA . ALA H 2 32 ? 41.168 50.241 95.51 1 27.26 32 ALA H CA 1
ATOM 9832 C C . ALA H 2 32 ? 42.258 49.212 95.834 1 29.88 32 ALA H C 1
ATOM 9833 O O . ALA H 2 32 ? 43.23 49.523 96.524 1 29.59 32 ALA H O 1
ATOM 9835 N N . ILE H 2 33 ? 42.127 48.001 95.281 1 26.9 33 ILE H N 1
ATOM 9836 C CA . ILE H 2 33 ? 43.118 46.938 95.454 1 27.08 33 ILE H CA 1
ATOM 9837 C C . ILE H 2 33 ? 44.405 47.296 94.71 1 30.6 33 ILE H C 1
ATOM 9838 O O . ILE H 2 33 ? 45.481 47.275 95.323 1 28.52 33 ILE H O 1
ATOM 9843 N N . SER H 2 34 ? 44.308 47.616 93.391 1 28.07 34 SER H N 1
ATOM 9844 C CA . SER H 2 34 ? 45.502 47.973 92.604 1 28.14 34 SER H CA 1
ATOM 9845 C C . SER H 2 34 ? 46.225 49.235 93.106 1 29.85 34 SER H C 1
ATOM 9846 O O . SER H 2 34 ? 47.446 49.324 92.988 1 28.68 34 SER H O 1
ATOM 9849 N N . GLN H 2 35 ? 45.486 50.183 93.71 1 27.18 35 GLN H N 1
ATOM 9850 C CA . GLN H 2 35 ? 46.068 51.41 94.273 1 26.12 35 GLN H CA 1
ATOM 9851 C C . GLN H 2 35 ? 47.025 51.157 95.44 1 29.64 35 GLN H C 1
ATOM 9852 O O . GLN H 2 35 ? 47.835 52.029 95.747 1 28.53 35 GLN H O 1
ATOM 9858 N N . GLN H 2 36 ? 47.013 49.934 96.02 1 27.81 36 GLN H N 1
ATOM 9859 C CA . GLN H 2 36 ? 47.944 49.56 97.089 1 27.17 36 GLN H CA 1
ATOM 9860 C C . GLN H 2 36 ? 49.349 49.285 96.537 1 28.95 36 GLN H C 1
ATOM 9861 O O . GLN H 2 36 ? 50.286 49.202 97.315 1 28.03 36 GLN H O 1
ATOM 9867 N N . THR H 2 37 ? 49.5 49.136 95.205 1 25.99 37 THR H N 1
ATOM 9868 C CA . THR H 2 37 ? 50.805 48.86 94.597 1 25.27 37 THR H CA 1
ATOM 9869 C C . THR H 2 37 ? 51.479 50.136 94.142 1 29.41 37 THR H C 1
ATOM 9870 O O . THR H 2 37 ? 50.812 51.088 93.745 1 28.53 37 THR H O 1
ATOM 9874 N N . LEU H 2 38 ? 52.814 50.16 94.218 1 25.86 38 LEU H N 1
ATOM 9875 C CA . LEU H 2 38 ? 53.585 51.318 93.822 1 24.44 38 LEU H CA 1
ATOM 9876 C C . LEU H 2 38 ? 54.98 50.846 93.533 1 28.3 38 LEU H C 1
ATOM 9877 O O . LEU H 2 38 ? 55.355 49.739 93.909 1 27.94 38 LEU H O 1
ATOM 9882 N N . LEU H 2 39 ? 55.742 51.699 92.87 1 25.66 39 LEU H N 1
ATOM 9883 C CA . LEU H 2 39 ? 57.147 51.498 92.584 1 25.45 39 LEU H CA 1
ATOM 9884 C C . LEU H 2 39 ? 57.945 52.369 93.522 1 28.97 39 LEU H C 1
ATOM 9885 O O . LEU H 2 39 ? 57.523 53.481 93.848 1 29.43 39 LEU H O 1
ATOM 9890 N N . ARG H 2 40 ? 59.084 51.854 93.98 1 27.49 40 ARG H N 1
ATOM 9891 C CA . ARG H 2 40 ? 59.985 52.582 94.883 1 27.48 40 ARG H CA 1
ATOM 9892 C C . ARG H 2 40 ? 61.393 52.29 94.454 1 30.83 40 ARG H C 1
ATOM 9893 O O . ARG H 2 40 ? 61.59 51.414 93.619 1 30.21 40 ARG H O 1
ATOM 9901 N N . LEU H 2 41 ? 62.385 53.002 95.04 1 29.92 41 LEU H N 1
ATOM 9902 C CA . LEU H 2 41 ? 63.809 52.78 94.775 1 28.68 41 LEU H CA 1
ATOM 9903 C C . LEU H 2 41 ? 64.186 53.03 93.312 1 31.54 41 LEU H C 1
ATOM 9904 O O . LEU H 2 41 ? 65.036 52.331 92.742 1 30.6 41 LEU H O 1
ATOM 9909 N N . ALA H 2 42 ? 63.581 54.06 92.718 1 26.41 42 ALA H N 1
ATOM 9910 C CA . ALA H 2 42 ? 63.844 54.438 91.336 1 25.58 42 ALA H CA 1
ATOM 9911 C C . ALA H 2 42 ? 65.26 54.961 91.224 1 31.51 42 ALA H C 1
ATOM 9912 O O . ALA H 2 42 ? 65.689 55.807 92.021 1 30.49 42 ALA H O 1
ATOM 9914 N N . CYS H 2 43 ? 66.01 54.425 90.255 1 30.52 43 CYS H N 1
ATOM 9915 C CA . CYS H 2 43 ? 67.395 54.829 90.025 1 30.13 43 CYS H CA 1
ATOM 9916 C C . CYS H 2 43 ? 67.814 54.52 88.604 1 35.4 43 CYS H C 1
ATOM 9917 O O . CYS H 2 43 ? 67.3 53.579 87.994 1 33.74 43 CYS H O 1
ATOM 9920 N N . GLU H 2 44 ? 68.766 55.304 88.077 1 32.68 44 GLU H N 1
ATOM 9921 C CA . GLU H 2 44 ? 69.314 55.056 86.748 1 32.32 44 GLU H CA 1
ATOM 9922 C C . GLU H 2 44 ? 70.429 54.018 86.863 1 38.27 44 GLU H C 1
ATOM 9923 O O . GLU H 2 44 ? 71.28 54.11 87.755 1 38.5 44 GLU H O 1
ATOM 9929 N N . VAL H 2 45 ? 70.458 53.069 85.927 1 35.69 45 VAL H N 1
ATOM 9930 C CA . VAL H 2 45 ? 71.491 52.036 85.887 1 35.85 45 VAL H CA 1
ATOM 9931 C C . VAL H 2 45 ? 72.48 52.359 84.778 1 41.39 45 VAL H C 1
ATOM 9932 O O . VAL H 2 45 ? 72.076 52.556 83.634 1 40.3 45 VAL H O 1
ATOM 9936 N N . ARG H 2 46 ? 73.781 52.372 85.12 1 40.99 46 ARG H N 1
ATOM 9937 C CA . ARG H 2 46 ? 74.872 52.559 84.177 1 42.5 46 ARG H CA 1
ATOM 9938 C C . ARG H 2 46 ? 75.897 51.466 84.355 1 48.92 46 ARG H C 1
ATOM 9939 O O . ARG H 2 46 ? 76.249 51.131 85.483 1 47.74 46 ARG H O 1
ATOM 9947 N N . GLN H 2 47 ? 76.363 50.896 83.243 1 47.82 47 GLN H N 1
ATOM 9948 C CA . GLN H 2 47 ? 77.374 49.847 83.27 1 49.24 47 GLN H CA 1
ATOM 9949 C C . GLN H 2 47 ? 78.163 49.87 81.986 1 57.85 47 GLN H C 1
ATOM 9950 O O . GLN H 2 47 ? 77.572 49.813 80.908 1 56.87 47 GLN H O 1
ATOM 9956 N N . VAL H 2 48 ? 79.497 49.983 82.107 1 59.55 48 VAL H N 1
ATOM 9957 C CA . VAL H 2 48 ? 80.435 49.981 80.98 1 61.7 48 VAL H CA 1
ATOM 9958 C C . VAL H 2 48 ? 80.89 48.528 80.8 1 71.16 48 VAL H C 1
ATOM 9959 O O . VAL H 2 48 ? 81.677 48.026 81.605 1 71.37 48 VAL H O 1
ATOM 9963 N N . GLY H 2 49 ? 80.338 47.863 79.785 1 71.31 49 GLY H N 1
ATOM 9964 C CA . GLY H 2 49 ? 80.611 46.461 79.479 1 72.47 49 GLY H CA 1
ATOM 9965 C C . GLY H 2 49 ? 80.185 45.542 80.608 1 79.39 49 GLY H C 1
ATOM 9966 O O . GLY H 2 49 ? 79.015 45.544 81.007 1 79.32 49 GLY H O 1
ATOM 9967 N N . ASP H 2 50 ? 81.149 44.785 81.156 1 77.94 50 ASP H N 1
ATOM 9968 C CA . ASP H 2 50 ? 80.92 43.877 82.283 1 78.27 50 ASP H CA 1
ATOM 9969 C C . ASP H 2 50 ? 81.607 44.384 83.574 1 80.83 50 ASP H C 1
ATOM 9970 O O . ASP H 2 50 ? 81.745 43.63 84.543 1 81.75 50 ASP H O 1
ATOM 9975 N N . ARG H 2 51 ? 81.989 45.679 83.598 1 74.19 51 ARG H N 1
ATOM 9976 C CA . ARG H 2 51 ? 82.608 46.327 84.76 1 72.55 51 ARG H CA 1
ATOM 9977 C C . ARG H 2 51 ? 81.573 46.57 85.883 1 72.33 51 ARG H C 1
ATOM 9978 O O . ARG H 2 51 ? 80.406 46.181 85.739 1 71.12 51 ARG H O 1
ATOM 9986 N N . GLN H 2 52 ? 82.007 47.194 87.004 1 65.84 52 GLN H N 1
ATOM 9987 C CA . GLN H 2 52 ? 81.155 47.489 88.158 1 64.09 52 GLN H CA 1
ATOM 9988 C C . GLN H 2 52 ? 79.968 48.4 87.77 1 63.1 52 GLN H C 1
ATOM 9989 O O . GLN H 2 52 ? 80.2 49.469 87.193 1 62.4 52 GLN H O 1
ATOM 9995 N N . PRO H 2 53 ? 78.7 47.991 88.042 1 55.9 53 PRO H N 1
ATOM 9996 C CA . PRO H 2 53 ? 77.558 48.849 87.672 1 53.83 53 PRO H CA 1
ATOM 9997 C C . PRO H 2 53 ? 77.368 50.018 88.641 1 53.88 53 PRO H C 1
ATOM 9998 O O . PRO H 2 53 ? 77.862 49.971 89.766 1 54 53 PRO H O 1
ATOM 10002 N N . ARG H 2 54 ? 76.65 51.061 88.204 1 46.69 54 ARG H N 1
ATOM 10003 C CA . ARG H 2 54 ? 76.374 52.247 89.01 1 45.31 54 ARG H CA 1
ATOM 10004 C C . ARG H 2 54 ? 74.882 52.502 89.045 1 46.14 54 ARG H C 1
ATOM 10005 O O . ARG H 2 54 ? 74.247 52.592 87.997 1 45.15 54 ARG H O 1
ATOM 10013 N N . PHE H 2 55 ? 74.322 52.611 90.257 1 40.48 55 PHE H N 1
ATOM 10014 C CA . PHE H 2 55 ? 72.902 52.884 90.475 1 38.29 55 PHE H CA 1
ATOM 10015 C C . PHE H 2 55 ? 72.848 54.296 91.036 1 41.28 55 PHE H C 1
ATOM 10016 O O . PHE H 2 55 ? 73.51 54.587 92.038 1 41.6 55 PHE H O 1
ATOM 10024 N N . THR H 2 56 ? 72.172 55.201 90.318 1 35.79 56 THR H N 1
ATOM 10025 C CA . THR H 2 56 ? 72.132 56.613 90.69 1 35.13 56 THR H CA 1
ATOM 10026 C C . THR H 2 56 ? 70.713 57.139 90.834 1 38.21 56 THR H C 1
ATOM 10027 O O . THR H 2 56 ? 69.981 57.182 89.848 1 38.3 56 THR H O 1
ATOM 10031 N N . ALA H 2 57 ? 70.351 57.601 92.04 1 33.74 57 ALA H N 1
ATOM 10032 C CA . ALA H 2 57 ? 69.021 58.176 92.268 1 34.18 57 ALA H CA 1
ATOM 10033 C C . ALA H 2 57 ? 69.124 59.689 92.495 1 37.3 57 ALA H C 1
ATOM 10034 O O . ALA H 2 57 ? 68.116 60.352 92.702 1 37.42 57 ALA H O 1
ATOM 10036 N N . THR H 2 58 ? 70.338 60.24 92.393 1 34.37 58 THR H N 1
ATOM 10037 C CA . THR H 2 58 ? 70.611 61.661 92.654 1 34.56 58 THR H CA 1
ATOM 10038 C C . THR H 2 58 ? 70.636 62.566 91.427 1 42.47 58 THR H C 1
ATOM 10039 O O . THR H 2 58 ? 70.761 63.786 91.59 1 42.82 58 THR H O 1
ATOM 10043 N N . SER H 2 59 ? 70.558 61.99 90.211 1 41.18 59 SER H N 1
ATOM 10044 C CA . SER H 2 59 ? 70.7 62.72 88.936 1 41.32 59 SER H CA 1
ATOM 10045 C C . SER H 2 59 ? 69.887 64.016 88.812 1 43.81 59 SER H C 1
ATOM 10046 O O . SER H 2 59 ? 70.384 64.964 88.217 1 42.65 59 SER H O 1
ATOM 10049 N N . ILE H 2 60 ? 68.652 64.051 89.334 1 40.68 60 ILE H N 1
ATOM 10050 C CA . ILE H 2 60 ? 67.812 65.245 89.22 1 41.02 60 ILE H CA 1
ATOM 10051 C C . ILE H 2 60 ? 67.761 66.005 90.552 1 45.43 60 ILE H C 1
ATOM 10052 O O . ILE H 2 60 ? 67.125 65.546 91.508 1 43.73 60 ILE H O 1
ATOM 10057 N N . ALA H 2 61 ? 68.44 67.174 90.588 1 42.93 61 ALA H N 1
ATOM 10058 C CA . ALA H 2 61 ? 68.52 68.04 91.765 1 43.3 61 ALA H CA 1
ATOM 10059 C C . ALA H 2 61 ? 67.29 68.935 91.907 1 49.32 61 ALA H C 1
ATOM 10060 O O . ALA H 2 61 ? 66.892 69.248 93.025 1 48.93 61 ALA H O 1
ATOM 10062 N N . ARG H 2 62 ? 66.707 69.376 90.776 1 46.59 62 ARG H N 1
ATOM 10063 C CA . ARG H 2 62 ? 65.549 70.271 90.768 1 46.36 62 ARG H CA 1
ATOM 10064 C C . ARG H 2 62 ? 64.619 69.974 89.595 1 48.9 62 ARG H C 1
ATOM 10065 O O . ARG H 2 62 ? 65.072 69.519 88.543 1 46.97 62 ARG H O 1
ATOM 10073 N N . VAL H 2 63 ? 63.313 70.209 89.791 1 46.66 63 VAL H N 1
ATOM 10074 C CA . VAL H 2 63 ? 62.284 70.006 88.767 1 47.41 63 VAL H CA 1
ATOM 10075 C C . VAL H 2 63 ? 61.498 71.307 88.593 1 52.8 63 VAL H C 1
ATOM 10076 O O . VAL H 2 63 ? 61.284 72.032 89.565 1 52.67 63 VAL H O 1
ATOM 10080 N N . ASP H 2 64 ? 61.107 71.617 87.348 1 49.95 64 ASP H N 1
ATOM 10081 C CA . ASP H 2 64 ? 60.283 72.78 87.025 1 50.32 64 ASP H CA 1
ATOM 10082 C C . ASP H 2 64 ? 59.367 72.45 85.85 1 56.01 64 ASP H C 1
ATOM 10083 O O . ASP H 2 64 ? 59.686 71.572 85.044 1 53.89 64 ASP H O 1
ATOM 10088 N N . VAL H 2 65 ? 58.217 73.131 85.773 1 56.53 65 VAL H N 1
ATOM 10089 C CA . VAL H 2 65 ? 57.23 72.928 84.713 1 58.47 65 VAL H CA 1
ATOM 10090 C C . VAL H 2 65 ? 57.278 74.12 83.73 1 68.54 65 VAL H C 1
ATOM 10091 O O . VAL H 2 65 ? 57.093 75.269 84.142 1 68.19 65 VAL H O 1
ATOM 10095 N N . ALA H 2 66 ? 57.543 73.831 82.44 1 69.62 66 ALA H N 1
ATOM 10096 C CA . ALA H 2 66 ? 57.626 74.81 81.341 1 71.56 66 ALA H CA 1
ATOM 10097 C C . ALA H 2 66 ? 56.235 75.43 81.007 1 79.51 66 ALA H C 1
ATOM 10098 O O . ALA H 2 66 ? 55.227 74.851 81.426 1 79.05 66 ALA H O 1
ATOM 10100 N N . PRO H 2 67 ? 56.135 76.566 80.242 1 79.33 67 PRO H N 1
ATOM 10101 C CA . PRO H 2 67 ? 54.801 77.135 79.934 1 79.87 67 PRO H CA 1
ATOM 10102 C C . PRO H 2 67 ? 53.801 76.171 79.281 1 84.71 67 PRO H C 1
ATOM 10103 O O . PRO H 2 67 ? 52.61 76.232 79.6 1 85.42 67 PRO H O 1
ATOM 10107 N N . GLY H 2 68 ? 54.292 75.276 78.418 1 80.15 68 GLY H N 1
ATOM 10108 C CA . GLY H 2 68 ? 53.47 74.274 77.741 1 79.47 68 GLY H CA 1
ATOM 10109 C C . GLY H 2 68 ? 53.345 72.966 78.504 1 82.05 68 GLY H C 1
ATOM 10110 O O . GLY H 2 68 ? 53.186 71.903 77.895 1 81.85 68 GLY H O 1
ATOM 10111 N N . CYS H 2 69 ? 53.414 73.048 79.852 1 76.96 69 CYS H N 1
ATOM 10112 C CA . CYS H 2 69 ? 53.348 71.955 80.831 1 75.75 69 CYS H CA 1
ATOM 10113 C C . CYS H 2 69 ? 54.257 70.739 80.487 1 75.52 69 CYS H C 1
ATOM 10114 O O . CYS H 2 69 ? 53.825 69.581 80.513 1 75.14 69 CYS H O 1
ATOM 10117 N N . ARG H 2 70 ? 55.53 71.029 80.18 1 68.68 70 ARG H N 1
ATOM 10118 C CA . ARG H 2 70 ? 56.567 70.029 79.913 1 66.28 70 ARG H CA 1
ATOM 10119 C C . ARG H 2 70 ? 57.577 70.123 81.052 1 63.58 70 ARG H C 1
ATOM 10120 O O . ARG H 2 70 ? 57.844 71.217 81.558 1 63.51 70 ARG H O 1
ATOM 10128 N N . LEU H 2 71 ? 58.14 68.991 81.45 1 53.86 71 LEU H N 1
ATOM 10129 C CA . LEU H 2 71 ? 59.091 68.962 82.552 1 51.03 71 LEU H CA 1
ATOM 10130 C C . LEU H 2 71 ? 60.494 69.45 82.181 1 49.47 71 LEU H C 1
ATOM 10131 O O . LEU H 2 71 ? 60.977 69.168 81.092 1 47.8 71 LEU H O 1
ATOM 10136 N N . ARG H 2 72 ? 61.144 70.184 83.092 1 43.36 72 ARG H N 1
ATOM 10137 C CA . ARG H 2 72 ? 62.537 70.589 82.921 1 42.71 72 ARG H CA 1
ATOM 10138 C C . ARG H 2 72 ? 63.308 70.31 84.223 1 44.43 72 ARG H C 1
ATOM 10139 O O . ARG H 2 72 ? 62.719 70.321 85.315 1 44.17 72 ARG H O 1
ATOM 10147 N N . PHE H 2 73 ? 64.6 69.969 84.091 1 40.04 73 PHE H N 1
ATOM 10148 C CA . PHE H 2 73 ? 65.422 69.561 85.22 1 39.89 73 PHE H CA 1
ATOM 10149 C C . PHE H 2 73 ? 66.729 70.295 85.377 1 45.71 73 PHE H C 1
ATOM 10150 O O . PHE H 2 73 ? 67.372 70.621 84.387 1 45.78 73 PHE H O 1
ATOM 10158 N N . VAL H 2 74 ? 67.177 70.452 86.637 1 43.47 74 VAL H N 1
ATOM 10159 C CA . VAL H 2 74 ? 68.525 70.92 86.958 1 44.28 74 VAL H CA 1
ATOM 10160 C C . VAL H 2 74 ? 69.186 69.611 87.362 1 47.94 74 VAL H C 1
ATOM 10161 O O . VAL H 2 74 ? 68.695 68.93 88.271 1 47.27 74 VAL H O 1
ATOM 10165 N N . LEU H 2 75 ? 70.223 69.212 86.635 1 44.7 75 LEU H N 1
ATOM 10166 C CA . LEU H 2 75 ? 70.901 67.951 86.92 1 45.67 75 LEU H CA 1
ATOM 10167 C C . LEU H 2 75 ? 71.901 68.109 88.063 1 52.42 75 LEU H C 1
ATOM 10168 O O . LEU H 2 75 ? 72.315 69.23 88.357 1 52.05 75 LEU H O 1
ATOM 10173 N N . ASP H 2 76 ? 72.257 66.992 88.731 1 50.95 76 ASP H N 1
ATOM 10174 C CA . ASP H 2 76 ? 73.223 66.976 89.835 1 51.19 76 ASP H CA 1
ATOM 10175 C C . ASP H 2 76 ? 74.602 67.418 89.337 1 57.43 76 ASP H C 1
ATOM 10176 O O . ASP H 2 76 ? 75.102 66.876 88.348 1 57.36 76 ASP H O 1
ATOM 10181 N N . GLY H 2 77 ? 75.174 68.414 90.009 1 56.32 77 GLY H N 1
ATOM 10182 C CA . GLY H 2 77 ? 76.479 68.973 89.676 1 57.68 77 GLY H CA 1
ATOM 10183 C C . GLY H 2 77 ? 76.436 70.182 88.759 1 64.54 77 GLY H C 1
ATOM 10184 O O . GLY H 2 77 ? 77.451 70.865 88.596 1 64.81 77 GLY H O 1
ATOM 10185 N N . SER H 2 78 ? 75.267 70.448 88.142 1 62.44 78 SER H N 1
ATOM 10186 C CA . SER H 2 78 ? 75.056 71.588 87.243 1 62.31 78 SER H CA 1
ATOM 10187 C C . SER H 2 78 ? 74.728 72.867 88.045 1 67.69 78 SER H C 1
ATOM 10188 O O . SER H 2 78 ? 74.191 72.749 89.148 1 67.03 78 SER H O 1
ATOM 10191 N N . PRO H 2 79 ? 74.995 74.092 87.514 1 65.73 79 PRO H N 1
ATOM 10192 C CA . PRO H 2 79 ? 74.631 75.314 88.266 1 66.28 79 PRO H CA 1
ATOM 10193 C C . PRO H 2 79 ? 73.143 75.371 88.623 1 73.26 79 PRO H C 1
ATOM 10194 O O . PRO H 2 79 ? 72.307 74.872 87.864 1 72.43 79 PRO H O 1
ATOM 10198 N N . GLU H 2 80 ? 72.833 75.953 89.804 1 72.03 80 GLU H N 1
ATOM 10199 C CA . GLU H 2 80 ? 71.508 76.078 90.434 1 72.42 80 GLU H CA 1
ATOM 10200 C C . GLU H 2 80 ? 70.338 76.377 89.48 1 75.31 80 GLU H C 1
ATOM 10201 O O . GLU H 2 80 ? 69.252 75.819 89.664 1 74.65 80 GLU H O 1
ATOM 10207 N N . ASP H 2 81 ? 70.553 77.266 88.492 1 71.37 81 ASP H N 1
ATOM 10208 C CA . ASP H 2 81 ? 69.534 77.683 87.525 1 70.91 81 ASP H CA 1
ATOM 10209 C C . ASP H 2 81 ? 69.836 77.235 86.08 1 71.59 81 ASP H C 1
ATOM 10210 O O . ASP H 2 81 ? 69.343 77.852 85.131 1 71.99 81 ASP H O 1
ATOM 10215 N N . ALA H 2 82 ? 70.633 76.163 85.913 1 64.57 82 ALA H N 1
ATOM 10216 C CA . ALA H 2 82 ? 70.969 75.645 84.59 1 62.82 82 ALA H CA 1
ATOM 10217 C C . ALA H 2 82 ? 70.083 74.434 84.267 1 62.88 82 ALA H C 1
ATOM 10218 O O . ALA H 2 82 ? 70.454 73.283 84.509 1 62.01 82 ALA H O 1
ATOM 10220 N N . TYR H 2 83 ? 68.872 74.721 83.767 1 56.36 83 TYR H N 1
ATOM 10221 C CA . TYR H 2 83 ? 67.879 73.721 83.398 1 54.43 83 TYR H CA 1
ATOM 10222 C C . TYR H 2 83 ? 68.136 73.091 82.038 1 55.7 83 TYR H C 1
ATOM 10223 O O . TYR H 2 83 ? 68.64 73.731 81.123 1 55.58 83 TYR H O 1
ATOM 10232 N N . VAL H 2 84 ? 67.736 71.837 81.911 1 50.14 84 VAL H N 1
ATOM 10233 C CA . VAL H 2 84 ? 67.747 71.057 80.684 1 49.11 84 VAL H CA 1
ATOM 10234 C C . VAL H 2 84 ? 66.291 70.598 80.504 1 49.44 84 VAL H C 1
ATOM 10235 O O . VAL H 2 84 ? 65.609 70.354 81.498 1 48.52 84 VAL H O 1
ATOM 10239 N N . THR H 2 85 ? 65.792 70.539 79.264 1 44.35 85 THR H N 1
ATOM 10240 C CA . THR H 2 85 ? 64.422 70.065 79.045 1 43.15 85 THR H CA 1
ATOM 10241 C C . THR H 2 85 ? 64.453 68.55 79.296 1 44.18 85 THR H C 1
ATOM 10242 O O . THR H 2 85 ? 65.516 67.941 79.148 1 42.98 85 THR H O 1
ATOM 10246 N N . SER H 2 86 ? 63.308 67.946 79.654 1 40.03 86 SER H N 1
ATOM 10247 C CA . SER H 2 86 ? 63.209 66.492 79.837 1 39.12 86 SER H CA 1
ATOM 10248 C C . SER H 2 86 ? 63.542 65.757 78.506 1 44.39 86 SER H C 1
ATOM 10249 O O . SER H 2 86 ? 64.139 64.682 78.542 1 43.55 86 SER H O 1
ATOM 10252 N N . GLU H 2 87 ? 63.183 66.357 77.344 1 42.73 87 GLU H N 1
ATOM 10253 C CA . GLU H 2 87 ? 63.471 65.797 76.02 1 42.6 87 GLU H CA 1
ATOM 10254 C C . GLU H 2 87 ? 64.982 65.708 75.783 1 45.72 87 GLU H C 1
ATOM 10255 O O . GLU H 2 87 ? 65.463 64.663 75.334 1 44.68 87 GLU H O 1
ATOM 10261 N N . ASP H 2 88 ? 65.728 66.79 76.106 1 42 88 ASP H N 1
ATOM 10262 C CA . ASP H 2 88 ? 67.182 66.818 75.929 1 41.75 88 ASP H CA 1
ATOM 10263 C C . ASP H 2 88 ? 67.889 65.811 76.851 1 44.29 88 ASP H C 1
ATOM 10264 O O . ASP H 2 88 ? 68.856 65.185 76.418 1 44.9 88 ASP H O 1
ATOM 10269 N N . TYR H 2 89 ? 67.369 65.606 78.081 1 38.94 89 TYR H N 1
ATOM 10270 C CA . TYR H 2 89 ? 67.915 64.625 79.028 1 37.97 89 TYR H CA 1
ATOM 10271 C C . TYR H 2 89 ? 67.566 63.182 78.585 1 42.31 89 TYR H C 1
ATOM 10272 O O . TYR H 2 89 ? 68.399 62.281 78.728 1 41.66 89 TYR H O 1
ATOM 10281 N N . PHE H 2 90 ? 66.372 62.99 77.978 1 39.65 90 PHE H N 1
ATOM 10282 C CA . PHE H 2 90 ? 65.937 61.703 77.41 1 40.35 90 PHE H CA 1
ATOM 10283 C C . PHE H 2 90 ? 66.871 61.298 76.254 1 43.92 90 PHE H C 1
ATOM 10284 O O . PHE H 2 90 ? 67.356 60.163 76.24 1 43.2 90 PHE H O 1
ATOM 10292 N N . LYS H 2 91 ? 67.183 62.245 75.338 1 42.02 91 LYS H N 1
ATOM 10293 C CA . LYS H 2 91 ? 68.084 62.014 74.19 1 42.01 91 LYS H CA 1
ATOM 10294 C C . LYS H 2 91 ? 69.515 61.697 74.652 1 45.72 91 LYS H C 1
ATOM 10295 O O . LYS H 2 91 ? 70.148 60.797 74.102 1 44.82 91 LYS H O 1
ATOM 10301 N N . ARG H 2 92 ? 70.016 62.441 75.659 1 42.64 92 ARG H N 1
ATOM 10302 C CA . ARG H 2 92 ? 71.35 62.261 76.239 1 43.4 92 ARG H CA 1
ATOM 10303 C C . ARG H 2 92 ? 71.488 60.834 76.828 1 46.69 92 ARG H C 1
ATOM 10304 O O . ARG H 2 92 ? 72.492 60.169 76.574 1 47.35 92 ARG H O 1
ATOM 10312 N N . CYS H 2 93 ? 70.479 60.376 77.592 1 41.68 93 CYS H N 1
ATOM 10313 C CA . CYS H 2 93 ? 70.471 59.034 78.192 1 40.67 93 CYS H CA 1
ATOM 10314 C C . CYS H 2 93 ? 70.398 57.944 77.125 1 46.26 93 CYS H C 1
ATOM 10315 O O . CYS H 2 93 ? 71.157 56.977 77.201 1 46.57 93 CYS H O 1
ATOM 10318 N N . CYS H 2 94 ? 69.529 58.125 76.102 1 42.97 94 CYS H N 1
ATOM 10319 C CA . CYS H 2 94 ? 69.381 57.172 74.99 1 42.55 94 CYS H CA 1
ATOM 10320 C C . CYS H 2 94 ? 70.658 57.031 74.174 1 45.97 94 CYS H C 1
ATOM 10321 O O . CYS H 2 94 ? 70.908 55.962 73.619 1 45.72 94 CYS H O 1
ATOM 10324 N N . GLY H 2 95 ? 71.447 58.107 74.123 1 43.4 95 GLY H N 1
ATOM 10325 C CA . GLY H 2 95 ? 72.715 58.174 73.407 1 43.49 95 GLY H CA 1
ATOM 10326 C C . GLY H 2 95 ? 73.919 57.687 74.188 1 48.46 95 GLY H C 1
ATOM 10327 O O . GLY H 2 95 ? 74.996 57.569 73.61 1 48.92 95 GLY H O 1
ATOM 10328 N N . GLN H 2 96 ? 73.762 57.404 75.504 1 45.45 96 GLN H N 1
ATOM 10329 C CA . GLN H 2 96 ? 74.845 56.896 76.364 1 45.06 96 GLN H CA 1
ATOM 10330 C C . GLN H 2 96 ? 74.878 55.373 76.284 1 48.64 96 GLN H C 1
ATOM 10331 O O . GLN H 2 96 ? 73.914 54.728 76.696 1 46.69 96 GLN H O 1
ATOM 10337 N N . SER H 2 97 ? 75.982 54.79 75.771 1 46.22 97 SER H N 1
ATOM 10338 C CA . SER H 2 97 ? 76.107 53.328 75.636 1 46.57 97 SER H CA 1
ATOM 10339 C C . SER H 2 97 ? 76.099 52.593 76.989 1 50.73 97 SER H C 1
ATOM 10340 O O . SER H 2 97 ? 75.646 51.453 77.054 1 51.17 97 SER H O 1
ATOM 10343 N N . SER H 2 98 ? 76.521 53.266 78.067 1 47.02 98 SER H N 1
ATOM 10344 C CA . SER H 2 98 ? 76.54 52.702 79.423 1 45.95 98 SER H CA 1
ATOM 10345 C C . SER H 2 98 ? 75.159 52.701 80.087 1 48.69 98 SER H C 1
ATOM 10346 O O . SER H 2 98 ? 74.937 51.918 81.005 1 49.26 98 SER H O 1
ATOM 10349 N N . TYR H 2 99 ? 74.246 53.574 79.635 1 43.04 99 TYR H N 1
ATOM 10350 C CA . TYR H 2 99 ? 72.89 53.702 80.174 1 42.53 99 TYR H CA 1
ATOM 10351 C C . TYR H 2 99 ? 72.049 52.452 79.901 1 43.26 99 TYR H C 1
ATOM 10352 O O . TYR H 2 99 ? 71.947 52.016 78.752 1 42.09 99 TYR H O 1
ATOM 10361 N N . ARG H 2 100 ? 71.464 51.873 80.964 1 38.38 100 ARG H N 1
ATOM 10362 C CA . ARG H 2 100 ? 70.678 50.634 80.868 1 37.68 100 ARG H CA 1
ATOM 10363 C C . ARG H 2 100 ? 69.194 50.802 81.163 1 39.93 100 ARG H C 1
ATOM 10364 O O . ARG H 2 100 ? 68.431 49.857 80.995 1 41.01 100 ARG H O 1
ATOM 10372 N N . GLY H 2 101 ? 68.799 51.999 81.584 1 34.89 101 GLY H N 1
ATOM 10373 C CA . GLY H 2 101 ? 67.423 52.325 81.941 1 33.73 101 GLY H CA 1
ATOM 10374 C C . GLY H 2 101 ? 67.286 52.593 83.432 1 33.76 101 GLY H C 1
ATOM 10375 O O . GLY H 2 101 ? 68.269 52.905 84.1 1 32.88 101 GLY H O 1
ATOM 10376 N N . PHE H 2 102 ? 66.063 52.455 83.966 1 28.46 102 PHE H N 1
ATOM 10377 C CA . PHE H 2 102 ? 65.808 52.656 85.396 1 28.81 102 PHE H CA 1
ATOM 10378 C C . PHE H 2 102 ? 65.52 51.341 86.115 1 33.46 102 PHE H C 1
ATOM 10379 O O . PHE H 2 102 ? 64.768 50.514 85.6 1 32.89 102 PHE H O 1
ATOM 10387 N N . ALA H 2 103 ? 66.076 51.157 87.311 1 29.46 103 ALA H N 1
ATOM 10388 C CA . ALA H 2 103 ? 65.718 50.006 88.141 1 28.96 103 ALA H CA 1
ATOM 10389 C C . ALA H 2 103 ? 64.64 50.528 89.093 1 31.35 103 ALA H C 1
ATOM 10390 O O . ALA H 2 103 ? 64.714 51.671 89.539 1 29.67 103 ALA H O 1
ATOM 10392 N N . VAL H 2 104 ? 63.606 49.719 89.34 1 28.3 104 VAL H N 1
ATOM 10393 C CA . VAL H 2 104 ? 62.511 50.036 90.253 1 28.29 104 VAL H CA 1
ATOM 10394 C C . VAL H 2 104 ? 62.136 48.765 91.009 1 31.72 104 VAL H C 1
ATOM 10395 O O . VAL H 2 104 ? 62.296 47.674 90.456 1 32.47 104 VAL H O 1
ATOM 10399 N N . ALA H 2 105 ? 61.643 48.894 92.247 1 27.75 105 ALA H N 1
ATOM 10400 C CA . ALA H 2 105 ? 61.137 47.755 93.033 1 26.92 105 ALA H CA 1
ATOM 10401 C C . ALA H 2 105 ? 59.628 47.945 93.192 1 30.22 105 ALA H C 1
ATOM 10402 O O . ALA H 2 105 ? 59.187 49.048 93.495 1 30.78 105 ALA H O 1
ATOM 10404 N N . VAL H 2 106 ? 58.846 46.891 92.957 1 27.24 106 VAL H N 1
ATOM 10405 C CA . VAL H 2 106 ? 57.396 46.934 93.115 1 26.4 106 VAL H CA 1
ATOM 10406 C C . VAL H 2 106 ? 57.054 46.475 94.538 1 28.93 106 VAL H C 1
ATOM 10407 O O . VAL H 2 106 ? 57.611 45.499 95.01 1 28.97 106 VAL H O 1
ATOM 10411 N N . LEU H 2 107 ? 56.172 47.213 95.221 1 25.59 107 LEU H N 1
ATOM 10412 C CA . LEU H 2 107 ? 55.781 46.951 96.604 1 25.04 107 LEU H CA 1
ATOM 10413 C C . LEU H 2 107 ? 54.312 47.172 96.747 1 28.83 107 LEU H C 1
ATOM 10414 O O . LEU 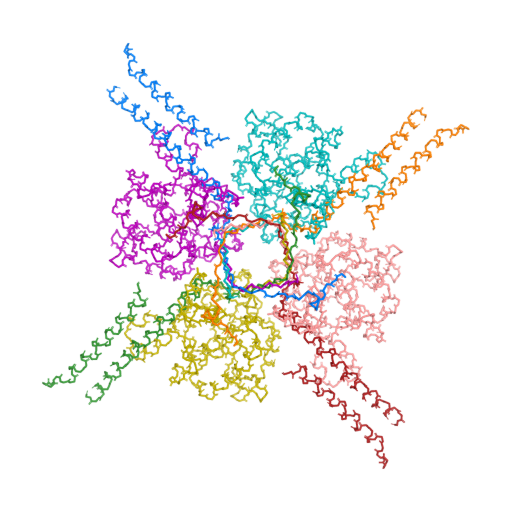H 2 107 ? 53.689 47.733 95.856 1 27.79 107 LEU H O 1
ATOM 10419 N N . THR H 2 108 ? 53.776 46.805 97.915 1 27.1 108 THR H N 1
ATOM 10420 C CA . THR H 2 108 ? 52.442 47.191 98.358 1 26.61 108 THR H CA 1
ATOM 10421 C C . THR H 2 108 ? 52.71 48.231 99.448 1 27.41 108 THR H C 1
ATOM 10422 O O . THR H 2 108 ? 53.778 48.197 100.063 1 24.94 108 THR H O 1
ATOM 10426 N N . ALA H 2 109 ? 51.794 49.185 99.648 1 24.25 109 ALA H N 1
ATOM 10427 C CA . ALA H 2 109 ? 51.95 50.311 100.602 1 25.64 109 ALA H CA 1
ATOM 10428 C C . ALA H 2 109 ? 52.278 49.893 102.055 1 28.4 109 ALA H C 1
ATOM 10429 O O . ALA H 2 109 ? 53.057 50.571 102.744 1 26.7 109 ALA H O 1
ATOM 10431 N N . ASN H 2 110 ? 51.733 48.741 102.494 1 25.53 110 ASN H N 1
ATOM 10432 C CA . ASN H 2 110 ? 51.972 48.22 103.846 1 26.26 110 ASN H CA 1
ATOM 10433 C C . ASN H 2 110 ? 53.415 47.738 104.063 1 27.52 110 ASN H C 1
ATOM 10434 O O . ASN H 2 110 ? 53.813 47.543 105.206 1 26.23 110 ASN H O 1
ATOM 10439 N N . GLU H 2 111 ? 54.184 47.53 102.97 1 25.4 111 GLU H N 1
ATOM 10440 C CA . GLU H 2 111 ? 55.576 47.029 103.064 1 24.06 111 GLU H CA 1
ATOM 10441 C C . GLU H 2 111 ? 56.61 48.149 103.294 1 29.91 111 GLU H C 1
ATOM 10442 O O . GLU H 2 111 ? 57.745 47.859 103.671 1 30.47 111 GLU H O 1
ATOM 10448 N N . ASP H 2 112 ? 56.239 49.409 103.062 1 25.99 112 ASP H N 1
ATOM 10449 C CA . ASP H 2 112 ? 57.198 50.495 103.246 1 25.65 112 ASP H CA 1
ATOM 10450 C C . ASP H 2 112 ? 57.194 50.912 104.731 1 31.15 112 ASP H C 1
ATOM 10451 O O . ASP H 2 112 ? 56.263 51.59 105.165 1 30.78 112 ASP H O 1
ATOM 10456 N N . HIS H 2 113 ? 58.215 50.476 105.5 1 28.8 113 HIS H N 1
ATOM 10457 C CA . HIS H 2 113 ? 58.293 50.775 106.943 1 29.79 113 HIS H CA 1
ATOM 10458 C C . HIS H 2 113 ? 59.253 51.915 107.279 1 35.16 113 HIS H C 1
ATOM 10459 O O . HIS H 2 113 ? 59.848 51.914 108.363 1 37.13 113 HIS H O 1
ATOM 10466 N N . VAL H 2 114 ? 59.38 52.908 106.358 1 31.28 114 VAL H N 1
ATOM 10467 C CA . VAL H 2 114 ? 60.129 54.166 106.537 1 31.41 114 VAL H CA 1
ATOM 10468 C C . VAL H 2 114 ? 61.662 53.971 106.505 1 37.06 114 VAL H C 1
ATOM 10469 O O . VAL H 2 114 ? 62.279 54.394 105.531 1 37.52 114 VAL H O 1
ATOM 10473 N N . HIS H 2 115 ? 62.274 53.391 107.547 1 34.94 115 HIS H N 1
ATOM 10474 C CA . HIS H 2 115 ? 63.731 53.19 107.561 1 35.15 115 HIS H CA 1
ATOM 10475 C C . HIS H 2 115 ? 64.118 51.776 107.084 1 39.29 115 HIS H C 1
ATOM 10476 O O . HIS H 2 115 ? 65.293 51.408 107.075 1 40.15 115 HIS H O 1
ATOM 10483 N N . SER H 2 116 ? 63.118 50.987 106.689 1 33.27 116 SER H N 1
ATOM 10484 C CA . SER H 2 116 ? 63.291 49.626 106.2 1 32.43 116 SER H CA 1
ATOM 10485 C C . SER H 2 116 ? 62.08 49.256 105.346 1 34.42 116 SER H C 1
ATOM 10486 O O . SER H 2 116 ? 61.098 50.006 105.306 1 32.15 116 SER H O 1
ATOM 10489 N N . LEU H 2 117 ? 62.169 48.121 104.637 1 31.06 117 LEU H N 1
ATOM 10490 C CA . LEU H 2 117 ? 61.071 47.567 103.85 1 30.67 117 LEU H CA 1
ATOM 10491 C C . LEU H 2 117 ? 60.736 46.238 104.516 1 35.21 117 LEU H C 1
ATOM 10492 O O . LEU H 2 117 ? 61.653 45.513 104.911 1 33.87 117 LEU H O 1
ATOM 10497 N N . ALA H 2 118 ? 59.442 45.919 104.685 1 32.72 118 ALA H N 1
ATOM 10498 C CA . ALA H 2 118 ? 59.048 44.653 105.299 1 34.04 118 ALA H CA 1
ATOM 10499 C C . ALA H 2 118 ? 59.074 43.538 104.261 1 38.99 118 ALA H C 1
ATOM 10500 O O . ALA H 2 118 ? 58.131 42.764 104.143 1 41.8 118 ALA H O 1
ATOM 10502 N N . VAL H 2 119 ? 60.153 43.483 103.488 1 33.64 119 VAL H N 1
ATOM 10503 C CA . VAL H 2 119 ? 60.357 42.501 102.433 1 32.24 119 VAL H CA 1
ATOM 10504 C C . VAL H 2 119 ? 61.744 41.886 102.689 1 34.48 119 VAL H C 1
ATOM 10505 O O . VAL H 2 119 ? 62.734 42.611 102.576 1 33.45 119 VAL H O 1
ATOM 10509 N N . PRO H 2 120 ? 61.86 40.58 103.045 1 31.48 120 PRO H N 1
ATOM 10510 C CA . PRO H 2 120 ? 63.196 39.994 103.237 1 31.03 120 PRO H CA 1
ATOM 10511 C C . PRO H 2 120 ? 64.112 40.207 102.011 1 35.58 120 PRO H C 1
ATOM 10512 O O . PRO H 2 120 ? 63.62 40.227 100.875 1 33.54 120 PRO H O 1
ATOM 10516 N N . PRO H 2 121 ? 65.447 40.374 102.207 1 33.15 121 PRO H N 1
ATOM 10517 C CA . PRO H 2 121 ? 66.339 40.63 101.054 1 32.19 121 PRO H CA 1
ATOM 10518 C C . PRO H 2 121 ? 66.24 39.655 99.872 1 37.29 121 PRO H C 1
ATOM 10519 O O . PRO H 2 121 ? 66.337 40.086 98.722 1 37.34 121 PRO H O 1
ATOM 10523 N N . LEU H 2 122 ? 66.046 38.347 100.144 1 34.16 122 LEU H N 1
ATOM 10524 C CA . LEU H 2 122 ? 65.939 37.358 99.077 1 34.63 122 LEU H CA 1
ATOM 10525 C C . LEU H 2 122 ? 64.606 37.426 98.344 1 36.89 122 LEU H C 1
ATOM 10526 O O . LEU H 2 122 ? 64.533 37.021 97.194 1 38.3 122 LEU H O 1
ATOM 10531 N N . VAL H 2 123 ? 63.585 38.012 98.973 1 31.12 123 VAL H N 1
ATOM 10532 C CA . VAL H 2 123 ? 62.272 38.243 98.366 1 29.9 123 VAL H CA 1
ATOM 10533 C C . VAL H 2 123 ? 62.371 39.537 97.533 1 33.96 123 VAL H C 1
ATOM 10534 O O . VAL H 2 123 ? 61.866 39.579 96.405 1 31.7 123 VAL H O 1
ATOM 10538 N N . LEU H 2 124 ? 63.054 40.578 98.078 1 30.86 124 LEU H N 1
ATOM 10539 C CA . LEU H 2 124 ? 63.224 41.867 97.387 1 30.63 124 LEU H CA 1
ATOM 10540 C C . LEU H 2 124 ? 63.917 41.709 96.04 1 35.42 124 LEU H C 1
ATOM 10541 O O . LEU H 2 124 ? 63.567 42.399 95.089 1 34.02 124 LEU H O 1
ATOM 10546 N N . LEU H 2 125 ? 64.841 40.734 95.948 1 34.23 125 LEU H N 1
ATOM 10547 C CA . LEU H 2 125 ? 65.588 40.37 94.747 1 35.42 125 LEU H CA 1
ATOM 10548 C C . LEU H 2 125 ? 64.632 40.163 93.562 1 39.14 125 LEU H C 1
ATOM 10549 O O . LEU H 2 125 ? 64.984 40.504 92.429 1 39.37 125 LEU H O 1
ATOM 10554 N N . HIS H 2 126 ? 63.431 39.583 93.838 1 33.97 126 HIS H N 1
ATOM 10555 C CA . HIS H 2 126 ? 62.386 39.257 92.864 1 34.21 126 HIS H CA 1
ATOM 10556 C C . HIS H 2 126 ? 61.369 40.389 92.628 1 35.62 126 HIS H C 1
ATOM 10557 O O . HIS H 2 126 ? 60.451 40.225 91.806 1 35.16 126 HIS H O 1
ATOM 10564 N N . ARG H 2 127 ? 61.557 41.545 93.302 1 29.42 127 ARG H N 1
ATOM 10565 C CA . ARG H 2 127 ? 60.685 42.717 93.13 1 29.39 127 ARG H CA 1
ATOM 10566 C C . ARG H 2 127 ? 61.245 43.755 92.166 1 32.98 127 ARG H C 1
ATOM 10567 O O . ARG H 2 127 ? 60.537 44.696 91.807 1 32.95 127 ARG H O 1
ATOM 10575 N N . PHE H 2 128 ? 62.524 43.618 91.774 1 29.14 128 PHE H N 1
ATOM 10576 C CA . PHE H 2 128 ? 63.127 44.588 90.87 1 28.99 128 PHE H CA 1
ATOM 10577 C C . PHE H 2 128 ? 62.803 44.276 89.424 1 33.75 128 PHE H C 1
ATOM 10578 O O . PHE H 2 128 ? 62.681 43.108 89.037 1 33.76 128 PHE H O 1
ATOM 10586 N N . SER H 2 129 ? 62.674 45.333 88.625 1 28.72 129 SER H N 1
ATOM 10587 C CA . SER H 2 129 ? 62.479 45.252 87.186 1 27.78 129 SER H CA 1
ATOM 10588 C C . SER H 2 129 ? 63.235 46.4 86.541 1 32.96 129 SER H C 1
ATOM 10589 O O . SER H 2 129 ? 63.567 47.39 87.209 1 32.9 129 SER H O 1
ATOM 10592 N N . LEU H 2 130 ? 63.577 46.235 85.269 1 30.83 130 LEU H N 1
ATOM 10593 C CA . LEU H 2 130 ? 64.328 47.224 84.504 1 31.05 130 LEU H CA 1
ATOM 10594 C C . LEU H 2 130 ? 63.37 47.942 83.564 1 33.12 130 LEU H C 1
ATOM 10595 O O . LEU H 2 130 ? 62.684 47.3 82.773 1 32.08 130 LEU H O 1
ATOM 10600 N N . PHE H 2 131 ? 63.337 49.269 83.646 1 28.49 131 PHE H N 1
ATOM 10601 C CA . PHE H 2 131 ? 62.437 50.091 82.845 1 28.39 131 PHE H CA 1
ATOM 10602 C C . PHE H 2 131 ? 63.183 50.788 81.74 1 33.84 131 PHE H C 1
ATOM 10603 O O . PHE H 2 131 ? 64.169 51.486 81.999 1 33.92 131 PHE H O 1
ATOM 10611 N N . ASN H 2 132 ? 62.733 50.572 80.502 1 31.66 132 ASN H N 1
ATOM 10612 C CA . ASN H 2 132 ? 63.304 51.248 79.348 1 32.78 132 ASN H CA 1
ATOM 10613 C C . ASN H 2 132 ? 62.191 52.113 78.802 1 38.28 132 ASN H C 1
ATOM 10614 O O . ASN H 2 132 ? 61.265 51.585 78.162 1 36.22 132 ASN H O 1
ATOM 10619 N N . PRO H 2 133 ? 62.201 53.425 79.159 1 36.95 133 PRO H N 1
ATOM 10620 C CA . PRO H 2 133 ? 61.13 54.326 78.705 1 37.24 133 PRO H CA 1
ATOM 10621 C C . PRO H 2 133 ? 60.859 54.226 77.205 1 41.32 133 PRO H C 1
ATOM 10622 O O . PRO H 2 133 ? 61.779 54.234 76.394 1 40.13 133 PRO H O 1
ATOM 10626 N N . ARG H 2 134 ? 59.587 54.021 76.873 1 39.02 134 ARG H N 1
ATOM 10627 C CA . ARG H 2 134 ? 59.086 53.821 75.517 1 39.19 134 ARG H CA 1
ATOM 10628 C C . ARG H 2 134 ? 58.939 55.16 74.78 1 43.88 134 ARG H C 1
ATOM 10629 O O . ARG H 2 134 ? 59.024 55.194 73.561 1 43.78 134 ARG H O 1
ATOM 10637 N N . ASP H 2 135 ? 58.733 56.256 75.527 1 40.68 135 ASP H N 1
ATOM 10638 C CA . ASP H 2 135 ? 58.593 57.624 75.009 1 40.43 135 ASP H CA 1
ATOM 10639 C C . ASP H 2 135 ? 58.962 58.66 76.094 1 43.71 135 ASP H C 1
ATOM 10640 O O . ASP H 2 135 ? 59.329 58.275 77.209 1 41.78 135 ASP H O 1
ATOM 10645 N N . LEU H 2 136 ? 58.811 59.969 75.78 1 39.08 136 LEU H N 1
ATOM 10646 C CA . LEU H 2 136 ? 59.132 61.046 76.712 1 38.28 136 LEU H CA 1
ATOM 10647 C C . LEU H 2 136 ? 58.337 61.003 78.01 1 40.7 136 LEU H C 1
ATOM 10648 O O . LEU H 2 136 ? 58.941 61.136 79.073 1 38.96 136 LEU H O 1
ATOM 10653 N N . LEU H 2 137 ? 56.996 60.824 77.934 1 39.01 137 LEU H N 1
ATOM 10654 C CA . LEU H 2 137 ? 56.138 60.77 79.127 1 39.61 137 LEU H CA 1
ATOM 10655 C C . LEU H 2 137 ? 56.592 59.697 80.127 1 42.32 137 LEU H C 1
ATOM 10656 O O . LEU H 2 137 ? 56.675 59.98 81.322 1 41.16 137 LEU H O 1
ATOM 10661 N N . ASP H 2 138 ? 56.955 58.498 79.626 1 38.84 138 ASP H N 1
ATOM 10662 C CA . ASP H 2 138 ? 57.483 57.392 80.433 1 38.31 138 ASP H CA 1
ATOM 10663 C C . ASP H 2 138 ? 58.762 57.825 81.148 1 38.45 138 ASP H C 1
ATOM 10664 O O . ASP H 2 138 ? 58.94 57.516 82.318 1 37.55 138 ASP H O 1
ATOM 10669 N N . PHE H 2 139 ? 59.682 58.477 80.404 1 33.79 139 PHE H N 1
ATOM 10670 C CA . PHE H 2 139 ? 60.959 58.951 80.951 1 32.91 139 PHE H CA 1
ATOM 10671 C C . PHE H 2 139 ? 60.734 60.003 82.05 1 36.55 139 PHE H C 1
ATOM 10672 O O . PHE H 2 139 ? 61.368 59.918 83.101 1 36.64 139 PHE H O 1
ATOM 10680 N N . GLU H 2 140 ? 59.811 60.963 81.812 1 31.67 140 GLU H N 1
ATOM 10681 C CA . GLU H 2 140 ? 59.471 62.038 82.741 1 30.99 140 GLU H CA 1
ATOM 10682 C C . GLU H 2 140 ? 58.917 61.472 84.057 1 34.78 140 GLU H C 1
ATOM 10683 O O . GLU H 2 140 ? 59.282 61.95 85.127 1 33.75 140 GLU H O 1
ATOM 10689 N N . LEU H 2 141 ? 58.046 60.452 83.962 1 31.64 141 LEU H N 1
ATOM 10690 C CA . LEU H 2 141 ? 57.454 59.777 85.12 1 31.05 141 LEU H CA 1
ATOM 10691 C C . LEU H 2 141 ? 58.493 59.091 85.998 1 33.14 141 LEU H C 1
ATOM 10692 O O . LEU H 2 141 ? 58.428 59.203 87.237 1 30.83 141 LEU H O 1
ATOM 10697 N N . ALA H 2 142 ? 59.459 58.398 85.368 1 30.94 142 ALA H N 1
ATOM 10698 C CA . ALA H 2 142 ? 60.536 57.724 86.097 1 31.1 142 ALA H CA 1
ATOM 10699 C C . ALA H 2 142 ? 61.461 58.77 86.757 1 34.35 142 ALA H C 1
ATOM 10700 O O . ALA H 2 142 ? 61.857 58.599 87.912 1 32.71 142 ALA H O 1
ATOM 10702 N N . CYS H 2 143 ? 61.776 59.856 86.036 1 31.77 143 CYS H N 1
ATOM 10703 C CA . CYS H 2 143 ? 62.6 60.981 86.518 1 31.02 143 CYS H CA 1
ATOM 10704 C C . CYS H 2 143 ? 61.926 61.667 87.709 1 33.57 143 CYS H C 1
ATOM 10705 O O . CYS H 2 143 ? 62.605 62.009 88.671 1 32.47 143 CYS H O 1
ATOM 10708 N N . LEU H 2 144 ? 60.595 61.883 87.623 1 31.03 144 LEU H N 1
ATOM 10709 C CA . LEU H 2 144 ? 59.819 62.53 88.674 1 30.98 144 LEU H CA 1
ATOM 10710 C C . LEU H 2 144 ? 59.738 61.679 89.92 1 33.29 144 LEU H C 1
ATOM 10711 O O . LEU H 2 144 ? 59.914 62.205 91.015 1 34.02 144 LEU H O 1
ATOM 10716 N N . LEU H 2 145 ? 59.516 60.353 89.765 1 28.66 145 LEU H N 1
ATOM 10717 C CA . LEU H 2 145 ? 59.471 59.444 90.905 1 26.8 145 LEU H CA 1
ATOM 10718 C C . LEU H 2 145 ? 60.811 59.475 91.646 1 31.62 145 LEU H C 1
ATOM 10719 O O . LEU H 2 145 ? 60.839 59.587 92.867 1 31.31 145 LEU H O 1
ATOM 10724 N N . MET H 2 146 ? 61.898 59.363 90.905 1 28.63 146 MET H N 1
ATOM 10725 C CA . MET H 2 146 ? 63.236 59.366 91.462 1 30.24 146 MET H CA 1
ATOM 10726 C C . MET H 2 146 ? 63.538 60.695 92.15 1 35.08 146 MET H C 1
ATOM 10727 O O . MET H 2 146 ? 64.099 60.695 93.249 1 34.74 146 MET H O 1
ATOM 10732 N N . TYR H 2 147 ? 63.115 61.821 91.531 1 31.67 147 TYR H N 1
ATOM 10733 C CA . TYR H 2 147 ? 63.308 63.15 92.101 1 31.72 147 TYR H CA 1
ATOM 10734 C C . TYR H 2 147 ? 62.584 63.274 93.462 1 34.21 147 TYR H C 1
ATOM 10735 O O . TYR H 2 147 ? 63.177 63.739 94.439 1 31.99 147 TYR H O 1
ATOM 10744 N N . LEU H 2 148 ? 61.291 62.892 93.49 1 31 148 LEU H N 1
ATOM 10745 C CA . LEU H 2 148 ? 60.448 62.985 94.686 1 30.2 148 LEU H CA 1
ATOM 10746 C C . LEU H 2 148 ? 60.977 62.138 95.84 1 33.31 148 LEU H C 1
ATOM 10747 O O . LEU H 2 148 ? 60.868 62.548 96.993 1 31.95 148 LEU H O 1
ATOM 10752 N N . GLU H 2 149 ? 61.536 60.948 95.531 1 28.29 149 GLU H N 1
ATOM 10753 C CA . GLU H 2 149 ? 62.059 60.052 96.567 1 26.98 149 GLU H CA 1
ATOM 10754 C C . GLU H 2 149 ? 63.323 60.633 97.181 1 32.49 149 GLU H C 1
ATOM 10755 O O . GLU H 2 149 ? 63.624 60.345 98.332 1 32.3 149 GLU H O 1
ATOM 10761 N N . ASN H 2 150 ? 64.074 61.445 96.409 1 30.74 150 ASN H N 1
ATOM 10762 C CA . ASN H 2 150 ? 65.365 61.99 96.848 1 30.17 150 ASN H CA 1
ATOM 10763 C C . ASN H 2 150 ? 65.34 63.471 97.168 1 35.89 150 ASN H C 1
ATOM 10764 O O . ASN H 2 150 ? 66.366 64.027 97.558 1 35.86 150 ASN H O 1
ATOM 10769 N N . CYS H 2 151 ? 64.153 64.086 97.089 1 34.65 151 CYS H N 1
ATOM 10770 C CA . CYS H 2 151 ? 63.939 65.511 97.341 1 35.55 151 CYS H CA 1
ATOM 10771 C C . CYS H 2 151 ? 64.285 65.918 98.794 1 40 151 CYS H C 1
ATOM 10772 O O . CYS H 2 151 ? 63.7 65.371 99.723 1 39.06 151 CYS H O 1
ATOM 10775 N N . PRO H 2 152 ? 65.233 66.862 99.007 1 37.84 152 PRO H N 1
ATOM 10776 C CA . PRO H 2 152 ? 65.542 67.292 100.383 1 38.25 152 PRO H CA 1
ATOM 10777 C C . PRO H 2 152 ? 64.531 68.332 100.895 1 42.97 152 PRO H C 1
ATOM 10778 O O . PRO H 2 152 ? 63.707 68.821 100.117 1 40.31 152 PRO H O 1
ATOM 10782 N N . ARG H 2 153 ? 64.632 68.708 102.189 1 43.88 153 ARG H N 1
ATOM 10783 C CA . ARG H 2 153 ? 63.771 69.715 102.835 1 45.38 153 ARG H CA 1
ATOM 10784 C C . ARG H 2 153 ? 63.696 71.044 102.082 1 50.3 153 ARG H C 1
ATOM 10785 O O . ARG H 2 153 ? 62.604 71.601 101.954 1 49.7 153 ARG H O 1
ATOM 10793 N N . SER H 2 154 ? 64.845 71.538 101.575 1 48.93 154 SER H N 1
ATOM 10794 C CA . SER H 2 154 ? 64.964 72.816 100.858 1 49.31 154 SER H CA 1
ATOM 10795 C C . SER H 2 154 ? 64.053 72.935 99.634 1 52.69 154 SER H C 1
ATOM 10796 O O . SER H 2 154 ? 63.584 74.034 99.334 1 50.94 154 SER H O 1
ATOM 10799 N N . HIS H 2 155 ? 63.807 71.815 98.93 1 49.11 155 HIS H N 1
ATOM 10800 C CA . HIS H 2 155 ? 62.966 71.824 97.736 1 49.81 155 HIS H CA 1
ATOM 10801 C C . HIS H 2 155 ? 61.543 71.313 97.98 1 51.29 155 HIS H C 1
ATOM 10802 O O . HIS H 2 155 ? 60.704 71.43 97.088 1 50 155 HIS H O 1
ATOM 10809 N N . ALA H 2 156 ? 61.261 70.783 99.19 1 47.39 156 ALA H N 1
ATOM 10810 C CA . ALA H 2 156 ? 59.934 70.288 99.567 1 46.98 156 ALA H CA 1
ATOM 10811 C C . ALA H 2 156 ? 59.11 71.5 100.046 1 49.37 156 ALA H C 1
ATOM 10812 O O . ALA H 2 156 ? 58.863 71.684 101.237 1 47.99 156 ALA H O 1
ATOM 10814 N N . THR H 2 157 ? 58.706 72.334 99.086 1 46.04 157 THR H N 1
ATOM 10815 C CA . THR H 2 157 ? 58 73.587 99.33 1 46.63 157 THR H CA 1
ATOM 10816 C C . THR H 2 157 ? 56.609 73.604 98.684 1 51.47 157 THR H C 1
ATOM 10817 O O . THR H 2 157 ? 56.42 72.912 97.674 1 49.83 157 THR H O 1
ATOM 10821 N N . PRO H 2 158 ? 55.672 74.471 99.179 1 49.4 158 PRO H N 1
ATOM 10822 C CA . PRO H 2 158 ? 54.338 74.573 98.545 1 49.63 158 PRO H CA 1
ATOM 10823 C C . PRO H 2 158 ? 54.364 74.806 97.033 1 52.63 158 PRO H C 1
ATOM 10824 O O . PRO H 2 158 ? 53.564 74.198 96.316 1 51.76 158 PRO H O 1
ATOM 10828 N N . SER H 2 159 ? 55.303 75.65 96.548 1 49.6 159 SER H N 1
ATOM 10829 C CA . SER H 2 159 ? 55.488 75.972 95.128 1 48.35 159 SER H CA 1
ATOM 10830 C C . SER H 2 159 ? 55.814 74.707 94.32 1 50.51 159 SER H C 1
ATOM 10831 O O . SER H 2 159 ? 55.15 74.443 93.316 1 50.6 159 SER H O 1
ATOM 10834 N N . THR H 2 160 ? 56.8 73.911 94.782 1 45.67 160 THR H N 1
ATOM 10835 C CA . THR H 2 160 ? 57.18 72.638 94.156 1 44.88 160 THR H CA 1
ATOM 10836 C C . THR H 2 160 ? 55.976 71.678 94.161 1 47.07 160 THR H C 1
ATOM 10837 O O . THR H 2 160 ? 55.698 71.063 93.13 1 47.81 160 THR H O 1
ATOM 10841 N N . PHE H 2 161 ? 55.26 71.569 95.304 1 41.27 161 PHE H N 1
ATOM 10842 C CA . PHE H 2 161 ? 54.096 70.685 95.44 1 39.81 161 PHE H CA 1
ATOM 10843 C C . PHE H 2 161 ? 52.992 71.031 94.424 1 44.36 161 PHE H C 1
ATOM 10844 O O . PHE H 2 161 ? 52.473 70.134 93.764 1 42.51 161 PHE H O 1
ATOM 10852 N N . ALA H 2 162 ? 52.678 72.334 94.27 1 43.08 162 ALA H N 1
ATOM 10853 C CA . ALA H 2 162 ? 51.676 72.839 93.326 1 43.51 162 ALA H CA 1
ATOM 10854 C C . ALA H 2 162 ? 52.042 72.495 91.867 1 48.2 162 ALA H C 1
ATOM 10855 O O . ALA H 2 162 ? 51.184 72.014 91.131 1 47.69 162 ALA H O 1
ATOM 10857 N N . LYS H 2 163 ? 53.316 72.714 91.473 1 46.09 163 LYS H N 1
ATOM 10858 C CA . LYS H 2 163 ? 53.832 72.464 90.116 1 46.11 163 LYS H CA 1
ATOM 10859 C C . LYS H 2 163 ? 53.786 70.978 89.782 1 48.92 163 LYS H C 1
ATOM 10860 O O . LYS H 2 163 ? 53.353 70.607 88.685 1 48.94 163 LYS H O 1
ATOM 10866 N N . VAL H 2 164 ? 54.209 70.131 90.744 1 43.18 164 VAL H N 1
ATOM 10867 C CA . VAL H 2 164 ? 54.218 68.673 90.596 1 41.11 164 VAL H CA 1
ATOM 10868 C C . VAL H 2 164 ? 52.782 68.153 90.425 1 44.47 164 VAL H C 1
ATOM 10869 O O . VAL H 2 164 ? 52.528 67.42 89.469 1 43.8 164 VAL H O 1
ATOM 10873 N N . LEU H 2 165 ? 51.841 68.592 91.289 1 42.05 165 LEU H N 1
ATOM 10874 C CA . LEU H 2 165 ? 50.43 68.177 91.198 1 42.22 165 LEU H CA 1
ATOM 10875 C C . LEU H 2 165 ? 49.786 68.58 89.869 1 45.4 165 LEU H C 1
ATOM 10876 O O . LEU H 2 165 ? 49.084 67.765 89.267 1 45.35 165 LEU H O 1
ATOM 10881 N N . ALA H 2 166 ? 50.023 69.831 89.426 1 42.19 166 ALA H N 1
ATOM 10882 C CA . ALA H 2 166 ? 49.503 70.353 88.16 1 42.28 166 ALA H CA 1
ATOM 10883 C C . ALA H 2 166 ? 50.017 69.509 86.987 1 45.79 166 ALA H C 1
ATOM 10884 O O . ALA H 2 166 ? 49.219 69.119 86.137 1 46.8 166 ALA H O 1
ATOM 10886 N N . TRP H 2 167 ? 51.318 69.173 86.982 1 40.45 167 TRP H N 1
ATOM 10887 C CA . TRP H 2 167 ? 51.903 68.33 85.938 1 39.73 167 TRP H CA 1
ATOM 10888 C C . TRP H 2 167 ? 51.289 66.919 85.965 1 41.45 167 TRP H C 1
ATOM 10889 O O . TRP H 2 167 ? 50.925 66.4 84.907 1 42.12 167 TRP H O 1
ATOM 10900 N N . LEU H 2 168 ? 51.14 66.319 87.171 1 35.48 168 LEU H N 1
ATOM 10901 C CA . LEU H 2 168 ? 50.537 64.99 87.342 1 34.44 168 LEU H CA 1
ATOM 10902 C C . LEU H 2 168 ? 49.082 64.969 86.875 1 41.92 168 LEU H C 1
ATOM 10903 O O . LEU H 2 168 ? 48.629 63.959 86.338 1 42.81 168 LEU H O 1
ATOM 10908 N N . GLY H 2 169 ? 48.384 66.09 87.049 1 41.11 169 GLY H N 1
ATOM 10909 C CA . GLY H 2 169 ? 47.006 66.264 86.594 1 42.41 169 GLY H CA 1
ATOM 10910 C C . GLY H 2 169 ? 46.908 66.219 85.081 1 49.71 169 GLY H C 1
ATOM 10911 O O . GLY H 2 169 ? 46.031 65.544 84.536 1 50.51 169 GLY H O 1
ATOM 10912 N N . VAL H 2 170 ? 47.846 66.902 84.391 1 47.77 170 VAL H N 1
ATOM 10913 C CA . VAL H 2 170 ? 47.922 66.945 82.924 1 47.8 170 VAL H CA 1
ATOM 10914 C C . VAL H 2 170 ? 48.329 65.556 82.394 1 52.1 170 VAL H C 1
ATOM 10915 O O . VAL H 2 170 ? 47.715 65.055 81.447 1 52.93 170 VAL H O 1
ATOM 10919 N N . ALA H 2 171 ? 49.322 64.919 83.038 1 47.03 171 ALA H N 1
ATOM 10920 C CA . ALA H 2 171 ? 49.775 63.577 82.667 1 46.38 171 ALA H CA 1
ATOM 10921 C C . ALA H 2 171 ? 48.647 62.54 82.865 1 49.72 171 ALA H C 1
ATOM 10922 O O . ALA H 2 171 ? 48.451 61.679 82.002 1 49.53 171 ALA H O 1
ATOM 10924 N N . GLY H 2 172 ? 47.899 62.673 83.964 1 45.62 172 GLY H N 1
ATOM 10925 C CA . GLY H 2 172 ? 46.769 61.807 84.292 1 45.87 172 GLY H CA 1
ATOM 10926 C C . GLY H 2 172 ? 45.632 61.858 83.282 1 52.85 172 GLY H C 1
ATOM 10927 O O . GLY H 2 172 ? 45.066 60.816 82.939 1 52.27 172 GLY H O 1
ATOM 10928 N N . ARG H 2 173 ? 45.305 63.075 82.78 1 52.11 173 ARG H N 1
ATOM 10929 C CA . ARG H 2 173 ? 44.252 63.305 81.772 1 53.47 173 ARG H CA 1
ATOM 10930 C C . ARG H 2 173 ? 44.61 62.703 80.4 1 59.71 173 ARG H C 1
ATOM 10931 O O . ARG H 2 173 ? 43.718 62.294 79.658 1 60 173 ARG H O 1
ATOM 10939 N N . ARG H 2 174 ? 45.913 62.614 80.096 1 57.74 174 ARG H N 1
ATOM 10940 C CA . ARG H 2 174 ? 46.473 62.019 78.877 1 58.1 174 ARG H CA 1
ATOM 10941 C C . ARG H 2 174 ? 46.476 60.482 78.953 1 63.43 174 ARG H C 1
ATOM 10942 O O . ARG H 2 174 ? 46.616 59.827 77.918 1 64.49 174 ARG H O 1
ATOM 10950 N N . THR H 2 175 ? 46.361 59.915 80.172 1 58.93 175 THR H N 1
ATOM 10951 C CA . THR H 2 175 ? 46.45 58.478 80.437 1 58 175 THR H CA 1
ATOM 10952 C C . THR H 2 175 ? 45.106 57.799 80.722 1 60.91 175 THR H C 1
ATOM 10953 O O . THR H 2 175 ? 44.341 58.263 81.567 1 60.85 175 THR H O 1
ATOM 10957 N N . SER H 2 176 ? 44.863 56.659 80.051 1 56.68 176 SER H N 1
ATOM 10958 C CA . SER H 2 176 ? 43.678 55.821 80.253 1 56.17 176 SER H CA 1
ATOM 10959 C C . SER H 2 176 ? 44.012 54.739 81.314 1 59.8 176 SER H C 1
ATOM 10960 O O . SER H 2 176 ? 45.199 54.473 81.519 1 59.05 176 SER H O 1
ATOM 10963 N N . PRO H 2 177 ? 43.015 54.106 81.995 1 56.28 177 PRO H N 1
ATOM 10964 C CA . PRO H 2 177 ? 43.351 53.09 83.017 1 55.66 177 PRO H CA 1
ATOM 10965 C C . PRO H 2 177 ? 43.976 51.803 82.474 1 58.73 177 PRO H C 1
ATOM 10966 O O . PRO H 2 177 ? 44.568 51.05 83.247 1 57.59 177 PRO H O 1
ATOM 10970 N N . PHE H 2 178 ? 43.845 51.545 81.153 1 54.84 178 PHE H N 1
ATOM 10971 C CA . PHE H 2 178 ? 44.41 50.354 80.521 1 54.51 178 PHE H CA 1
ATOM 10972 C C . PHE H 2 178 ? 45.91 50.527 80.197 1 54.02 178 PHE H C 1
ATOM 10973 O O . PHE H 2 178 ? 46.577 49.552 79.839 1 54.88 178 PHE H O 1
ATOM 10981 N N . GLU H 2 179 ? 46.455 51.747 80.399 1 45.3 179 GLU H N 1
ATOM 10982 C CA . GLU H 2 179 ? 47.892 52.02 80.291 1 42.89 179 GLU H CA 1
ATOM 10983 C C . GLU H 2 179 ? 48.399 51.751 81.716 1 41.71 179 GLU H C 1
ATOM 10984 O O . GLU H 2 179 ? 48.623 52.67 82.497 1 39.74 179 GLU H O 1
ATOM 10990 N N . ARG H 2 180 ? 48.469 50.457 82.062 1 35.87 180 ARG H N 1
ATOM 10991 C CA . ARG H 2 180 ? 48.769 49.914 83.387 1 34.4 180 ARG H CA 1
ATOM 10992 C C . ARG H 2 180 ? 50.083 50.381 83.98 1 35.29 180 ARG H C 1
ATOM 10993 O O . ARG H 2 180 ? 50.141 50.695 85.169 1 31.83 180 ARG H O 1
ATOM 11001 N N . VAL H 2 181 ? 51.134 50.434 83.153 1 32.09 181 VAL H N 1
ATOM 11002 C CA . VAL H 2 181 ? 52.476 50.841 83.6 1 31.22 181 VAL H CA 1
ATOM 11003 C C . VAL H 2 181 ? 52.523 52.363 83.874 1 34.72 181 VAL H C 1
ATOM 11004 O O . VAL H 2 181 ? 53.052 52.765 84.918 1 32.67 181 VAL H O 1
ATOM 11008 N N . ARG H 2 182 ? 51.949 53.198 82.957 1 31.26 182 ARG H N 1
ATOM 11009 C CA . ARG H 2 182 ? 51.912 54.664 83.162 1 31.39 182 ARG H CA 1
ATOM 11010 C C . ARG H 2 182 ? 51.155 54.98 84.456 1 34.14 182 ARG H C 1
ATOM 11011 O O . ARG H 2 182 ? 51.617 55.795 85.242 1 32.82 182 ARG H O 1
ATOM 11019 N N . CYS H 2 183 ? 49.998 54.319 84.662 1 33.75 183 CYS H N 1
ATOM 11020 C CA . CYS H 2 183 ? 49.147 54.446 85.852 1 34.93 183 CYS H CA 1
ATOM 11021 C C . CYS H 2 183 ? 49.934 54.077 87.113 1 33.7 183 CYS H C 1
ATOM 11022 O O . CYS H 2 183 ? 49.807 54.763 88.117 1 32.52 183 CYS H O 1
ATOM 11025 N N . LEU H 2 184 ? 50.756 53.006 87.046 1 29.02 184 LEU H N 1
ATOM 11026 C CA . LEU H 2 184 ? 51.575 52.559 88.168 1 27.8 184 LEU H CA 1
ATOM 11027 C C . LEU H 2 184 ? 52.576 53.644 88.545 1 30.48 184 LEU H C 1
ATOM 11028 O O . LEU H 2 184 ? 52.696 53.964 89.731 1 30.79 184 LEU H O 1
ATOM 11033 N N . PHE H 2 185 ? 53.271 54.233 87.549 1 27.06 185 PHE H N 1
ATOM 11034 C CA . PHE H 2 185 ? 54.239 55.325 87.82 1 26.67 185 PHE H CA 1
ATOM 11035 C C . PHE H 2 185 ? 53.531 56.581 88.359 1 30.62 185 PHE H C 1
ATOM 11036 O O . PHE H 2 185 ? 54.035 57.224 89.282 1 30.79 185 PHE H O 1
ATOM 11044 N N . LEU H 2 186 ? 52.34 56.901 87.807 1 27.89 186 LEU H N 1
ATOM 11045 C CA . LEU H 2 186 ? 51.55 58.053 88.235 1 28.24 186 LEU H CA 1
ATOM 11046 C C . LEU H 2 186 ? 51.136 57.929 89.702 1 32.52 186 LEU H C 1
ATOM 11047 O O . LEU H 2 186 ? 51.368 58.867 90.458 1 31.63 186 LEU H O 1
ATOM 11052 N N . ARG H 2 187 ? 50.534 56.777 90.112 1 29.36 187 ARG H N 1
ATOM 11053 C CA . ARG H 2 187 ? 50.127 56.629 91.514 1 27.64 187 ARG H CA 1
ATOM 11054 C C . ARG H 2 187 ? 51.335 56.557 92.448 1 29.06 187 ARG H C 1
ATOM 11055 O O . ARG H 2 187 ? 51.245 57.053 93.566 1 26.63 187 ARG H O 1
ATOM 11063 N N . SER H 2 188 ? 52.481 56.012 91.976 1 26.55 188 SER H N 1
ATOM 11064 C CA . SER H 2 188 ? 53.716 55.985 92.778 1 25.84 188 SER H CA 1
ATOM 11065 C C . SER H 2 188 ? 54.127 57.436 93.081 1 29.78 188 SER H C 1
ATOM 11066 O O . SER H 2 188 ? 54.513 57.737 94.214 1 29.09 188 SER H O 1
ATOM 11069 N N . CYS H 2 189 ? 54.003 58.347 92.08 1 27.73 189 CYS H N 1
ATOM 11070 C CA . CYS H 2 189 ? 54.316 59.77 92.277 1 28.75 189 CYS H CA 1
ATOM 11071 C C . CYS H 2 189 ? 53.367 60.394 93.297 1 31.22 189 CYS H C 1
ATOM 11072 O O . CYS H 2 189 ? 53.824 61.153 94.143 1 31.03 189 CYS H O 1
ATOM 11075 N N . HIS H 2 190 ? 52.054 60.054 93.241 1 27.79 190 HIS H N 1
ATOM 11076 C CA . HIS H 2 190 ? 51.075 60.554 94.202 1 27.8 190 HIS H CA 1
ATOM 11077 C C . HIS H 2 190 ? 51.373 60.077 95.644 1 31.06 190 HIS H C 1
ATOM 11078 O O . HIS H 2 190 ? 51.258 60.883 96.565 1 28.18 190 HIS H O 1
ATOM 11085 N N . TRP H 2 191 ? 51.761 58.791 95.832 1 27.82 191 TRP H N 1
ATOM 11086 C CA . TRP H 2 191 ? 52.124 58.266 97.155 1 27.7 191 TRP H CA 1
ATOM 11087 C C . TRP H 2 191 ? 53.338 59.029 97.695 1 29.6 191 TRP H C 1
ATOM 11088 O O . TRP H 2 191 ? 53.341 59.444 98.844 1 27.5 191 TRP H O 1
ATOM 11099 N N . VAL H 2 192 ? 54.401 59.147 96.881 1 26.67 192 VAL H N 1
ATOM 11100 C CA . VAL H 2 192 ? 55.642 59.787 97.332 1 26.74 192 VAL H CA 1
ATOM 11101 C C . VAL H 2 192 ? 55.429 61.288 97.598 1 30.49 192 VAL H C 1
ATOM 11102 O O . VAL H 2 192 ? 55.896 61.802 98.624 1 31.39 192 VAL H O 1
ATOM 11106 N N . LEU H 2 193 ? 54.679 61.962 96.716 1 27.26 193 LEU H N 1
ATOM 11107 C CA . LEU H 2 193 ? 54.386 63.393 96.848 1 27.78 193 LEU H CA 1
ATOM 11108 C C . LEU H 2 193 ? 53.589 63.712 98.125 1 29.9 193 LEU H C 1
ATOM 11109 O O . LEU H 2 193 ? 53.987 64.59 98.89 1 27.74 193 LEU H O 1
ATOM 11114 N N . ASN H 2 194 ? 52.45 63.016 98.332 1 26.28 194 ASN H N 1
ATOM 11115 C CA . ASN H 2 194 ? 51.595 63.274 99.488 1 26.38 194 ASN H CA 1
ATOM 11116 C C . ASN H 2 194 ? 52.272 62.925 100.797 1 28.51 194 ASN H C 1
ATOM 11117 O O . ASN H 2 194 ? 52.09 63.642 101.775 1 28.73 194 ASN H O 1
ATOM 11122 N N . THR H 2 195 ? 53.101 61.865 100.813 1 26.21 195 THR H N 1
ATOM 11123 C CA . THR H 2 195 ? 53.844 61.485 102.017 1 25.1 195 THR H CA 1
ATOM 11124 C C . THR H 2 195 ? 54.898 62.545 102.31 1 29.99 195 THR H C 1
ATOM 11125 O O . THR H 2 195 ? 55.037 62.935 103.462 1 30.36 195 THR H O 1
ATOM 11129 N N . LEU H 2 196 ? 55.587 63.047 101.27 1 28.98 196 LEU H N 1
ATOM 11130 C CA . LEU H 2 196 ? 56.598 64.114 101.395 1 28.81 196 LEU H CA 1
ATOM 11131 C C . LEU H 2 196 ? 56.009 65.378 102.021 1 32.72 196 LEU H C 1
ATOM 11132 O O . LEU H 2 196 ? 56.629 65.964 102.914 1 33.64 196 LEU H O 1
ATOM 11137 N N . MET H 2 197 ? 54.813 65.792 101.563 1 29.52 197 MET H N 1
ATOM 11138 C CA . MET H 2 197 ? 54.105 66.977 102.083 1 29.18 197 MET H CA 1
ATOM 11139 C C . MET H 2 197 ? 53.776 66.764 103.561 1 34.4 197 MET H C 1
ATOM 11140 O O . MET H 2 197 ? 54.048 67.639 104.383 1 36.53 197 MET H O 1
ATOM 11145 N N . PHE H 2 198 ? 53.256 65.58 103.901 1 29.7 198 PHE H N 1
ATOM 11146 C CA . PHE H 2 198 ? 52.941 65.222 105.276 1 29.92 198 PHE H CA 1
ATOM 11147 C C . PHE H 2 198 ? 54.188 65.286 106.172 1 34.04 198 PHE H C 1
ATOM 11148 O O . PHE H 2 198 ? 54.128 65.852 107.258 1 33.12 198 PHE H O 1
ATOM 11156 N N . MET H 2 199 ? 55.326 64.745 105.689 1 31.09 199 MET H N 1
ATOM 11157 C CA . MET H 2 199 ? 56.585 64.71 106.454 1 29.8 199 MET H CA 1
ATOM 11158 C C . MET H 2 199 ? 57.172 66.094 106.718 1 34.45 199 MET H C 1
ATOM 11159 O O . MET H 2 199 ? 57.866 66.269 107.722 1 34.59 199 MET H O 1
ATOM 11164 N N . VAL H 2 200 ? 56.852 67.089 105.863 1 33.52 200 VAL H N 1
ATOM 11165 C CA . VAL H 2 200 ? 57.305 68.475 106.076 1 34.52 200 VAL H CA 1
ATOM 11166 C C . VAL H 2 200 ? 56.195 69.313 106.758 1 39.53 200 VAL H C 1
ATOM 11167 O O . VAL H 2 200 ? 56.257 70.539 106.761 1 38.62 200 VAL H O 1
ATOM 11171 N N . HIS H 2 201 ? 55.187 68.635 107.347 1 37.27 201 HIS H N 1
ATOM 11172 C CA . HIS H 2 201 ? 54.093 69.274 108.116 1 37.59 201 HIS H CA 1
ATOM 11173 C C . HIS H 2 201 ? 53.234 70.215 107.255 1 43.56 201 HIS H C 1
ATOM 11174 O O . HIS H 2 201 ? 52.759 71.249 107.727 1 44.55 201 HIS H O 1
ATOM 11181 N N . VAL H 2 202 ? 53.037 69.835 105.991 1 39.24 202 VAL H N 1
ATOM 11182 C CA . VAL H 2 202 ? 52.191 70.554 105.042 1 39.03 202 VAL H CA 1
ATOM 11183 C C . VAL H 2 202 ? 50.998 69.626 104.777 1 42.22 202 VAL H C 1
ATOM 11184 O O . VAL H 2 202 ? 51.19 68.42 104.638 1 41.73 202 VAL H O 1
ATOM 11188 N N . LYS H 2 203 ? 49.776 70.183 104.74 1 38.21 203 LYS H N 1
ATOM 11189 C CA . LYS H 2 203 ? 48.568 69.413 104.476 1 37.62 203 LYS H CA 1
ATOM 11190 C C . LYS H 2 203 ? 48.689 68.718 103.11 1 39.71 203 LYS H C 1
ATOM 11191 O O . LYS H 2 203 ? 48.865 69.396 102.096 1 40.6 203 LYS H O 1
ATOM 11197 N N . PRO H 2 204 ? 48.639 67.373 103.055 1 34.87 204 PRO H N 1
ATOM 11198 C CA . PRO H 2 204 ? 48.71 66.7 101.744 1 33.97 204 PRO H CA 1
ATOM 11199 C C . PRO H 2 204 ? 47.495 67.026 100.875 1 38.39 204 PRO H C 1
ATOM 11200 O O . PRO H 2 204 ? 46.416 67.322 101.39 1 37.8 204 PRO H O 1
ATOM 11204 N N . PHE H 2 205 ? 47.664 66.953 99.557 1 35.66 205 PHE H N 1
ATOM 11205 C CA . PHE H 2 205 ? 46.568 67.148 98.603 1 35.89 205 PHE H CA 1
ATOM 11206 C C . PHE H 2 205 ? 45.529 66.042 98.791 1 39.89 205 PHE H C 1
ATOM 11207 O O . PHE H 2 205 ? 44.335 66.303 98.686 1 39.06 205 PHE H O 1
ATOM 11215 N N . ASP H 2 206 ? 45.999 64.81 99.106 1 36.65 206 ASP H N 1
ATOM 11216 C CA . ASP H 2 206 ? 45.153 63.65 99.351 1 35.77 206 ASP H CA 1
ATOM 11217 C C . ASP H 2 206 ? 45.765 62.812 100.474 1 37.16 206 ASP H C 1
ATOM 11218 O O . ASP H 2 206 ? 46.763 62.115 100.256 1 34.48 206 ASP H O 1
ATOM 11223 N N . ASP H 2 207 ? 45.175 62.882 101.685 1 34.96 207 ASP H N 1
ATOM 11224 C CA . ASP H 2 207 ? 45.726 62.148 102.834 1 35.44 207 ASP H CA 1
ATOM 11225 C C . ASP H 2 207 ? 45.59 60.616 102.69 1 36.71 207 ASP H C 1
ATOM 11226 O O . ASP H 2 207 ? 46.268 59.886 103.402 1 35.07 207 ASP H O 1
ATOM 11231 N N . GLU H 2 208 ? 44.784 60.135 101.714 1 32.49 208 GLU H N 1
ATOM 11232 C CA . GLU H 2 208 ? 44.675 58.703 101.409 1 31.99 208 GLU H CA 1
ATOM 11233 C C . GLU H 2 208 ? 45.953 58.222 100.708 1 33.29 208 GLU H C 1
ATOM 11234 O O . GLU H 2 208 ? 46.214 57.018 100.677 1 32.63 208 GLU H O 1
ATOM 11240 N N . PHE H 2 209 ? 46.756 59.166 100.169 1 28.49 209 PHE H N 1
ATOM 11241 C CA . PHE H 2 209 ? 48.033 58.884 99.511 1 28.42 209 PHE H CA 1
ATOM 11242 C C . PHE H 2 209 ? 49.267 59.138 100.398 1 30.19 209 PHE H C 1
ATOM 11243 O O . PHE H 2 209 ? 50.393 59.165 99.897 1 29.75 209 PHE H O 1
ATOM 11251 N N . VAL H 2 210 ? 49.069 59.233 101.715 1 26.55 210 VAL H N 1
ATOM 11252 C CA . VAL H 2 210 ? 50.19 59.272 102.655 1 25.42 210 VAL H CA 1
ATOM 11253 C C . VAL H 2 210 ? 50.464 57.792 102.994 1 28.16 210 VAL H C 1
ATOM 11254 O O . VAL H 2 210 ? 49.559 57.094 103.467 1 26.34 210 VAL H O 1
ATOM 11258 N N . LEU H 2 211 ? 51.706 57.325 102.781 1 25.34 211 LEU H N 1
ATOM 11259 C CA . LEU H 2 211 ? 52.08 55.935 103.061 1 25.7 211 LEU H CA 1
ATOM 11260 C C . LEU H 2 211 ? 51.734 55.617 104.531 1 28.89 211 LEU H C 1
ATOM 11261 O O . LEU H 2 211 ? 52.003 56.439 105.38 1 28.06 211 LEU H O 1
ATOM 11266 N N . PRO H 2 212 ? 51.015 54.505 104.804 1 26.33 212 PRO H N 1
ATOM 11267 C CA . PRO H 2 212 ? 50.439 54.303 106.151 1 25.49 212 PRO H CA 1
ATOM 11268 C C . PRO H 2 212 ? 51.426 54.222 107.307 1 30.1 212 PRO H C 1
ATOM 11269 O O . PRO H 2 212 ? 51.111 54.742 108.376 1 28.29 212 PRO H O 1
ATOM 11273 N N . HIS H 2 213 ? 52.603 53.593 107.105 1 27.17 213 HIS H N 1
ATOM 11274 C CA . HIS H 2 213 ? 53.624 53.517 108.169 1 25.89 213 HIS H CA 1
ATOM 11275 C C . HIS H 2 213 ? 54.304 54.86 108.4 1 29.86 213 HIS H C 1
ATOM 11276 O O . HIS H 2 213 ? 54.753 55.134 109.516 1 30.05 213 HIS H O 1
ATOM 11283 N N . TRP H 2 214 ? 54.397 55.685 107.343 1 27.32 214 TRP H N 1
ATOM 11284 C CA . TRP H 2 214 ? 54.977 57.042 107.424 1 27.48 214 TRP H CA 1
ATOM 11285 C C . TRP H 2 214 ? 54.062 57.958 108.239 1 30.56 214 TRP H C 1
ATOM 11286 O O . TRP H 2 214 ? 54.545 58.805 108.993 1 31.16 214 TRP H O 1
ATOM 11297 N N . TYR H 2 215 ? 52.735 57.777 108.112 1 27.94 215 TYR H N 1
ATOM 11298 C CA . TYR H 2 215 ? 51.791 58.577 108.884 1 28.01 215 TYR H CA 1
ATOM 11299 C C . TYR H 2 215 ? 52.02 58.312 110.387 1 31.62 215 TYR H C 1
ATOM 11300 O O . TYR H 2 215 ? 52.056 59.26 111.181 1 31.68 215 TYR H O 1
ATOM 11309 N N . MET H 2 216 ? 52.231 57.033 110.752 1 26.57 216 MET H N 1
ATOM 11310 C CA . MET H 2 216 ? 52.493 56.627 112.132 1 27.66 216 MET H CA 1
ATOM 11311 C C . MET H 2 216 ? 53.87 57.105 112.588 1 31.16 216 MET H C 1
ATOM 11312 O O . MET H 2 216 ? 53.985 57.656 113.676 1 31.09 216 MET H O 1
ATOM 11317 N N . ALA H 2 217 ? 54.911 56.894 111.759 1 30.01 217 ALA H N 1
ATOM 11318 C CA . ALA H 2 217 ? 56.292 57.256 112.104 1 30.68 217 ALA H CA 1
ATOM 11319 C C . ALA H 2 217 ? 56.502 58.746 112.384 1 33.88 217 ALA H C 1
ATOM 11320 O O . ALA H 2 217 ? 57.265 59.086 113.295 1 33.51 217 ALA H O 1
ATOM 11322 N N . ARG H 2 218 ? 55.836 59.642 111.63 1 31.41 218 ARG H N 1
ATOM 11323 C CA . ARG H 2 218 ? 56.011 61.073 111.893 1 31.99 218 ARG H CA 1
ATOM 11324 C C . ARG H 2 218 ? 55.629 61.442 113.335 1 35.71 218 ARG H C 1
ATOM 11325 O O . ARG H 2 218 ? 56.313 62.245 113.958 1 36.84 218 ARG H O 1
ATOM 11333 N N . TYR H 2 219 ? 54.583 60.822 113.864 1 30.68 219 TYR H N 1
ATOM 11334 C CA . TYR H 2 219 ? 54.162 61.065 115.242 1 31.78 219 TYR H CA 1
ATOM 11335 C C . TYR H 2 219 ? 54.994 60.296 116.249 1 38.18 219 TYR H C 1
ATOM 11336 O O . TYR H 2 219 ? 55.453 60.882 117.225 1 39.22 219 TYR H O 1
ATOM 11345 N N . LEU H 2 220 ? 55.195 58.984 116.018 1 34.9 220 LEU H N 1
ATOM 11346 C CA . LEU H 2 220 ? 55.893 58.104 116.959 1 34.83 220 LEU H CA 1
ATOM 11347 C C . LEU H 2 220 ? 57.4 58.357 117.067 1 40.93 220 LEU H C 1
ATOM 11348 O O . LEU H 2 220 ? 57.954 58.158 118.143 1 39.9 220 LEU H O 1
ATOM 11353 N N . LEU H 2 221 ? 58.054 58.828 115.99 1 39.23 221 LEU H N 1
ATOM 11354 C CA . LEU H 2 221 ? 59.505 59.083 116.012 1 40.87 221 LEU H CA 1
ATOM 11355 C C . LEU H 2 221 ? 59.889 60.572 116.053 1 49.67 221 LEU H C 1
ATOM 11356 O O . LEU H 2 221 ? 61.055 60.902 115.837 1 50.29 221 LEU H O 1
ATOM 11361 N N . ALA H 2 222 ? 58.919 61.462 116.343 1 49.28 222 ALA H N 1
ATOM 11362 C CA . ALA H 2 222 ? 59.08 62.926 116.345 1 50.18 222 ALA H CA 1
ATOM 11363 C C . ALA H 2 222 ? 60.286 63.461 117.11 1 56.77 222 ALA H C 1
ATOM 11364 O O . ALA H 2 222 ? 61.027 64.29 116.569 1 57.08 222 ALA H O 1
ATOM 11366 N N . ASN H 2 223 ? 60.474 63.016 118.368 1 54.25 223 ASN H N 1
ATOM 11367 C CA . ASN H 2 223 ? 61.557 63.496 119.218 1 54.81 223 ASN H CA 1
ATOM 11368 C C . ASN H 2 223 ? 61.94 62.451 120.251 1 60.07 223 ASN H C 1
ATOM 11369 O O . ASN H 2 223 ? 61.081 62.011 121.024 1 59.65 223 ASN H O 1
ATOM 11374 N N . ASN H 2 224 ? 63.242 62.09 120.288 1 57.48 224 ASN H N 1
ATOM 11375 C CA . ASN H 2 224 ? 63.824 61.103 121.216 1 57.21 224 ASN H CA 1
ATOM 11376 C C . ASN H 2 224 ? 62.888 59.875 121.42 1 57.72 224 ASN H C 1
ATOM 11377 O O . ASN H 2 224 ? 62.417 59.639 122.541 1 56.86 224 ASN H O 1
ATOM 11382 N N . PRO H 2 225 ? 62.529 59.139 120.334 1 51.92 225 PRO H N 1
ATOM 11383 C CA . PRO H 2 225 ? 61.604 58.006 120.498 1 51.28 225 PRO H CA 1
ATOM 11384 C C . PRO H 2 225 ? 62.164 56.873 121.354 1 54.89 225 PRO H C 1
ATOM 11385 O O . PRO H 2 225 ? 63.383 56.654 121.335 1 54.33 225 PRO H O 1
ATOM 11389 N N . PRO H 2 226 ? 61.316 56.135 122.111 1 51.33 226 PRO H N 1
ATOM 11390 C CA . PRO H 2 226 ? 61.852 54.999 122.882 1 50.55 226 PRO H CA 1
ATOM 11391 C C . PRO H 2 226 ? 62.217 53.861 121.907 1 53.51 226 PRO H C 1
ATOM 11392 O O . PRO H 2 226 ? 61.579 53.756 120.852 1 52.83 226 PRO H O 1
ATOM 11396 N N . PRO H 2 227 ? 63.249 53.035 122.217 1 49.72 227 PRO H N 1
ATOM 11397 C CA . PRO H 2 227 ? 63.649 51.944 121.299 1 48.88 227 PRO H CA 1
ATOM 11398 C C . PRO H 2 227 ? 62.52 51.056 120.768 1 50.99 227 PRO H C 1
ATOM 11399 O O . PRO H 2 227 ? 62.544 50.685 119.59 1 50.33 227 PRO H O 1
ATOM 11403 N N . VAL H 2 228 ? 61.525 50.741 121.626 1 46.79 228 VAL H N 1
ATOM 11404 C CA . VAL H 2 228 ? 60.353 49.912 121.308 1 46.54 228 VAL H CA 1
ATOM 11405 C C . VAL H 2 228 ? 59.535 50.473 120.109 1 47.56 228 VAL H C 1
ATOM 11406 O O . VAL H 2 228 ? 58.994 49.69 119.325 1 46.04 228 VAL H O 1
ATOM 11410 N N . LEU H 2 229 ? 59.486 51.812 119.95 1 43.17 229 LEU H N 1
ATOM 11411 C CA . LEU H 2 229 ? 58.787 52.452 118.836 1 42.43 229 LEU H CA 1
ATOM 11412 C C . LEU H 2 229 ? 59.668 52.491 117.61 1 44.96 229 LEU H C 1
ATOM 11413 O O . LEU H 2 229 ? 59.192 52.198 116.506 1 43.15 229 LEU H O 1
ATOM 11418 N N . SER H 2 230 ? 60.964 52.813 117.807 1 42.03 230 SER H N 1
ATOM 11419 C CA . SER H 2 230 ? 61.979 52.85 116.748 1 42.51 230 SER H CA 1
ATOM 11420 C C . SER H 2 230 ? 62.1 51.475 116.062 1 44.48 230 SER H C 1
ATOM 11421 O O . SER H 2 230 ? 62.279 51.412 114.852 1 42.99 230 SER H O 1
ATOM 11424 N N . ALA H 2 231 ? 61.942 50.389 116.841 1 42.34 231 ALA H N 1
ATOM 11425 C CA . ALA H 2 231 ? 62.019 48.995 116.382 1 42.64 231 ALA H CA 1
ATOM 11426 C C . ALA H 2 231 ? 60.969 48.642 115.333 1 46.05 231 ALA H C 1
ATOM 11427 O O . ALA H 2 231 ? 61.204 47.737 114.531 1 46.35 231 ALA H O 1
ATOM 11429 N N . LEU H 2 232 ? 59.824 49.363 115.316 1 41.1 232 LEU H N 1
ATOM 11430 C CA . LEU H 2 232 ? 58.741 49.137 114.348 1 40.58 232 LEU H CA 1
ATOM 11431 C C . LEU H 2 232 ? 59.125 49.56 112.931 1 43.14 232 LEU H C 1
ATOM 11432 O O . LEU H 2 232 ? 58.494 49.132 111.964 1 43.55 232 LEU H O 1
ATOM 11437 N N . PHE H 2 233 ? 60.138 50.417 112.813 1 38.17 233 PHE H N 1
ATOM 11438 C CA . PHE H 2 233 ? 60.539 51.02 111.543 1 36.41 233 PHE H CA 1
ATOM 11439 C C . PHE H 2 233 ? 61.995 50.794 111.147 1 43.91 233 PHE H C 1
ATOM 11440 O O . PHE H 2 233 ? 62.314 50.906 109.966 1 44.57 233 PHE H O 1
ATOM 11448 N N . CYS H 2 234 ? 62.866 50.485 112.136 1 42.01 234 CYS H N 1
ATOM 11449 C CA . CYS H 2 234 ? 64.326 50.313 112.067 1 83.05 234 CYS H CA 1
ATOM 11450 C C . CYS H 2 234 ? 65.005 51.657 111.846 1 115.22 234 CYS H C 1
ATOM 11451 O O . CYS H 2 234 ? 66.186 51.822 112.136 1 83.72 234 CYS H O 1
ATOM 11454 N N . CYS H 2 253 ? 78.352 51.395 95.317 1 58.4 253 CYS H N 1
ATOM 11455 C CA . CYS H 2 253 ? 78.002 51.74 93.94 1 57.8 253 CYS H CA 1
ATOM 11456 C C . CYS H 2 253 ? 76.542 52.242 93.781 1 55.22 253 CYS H C 1
ATOM 11457 O O . CYS H 2 253 ? 76.066 52.397 92.654 1 52.65 253 CYS H O 1
ATOM 11460 N N . VAL H 2 254 ? 75.864 52.524 94.914 1 48.71 254 VAL H N 1
ATOM 11461 C CA . VAL H 2 254 ? 74.496 53.039 94.963 1 46.95 254 VAL H CA 1
ATOM 11462 C C . VAL H 2 254 ? 74.502 54.479 95.497 1 48.35 254 VAL H C 1
ATOM 11463 O O . VAL H 2 254 ? 74.775 54.701 96.678 1 48.57 254 VAL H O 1
ATOM 11467 N N . ALA H 2 255 ? 74.207 55.45 94.621 1 42.32 255 ALA H N 1
ATOM 11468 C CA . ALA H 2 255 ? 74.156 56.868 94.978 1 40.72 255 ALA H CA 1
ATOM 11469 C C . ALA H 2 255 ? 72.703 57.304 95.168 1 42.86 255 ALA H C 1
ATOM 11470 O O . ALA H 2 255 ? 71.896 57.184 94.252 1 41.54 255 ALA H O 1
ATOM 11472 N N . TYR H 2 256 ? 72.364 57.747 96.383 1 38.84 256 TYR H N 1
ATOM 11473 C CA . TYR H 2 256 ? 71.039 58.263 96.752 1 37.33 256 TYR H CA 1
ATOM 11474 C C . TYR H 2 256 ? 71.28 59.518 97.575 1 40.59 256 TYR H C 1
ATOM 11475 O O . TYR H 2 256 ? 72.401 59.72 98.031 1 39.16 256 TYR H O 1
ATOM 11484 N N . ASN H 2 257 ? 70.281 60.398 97.705 1 38.26 257 ASN H N 1
ATOM 11485 C CA . ASN H 2 257 ? 70.486 61.626 98.463 1 38.98 257 ASN H CA 1
ATOM 11486 C C . ASN H 2 257 ? 70.33 61.307 99.967 1 43.65 257 ASN H C 1
ATOM 11487 O O . ASN H 2 257 ? 69.237 60.928 100.38 1 41.61 257 ASN H O 1
ATOM 11492 N N . PRO H 2 258 ? 71.396 61.437 100.8 1 42.47 258 PRO H N 1
ATOM 11493 C CA . PRO H 2 258 ? 71.234 61.13 102.237 1 43.03 258 PRO H CA 1
ATOM 11494 C C . PRO H 2 258 ? 70.275 62.083 102.96 1 46.18 258 PRO H C 1
ATOM 11495 O O . PRO H 2 258 ? 69.736 61.718 103.999 1 45.87 258 PRO H O 1
ATOM 11499 N N . ALA H 2 259 ? 70.043 63.286 102.381 1 41.34 259 ALA H N 1
ATOM 11500 C CA . ALA H 2 259 ? 69.113 64.287 102.89 1 40.44 259 ALA H CA 1
ATOM 11501 C C . ALA H 2 259 ? 67.71 64.148 102.237 1 42.79 259 ALA H C 1
ATOM 11502 O O . ALA H 2 259 ? 66.82 64.949 102.521 1 43.02 259 ALA H O 1
ATOM 11504 N N . GLY H 2 260 ? 67.527 63.124 101.392 1 37.63 260 GLY H N 1
ATOM 11505 C CA . GLY H 2 260 ? 66.25 62.848 100.74 1 36.94 260 GLY H CA 1
ATOM 11506 C C . GLY H 2 260 ? 65.238 62.401 101.776 1 41.02 260 GLY H C 1
ATOM 11507 O O . GLY H 2 260 ? 65.458 61.389 102.449 1 41.27 260 GLY H O 1
ATOM 11508 N N . ILE H 2 261 ? 64.156 63.182 101.964 1 37.46 261 ILE H N 1
ATOM 11509 C CA . ILE H 2 261 ? 63.13 62.88 102.981 1 37.38 261 ILE H CA 1
ATOM 11510 C C . ILE H 2 261 ? 62.444 61.523 102.736 1 36.24 261 ILE H C 1
ATOM 11511 O O . ILE H 2 261 ? 62.281 60.755 103.675 1 35.92 261 ILE H O 1
ATOM 11516 N N . MET H 2 262 ? 62.062 61.228 101.492 1 29.73 262 MET H N 1
ATOM 11517 C CA . MET H 2 262 ? 61.371 59.988 101.147 1 28.97 262 MET H CA 1
ATOM 11518 C C . MET H 2 262 ? 62.296 58.818 100.773 1 35.27 262 MET H C 1
ATOM 11519 O O . MET H 2 262 ? 61.815 57.735 100.463 1 36.25 262 MET H O 1
ATOM 11524 N N . GLY H 2 263 ? 63.605 59.04 100.811 1 32.47 263 GLY H N 1
ATOM 11525 C CA . GLY H 2 263 ? 64.568 58.013 100.436 1 32.39 263 GLY H CA 1
ATOM 11526 C C . GLY H 2 263 ? 65.203 57.239 101.565 1 36.84 263 GLY H C 1
ATOM 11527 O O . GLY H 2 263 ? 66.161 56.514 101.305 1 35.42 263 GLY H O 1
ATOM 11528 N N . SER H 2 264 ? 64.69 57.36 102.819 1 35.34 264 SER H N 1
ATOM 11529 C CA . SER H 2 264 ? 65.306 56.684 103.984 1 36.99 264 SER H CA 1
ATOM 11530 C C . SER H 2 264 ? 65.417 55.144 103.844 1 44.93 264 SER H C 1
ATOM 11531 O O . SER H 2 264 ? 66.332 54.575 104.444 1 45.59 264 SER H O 1
ATOM 11534 N N . CYS H 2 265 ? 64.589 54.495 102.984 1 44.08 265 CYS H N 1
ATOM 11535 C CA . CYS H 2 265 ? 64.675 53.039 102.72 1 46.6 265 CYS H CA 1
ATOM 11536 C C . CYS H 2 265 ? 66.01 52.632 102.099 1 47.68 265 CYS H C 1
ATOM 11537 O O . CYS H 2 265 ? 66.435 51.49 102.267 1 47.76 265 CYS H O 1
ATOM 11540 N N . TRP H 2 266 ? 66.662 53.565 101.376 1 41.1 266 TRP H N 1
ATOM 11541 C CA . TRP H 2 266 ? 67.945 53.349 100.719 1 38.65 266 TRP H CA 1
ATOM 11542 C C . TRP H 2 266 ? 69.096 53.085 101.695 1 43.62 266 TRP H C 1
ATOM 11543 O O . TRP H 2 266 ? 70.08 52.465 101.29 1 42.73 266 TRP H O 1
ATOM 11554 N N . ALA H 2 267 ? 69.008 53.584 102.948 1 41.17 267 ALA H N 1
ATOM 11555 C CA . ALA H 2 267 ? 70.086 53.423 103.943 1 42.43 267 ALA H CA 1
ATOM 11556 C C . ALA H 2 267 ? 70.375 51.956 104.317 1 47 267 ALA H C 1
ATOM 11557 O O . ALA H 2 267 ? 71.517 51.608 104.608 1 47.63 267 ALA H O 1
ATOM 11559 N N . SER H 2 268 ? 69.344 51.114 104.278 1 43.3 268 SER H N 1
ATOM 11560 C CA . SER H 2 268 ? 69.374 49.694 104.616 1 44.03 268 SER H CA 1
ATOM 11561 C C . SER H 2 268 ? 70.201 48.857 103.632 1 47.91 268 SER H C 1
ATOM 11562 O O . SER H 2 268 ? 69.978 48.905 102.411 1 47.21 268 SER H O 1
ATOM 11565 N N . GLU H 2 269 ? 71.139 48.067 104.176 1 44.49 269 GLU H N 1
ATOM 11566 C CA . GLU H 2 269 ? 71.961 47.123 103.416 1 44.09 269 GLU H CA 1
ATOM 11567 C C . GLU H 2 269 ? 71.05 45.994 102.871 1 44.77 269 GLU H C 1
ATOM 11568 O O . GLU H 2 269 ? 71.359 45.402 101.843 1 44.25 269 GLU H O 1
ATOM 11574 N N . GLU H 2 270 ? 69.923 45.729 103.554 1 39.98 270 GLU H N 1
ATOM 11575 C CA . GLU H 2 270 ? 68.921 44.732 103.153 1 39.81 270 GLU H CA 1
ATOM 11576 C C . GLU H 2 270 ? 68.085 45.21 101.951 1 41.98 270 GLU H C 1
ATOM 11577 O O . GLU H 2 270 ? 67.229 44.472 101.472 1 40.28 270 GLU H O 1
ATOM 11583 N N . VAL H 2 271 ? 68.336 46.45 101.483 1 38.61 271 VAL H N 1
ATOM 11584 C CA . VAL H 2 271 ? 67.713 47.058 100.31 1 38.41 271 VAL H CA 1
ATOM 11585 C C . VAL H 2 271 ? 68.759 47.153 99.177 1 41.89 271 VAL H C 1
ATOM 11586 O O . VAL H 2 271 ? 68.483 46.714 98.06 1 41.74 271 VAL H O 1
ATOM 11590 N N . ARG H 2 272 ? 69.965 47.69 99.475 1 38.1 272 ARG H N 1
ATOM 11591 C CA . ARG H 2 272 ? 71.033 47.899 98.483 1 37.95 272 ARG H CA 1
ATOM 11592 C C . ARG H 2 272 ? 71.738 46.626 98.003 1 42.47 272 ARG H C 1
ATOM 11593 O O . ARG H 2 272 ? 72.019 46.528 96.809 1 42.41 272 ARG H O 1
ATOM 11601 N N . ALA H 2 273 ? 72.067 45.678 98.907 1 39.94 273 ALA H N 1
ATOM 11602 C CA . ALA H 2 273 ? 72.723 44.429 98.48 1 40.05 273 ALA H CA 1
ATOM 11603 C C . ALA H 2 273 ? 71.81 43.629 97.514 1 42.32 273 ALA H C 1
ATOM 11604 O O . ALA H 2 273 ? 72.3 43.278 96.445 1 42.45 273 ALA H O 1
ATOM 11606 N N . PRO H 2 274 ? 70.472 43.469 97.76 1 38.18 274 PRO H N 1
ATOM 11607 C CA . PRO H 2 274 ? 69.617 42.793 96.76 1 36.94 274 PRO H CA 1
ATOM 11608 C C . PRO H 2 274 ? 69.576 43.495 95.398 1 39.39 274 PRO H C 1
ATOM 11609 O O . PRO H 2 274 ? 69.499 42.803 94.385 1 37.9 274 PRO H O 1
ATOM 11613 N N . LEU H 2 275 ? 69.61 44.854 95.357 1 35.11 275 LEU H N 1
ATOM 11614 C CA . LEU H 2 275 ? 69.607 45.598 94.085 1 33.27 275 LEU H CA 1
ATOM 11615 C C . LEU H 2 275 ? 70.813 45.224 93.232 1 39.55 275 LEU H C 1
ATOM 11616 O O . LEU H 2 275 ? 70.659 44.9 92.05 1 39.37 275 LEU H O 1
ATOM 11621 N N . VAL H 2 276 ? 72.005 45.248 93.842 1 38.2 276 VAL H N 1
ATOM 11622 C CA . VAL H 2 276 ? 73.264 44.924 93.174 1 39.18 276 VAL H CA 1
ATOM 11623 C C . VAL H 2 276 ? 73.282 43.445 92.758 1 44.64 276 VAL H C 1
ATOM 11624 O O . VAL H 2 276 ? 73.602 43.136 91.605 1 44.79 276 VAL H O 1
ATOM 11628 N N . TYR H 2 277 ? 72.899 42.547 93.678 1 42.39 277 TYR H N 1
ATOM 11629 C CA . TYR H 2 277 ? 72.862 41.105 93.412 1 43.11 277 TYR H CA 1
ATOM 11630 C C . TYR H 2 277 ? 71.871 40.769 92.308 1 44.03 277 TYR H C 1
ATOM 11631 O O . TYR H 2 277 ? 72.189 39.956 91.459 1 43.41 277 TYR H O 1
ATOM 11640 N N . TRP H 2 278 ? 70.702 41.436 92.28 1 39.58 278 TRP H N 1
ATOM 11641 C CA . TRP H 2 278 ? 69.704 41.263 91.217 1 38.25 278 TRP H CA 1
ATOM 11642 C C . TRP H 2 278 ? 70.328 41.669 89.887 1 43.58 278 TRP H C 1
ATOM 11643 O O . TRP H 2 278 ? 70.13 40.976 88.886 1 43.15 278 TRP H O 1
ATOM 11654 N N . TRP H 2 279 ? 71.073 42.795 89.873 1 40.69 279 TRP H N 1
ATOM 11655 C CA . TRP H 2 279 ? 71.67 43.265 88.636 1 40.89 279 TRP H CA 1
ATOM 11656 C C . TRP H 2 279 ? 72.723 42.305 88.083 1 48.99 279 TRP H C 1
ATOM 11657 O O . TRP H 2 279 ? 72.787 42.107 86.864 1 46.51 279 TRP H O 1
ATOM 11668 N N A LEU H 2 280 ? 73.454 41.614 88.97 0.55 48.91 280 LEU H N 1
ATOM 11669 N N B LEU H 2 280 ? 73.603 41.802 88.968 0.45 48.08 280 LEU H N 1
ATOM 11670 C CA A LEU H 2 280 ? 74.504 40.681 88.558 0.55 50.52 280 LEU H CA 1
ATOM 11671 C CA B LEU H 2 280 ? 74.717 40.923 88.609 0.45 49.37 280 LEU H CA 1
ATOM 11672 C C A LEU H 2 280 ? 74.082 39.187 88.493 0.55 57.8 280 LEU H C 1
ATOM 11673 C C B LEU H 2 280 ? 74.294 39.553 88.081 0.45 55.6 280 LEU H C 1
ATOM 11674 O O A LEU H 2 280 ? 74.816 38.403 87.89 0.55 58.18 280 LEU H O 1
ATOM 11675 O O B LEU H 2 280 ? 75.075 38.928 87.361 0.45 56.03 280 LEU H O 1
ATOM 11684 N N A SER H 2 281 ? 72.923 38.789 89.072 0.55 56.13 281 SER H N 1
ATOM 11685 N N B SER H 2 281 ? 73.072 39.09 88.421 0.45 53.24 281 SER H N 1
ATOM 11686 C CA A SER H 2 281 ? 72.511 37.372 89.081 0.55 56.56 281 SER H CA 1
ATOM 11687 C CA B SER H 2 281 ? 72.545 37.796 87.982 0.45 53.67 281 SER H CA 1
ATOM 11688 C C A SER H 2 281 ? 71.246 37.028 88.284 0.55 61.66 281 SER H C 1
ATOM 11689 C C B SER H 2 281 ? 72.393 37.747 86.459 0.45 58.55 281 SER H C 1
ATOM 11690 O O A SER H 2 281 ? 71.182 35.928 87.736 0.55 61.27 281 SER H O 1
ATOM 11691 O O B SER H 2 281 ? 71.758 38.621 85.867 0.45 58.05 281 SER H O 1
ATOM 11696 N N A GLU H 2 282 ? 70.235 37.923 88.251 0.55 59.45 282 GLU H N 1
ATOM 11697 N N B GLU H 2 282 ? 72.996 36.727 85.837 0.45 56.03 282 GLU H N 1
ATOM 11698 C CA A GLU H 2 282 ? 68.982 37.682 87.52 0.55 59.68 282 GLU H CA 1
ATOM 11699 C CA B GLU H 2 282 ? 72.99 36.487 84.391 0.45 56.44 282 GLU H CA 1
ATOM 11700 C C A GLU H 2 282 ? 69.277 37.69 86.021 0.55 64.82 282 GLU H C 1
ATOM 11701 C C B GLU H 2 282 ? 71.616 36.044 83.849 0.45 60.97 282 GLU H C 1
ATOM 11702 O O A GLU H 2 282 ? 69.485 38.757 85.438 0.55 64.65 282 GLU H O 1
ATOM 11703 O O B GLU H 2 282 ? 71.438 35.975 82.63 0.45 61.3 282 GLU H O 1
ATOM 11714 N N A THR H 2 283 ? 69.351 36.486 85.421 0.55 62.02 283 THR H N 1
ATOM 11715 N N B THR H 2 283 ? 70.652 35.757 84.751 0.45 57.64 283 THR H N 1
ATOM 11716 C CA A THR H 2 283 ? 69.686 36.288 84.004 0.55 62.29 283 THR H CA 1
ATOM 11717 C CA B THR H 2 283 ? 69.267 35.385 84.423 0.45 57.18 283 THR H CA 1
ATOM 11718 C C A THR H 2 283 ? 68.643 36.995 83.102 0.55 65.64 283 THR H C 1
ATOM 11719 C C B THR H 2 283 ? 68.58 36.631 83.807 0.45 59.35 283 THR H C 1
ATOM 11720 O O A THR H 2 283 ? 69.012 38.028 82.534 0.55 66.21 283 THR H O 1
ATOM 11721 O O B THR H 2 283 ? 68.741 37.723 84.369 0.45 58.26 283 THR H O 1
ATOM 11728 N N A PRO H 2 284 ? 67.357 36.554 82.989 0.55 59.84 284 PRO H N 1
ATOM 11729 N N B PRO H 2 284 ? 67.842 36.51 82.664 0.45 54.76 284 PRO H N 1
ATOM 11730 C CA A PRO H 2 284 ? 66.416 37.301 82.141 0.55 58.5 284 PRO H CA 1
ATOM 11731 C CA B PRO H 2 284 ? 67.189 37.7 82.072 0.45 53.62 284 PRO H CA 1
ATOM 11732 C C A PRO H 2 284 ? 65.65 38.328 82.977 0.55 58.54 284 PRO H C 1
ATOM 11733 C C B PRO H 2 284 ? 66.317 38.469 83.06 0.45 54.63 284 PRO H C 1
ATOM 11734 O O A PRO H 2 284 ? 64.603 38.012 83.551 0.55 58.68 284 PRO H O 1
ATOM 11735 O O B PRO H 2 284 ? 65.656 37.866 83.909 0.45 54.65 284 PRO H O 1
ATOM 11742 N N A LYS H 2 285 ? 66.201 39.55 83.078 0.55 51.28 285 LYS H N 1
ATOM 11743 N N B LYS H 2 285 ? 66.358 39.8 82.978 0.45 48.42 285 LYS H N 1
ATOM 11744 C CA A LYS H 2 285 ? 65.605 40.634 83.86 0.55 49.46 285 LYS H CA 1
ATOM 11745 C CA B LYS H 2 285 ? 65.611 40.667 83.883 0.45 47.13 285 LYS H CA 1
ATOM 11746 C C A LYS H 2 285 ? 64.195 40.973 83.424 0.55 49.56 285 LYS H C 1
ATOM 11747 C C B LYS H 2 285 ? 64.191 40.92 83.43 0.45 48.53 285 LYS H C 1
ATOM 11748 O O A LYS H 2 285 ? 63.924 41.079 82.226 0.55 48.71 285 LYS H O 1
ATOM 11749 O O B LYS H 2 285 ? 63.915 40.965 82.23 0.45 47.72 285 LYS H O 1
ATOM 11760 N N . ARG H 2 286 ? 63.296 41.115 84.405 1 43.52 286 ARG H N 1
ATOM 11761 C CA . ARG H 2 286 ? 61.907 41.451 84.159 1 41.17 286 ARG H CA 1
ATOM 11762 C C . ARG H 2 286 ? 61.878 42.91 83.683 1 41.28 286 ARG H C 1
ATOM 11763 O O . ARG H 2 286 ? 62.592 43.75 84.241 1 40.35 286 ARG H O 1
ATOM 11771 N N . GLN H 2 287 ? 61.092 43.173 82.622 1 34.74 287 GLN H N 1
ATOM 11772 C CA A GLN H 2 287 ? 60.933 44.505 82.04 0.5 33.48 287 GLN H CA 1
ATOM 11773 C CA B GLN H 2 287 ? 60.952 44.517 82.067 0.5 33.75 287 GLN H CA 1
ATOM 11774 C C . GLN H 2 287 ? 59.758 45.18 82.726 1 35.56 287 GLN H C 1
ATOM 11775 O O . GLN H 2 287 ? 58.68 44.595 82.792 1 34.39 287 GLN H O 1
ATOM 11786 N N . THR H 2 288 ? 59.953 46.389 83.255 1 31.61 288 THR H N 1
ATOM 11787 C CA . THR H 2 288 ? 58.863 47.115 83.938 1 30.48 288 THR H CA 1
ATOM 11788 C C . THR H 2 288 ? 57.659 47.278 82.998 1 34.5 288 THR H C 1
ATOM 11789 O O . THR H 2 288 ? 56.514 47.206 83.446 1 33.36 288 THR H O 1
ATOM 11793 N N . SER H 2 289 ? 57.921 47.466 81.688 1 32.51 289 SER H N 1
ATOM 11794 C CA . SER H 2 289 ? 56.84 47.645 80.712 1 32.9 289 SER H CA 1
ATOM 11795 C C . SER H 2 289 ? 55.99 46.365 80.499 1 36.62 289 SER H C 1
ATOM 11796 O O . SER H 2 289 ? 54.891 46.446 79.936 1 36.18 289 SER H O 1
ATOM 11799 N N . SER H 2 290 ? 56.466 45.203 81.009 1 33.23 290 SER H N 1
ATOM 11800 C CA . SER H 2 290 ? 55.788 43.899 80.923 1 32.84 290 SER H CA 1
ATOM 11801 C C . SER H 2 290 ? 55.206 43.397 82.271 1 36.04 290 SER H C 1
ATOM 11802 O O . SER H 2 290 ? 54.804 42.232 82.365 1 35.29 290 SER H O 1
ATOM 11805 N N . LEU H 2 291 ? 55.152 44.256 83.31 1 31.82 291 LEU H N 1
ATOM 11806 C CA . LEU H 2 291 ? 54.631 43.866 84.638 1 30.18 291 LEU H CA 1
ATOM 11807 C C . LEU H 2 291 ? 53.188 43.365 84.636 1 33.26 291 LEU H C 1
ATOM 11808 O O . LEU H 2 291 ? 52.813 42.573 85.498 1 34.15 291 LEU H O 1
ATOM 11813 N N . PHE H 2 292 ? 52.377 43.868 83.72 1 30.29 292 PHE H N 1
ATOM 11814 C CA . PHE H 2 292 ? 50.959 43.519 83.62 1 29.56 292 PHE H CA 1
ATOM 11815 C C . PHE H 2 292 ? 50.706 42.639 82.409 1 32.88 292 PHE H C 1
ATOM 11816 O O . PHE H 2 292 ? 50.724 43.111 81.269 1 32.61 292 PHE H O 1
ATOM 11824 N N . TYR H 2 293 ? 50.487 41.347 82.658 1 28.72 293 TYR H N 1
ATOM 11825 C CA . TYR H 2 293 ? 50.198 40.401 81.59 1 28.09 293 TYR H CA 1
ATOM 11826 C C . TYR H 2 293 ? 49.037 40.913 80.731 1 32.29 293 TYR H C 1
ATOM 11827 O O . TYR H 2 293 ? 48.035 41.399 81.262 1 31.02 293 TYR H O 1
ATOM 11836 N N . GLN H 2 294 ? 49.177 40.794 79.414 1 30.03 294 GLN H N 1
ATOM 11837 C CA . GLN H 2 294 ? 48.109 41.102 78.494 1 30.55 294 GLN H CA 1
ATOM 11838 C C . GLN H 2 294 ? 47.99 40.037 77.428 1 33.39 294 GLN H C 1
ATOM 11839 O O . GLN H 2 294 ? 48.992 39.487 76.971 1 32.68 294 GLN H O 1
ATOM 11845 N N . PHE H 2 295 ? 46.746 39.756 77.028 1 29.69 295 PHE H N 1
ATOM 11846 C CA . PHE H 2 295 ? 46.444 38.922 75.885 1 29.1 295 PHE H CA 1
ATOM 11847 C C . PHE H 2 295 ? 45.337 39.584 75.091 1 32.51 295 PHE H C 1
ATOM 11848 O O . PHE H 2 295 ? 44.359 40.044 75.67 1 31.84 295 PHE H O 1
ATOM 11856 N N . CYS H 2 296 ? 45.498 39.65 73.767 1 27.76 296 CYS H N 1
ATOM 11857 C CA . CYS H 2 296 ? 44.435 40.105 72.894 1 27.66 296 CYS H CA 1
ATOM 11858 C C . CYS H 2 296 ? 44.413 39.165 71.695 1 29.51 296 CYS H C 1
ATOM 11859 O O . CYS H 2 296 ? 45.439 38.943 71.062 1 28.34 296 CYS H O 1
ATOM 11862 N N . GLY H 2 297 ? 43.268 38.557 71.44 1 26.51 297 GLY H N 1
ATOM 11863 C CA . GLY H 2 297 ? 43.171 37.635 70.327 1 25.59 297 GLY H CA 1
ATOM 11864 C C . GLY H 2 297 ? 41.832 36.98 70.142 1 29.67 297 GLY H C 1
ATOM 11865 O O . GLY H 2 297 ? 40.853 37.337 70.797 1 30.57 297 GLY H O 1
ATOM 11866 N N . SER H 2 298 ? 41.773 36.047 69.212 1 25.45 298 SER H N 1
ATOM 11867 C CA . SER H 2 298 ? 40.513 35.37 68.925 1 25.84 298 SER H CA 1
ATOM 11868 C C . SER H 2 298 ? 40.355 34.159 69.839 1 28.35 298 SER H C 1
ATOM 11869 O O . SER H 2 298 ? 41.339 33.532 70.225 1 26.12 298 SER H O 1
ATOM 11872 N N . LEU H 2 299 ? 39.117 33.883 70.23 1 26.68 299 LEU H N 1
ATOM 11873 C CA . LEU H 2 299 ? 38.768 32.723 71.03 1 26.43 299 LEU H CA 1
ATOM 11874 C C . LEU H 2 299 ? 37.695 31.974 70.263 1 30.05 299 LEU H C 1
ATOM 11875 O O . LEU H 2 299 ? 36.666 32.56 69.944 1 29.33 299 LEU H O 1
ATOM 11880 N N . GLU H 2 300 ? 37.955 30.702 69.918 1 27.12 300 GLU H N 1
ATOM 11881 C CA . GLU H 2 300 ? 36.973 29.861 69.246 1 26.46 300 GLU H CA 1
ATOM 11882 C C . GLU H 2 300 ? 36.662 28.686 70.168 1 30.3 300 GLU H C 1
ATOM 11883 O O . GLU H 2 300 ? 37.578 28.046 70.686 1 28.89 300 GLU H O 1
ATOM 11889 N N . VAL H 2 301 ? 35.37 28.393 70.353 1 28.52 301 VAL H N 1
ATOM 11890 C CA . VAL H 2 301 ? 34.903 27.33 71.256 1 28.82 301 VAL H CA 1
ATOM 11891 C C . VAL H 2 301 ? 34.024 26.389 70.453 1 32.08 301 VAL H C 1
ATOM 11892 O O . VAL H 2 301 ? 33.034 26.829 69.874 1 32.46 301 VAL H O 1
ATOM 11896 N N . LEU H 2 302 ? 34.38 25.101 70.412 1 28.61 302 LEU H N 1
ATOM 11897 C CA . LEU H 2 302 ? 33.638 24.076 69.671 1 29.46 302 LEU H CA 1
ATOM 11898 C C . LEU H 2 302 ? 33.09 23.062 70.643 1 30.91 302 LEU H C 1
ATOM 11899 O O . LEU H 2 302 ? 33.863 22.51 71.413 1 30.6 302 LEU H O 1
ATOM 11904 N N . PHE H 2 303 ? 31.779 22.767 70.589 1 27.54 303 PHE H N 1
ATOM 11905 C CA . PHE H 2 303 ? 31.192 21.773 71.507 1 27.93 303 PHE H CA 1
ATOM 11906 C C . PHE H 2 303 ? 29.949 21.138 70.917 1 33.44 303 PHE H C 1
ATOM 11907 O O . PHE H 2 303 ? 29.323 21.724 70.037 1 33.11 303 PHE H O 1
ATOM 11915 N N . GLN H 2 304 ? 29.585 19.947 71.419 1 31.66 304 GLN H N 1
ATOM 11916 C CA . GLN H 2 304 ? 28.363 19.232 71.038 1 31.37 304 GLN H CA 1
ATOM 11917 C C . GLN H 2 304 ? 27.417 19.198 72.228 1 42.19 304 GLN H C 1
ATOM 11918 O O . GLN H 2 304 ? 27.878 19.513 73.343 1 46.99 304 GLN H O 1
#